Protein AF-0000000083225468 (afdb_homodimer)

Sequence (1028 aa):
MIIIRALSRFTATPTPTTTKNNYIPLHTTTTNNNNNHPEQQHQPNHLPVRCLTITLLALSLGTLLTLWAHTGGGRPADRIDLSELPAISTDPDSSSNHDPCDPFLSPGYLRFDPIDPLDNNWLPFDHSCPPVSLLKPLSNDLQQFVTRNASPARNHPSSFALPWLVNRTVVLIGDSIERFHARDFCDLLSSSTEPPFHGISENGFSPSPSNSTTPSRSFYVSTAETPELKRRPSYLFDPDRPDAVPPTWPVDQRQRYLDHHREWADRDNIRTSPWVCEVPSYGFTIVTLFTFGLEPYQAGSYYSDQDWFITPSSFEDKLDQTLVPLLKRLAEQRGAPRLLAPDLIEVSSGLWDLRQWSEEDSRELKLPLDDSTEEVYLPLSEARLDWWSERARKALRHVDRLFNTNATILWRSLHHTRRHSVAPYSRVQQLDQFAAYLVRSIIANPKEFPSLARRLKIDTWGQKMLGFENHFRDPVHPKAIPGSVLWSDMMLWELRKSVAKLTQRDGGSRNRRAMIIIRALSRFTATPTPTTTKNNYIPLHTTTTNNNNNHPEQQHQPNHLPVRCLTITLLALSLGTLLTLWAHTGGGRPADRIDLSELPAISTDPDSSSNHDPCDPFLSPGYLRFDPIDPLDNNWLPFDHSCPPVSLLKPLSNDLQQFVTRNASPARNHPSSFALPWLVNRTVVLIGDSIERFHARDFCDLLSSSTEPPFHGISENGFSPSPSNSTTPSRSFYVSTAETPELKRRPSYLFDPDRPDAVPPTWPVDQRQRYLDHHREWADRDNIRTSPWVCEVPSYGFTIVTLFTFGLEPYQAGSYYSDQDWFITPSSFEDKLDQTLVPLLKRLAEQRGAPRLLAPDLIEVSSGLWDLRQWSEEDSRELKLPLDDSTEEVYLPLSEARLDWWSERARKALRHVDRLFNTNATILWRSLHHTRRHSVAPYSRVQQLDQFAAYLVRSIIANPKEFPSLARRLKIDTWGQKMLGFENHFRDPVHPKAIPGSVLWSDMMLWELRKSVAKLTQRDGGSRNRRA

Radius of gyration: 34.85 Å; Cα contacts (8 Å, |Δi|>4): 1553; chains: 2; bounding box: 126×101×110 Å

Organism: NCBI:txid56615

Nearest PDB structures (foldseek):
  4rw0-assembly2_B  TM=6.185E-01  e=3.053E-01  Veillonella parvula DSM 2008
  6ur0-assembly2_B  TM=5.413E-01  e=2.591E-01  Pseudomonas aeruginosa PAO1
  6uqy-assembly1_A  TM=4.536E-01  e=1.419E-01  Pseudomonas aeruginosa PAO1
  6ur1-assembly2_B  TM=4.867E-01  e=2.322E-01  Pseudomonas aeruginosa PAO1
  3tw9-assembly2_B  TM=2.631E-01  e=8.181E-01  Salmonella enterica subsp. enterica serovar Enteritidis str. P125109

pLDDT: mean 73.55, std 27.71, range [16.09, 98.75]

Structure (mmCIF, N/CA/C/O backbone):
data_AF-0000000083225468-model_v1
#
loop_
_entity.id
_entity.type
_entity.pdbx_description
1 polymer 'Uncharacterized protein'
#
loop_
_atom_site.group_PDB
_atom_site.id
_atom_site.type_symbol
_atom_site.label_atom_id
_atom_site.label_alt_id
_atom_site.label_comp_id
_atom_site.label_asym_id
_atom_site.label_entity_id
_atom_site.label_seq_id
_atom_site.pdbx_PDB_ins_code
_atom_site.Cartn_x
_atom_site.Cartn_y
_atom_site.Cartn_z
_atom_site.occupancy
_atom_site.B_iso_or_equiv
_atom_site.auth_seq_id
_atom_site.auth_comp_id
_atom_site.auth_asym_id
_atom_site.auth_atom_id
_atom_site.pdbx_PDB_model_num
ATOM 1 N N . MET A 1 1 ? 60.25 -5.234 -30.406 1 19.47 1 MET A N 1
ATOM 2 C CA . MET A 1 1 ? 59.469 -5.059 -31.641 1 19.47 1 MET A CA 1
ATOM 3 C C . MET A 1 1 ? 58 -4.988 -31.344 1 19.47 1 MET A C 1
ATOM 5 O O . MET A 1 1 ? 57.344 -6.016 -31.109 1 19.47 1 MET A O 1
ATOM 9 N N . ILE A 1 2 ? 57.5 -4.188 -30.531 1 23.02 2 ILE A N 1
ATOM 10 C CA . ILE A 1 2 ? 56.406 -3.928 -29.578 1 23.02 2 ILE A CA 1
ATOM 11 C C . ILE A 1 2 ? 55.156 -3.48 -30.344 1 23.02 2 ILE A C 1
ATOM 13 O O . ILE A 1 2 ? 55.188 -2.453 -31.016 1 23.02 2 ILE A O 1
ATOM 17 N N . ILE A 1 3 ? 54.344 -4.43 -30.719 1 20.56 3 ILE A N 1
ATOM 18 C CA . ILE A 1 3 ? 53.344 -4.516 -31.797 1 20.56 3 ILE A CA 1
ATOM 19 C C . ILE A 1 3 ? 52.188 -3.564 -31.516 1 20.56 3 ILE A C 1
ATOM 21 O O . ILE A 1 3 ? 51.594 -3.621 -30.453 1 20.56 3 ILE A O 1
ATOM 25 N N . ILE A 1 4 ? 52.156 -2.398 -32.094 1 20.45 4 ILE A N 1
ATOM 26 C CA . ILE A 1 4 ? 51.312 -1.233 -32.344 1 20.45 4 ILE A CA 1
ATOM 27 C C . ILE A 1 4 ? 49.906 -1.686 -32.75 1 20.45 4 ILE A C 1
ATOM 29 O O . ILE A 1 4 ? 49.688 -2.127 -33.875 1 20.45 4 ILE A O 1
ATOM 33 N N . ARG A 1 5 ? 49.406 -2.631 -31.922 1 20.16 5 ARG A N 1
ATOM 34 C CA . ARG A 1 5 ? 48.25 -3.398 -32.344 1 20.16 5 ARG A CA 1
ATOM 35 C C . ARG A 1 5 ? 47.125 -2.475 -32.781 1 20.16 5 ARG A C 1
ATOM 37 O O . ARG A 1 5 ? 46.844 -1.479 -32.094 1 20.16 5 ARG A O 1
ATOM 44 N N . ALA A 1 6 ? 46.781 -2.572 -33.906 1 18.91 6 ALA A N 1
ATOM 45 C CA . ALA A 1 6 ? 45.969 -1.874 -34.938 1 18.91 6 ALA A CA 1
ATOM 46 C C . ALA A 1 6 ? 44.531 -1.683 -34.469 1 18.91 6 ALA A C 1
ATOM 48 O O . ALA A 1 6 ? 43.906 -2.637 -34.031 1 18.91 6 ALA A O 1
ATOM 49 N N . LEU A 1 7 ? 44.156 -0.568 -33.938 1 20.22 7 LEU A N 1
ATOM 50 C CA . LEU A 1 7 ? 42.969 0.127 -33.438 1 20.22 7 LEU A CA 1
ATOM 51 C C . LEU A 1 7 ? 41.844 0.1 -34.469 1 20.22 7 LEU A C 1
ATOM 53 O O . LEU A 1 7 ? 41.344 1.151 -34.875 1 20.22 7 LEU A O 1
ATOM 57 N N . SER A 1 8 ? 41.875 -0.898 -35.281 1 17.12 8 SER A N 1
ATOM 58 C CA . SER A 1 8 ? 41.188 -0.512 -36.531 1 17.12 8 SER A CA 1
ATOM 59 C C . SER A 1 8 ? 39.781 0.026 -36.219 1 17.12 8 SER A C 1
ATOM 61 O O . SER A 1 8 ? 39.25 -0.174 -35.125 1 17.12 8 SER A O 1
ATOM 63 N N . ARG A 1 9 ? 38.75 0.056 -37.312 1 17.67 9 ARG A N 1
ATOM 64 C CA . ARG A 1 9 ? 37.938 0.866 -38.219 1 17.67 9 ARG A CA 1
ATOM 65 C C . ARG A 1 9 ? 36.469 0.736 -37.875 1 17.67 9 ARG A C 1
ATOM 67 O O . ARG A 1 9 ? 35.625 0.604 -38.781 1 17.67 9 ARG A O 1
ATOM 74 N N . PHE A 1 10 ? 36 0.461 -36.75 1 19.5 10 PHE A N 1
ATOM 75 C CA . PHE A 1 10 ? 34.656 -0.114 -36.906 1 19.5 10 PHE A CA 1
ATOM 76 C C . PHE A 1 10 ? 33.688 0.938 -37.406 1 19.5 10 PHE A C 1
ATOM 78 O O . PHE A 1 10 ? 33.469 1.966 -36.75 1 19.5 10 PHE A O 1
ATOM 85 N N . THR A 1 11 ? 33.438 1.134 -38.625 1 18.88 11 THR A N 1
ATOM 86 C CA . THR A 1 11 ? 32.719 2.221 -39.25 1 18.88 11 THR A CA 1
ATOM 87 C C . THR A 1 11 ? 31.219 2.125 -38.906 1 18.88 11 THR A C 1
ATOM 89 O O . THR A 1 11 ? 30.406 2.865 -39.469 1 18.88 11 THR A O 1
ATOM 92 N N . ALA A 1 12 ? 30.844 1.688 -37.906 1 20.38 12 ALA A N 1
ATOM 93 C CA . ALA A 1 12 ? 29.422 1.318 -38 1 20.38 12 ALA A CA 1
ATOM 94 C C . ALA A 1 12 ? 28.562 2.543 -38.281 1 20.38 12 ALA A C 1
ATOM 96 O O . ALA A 1 12 ? 28.75 3.596 -37.688 1 20.38 12 ALA A O 1
ATOM 97 N N . THR A 1 13 ? 28.094 2.559 -39.531 1 19.52 13 THR A N 1
ATOM 98 C CA . THR A 1 13 ? 27.266 3.568 -40.188 1 19.52 13 THR A CA 1
ATOM 99 C C . THR A 1 13 ? 26.078 3.939 -39.312 1 19.52 13 THR A C 1
ATOM 101 O O . THR A 1 13 ? 25.469 3.074 -38.688 1 19.52 13 THR A O 1
ATOM 104 N N . PRO A 1 14 ? 25.781 5.246 -39.406 1 21.16 14 PRO A N 1
ATOM 105 C CA . PRO A 1 14 ? 24.969 6.121 -38.562 1 21.16 14 PRO A CA 1
ATOM 106 C C . PRO A 1 14 ? 23.5 5.711 -38.5 1 21.16 14 PRO A C 1
ATOM 108 O O . PRO A 1 14 ? 22.844 5.879 -37.469 1 21.16 14 PRO A O 1
ATOM 111 N N . THR A 1 15 ? 22.906 5.055 -39.625 1 19.58 15 THR A N 1
ATOM 112 C CA . THR A 1 15 ? 21.844 5.934 -40.094 1 19.58 15 THR A CA 1
ATOM 113 C C . THR A 1 15 ? 20.672 5.938 -39.125 1 19.58 15 THR A C 1
ATOM 115 O O . THR A 1 15 ? 20.438 4.953 -38.438 1 19.58 15 THR A O 1
ATOM 118 N N . PRO A 1 16 ? 19.812 6.973 -39.375 1 21.25 16 PRO A N 1
ATOM 119 C CA . PRO A 1 16 ? 18.828 7.762 -38.656 1 21.25 16 PRO A CA 1
ATOM 120 C C . PRO A 1 16 ? 17.609 6.945 -38.25 1 21.25 16 PRO A C 1
ATOM 122 O O . PRO A 1 16 ? 17.062 7.145 -37.156 1 21.25 16 PRO A O 1
ATOM 125 N N . THR A 1 17 ? 17.109 6.07 -39.219 1 20.62 17 THR A N 1
ATOM 126 C CA . THR A 1 17 ? 15.781 6.332 -39.75 1 20.62 17 THR A CA 1
ATOM 127 C C . THR A 1 17 ? 14.703 5.816 -38.812 1 20.62 17 THR A C 1
ATOM 129 O O . THR A 1 17 ? 14.953 4.918 -38 1 20.62 17 THR A O 1
ATOM 132 N N . THR A 1 18 ? 13.523 6.121 -39.25 1 20.03 18 THR A N 1
ATOM 133 C CA . THR A 1 18 ? 12.117 6.402 -39 1 20.03 18 THR A CA 1
ATOM 134 C C . THR A 1 18 ? 11.359 5.117 -38.688 1 20.03 18 THR A C 1
ATOM 136 O O . THR A 1 18 ? 11.039 4.352 -39.594 1 20.03 18 THR A O 1
ATOM 139 N N . THR A 1 19 ? 11.867 4.402 -37.906 1 19.05 19 THR A N 1
ATOM 140 C CA . THR A 1 19 ? 11.227 3.096 -37.969 1 19.05 19 THR A CA 1
ATOM 141 C C . THR A 1 19 ? 9.711 3.236 -37.906 1 19.05 19 THR A C 1
ATOM 143 O O . THR A 1 19 ? 9.148 3.557 -36.844 1 19.05 19 THR A O 1
ATOM 146 N N . LYS A 1 20 ? 9.109 3.658 -38.875 1 19.77 20 LYS A N 1
ATOM 147 C CA . LYS A 1 20 ? 7.668 3.67 -39.125 1 19.77 20 LYS A CA 1
ATOM 148 C C . LYS A 1 20 ? 7.02 2.369 -38.656 1 19.77 20 LYS A C 1
ATOM 150 O O . LYS A 1 20 ? 7.688 1.337 -38.562 1 19.77 20 LYS A O 1
ATOM 155 N N . ASN A 1 21 ? 5.73 2.414 -38.781 1 19.33 21 ASN A N 1
ATOM 156 C CA . ASN A 1 21 ? 4.586 1.849 -38.062 1 19.33 21 ASN A CA 1
ATOM 157 C C . ASN A 1 21 ? 4.301 0.418 -38.531 1 19.33 21 ASN A C 1
ATOM 159 O O . ASN A 1 21 ? 3.365 -0.218 -38.031 1 19.33 21 ASN A O 1
ATOM 163 N N . ASN A 1 22 ? 4.988 -0.434 -39.062 1 17.5 22 ASN A N 1
ATOM 164 C CA . ASN A 1 22 ? 4.477 -1.202 -40.188 1 17.5 22 ASN A CA 1
ATOM 165 C C . ASN A 1 22 ? 3.289 -2.07 -39.781 1 17.5 22 ASN A C 1
ATOM 167 O O . ASN A 1 22 ? 3.188 -3.227 -40.219 1 17.5 22 ASN A O 1
ATOM 171 N N . TYR A 1 23 ? 2.555 -2.025 -38.875 1 16.09 23 TYR A N 1
ATOM 172 C CA . TYR A 1 23 ? 2.01 -3.375 -38.969 1 16.09 23 TYR A CA 1
ATOM 173 C C . TYR A 1 23 ? 1.281 -3.574 -40.281 1 16.09 23 TYR A C 1
ATOM 175 O O . TYR A 1 23 ? 0.285 -2.902 -40.562 1 16.09 23 TYR A O 1
ATOM 183 N N . ILE A 1 24 ? 1.634 -3.971 -41.531 1 17.53 24 ILE A N 1
ATOM 184 C CA . ILE A 1 24 ? 1.1 -3.961 -42.906 1 17.53 24 ILE A CA 1
ATOM 185 C C . ILE A 1 24 ? -0.043 -4.969 -43 1 17.53 24 ILE A C 1
ATOM 187 O O . ILE A 1 24 ? -0.94 -4.805 -43.844 1 17.53 24 ILE A O 1
ATOM 191 N N . PRO A 1 25 ? -0.448 -6.008 -42.562 1 17.59 25 PRO A N 1
ATOM 192 C CA . PRO A 1 25 ? -0.679 -6.93 -43.656 1 17.59 25 PRO A CA 1
ATOM 193 C C . PRO A 1 25 ? -1.731 -6.414 -44.656 1 17.59 25 PRO A C 1
ATOM 195 O O . PRO A 1 25 ? -2.557 -5.57 -44.281 1 17.59 25 PRO A O 1
ATOM 198 N N . LEU A 1 26 ? -2.08 -7.164 -45.875 1 17.42 26 LEU A N 1
ATOM 199 C CA . LEU A 1 26 ? -2.24 -7.152 -47.344 1 17.42 26 LEU A CA 1
ATOM 200 C C . LEU A 1 26 ? -3.707 -6.996 -47.719 1 17.42 26 LEU A C 1
ATOM 202 O O . LEU A 1 26 ? -4.176 -5.879 -47.938 1 17.42 26 LEU A O 1
ATOM 206 N N . HIS A 1 27 ? -4.344 -8.016 -48.562 1 16.56 27 HIS A N 1
ATOM 207 C CA . HIS A 1 27 ? -4.793 -7.98 -49.938 1 16.56 27 HIS A CA 1
ATOM 208 C C . HIS A 1 27 ? -6.27 -7.621 -50.031 1 16.56 27 HIS A C 1
ATOM 210 O O . HIS A 1 27 ? -6.645 -6.695 -50.75 1 16.56 27 HIS A O 1
ATOM 21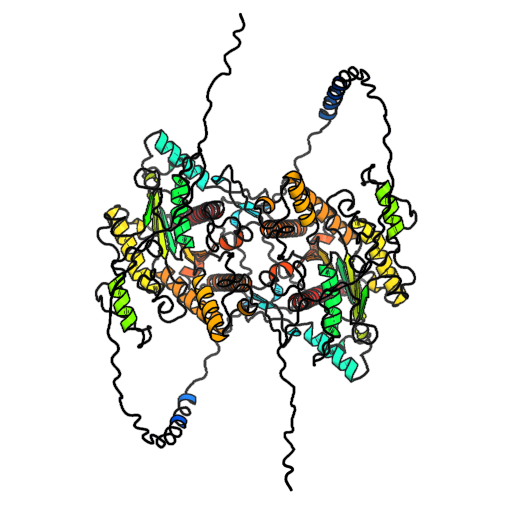6 N N . THR A 1 28 ? -7.406 -8.781 -50.188 1 17.03 28 THR A N 1
ATOM 217 C CA . THR A 1 28 ? -8.141 -9.102 -51.406 1 17.03 28 THR A CA 1
ATOM 218 C C . THR A 1 28 ? -9.391 -8.234 -51.531 1 17.03 28 THR A C 1
ATOM 220 O O . THR A 1 28 ? -10.195 -8.156 -50.594 1 17.03 28 THR A O 1
ATOM 223 N N . THR A 1 29 ? -9.648 -7.426 -52.594 1 17.78 29 THR A N 1
ATOM 224 C CA . THR A 1 29 ? -10.555 -6.406 -53.094 1 17.78 29 THR A CA 1
ATOM 225 C C . THR A 1 29 ? -11.828 -7.047 -53.656 1 17.78 29 THR A C 1
ATOM 227 O O . THR A 1 29 ? -12.664 -6.367 -54.25 1 17.78 29 THR A O 1
ATOM 230 N N . THR A 1 30 ? -12.461 -8.102 -53.125 1 17.48 30 THR A N 1
ATOM 231 C CA . THR A 1 30 ? -13.359 -8.633 -54.156 1 17.48 30 THR A CA 1
ATOM 232 C C . THR A 1 30 ? -14.422 -7.602 -54.531 1 17.48 30 THR A C 1
ATOM 234 O O . THR A 1 30 ? -15.117 -7.074 -53.656 1 17.48 30 THR A O 1
ATOM 237 N N . THR A 1 31 ? -14.586 -7.148 -55.875 1 16.91 31 THR A N 1
ATOM 238 C CA . THR A 1 31 ? -15.227 -6.109 -56.656 1 16.91 31 THR A CA 1
ATOM 239 C C . THR A 1 31 ? -16.719 -6.406 -56.844 1 16.91 31 THR A C 1
ATOM 241 O O . THR A 1 31 ? -17.516 -5.492 -57.062 1 16.91 31 THR A O 1
ATOM 244 N N . ASN A 1 32 ? -17.25 -7.613 -56.781 1 16.77 32 ASN A N 1
ATOM 245 C CA . ASN A 1 32 ? -18.141 -7.77 -57.938 1 16.77 32 ASN A CA 1
ATOM 246 C C . ASN A 1 32 ? -19.359 -6.859 -57.812 1 16.77 32 ASN A C 1
ATOM 248 O O . ASN A 1 32 ? -19.891 -6.652 -56.719 1 16.77 32 ASN A O 1
ATOM 252 N N . ASN A 1 33 ? -19.891 -6.242 -58.969 1 16.7 33 ASN A N 1
ATOM 253 C CA . ASN A 1 33 ? -20.75 -5.191 -59.531 1 16.7 33 ASN A CA 1
ATOM 254 C C . ASN A 1 33 ? -22.219 -5.582 -59.469 1 16.7 33 ASN A C 1
ATOM 256 O O . ASN A 1 33 ? -23.094 -4.773 -59.812 1 16.7 33 ASN A O 1
ATOM 260 N N . ASN A 1 34 ? -22.609 -6.859 -59.281 1 16.56 34 ASN A N 1
ATOM 261 C CA . ASN A 1 34 ? -23.641 -7.098 -60.281 1 16.56 34 ASN A CA 1
ATOM 262 C C . ASN A 1 34 ? -24.859 -6.203 -60.062 1 16.56 34 ASN A C 1
ATOM 264 O O . ASN A 1 34 ? -25.062 -5.684 -58.969 1 16.56 34 ASN A O 1
ATOM 268 N N . ASN A 1 35 ? -25.922 -6.512 -61 1 16.5 35 ASN A N 1
ATOM 269 C CA . ASN A 1 35 ? -26.938 -5.875 -61.844 1 16.5 35 ASN A CA 1
ATOM 270 C C . ASN A 1 35 ? -28.188 -5.555 -61.031 1 16.5 35 ASN A C 1
ATOM 272 O O . ASN A 1 35 ? -28.672 -4.418 -61.062 1 16.5 35 ASN A O 1
ATOM 276 N N . ASN A 1 36 ? -29.219 -6.582 -60.875 1 17.12 36 ASN A N 1
ATOM 277 C CA . ASN A 1 36 ? -30.5 -6.496 -61.562 1 17.12 36 ASN A CA 1
ATOM 278 C C . ASN A 1 36 ? -31.562 -5.816 -60.688 1 17.12 36 ASN A C 1
ATOM 280 O O . ASN A 1 36 ? -31.422 -5.766 -59.469 1 17.12 36 ASN A O 1
ATOM 284 N N . HIS A 1 37 ? -32.812 -5.707 -61.281 1 16.72 37 HIS A N 1
ATOM 285 C CA . HIS A 1 37 ? -33.906 -4.742 -61.438 1 16.72 37 HIS A CA 1
ATOM 286 C C . HIS A 1 37 ? -34.875 -4.789 -60.281 1 16.72 37 HIS A C 1
ATOM 288 O O . HIS A 1 37 ? -35.188 -3.756 -59.688 1 16.72 37 HIS A O 1
ATOM 294 N N . PRO A 1 38 ? -35.875 -5.895 -60.125 1 18.34 38 PRO A N 1
ATOM 295 C CA . PRO A 1 38 ? -37.219 -5.457 -60.438 1 18.34 38 PRO A CA 1
ATOM 296 C C . PRO A 1 38 ? -37.969 -4.934 -59.219 1 18.34 38 PRO A C 1
ATOM 298 O O . PRO A 1 38 ? -37.562 -5.176 -58.094 1 18.34 38 PRO A O 1
ATOM 301 N N . GLU A 1 39 ? -39.281 -4.602 -59.406 1 17.61 39 GLU A N 1
ATOM 302 C CA . GLU A 1 39 ? -40.375 -3.688 -59.125 1 17.61 39 GLU A CA 1
ATOM 303 C C . GLU A 1 39 ? -41.156 -4.129 -57.875 1 17.61 39 GLU A C 1
ATOM 305 O O . GLU A 1 39 ? -41.688 -3.297 -57.156 1 17.61 39 GLU A O 1
ATOM 310 N N . GLN A 1 40 ? -41.281 -5.562 -57.531 1 17.58 40 GLN A N 1
ATOM 311 C CA . GLN A 1 40 ? -42.719 -5.828 -57.469 1 17.58 40 GLN A CA 1
ATOM 312 C C . GLN A 1 40 ? -43.312 -5.25 -56.188 1 17.58 40 GLN A C 1
ATOM 314 O O . GLN A 1 40 ? -42.594 -5.035 -55.188 1 17.58 40 GLN A O 1
ATOM 319 N N . GLN A 1 41 ? -44.656 -5.453 -55.969 1 18.31 41 GLN A N 1
ATOM 320 C CA . GLN A 1 41 ? -45.938 -4.859 -55.688 1 18.31 41 GLN A CA 1
ATOM 321 C C . GLN A 1 41 ? -46.375 -5.09 -54.25 1 18.31 41 GLN A C 1
ATOM 323 O O . GLN A 1 41 ? -47.281 -4.426 -53.75 1 18.31 41 GLN A O 1
ATOM 328 N N . HIS A 1 42 ? -45.625 -6.09 -53.5 1 18.45 42 HIS A N 1
ATOM 329 C CA . HIS A 1 42 ? -46.719 -6.766 -52.781 1 18.45 42 HIS A CA 1
ATOM 330 C C . HIS A 1 42 ? -47.312 -5.863 -51.688 1 18.45 42 HIS A C 1
ATOM 332 O O . HIS A 1 42 ? -46.625 -5.051 -51.094 1 18.45 42 HIS A O 1
ATOM 338 N N . GLN A 1 43 ? -48.656 -6.117 -51.5 1 19.22 43 GLN A N 1
ATOM 339 C CA . GLN A 1 43 ? -49.906 -5.531 -50.969 1 19.22 43 GLN A CA 1
ATOM 340 C C . GLN A 1 43 ? -49.906 -5.488 -49.438 1 19.22 43 GLN A C 1
ATOM 342 O O . GLN A 1 43 ? -49.312 -6.363 -48.812 1 19.22 43 GLN A O 1
ATOM 347 N N . PRO A 1 44 ? -50.438 -4.414 -48.875 1 18.88 44 PRO A N 1
ATOM 348 C CA . PRO A 1 44 ? -50.5 -3.66 -47.625 1 18.88 44 PRO A CA 1
ATOM 349 C C . PRO A 1 44 ? -51.25 -4.414 -46.531 1 18.88 44 PRO A C 1
ATOM 351 O O . PRO A 1 44 ? -51.531 -3.848 -45.469 1 18.88 44 PRO A O 1
ATOM 354 N N . ASN A 1 45 ? -51.375 -5.914 -46.562 1 19.08 45 ASN A N 1
ATOM 355 C CA . ASN A 1 45 ? -52.594 -6.25 -45.812 1 19.08 45 ASN A CA 1
ATOM 356 C C . ASN A 1 45 ? -52.469 -5.934 -44.344 1 19.08 45 ASN A C 1
ATOM 358 O O . ASN A 1 45 ? -51.5 -6.363 -43.688 1 19.08 45 ASN A O 1
ATOM 362 N N . HIS A 1 46 ? -53.094 -4.887 -43.812 1 18.44 46 HIS A N 1
ATOM 363 C CA . HIS A 1 46 ? -53.188 -4.102 -42.594 1 18.44 46 HIS A CA 1
ATOM 364 C C . HIS A 1 46 ? -53.75 -4.93 -41.438 1 18.44 46 HIS A C 1
ATOM 366 O O . HIS A 1 46 ? -54.125 -4.387 -40.406 1 18.44 46 HIS A O 1
ATOM 372 N N . LEU A 1 47 ? -53.688 -6.375 -41.438 1 18.83 47 LEU A N 1
ATOM 373 C CA . LEU A 1 47 ? -54.75 -6.934 -40.625 1 18.83 47 LEU A CA 1
ATOM 374 C C . LEU A 1 47 ? -54.562 -6.523 -39.156 1 18.83 47 LEU A C 1
ATOM 376 O O . LEU A 1 47 ? -53.469 -6.246 -38.719 1 18.83 47 LEU A O 1
ATOM 380 N N . PRO A 1 48 ? -55.656 -6.805 -38.156 1 19.92 48 PRO A N 1
ATOM 381 C CA . PRO A 1 48 ? -56.375 -6.246 -37.031 1 19.92 48 PRO A CA 1
ATOM 382 C C . PRO A 1 48 ? -55.781 -6.695 -35.688 1 19.92 48 PRO A C 1
ATOM 384 O O . PRO A 1 48 ? -56.375 -6.422 -34.625 1 19.92 48 PRO A O 1
ATOM 387 N N . VAL A 1 49 ? -54.469 -7.164 -35.5 1 18.88 49 VAL A N 1
ATOM 388 C CA . VAL A 1 49 ? -54.125 -8.117 -34.469 1 18.88 49 VAL A CA 1
ATOM 389 C C . VAL A 1 49 ? -54.219 -7.441 -33.094 1 18.88 49 VAL A C 1
ATOM 391 O O . VAL A 1 49 ? -53.312 -6.738 -32.688 1 18.88 49 VAL A O 1
ATOM 394 N N . ARG A 1 50 ? -55.25 -6.703 -32.688 1 19.84 50 ARG A N 1
ATOM 395 C CA . ARG A 1 50 ? -55.375 -5.84 -31.516 1 19.84 50 ARG A CA 1
ATOM 396 C C . ARG A 1 50 ? -55.25 -6.645 -30.234 1 19.84 50 ARG A C 1
ATOM 398 O O . ARG A 1 50 ? -54.844 -6.113 -29.203 1 19.84 50 ARG A O 1
ATOM 405 N N . CYS A 1 51 ? -55.906 -7.836 -30.016 1 19.16 51 CYS A N 1
ATOM 406 C CA . CYS A 1 51 ? -56.688 -8.18 -28.812 1 19.16 51 CYS A CA 1
ATOM 407 C C . CYS A 1 51 ? -55.75 -8.633 -27.688 1 19.16 51 CYS A C 1
ATOM 409 O O . CYS A 1 51 ? -56.156 -8.641 -26.531 1 19.16 51 CYS A O 1
ATOM 411 N N . LEU A 1 52 ? -54.75 -9.523 -27.875 1 18.94 52 LEU A N 1
ATOM 412 C CA . LEU A 1 52 ? -54.438 -10.57 -26.906 1 18.94 52 LEU A CA 1
ATOM 413 C C . LEU A 1 52 ? -53.688 -10.008 -25.719 1 18.94 52 LEU A C 1
ATOM 415 O O . LEU A 1 52 ? -52.469 -10.289 -25.562 1 18.94 52 LEU A O 1
ATOM 419 N N . THR A 1 53 ? -53.625 -8.727 -25.391 1 20.64 53 THR A N 1
ATOM 420 C CA . THR A 1 53 ? -52.688 -8.07 -24.516 1 20.64 53 THR A CA 1
ATOM 421 C C . THR A 1 53 ? -52.938 -8.438 -23.062 1 20.64 53 THR A C 1
ATOM 423 O O . THR A 1 53 ? -52.094 -8.25 -22.188 1 20.64 53 THR A O 1
ATOM 426 N N . ILE A 1 54 ? -54.25 -8.703 -22.656 1 21.84 54 ILE A N 1
ATOM 427 C CA . ILE A 1 54 ? -54.719 -8.32 -21.344 1 21.84 54 ILE A CA 1
ATOM 428 C C . ILE A 1 54 ? -54.25 -9.328 -20.297 1 21.84 54 ILE A C 1
ATOM 430 O O . ILE A 1 54 ? -53.875 -8.953 -19.172 1 21.84 54 ILE A O 1
ATOM 434 N N . THR A 1 55 ? -54.438 -10.656 -20.547 1 20.58 55 THR A N 1
ATOM 435 C CA . THR A 1 55 ? -54.688 -11.625 -19.484 1 20.58 55 THR A CA 1
ATOM 436 C C . THR A 1 55 ? -53.438 -11.844 -18.641 1 20.58 55 THR A C 1
ATOM 438 O O . THR A 1 55 ? -53.5 -12.281 -17.5 1 20.58 55 THR A O 1
ATOM 441 N N . LEU A 1 56 ? -52.25 -11.797 -19.188 1 20.56 56 LEU A N 1
ATOM 442 C CA . LEU A 1 56 ? -51.125 -12.492 -18.562 1 20.56 56 LEU A CA 1
ATOM 443 C C . LEU A 1 56 ? -50.688 -11.781 -17.281 1 20.56 56 LEU A C 1
ATOM 445 O O . LEU A 1 56 ? -49.688 -12.133 -16.688 1 20.56 56 LEU A O 1
ATOM 449 N N . LEU A 1 57 ? -51.375 -10.734 -16.891 1 23.59 57 LEU A N 1
ATOM 450 C CA . LEU A 1 57 ? -50.969 -9.898 -15.773 1 23.59 57 LEU A CA 1
ATOM 451 C C . LEU A 1 57 ? -51.156 -10.625 -14.445 1 23.59 57 LEU A C 1
ATOM 453 O O . LEU A 1 57 ? -50.469 -10.344 -13.469 1 23.59 57 LEU A O 1
ATOM 457 N N . ALA A 1 58 ? -52.219 -11.453 -14.328 1 21.94 58 ALA A N 1
ATOM 458 C CA . ALA A 1 58 ? -52.781 -11.789 -13.031 1 21.94 58 ALA A CA 1
ATOM 459 C C . ALA A 1 58 ? -51.844 -12.688 -12.227 1 21.94 58 ALA A C 1
ATOM 461 O O . ALA A 1 58 ? -51.719 -12.539 -11.016 1 21.94 58 ALA A O 1
ATOM 462 N N . LEU A 1 59 ? -51.469 -13.836 -12.797 1 22.88 59 LEU A N 1
ATOM 463 C CA . LEU A 1 59 ? -51.156 -14.984 -11.953 1 22.88 59 LEU A CA 1
ATOM 464 C C . LEU A 1 59 ? -49.844 -14.75 -11.195 1 22.88 59 LEU A C 1
ATOM 466 O O . LEU A 1 59 ? -49.375 -15.648 -10.5 1 22.88 59 LEU A O 1
ATOM 470 N N . SER A 1 60 ? -49.062 -13.797 -11.508 1 20.64 60 SER A N 1
ATOM 471 C CA . SER A 1 60 ? -47.719 -13.75 -10.977 1 20.64 60 SER A CA 1
ATOM 472 C C . SER A 1 60 ? -47.719 -13.391 -9.492 1 20.64 60 SER A C 1
ATOM 474 O O . SER A 1 60 ? -46.656 -13.219 -8.891 1 20.64 60 SER A O 1
ATOM 476 N N . LEU A 1 61 ? -48.875 -13.062 -8.93 1 25.12 61 LEU A N 1
ATOM 477 C CA . LEU A 1 61 ? -48.906 -12.469 -7.602 1 25.12 61 LEU A CA 1
ATOM 478 C C . LEU A 1 61 ? -48.656 -13.516 -6.523 1 25.12 61 LEU A C 1
ATOM 480 O O . LEU A 1 61 ? -48.312 -13.18 -5.391 1 25.12 61 LEU A O 1
ATOM 484 N N . GLY A 1 62 ? -49.219 -14.703 -6.707 1 21.94 62 GLY A N 1
ATOM 485 C CA . GLY A 1 62 ? -49.469 -15.562 -5.566 1 21.94 62 GLY A CA 1
ATOM 486 C C . GLY A 1 62 ? -48.188 -16.078 -4.91 1 21.94 62 GLY A C 1
ATOM 487 O O . GLY A 1 62 ? -48.125 -16.25 -3.691 1 21.94 62 GLY A O 1
ATOM 488 N N . THR A 1 63 ? -47.438 -16.719 -5.715 1 22.61 63 THR A N 1
ATOM 489 C CA . THR A 1 63 ? -46.5 -17.641 -5.105 1 22.61 63 THR A CA 1
ATOM 490 C C . THR A 1 63 ? -45.438 -16.891 -4.285 1 22.61 63 THR A C 1
ATOM 492 O O . THR A 1 63 ? -44.5 -17.5 -3.781 1 22.61 63 THR A O 1
ATOM 495 N N . LEU A 1 64 ? -45.5 -15.609 -4.23 1 23.91 64 LEU A N 1
ATOM 496 C CA . LEU A 1 64 ? -44.5 -14.875 -3.467 1 23.91 64 LEU A CA 1
ATOM 497 C C . LEU A 1 64 ? -44.656 -15.125 -1.972 1 23.91 64 LEU A C 1
ATOM 499 O O . LEU A 1 64 ? -43.781 -14.805 -1.183 1 23.91 64 LEU A O 1
ATOM 503 N N . LEU A 1 65 ? -45.875 -15.469 -1.597 1 24.12 65 LEU A N 1
ATOM 504 C CA . LEU A 1 65 ? -46.219 -15.43 -0.174 1 24.12 65 LEU A CA 1
ATOM 505 C C . LEU A 1 65 ? -45.531 -16.578 0.566 1 24.12 65 LEU A C 1
ATOM 507 O O . LEU A 1 65 ? -45.156 -16.438 1.729 1 24.12 65 LEU A O 1
ATOM 511 N N . THR A 1 66 ? -45.688 -17.766 0.006 1 24.59 66 THR A N 1
ATOM 512 C CA . THR A 1 66 ? -45.438 -18.891 0.901 1 24.59 66 THR A CA 1
ATOM 513 C C . THR A 1 66 ? -43.969 -18.938 1.329 1 24.59 66 THR A C 1
ATOM 515 O O . THR A 1 66 ? -43.656 -19.516 2.367 1 24.59 66 THR A O 1
ATOM 518 N N . LEU A 1 67 ? -43.125 -18.641 0.377 1 22.78 67 LEU A N 1
ATOM 519 C CA . LEU A 1 67 ? -41.75 -19 0.784 1 22.78 67 LEU A CA 1
ATOM 520 C C . LEU A 1 67 ? -41.312 -18.141 1.969 1 22.78 67 LEU A C 1
ATOM 522 O O . LEU A 1 67 ? -40.156 -18.219 2.383 1 22.78 67 LEU A O 1
ATOM 526 N N . TRP A 1 68 ? -42.219 -17.266 2.441 1 24.64 68 TRP A N 1
ATOM 527 C CA . TRP A 1 68 ? -41.875 -16.406 3.58 1 24.64 68 TRP A CA 1
ATOM 528 C C . TRP A 1 68 ? -41.656 -17.25 4.832 1 24.64 68 TRP A C 1
ATOM 530 O O . TRP A 1 68 ? -40.938 -16.828 5.746 1 24.64 68 TRP A O 1
ATOM 540 N N . ALA A 1 69 ? -42.5 -18.219 4.984 1 24.81 69 ALA A N 1
ATOM 541 C CA . ALA A 1 69 ? -42.656 -18.734 6.344 1 24.81 69 ALA A CA 1
ATOM 542 C C . ALA A 1 69 ? -41.344 -19.359 6.84 1 24.81 69 ALA A C 1
ATOM 544 O O . ALA A 1 69 ? -41 -19.25 8.023 1 24.81 69 ALA A O 1
ATOM 545 N N . HIS A 1 70 ? -40.938 -20.391 6.137 1 24.98 70 HIS A N 1
ATOM 546 C CA . HIS A 1 70 ? -40.031 -21.281 6.867 1 24.98 70 HIS A CA 1
ATOM 547 C C . HIS A 1 70 ? -38.688 -20.625 7.09 1 24.98 70 HIS A C 1
ATOM 549 O O . HIS A 1 70 ? -37.719 -21.312 7.41 1 24.98 70 HIS A O 1
ATOM 555 N N . THR A 1 71 ? -38.562 -19.375 6.691 1 24.59 71 THR A N 1
ATOM 556 C CA . THR A 1 71 ? -37.219 -18.828 6.793 1 24.59 71 THR A CA 1
ATOM 557 C C . THR A 1 71 ? -36.781 -18.781 8.25 1 24.59 71 THR A C 1
ATOM 559 O O . THR A 1 71 ? -37.25 -17.953 9.023 1 24.59 71 THR A O 1
ATOM 562 N N . GLY A 1 72 ? -36.625 -19.969 8.797 1 23.34 72 GLY A N 1
ATOM 563 C CA . GLY A 1 72 ? -36.25 -20.172 10.188 1 23.34 72 GLY A CA 1
ATOM 564 C C . GLY A 1 72 ? -35.125 -19.25 10.633 1 23.34 72 GLY A C 1
ATOM 565 O O . GLY A 1 72 ? -34.438 -18.656 9.805 1 23.34 72 GLY A O 1
ATOM 566 N N . GLY A 1 73 ? -35.125 -19 11.992 1 23.69 73 GLY A N 1
ATOM 567 C CA . GLY A 1 73 ? -34.344 -18.109 12.844 1 23.69 73 GLY A CA 1
ATOM 568 C C . GLY A 1 73 ? -32.844 -18.312 12.688 1 23.69 73 GLY A C 1
ATOM 569 O O . GLY A 1 73 ? -32.312 -19.391 12.961 1 23.69 73 GLY A O 1
ATOM 570 N N . GLY A 1 74 ? -32.344 -17.938 11.586 1 21.95 74 GLY A N 1
ATOM 571 C CA . GLY A 1 74 ? -30.891 -18.094 11.406 1 21.95 74 GLY A CA 1
ATOM 572 C C . GLY A 1 74 ? -30.094 -17.688 12.633 1 21.95 74 GLY A C 1
ATOM 573 O O . GLY A 1 74 ? -30.297 -16.609 13.188 1 21.95 74 GLY A O 1
ATOM 574 N N . ARG A 1 75 ? -29.75 -18.656 13.438 1 26.59 75 ARG A N 1
ATOM 575 C CA . ARG A 1 75 ? -28.922 -18.516 14.625 1 26.59 75 ARG A CA 1
ATOM 576 C C . ARG A 1 75 ? -27.734 -17.609 14.352 1 26.59 75 ARG A C 1
ATOM 578 O O . ARG A 1 75 ? -27.062 -17.734 13.312 1 26.59 75 ARG A O 1
ATOM 585 N N . PRO A 1 76 ? -27.781 -16.453 14.977 1 24.11 76 PRO A N 1
ATOM 586 C CA . PRO A 1 76 ? -26.719 -15.445 14.867 1 24.11 76 PRO A CA 1
ATOM 587 C C . PRO A 1 76 ? -25.312 -16.062 14.922 1 24.11 76 PRO A C 1
ATOM 589 O O . PRO A 1 76 ? -25.094 -17.031 15.648 1 24.11 76 PRO A O 1
ATOM 592 N N . ALA A 1 77 ? -24.672 -16.094 13.812 1 26.2 77 ALA A N 1
ATOM 593 C CA . ALA A 1 77 ? -23.281 -16.562 13.805 1 26.2 77 ALA A CA 1
ATOM 594 C C . ALA A 1 77 ? -22.562 -16.172 15.094 1 26.2 77 ALA A C 1
ATOM 596 O O . ALA A 1 77 ? -22.766 -15.07 15.609 1 26.2 77 ALA A O 1
ATOM 597 N N . ASP A 1 78 ? -22.266 -17.141 15.852 1 24.73 78 ASP A N 1
ATOM 598 C CA . ASP A 1 78 ? -21.547 -17.078 17.125 1 24.73 78 ASP A CA 1
ATOM 599 C C . ASP A 1 78 ? -20.453 -16.016 17.078 1 24.73 78 ASP A C 1
ATOM 601 O O . ASP A 1 78 ? -19.656 -15.984 16.141 1 24.73 78 ASP A O 1
ATOM 605 N N . ARG A 1 79 ? -20.75 -14.898 17.703 1 28.48 79 ARG A N 1
ATOM 606 C CA . ARG A 1 79 ? -19.875 -13.773 18 1 28.48 79 ARG A CA 1
ATOM 607 C C . ARG A 1 79 ? -18.516 -14.242 18.484 1 28.48 79 ARG A C 1
ATOM 609 O O . ARG A 1 79 ? -18.391 -14.734 19.609 1 28.48 79 ARG A O 1
ATOM 616 N N . ILE A 1 80 ? -17.812 -14.812 17.547 1 25.27 80 ILE A N 1
ATOM 617 C CA . ILE A 1 80 ? -16.484 -15.141 18.047 1 25.27 80 ILE A CA 1
ATOM 618 C C . ILE A 1 80 ? -15.812 -13.883 18.609 1 25.27 80 ILE A C 1
ATOM 620 O O . ILE A 1 80 ? -15.789 -12.844 17.953 1 25.27 80 ILE A O 1
ATOM 624 N N . ASP A 1 81 ? -15.883 -13.758 19.891 1 25.8 81 ASP A N 1
ATOM 625 C CA . ASP A 1 81 ? -15.164 -12.758 20.672 1 25.8 81 ASP A CA 1
ATOM 626 C C . ASP A 1 81 ? -13.727 -12.609 20.172 1 25.8 81 ASP A C 1
ATOM 628 O O . ASP A 1 81 ? -12.906 -13.508 20.375 1 25.8 81 ASP A O 1
ATOM 632 N N . LEU A 1 82 ? -13.672 -12.062 19.125 1 28.03 82 LEU A N 1
ATOM 633 C CA . LEU A 1 82 ? -12.383 -11.836 18.484 1 28.03 82 LEU A CA 1
ATOM 634 C C . LEU A 1 82 ? -11.477 -10.984 19.375 1 28.03 82 LEU A C 1
ATOM 636 O O . LEU A 1 82 ? -10.414 -10.539 18.938 1 28.03 82 LEU A O 1
ATOM 640 N N . SER A 1 83 ? -11.984 -10.508 20.562 1 29.22 83 SER A N 1
ATOM 641 C CA . SER A 1 83 ? -11.133 -9.727 21.453 1 29.22 83 SER A CA 1
ATOM 642 C C . SER A 1 83 ? -9.773 -10.391 21.641 1 29.22 83 SER A C 1
ATOM 644 O O . S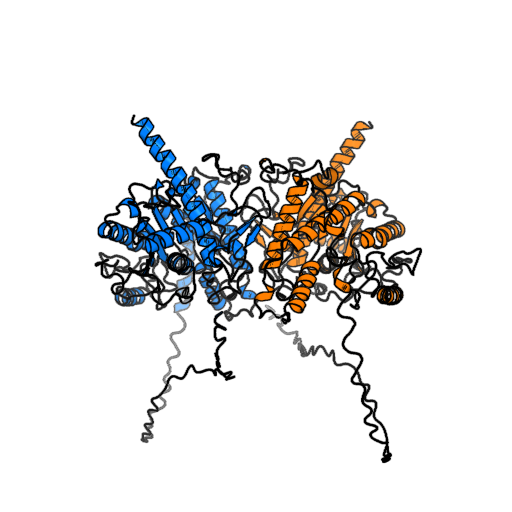ER A 1 83 ? -8.836 -9.758 22.141 1 29.22 83 SER A O 1
ATOM 646 N N . GLU A 1 84 ? -9.797 -11.758 21.641 1 26.08 84 GLU A N 1
ATOM 647 C CA . GLU A 1 84 ? -8.57 -12.492 21.938 1 26.08 84 GLU A CA 1
ATOM 648 C C . GLU A 1 84 ? -7.719 -12.672 20.688 1 26.08 84 GLU A C 1
ATOM 650 O O . GLU A 1 84 ? -6.836 -13.531 20.656 1 26.08 84 GLU A O 1
ATOM 655 N N . LEU A 1 85 ? -8.211 -12.102 19.734 1 27.27 85 LEU A N 1
ATOM 656 C CA . LEU A 1 85 ? -7.32 -12.508 18.656 1 27.27 85 LEU A CA 1
ATOM 657 C C . LEU A 1 85 ? -5.93 -11.914 18.844 1 27.27 85 LEU A C 1
ATOM 659 O O . LEU A 1 85 ? -5.789 -10.695 18.984 1 27.27 85 LEU A O 1
ATOM 663 N N . PRO A 1 86 ? -5.02 -12.586 19.203 1 26.3 86 PRO A N 1
ATOM 664 C CA . PRO A 1 86 ? -3.66 -12.07 19.391 1 26.3 86 PRO A CA 1
ATOM 665 C C . PRO A 1 86 ? -3.162 -11.281 18.172 1 26.3 86 PRO A C 1
ATOM 667 O O . PRO A 1 86 ? -3.594 -11.531 17.047 1 26.3 86 PRO A O 1
ATOM 670 N N . ALA A 1 87 ? -2.871 -9.977 18.281 1 30.08 87 ALA A N 1
ATOM 671 C CA . ALA A 1 87 ? -2.01 -9.359 17.266 1 30.08 87 ALA A CA 1
ATOM 672 C C . ALA A 1 87 ? -1.127 -10.398 16.594 1 30.08 87 ALA A C 1
ATOM 674 O O . ALA A 1 87 ? -0.546 -11.258 17.25 1 30.08 87 ALA A O 1
ATOM 675 N N . ILE A 1 88 ? -1.524 -10.766 15.422 1 28.53 88 ILE A N 1
ATOM 676 C CA . ILE A 1 88 ? -0.634 -11.672 14.711 1 28.53 88 ILE A CA 1
ATOM 677 C C . ILE A 1 88 ? 0.818 -11.352 15.055 1 28.53 88 ILE A C 1
ATOM 679 O O . ILE A 1 88 ? 1.342 -10.312 14.648 1 28.53 88 ILE A O 1
ATOM 683 N N . SER A 1 89 ? 1.072 -11.453 16.266 1 26.7 89 SER A N 1
ATOM 684 C CA . SER A 1 89 ? 2.502 -11.656 16.484 1 26.7 89 SER A CA 1
ATOM 685 C C . SER A 1 89 ? 3.076 -12.633 15.461 1 26.7 89 SER A C 1
ATOM 687 O O . SER A 1 89 ? 2.617 -13.773 15.359 1 26.7 89 SER A O 1
ATOM 689 N N . THR A 1 90 ? 3.297 -12.102 14.18 1 30.7 90 THR A N 1
ATOM 690 C CA . THR A 1 90 ? 4.207 -13.078 13.594 1 30.7 90 THR A CA 1
ATOM 691 C C . THR A 1 90 ? 5.062 -13.742 14.664 1 30.7 90 THR A C 1
ATOM 693 O O . THR A 1 90 ? 5.934 -13.094 15.258 1 30.7 90 THR A O 1
ATOM 696 N N . ASP A 1 91 ? 4.398 -14.375 15.43 1 28.45 91 ASP A N 1
ATOM 697 C CA . ASP A 1 91 ? 5.25 -15.273 16.203 1 28.45 91 ASP A CA 1
ATOM 698 C C . ASP A 1 91 ? 6.477 -15.695 15.398 1 28.45 91 ASP A C 1
ATOM 700 O O . ASP A 1 91 ? 6.352 -16.203 14.281 1 28.45 91 ASP A O 1
ATOM 704 N N . PRO A 1 92 ? 7.559 -14.992 15.578 1 33.19 92 PRO A N 1
ATOM 705 C CA . PRO A 1 92 ? 8.648 -15.789 15.016 1 33.19 92 PRO A CA 1
ATOM 706 C C . PRO A 1 92 ? 8.438 -17.281 15.195 1 33.19 92 PRO A C 1
ATOM 708 O O . PRO A 1 92 ? 8.18 -17.75 16.312 1 33.19 92 PRO A O 1
ATOM 711 N N . ASP A 1 93 ? 7.57 -17.891 14.445 1 32.31 93 ASP A N 1
ATOM 712 C CA . ASP A 1 93 ? 7.777 -19.328 14.555 1 32.31 93 ASP A CA 1
ATOM 713 C C . ASP A 1 93 ? 9.141 -19.641 15.156 1 32.31 93 ASP A C 1
ATOM 715 O O . ASP A 1 93 ? 10.172 -19.25 14.602 1 32.31 93 ASP A O 1
ATOM 719 N N . SER A 1 94 ? 9.18 -19.766 16.391 1 33.88 94 SER A N 1
ATOM 720 C CA . SER A 1 94 ? 10.273 -20.281 17.203 1 33.88 94 SER A CA 1
ATOM 721 C C . SER A 1 94 ? 11 -21.422 16.5 1 33.88 94 SER A C 1
ATOM 723 O O . SER A 1 94 ? 11.852 -22.078 17.094 1 33.88 94 SER A O 1
ATOM 725 N N . SER A 1 95 ? 10.258 -22.078 15.594 1 33.78 95 SER A N 1
ATOM 726 C CA . SER A 1 95 ? 11.062 -23.266 15.336 1 33.78 95 SER A CA 1
ATOM 727 C C . SER A 1 95 ? 12.484 -22.875 14.938 1 33.78 95 SER A C 1
ATOM 729 O O . SER A 1 95 ? 13.453 -23.391 15.508 1 33.78 95 SER A O 1
ATOM 731 N N . SER A 1 96 ? 12.719 -23.109 13.477 1 36.84 96 SER A N 1
ATOM 732 C CA . SER A 1 96 ? 14.125 -23.234 13.117 1 36.84 96 SER A CA 1
ATOM 733 C C . SER A 1 96 ? 14.891 -21.953 13.453 1 36.84 96 SER A C 1
ATOM 735 O O . SER A 1 96 ? 14.414 -20.859 13.188 1 36.84 96 SER A O 1
ATOM 737 N N . ASN A 1 97 ? 15.898 -21.953 14.281 1 42.47 97 ASN A N 1
ATOM 738 C CA . ASN A 1 97 ? 16.938 -21.188 14.953 1 42.47 97 ASN A CA 1
ATOM 739 C C . ASN A 1 97 ? 17.312 -19.938 14.156 1 42.47 97 ASN A C 1
ATOM 741 O O . ASN A 1 97 ? 17.562 -18.875 14.727 1 42.47 97 ASN A O 1
ATOM 745 N N . HIS A 1 98 ? 17.922 -20.078 12.859 1 49.5 98 HIS A N 1
ATOM 746 C CA . HIS A 1 98 ? 19.094 -19.328 12.438 1 49.5 98 HIS A CA 1
ATOM 747 C C . HIS A 1 98 ? 18.688 -18 11.789 1 49.5 98 HIS A C 1
ATOM 749 O O . HIS A 1 98 ? 19.547 -17.188 11.438 1 49.5 98 HIS A O 1
ATOM 755 N N . ASP A 1 99 ? 17.344 -17.953 11.328 1 64.06 99 ASP A N 1
ATOM 756 C CA . ASP A 1 99 ? 17.344 -16.672 10.633 1 64.06 99 ASP A CA 1
ATOM 757 C C . ASP A 1 99 ? 16.906 -15.547 11.562 1 64.06 99 ASP A C 1
ATOM 759 O O . ASP A 1 99 ? 15.812 -15.578 12.125 1 64.06 99 ASP A O 1
ATOM 763 N N . PRO A 1 100 ? 17.75 -14.727 11.961 1 65.31 100 PRO A N 1
ATOM 764 C CA . PRO A 1 100 ? 17.484 -13.609 12.875 1 65.31 100 PRO A CA 1
ATOM 765 C C . PRO A 1 100 ? 16.312 -12.75 12.43 1 65.31 100 PRO A C 1
ATOM 767 O O . PRO A 1 100 ? 15.641 -12.133 13.266 1 65.31 100 PRO A O 1
ATOM 770 N N . CYS A 1 101 ? 15.984 -12.797 11.133 1 86.88 101 CYS A N 1
ATOM 771 C CA . CYS A 1 101 ? 14.906 -11.953 10.633 1 86.88 101 CYS A CA 1
ATOM 772 C C . CYS A 1 101 ? 14.398 -12.453 9.289 1 86.88 101 CYS A C 1
ATOM 774 O O . CYS A 1 101 ? 14.984 -13.359 8.695 1 86.88 101 CYS A O 1
ATOM 776 N N . ASP A 1 102 ? 13.234 -12.211 8.977 1 93.06 102 ASP A N 1
ATOM 777 C CA . ASP A 1 102 ? 12.727 -12.391 7.625 1 93.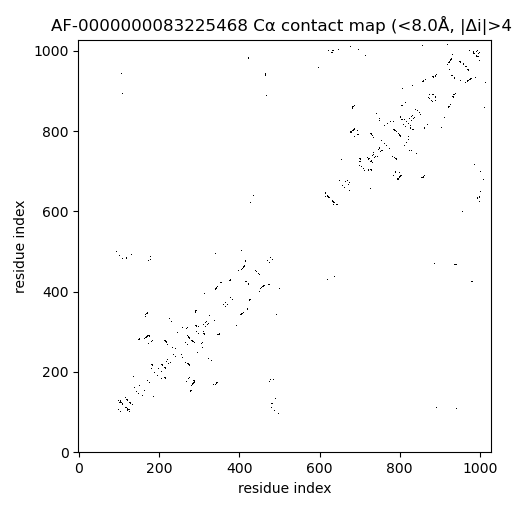06 102 ASP A CA 1
ATOM 778 C C . ASP A 1 102 ? 12.867 -11.109 6.809 1 93.06 102 ASP A C 1
ATOM 780 O O . ASP A 1 102 ? 12.117 -10.156 7.012 1 93.06 102 ASP A O 1
ATOM 784 N N . PRO A 1 103 ? 13.789 -11.125 5.934 1 94.94 103 PRO A N 1
ATOM 785 C CA . PRO A 1 103 ? 14.039 -9.883 5.195 1 94.94 103 PRO A CA 1
ATOM 786 C C . PRO A 1 103 ? 12.82 -9.43 4.387 1 94.94 103 PRO A C 1
ATOM 788 O O . PRO A 1 103 ? 12.617 -8.227 4.203 1 94.94 103 PRO A O 1
ATOM 791 N N . PHE A 1 104 ? 12.039 -10.336 3.965 1 96 104 PHE A N 1
ATOM 792 C CA . PHE A 1 104 ? 10.938 -10 3.08 1 96 104 PHE A CA 1
ATOM 793 C C . PHE A 1 104 ? 9.75 -9.469 3.875 1 96 104 PHE A C 1
ATOM 795 O O . PHE A 1 104 ? 8.805 -8.922 3.301 1 96 104 PHE A O 1
ATOM 802 N N . LEU A 1 105 ? 9.812 -9.594 5.16 1 91.81 105 LEU A N 1
ATOM 803 C CA . LEU A 1 105 ? 8.766 -9.039 6.012 1 91.81 105 LEU A CA 1
ATOM 804 C C . LEU A 1 105 ? 9.227 -7.746 6.676 1 91.81 105 LEU A C 1
ATOM 806 O O . LEU A 1 105 ? 8.43 -7.039 7.293 1 91.81 105 LEU A O 1
ATOM 810 N N . SER A 1 106 ? 10.477 -7.441 6.5 1 90.62 106 SER A N 1
ATOM 811 C CA . SER A 1 106 ? 11.039 -6.223 7.07 1 90.62 106 SER A CA 1
ATOM 812 C C . SER A 1 106 ? 10.75 -5.012 6.191 1 90.62 106 SER A C 1
ATOM 814 O O . SER A 1 106 ? 10.727 -5.117 4.965 1 90.62 106 SER A O 1
ATOM 816 N N . PRO A 1 107 ? 10.516 -3.814 6.863 1 91.88 107 PRO A N 1
ATOM 817 C CA . PRO A 1 107 ? 10.414 -2.615 6.031 1 91.88 107 PRO A CA 1
ATOM 818 C C . PRO A 1 107 ? 11.617 -2.436 5.102 1 91.88 107 PRO A C 1
ATOM 820 O O . PRO A 1 107 ? 12.75 -2.699 5.5 1 91.88 107 PRO A O 1
ATOM 823 N N . GLY A 1 108 ? 11.367 -2.141 3.959 1 94.94 108 GLY A N 1
ATOM 824 C CA . GLY A 1 108 ? 12.398 -2.006 2.947 1 94.94 108 GLY A CA 1
ATOM 825 C C . GLY A 1 108 ? 11.875 -1.517 1.612 1 94.94 108 GLY A C 1
ATOM 826 O O . GLY A 1 108 ? 10.852 -0.833 1.557 1 94.94 108 GLY A O 1
ATOM 827 N N . TYR A 1 109 ? 12.664 -1.715 0.591 1 93.75 109 TYR A N 1
ATOM 828 C CA . TYR A 1 109 ? 12.273 -1.318 -0.757 1 93.75 109 TYR A CA 1
ATOM 829 C C . TYR A 1 109 ? 12.797 -2.311 -1.79 1 93.75 109 TYR A C 1
ATOM 831 O O . TYR A 1 109 ? 13.703 -3.088 -1.505 1 93.75 109 TYR A O 1
ATOM 839 N N . LEU A 1 110 ? 12.109 -2.352 -2.908 1 94.25 110 LEU A N 1
ATOM 840 C CA . LEU A 1 110 ? 12.531 -3.18 -4.031 1 94.25 110 LEU A CA 1
ATOM 841 C C . LEU A 1 110 ? 13.602 -2.469 -4.859 1 94.25 110 LEU A C 1
ATOM 843 O O . LEU A 1 110 ? 13.359 -1.379 -5.383 1 94.25 110 LEU A O 1
ATOM 847 N N . ARG A 1 111 ? 14.734 -3.104 -4.934 1 92.12 111 ARG A N 1
ATOM 848 C CA . ARG A 1 111 ? 15.82 -2.596 -5.762 1 92.12 111 ARG A CA 1
ATOM 849 C C . ARG A 1 111 ? 15.547 -2.84 -7.242 1 92.12 111 ARG A C 1
ATOM 851 O O . ARG A 1 111 ? 15 -3.881 -7.613 1 92.12 111 ARG A O 1
ATOM 858 N N . PHE A 1 112 ? 15.977 -1.864 -8.031 1 89.25 112 PHE A N 1
ATOM 859 C CA . PHE A 1 112 ? 15.938 -2.062 -9.477 1 89.25 112 PHE A CA 1
ATOM 860 C C . PHE A 1 112 ? 17.312 -1.842 -10.094 1 89.25 112 PHE A C 1
ATOM 862 O O . PHE A 1 112 ? 17.875 -0.75 -9.992 1 89.25 112 PHE A O 1
ATOM 869 N N . ASP A 1 113 ? 17.797 -2.854 -10.602 1 84.81 113 ASP A N 1
ATOM 870 C CA . ASP A 1 113 ? 19.078 -2.836 -11.305 1 84.81 113 ASP A CA 1
ATOM 871 C C . ASP A 1 113 ? 18.969 -3.518 -12.672 1 84.81 113 ASP A C 1
ATOM 873 O O . ASP A 1 113 ? 18.938 -4.746 -12.75 1 84.81 113 ASP A O 1
ATOM 877 N N . PRO A 1 114 ? 18.984 -2.697 -13.711 1 78.19 114 PRO A N 1
ATOM 878 C CA . PRO A 1 114 ? 18.828 -3.295 -15.039 1 78.19 114 PRO A CA 1
ATOM 879 C C . PRO A 1 114 ? 20.109 -3.994 -15.508 1 78.19 114 PRO A C 1
ATOM 881 O O . PRO A 1 114 ? 20.062 -4.793 -16.453 1 78.19 114 PRO A O 1
ATOM 884 N N . ILE A 1 115 ? 21.234 -3.646 -14.914 1 82.62 115 ILE A N 1
ATOM 885 C CA . ILE A 1 115 ? 22.516 -4.18 -15.344 1 82.62 115 ILE A CA 1
ATOM 886 C C . ILE A 1 115 ? 22.719 -5.578 -14.766 1 82.62 115 ILE A C 1
ATOM 888 O O . ILE A 1 115 ? 23.125 -6.5 -15.477 1 82.62 115 ILE A O 1
ATOM 892 N N . ASP A 1 116 ? 22.375 -5.711 -13.523 1 86.38 116 ASP A N 1
ATOM 893 C CA . ASP A 1 116 ? 22.484 -7.004 -12.852 1 86.38 116 ASP A CA 1
ATOM 894 C C . ASP A 1 116 ? 21.109 -7.531 -12.453 1 86.38 116 ASP A C 1
ATOM 896 O O . ASP A 1 116 ? 20.688 -7.383 -11.305 1 86.38 116 ASP A O 1
ATOM 900 N N . PRO A 1 117 ? 20.469 -8.266 -13.312 1 85.94 117 PRO A N 1
ATOM 901 C CA . PRO A 1 117 ? 19.078 -8.672 -13.125 1 85.94 117 PRO A CA 1
ATOM 902 C C . PRO A 1 117 ? 18.859 -9.438 -11.828 1 85.94 117 PRO A C 1
ATOM 904 O O . PRO A 1 117 ? 17.812 -9.281 -11.188 1 85.94 117 PRO A O 1
ATOM 907 N N . LEU A 1 118 ? 19.766 -10.211 -11.398 1 90.56 118 LEU A N 1
ATOM 908 C CA . LEU A 1 118 ? 19.562 -11.086 -10.25 1 90.56 118 LEU A CA 1
ATOM 909 C C . LEU A 1 118 ? 19.75 -10.312 -8.945 1 90.56 118 LEU A C 1
ATOM 911 O O . LEU A 1 118 ? 19.484 -10.844 -7.867 1 90.56 118 LEU A O 1
ATOM 915 N N . ASP A 1 119 ? 20.094 -9.023 -9.055 1 90 119 ASP A N 1
ATOM 916 C CA . ASP A 1 119 ? 20.266 -8.188 -7.875 1 90 119 ASP A CA 1
ATOM 917 C C . ASP A 1 119 ? 19 -7.406 -7.562 1 90 119 ASP A C 1
ATOM 919 O O . ASP A 1 119 ? 18.938 -6.664 -6.578 1 90 119 ASP A O 1
ATOM 923 N N . ASN A 1 120 ? 18.016 -7.598 -8.406 1 92.25 120 ASN A N 1
ATOM 924 C CA . ASN A 1 120 ? 16.734 -6.938 -8.172 1 92.25 120 ASN A CA 1
ATOM 925 C C . ASN A 1 120 ? 15.938 -7.641 -7.078 1 92.25 120 ASN A C 1
ATOM 927 O O . ASN A 1 120 ? 15.102 -8.5 -7.367 1 92.25 120 ASN A O 1
ATOM 931 N N . ASN A 1 121 ? 16.172 -7.191 -5.852 1 94.88 121 ASN A N 1
ATOM 932 C CA . ASN A 1 121 ? 15.609 -7.855 -4.68 1 94.88 121 ASN A CA 1
ATOM 933 C C . ASN A 1 121 ? 15.148 -6.844 -3.633 1 94.88 121 ASN A C 1
ATOM 935 O O . ASN A 1 121 ? 15.32 -5.637 -3.812 1 94.88 121 ASN A O 1
ATOM 939 N N . TRP A 1 122 ? 14.398 -7.391 -2.643 1 96.44 122 TRP A N 1
ATOM 940 C CA . TRP A 1 122 ? 13.938 -6.566 -1.529 1 96.44 122 TRP A CA 1
ATOM 941 C C . TRP A 1 122 ? 15.094 -6.227 -0.593 1 96.44 122 TRP A C 1
ATOM 943 O O . TRP A 1 122 ? 15.805 -7.117 -0.122 1 96.44 122 TRP A O 1
ATOM 953 N N . LEU A 1 123 ? 15.289 -4.945 -0.33 1 95.44 123 LEU A N 1
ATOM 954 C CA . LEU A 1 123 ? 16.344 -4.477 0.555 1 95.44 123 LEU A CA 1
ATOM 955 C C . LEU A 1 123 ? 15.766 -3.9 1.843 1 95.44 123 LEU A C 1
ATOM 957 O O . LEU A 1 123 ? 15.219 -2.795 1.842 1 95.44 123 LEU A O 1
ATOM 961 N N . PRO A 1 124 ? 15.938 -4.633 2.961 1 94.75 124 PRO A N 1
ATOM 962 C CA . PRO A 1 124 ? 15.508 -4.07 4.242 1 94.75 124 PRO A CA 1
ATOM 963 C C . PRO A 1 124 ? 16.312 -2.834 4.645 1 94.75 124 PRO A C 1
ATOM 965 O O . PRO A 1 124 ? 17.5 -2.748 4.359 1 94.75 124 PRO A O 1
ATOM 968 N N . PHE A 1 125 ? 15.648 -1.903 5.359 1 94.94 125 PHE A N 1
ATOM 969 C CA . PHE A 1 125 ? 16.328 -0.718 5.859 1 94.94 125 PHE A CA 1
ATOM 970 C C . PHE A 1 125 ? 17.203 -1.064 7.062 1 94.94 125 PHE A C 1
ATOM 972 O O . PHE A 1 125 ? 18.234 -0.415 7.305 1 94.94 125 PHE A O 1
ATOM 979 N N . ASP A 1 126 ? 16.734 -2.074 7.797 1 90.75 126 ASP A N 1
ATOM 980 C CA . ASP A 1 126 ? 17.469 -2.535 8.969 1 90.75 126 ASP A CA 1
ATOM 981 C C . ASP A 1 126 ? 18.672 -3.367 8.57 1 90.75 126 ASP A C 1
ATOM 983 O O . ASP A 1 126 ? 18.531 -4.484 8.07 1 90.75 126 ASP A O 1
ATOM 987 N N . HIS A 1 127 ? 19.797 -2.943 8.906 1 89.06 127 HIS A N 1
ATOM 988 C CA . HIS A 1 127 ? 21.016 -3.609 8.492 1 89.06 127 HIS A CA 1
ATOM 989 C C . HIS A 1 127 ? 21.234 -4.902 9.273 1 89.06 127 HIS A C 1
ATOM 991 O O . HIS A 1 127 ? 22.016 -5.758 8.859 1 89.06 127 HIS A O 1
ATOM 997 N N . SER A 1 128 ? 20.547 -5.031 10.344 1 88.75 128 SER A N 1
ATOM 998 C CA . SER A 1 128 ? 20.641 -6.266 11.117 1 88.75 128 SER A CA 1
ATOM 999 C C . SER A 1 128 ? 19.875 -7.402 10.445 1 88.75 128 SER A C 1
ATOM 1001 O O . SER A 1 128 ? 20.062 -8.57 10.781 1 88.75 128 SER A O 1
ATOM 1003 N N . CYS A 1 129 ? 19.109 -7.082 9.492 1 92.12 129 CYS A N 1
ATOM 1004 C CA . CYS A 1 129 ? 18.391 -8.047 8.68 1 92.12 129 CYS A CA 1
ATOM 1005 C C . CYS A 1 129 ? 18.812 -7.957 7.219 1 92.12 129 CYS A C 1
ATOM 1007 O O . CYS A 1 129 ? 18.094 -7.395 6.391 1 92.12 129 CYS A O 1
ATOM 1009 N N . PRO A 1 130 ? 19.828 -8.531 6.898 1 91.88 130 PRO A N 1
ATOM 1010 C CA . PRO A 1 130 ? 20.375 -8.359 5.547 1 91.88 130 PRO A CA 1
ATOM 1011 C C . PRO A 1 130 ? 19.484 -8.977 4.469 1 91.88 130 PRO A C 1
ATOM 1013 O O . PRO A 1 130 ? 18.719 -9.898 4.75 1 91.88 130 PRO A O 1
ATOM 1016 N N . PRO A 1 131 ? 19.641 -8.391 3.234 1 93.81 131 PRO A N 1
ATOM 1017 C CA . PRO A 1 131 ? 18.906 -8.992 2.117 1 93.81 131 PRO A CA 1
ATOM 1018 C C . PRO A 1 131 ? 19.359 -10.414 1.812 1 93.81 131 PRO A C 1
ATOM 1020 O O . PRO A 1 131 ? 20.5 -10.781 2.129 1 93.81 131 PRO A O 1
ATOM 1023 N N . VAL A 1 132 ? 18.438 -11.172 1.228 1 93.19 132 VAL A N 1
ATOM 1024 C CA . VAL A 1 132 ? 18.75 -12.555 0.876 1 93.19 132 VAL A CA 1
ATOM 1025 C C . VAL A 1 132 ? 18.453 -12.781 -0.605 1 93.19 132 VAL A C 1
ATOM 1027 O O . VAL A 1 132 ? 17.391 -12.414 -1.103 1 93.19 132 VAL A O 1
ATOM 1030 N N . SER A 1 133 ? 19.484 -13.32 -1.296 1 94.69 133 SER A N 1
ATOM 1031 C CA . SER A 1 133 ? 19.328 -13.773 -2.672 1 94.69 133 SER A CA 1
ATOM 1032 C C . SER A 1 133 ? 19.594 -15.273 -2.789 1 94.69 133 SER A C 1
ATOM 1034 O O . SER A 1 133 ? 20.688 -15.742 -2.498 1 94.69 133 SER A O 1
ATOM 1036 N N . LEU A 1 134 ? 18.609 -15.977 -3.246 1 96.94 134 LEU A N 1
ATOM 1037 C CA . LEU A 1 134 ? 18.75 -17.422 -3.4 1 96.94 134 LEU A CA 1
ATOM 1038 C C . LEU A 1 134 ? 18.734 -17.812 -4.875 1 96.94 134 LEU A C 1
ATOM 1040 O O . LEU A 1 134 ? 19.266 -18.859 -5.246 1 96.94 134 LEU A O 1
ATOM 1044 N N . LEU A 1 135 ? 18.25 -16.953 -5.66 1 95.69 135 LEU A N 1
ATOM 1045 C CA . LEU A 1 135 ? 18.219 -17.188 -7.098 1 95.69 135 LEU A CA 1
ATOM 1046 C C . LEU A 1 135 ? 19.625 -17.109 -7.688 1 95.69 135 LEU A C 1
ATOM 1048 O O . LEU A 1 135 ? 19.969 -17.875 -8.578 1 95.69 135 LEU A O 1
ATOM 1052 N N . LYS A 1 136 ? 20.406 -16.203 -7.199 1 92.88 136 LYS A N 1
ATOM 1053 C CA . LYS A 1 136 ? 21.734 -15.961 -7.738 1 92.88 136 LYS A CA 1
ATOM 1054 C C . LYS A 1 136 ? 22.656 -17.156 -7.512 1 92.88 136 LYS A C 1
ATOM 1056 O O . LYS A 1 136 ? 23.281 -17.656 -8.445 1 92.88 136 LYS A O 1
ATOM 1061 N N . PRO A 1 137 ? 22.766 -17.656 -6.293 1 95.38 137 PRO A N 1
ATOM 1062 C CA . PRO A 1 137 ? 23.594 -18.859 -6.125 1 95.38 137 PRO A CA 1
ATOM 1063 C C . PRO A 1 137 ? 23.062 -20.047 -6.922 1 95.38 137 PRO A C 1
ATOM 1065 O O . PRO A 1 137 ? 23.844 -20.891 -7.379 1 95.38 137 PRO A O 1
ATOM 1068 N N . LEU A 1 138 ? 21.781 -20.156 -7.09 1 96.31 138 LEU A N 1
ATOM 1069 C CA . LEU A 1 138 ? 21.203 -21.234 -7.898 1 96.31 138 LEU A CA 1
ATOM 1070 C C . LEU A 1 138 ? 21.625 -21.109 -9.352 1 96.31 138 LEU A C 1
ATOM 1072 O O . LEU A 1 138 ? 22.062 -22.078 -9.969 1 96.31 138 LEU A O 1
ATOM 1076 N N . SER A 1 139 ? 21.453 -19.922 -9.859 1 92.81 139 SER A N 1
ATOM 1077 C CA . SER A 1 139 ? 21.844 -19.641 -11.242 1 92.81 139 SER A CA 1
ATOM 1078 C C . SER A 1 139 ? 23.328 -19.922 -11.453 1 92.81 139 SER A C 1
ATOM 1080 O O . SER A 1 139 ? 23.703 -20.562 -12.445 1 92.81 139 SER A O 1
ATOM 1082 N N . ASN A 1 140 ? 24.141 -19.484 -10.531 1 91.44 140 ASN A N 1
ATOM 1083 C CA . ASN A 1 140 ? 25.578 -19.703 -10.617 1 91.44 140 ASN A CA 1
ATOM 1084 C C . ASN A 1 140 ? 25.922 -21.188 -10.586 1 91.44 140 ASN A C 1
ATOM 1086 O O . ASN A 1 140 ? 26.812 -21.641 -11.305 1 91.44 140 ASN A O 1
ATOM 1090 N N . ASP A 1 141 ? 25.234 -21.859 -9.734 1 94.44 141 ASP A N 1
ATOM 1091 C CA . ASP A 1 141 ? 25.453 -23.297 -9.617 1 94.44 141 ASP A CA 1
ATOM 1092 C C . ASP A 1 141 ? 25.156 -24 -10.93 1 94.44 141 ASP A C 1
ATOM 1094 O O . ASP A 1 141 ? 25.938 -24.844 -11.375 1 94.44 141 ASP A O 1
ATOM 1098 N N . LEU A 1 142 ? 24.109 -23.672 -11.562 1 93.56 142 LEU A N 1
ATOM 1099 C CA . LEU A 1 142 ? 23.703 -24.281 -12.828 1 93.56 142 LEU A CA 1
ATOM 1100 C C . LEU A 1 142 ? 24.703 -23.953 -13.93 1 93.56 142 LEU A C 1
ATOM 1102 O O . LEU A 1 142 ? 25.016 -24.797 -14.773 1 93.56 142 LEU A O 1
ATOM 1106 N N . GLN A 1 143 ? 25.188 -22.781 -13.891 1 88.56 143 GLN A N 1
ATOM 1107 C CA . GLN A 1 143 ? 26.203 -22.391 -14.867 1 88.56 143 GLN A CA 1
ATOM 1108 C C . GLN A 1 143 ? 27.469 -23.219 -14.703 1 88.56 143 GLN A C 1
ATOM 1110 O O . GLN A 1 143 ? 28.109 -23.578 -15.695 1 88.56 143 GLN A O 1
ATOM 1115 N N . GLN A 1 144 ? 27.766 -23.5 -13.492 1 91.38 144 GLN A N 1
ATOM 1116 C CA . GLN A 1 144 ? 28.938 -24.344 -13.234 1 91.38 144 GLN A CA 1
ATOM 1117 C C . GLN A 1 144 ? 28.719 -25.766 -13.75 1 91.38 144 GLN A C 1
ATOM 1119 O O . GLN A 1 144 ? 29.641 -26.391 -14.273 1 91.38 144 GLN A O 1
ATOM 1124 N N . PHE A 1 145 ? 27.5 -26.266 -13.562 1 92.12 145 PHE A N 1
ATOM 1125 C CA . PHE A 1 145 ? 27.188 -27.594 -14.062 1 92.12 145 PHE A CA 1
ATOM 1126 C C . PHE A 1 145 ? 27.359 -27.656 -15.578 1 92.12 145 PHE A C 1
ATOM 1128 O O . PHE A 1 145 ? 27.844 -28.656 -16.109 1 92.12 145 PHE A O 1
ATOM 1135 N N . VAL A 1 146 ? 26.922 -26.594 -16.219 1 87.75 146 VAL A N 1
ATOM 1136 C CA . VAL A 1 146 ? 27.031 -26.516 -17.672 1 87.75 146 VAL A CA 1
ATOM 1137 C C . VAL A 1 146 ? 28.5 -26.469 -18.078 1 87.75 146 VAL A C 1
ATOM 1139 O O . VAL A 1 146 ? 28.922 -27.188 -19 1 87.75 146 VAL A O 1
ATOM 1142 N N . THR A 1 147 ? 29.266 -25.656 -17.422 1 87.25 147 THR A N 1
ATOM 1143 C CA . THR A 1 147 ? 30.672 -25.484 -17.734 1 87.25 147 THR A CA 1
ATOM 1144 C C . THR A 1 147 ? 31.438 -26.781 -17.547 1 87.25 147 THR A C 1
ATOM 1146 O O . THR A 1 147 ? 32.312 -27.125 -18.344 1 87.25 147 THR A O 1
ATOM 1149 N N . ARG A 1 148 ? 31.016 -27.5 -16.578 1 91.19 148 ARG A N 1
ATOM 1150 C CA . ARG A 1 148 ? 31.688 -28.75 -16.266 1 91.19 148 ARG A CA 1
ATOM 1151 C C . ARG A 1 148 ? 31.062 -29.922 -17.016 1 91.19 148 ARG A C 1
ATOM 1153 O O . ARG A 1 148 ? 31.609 -31.031 -16.984 1 91.19 148 ARG A O 1
ATOM 1160 N N . ASN A 1 149 ? 29.984 -29.656 -17.656 1 89.38 149 ASN A N 1
ATOM 1161 C CA . ASN A 1 149 ? 29.219 -30.688 -18.359 1 89.38 149 ASN A CA 1
ATOM 1162 C C . ASN A 1 149 ? 28.891 -31.859 -17.422 1 89.38 149 ASN A C 1
ATOM 1164 O O . ASN A 1 149 ? 28.984 -33.031 -17.828 1 89.38 149 ASN A O 1
ATOM 1168 N N . ALA A 1 150 ? 28.688 -31.484 -16.172 1 90.69 150 ALA A N 1
ATOM 1169 C CA . ALA A 1 150 ? 28.344 -32.5 -15.156 1 90.69 150 ALA A CA 1
ATOM 1170 C C . ALA A 1 150 ? 27.625 -31.859 -13.977 1 90.69 150 ALA A C 1
ATOM 1172 O O . ALA A 1 150 ? 27.953 -30.75 -13.562 1 90.69 150 ALA A O 1
ATOM 1173 N N . SER A 1 151 ? 26.609 -32.531 -13.523 1 91.38 151 SER A N 1
ATOM 1174 C CA . SER A 1 151 ? 25.922 -32.156 -12.297 1 91.38 151 SER A CA 1
ATOM 1175 C C . SER A 1 151 ? 26.125 -33.188 -11.211 1 91.38 151 SER A C 1
ATOM 1177 O O . SER A 1 151 ? 26.328 -34.375 -11.508 1 91.38 151 SER A O 1
ATOM 1179 N N . PRO A 1 152 ? 26.109 -32.812 -9.984 1 92.44 152 PRO A N 1
ATOM 1180 C CA . PRO A 1 152 ? 26.141 -33.781 -8.906 1 92.44 152 PRO A CA 1
ATOM 1181 C C . PRO A 1 152 ? 24.953 -34.75 -8.93 1 92.44 152 PRO A C 1
ATOM 1183 O O . PRO A 1 152 ? 23.922 -34.438 -9.539 1 92.44 152 PRO A O 1
ATOM 1186 N N . ALA A 1 153 ? 25.25 -35.875 -8.242 1 94.19 153 ALA A N 1
ATOM 1187 C CA . ALA A 1 153 ? 24.141 -36.781 -8.055 1 94.19 153 ALA A CA 1
ATOM 1188 C C . ALA A 1 153 ? 23.156 -36.25 -7.008 1 94.19 153 ALA A C 1
ATOM 1190 O O . ALA A 1 153 ? 23.578 -35.719 -5.977 1 94.19 153 ALA A O 1
ATOM 1191 N N . ARG A 1 154 ? 21.938 -36.406 -7.23 1 93.44 154 ARG A N 1
ATOM 1192 C CA . ARG A 1 154 ? 20.906 -35.875 -6.363 1 93.44 154 ARG A CA 1
ATOM 1193 C C . ARG A 1 154 ? 20.891 -36.562 -5.008 1 93.44 154 ARG A C 1
ATOM 1195 O O . ARG A 1 154 ? 20.344 -36.062 -4.039 1 93.44 154 ARG A O 1
ATOM 1202 N N . ASN A 1 155 ? 21.438 -37.719 -4.957 1 92.62 155 ASN A N 1
ATOM 1203 C CA . ASN A 1 155 ? 21.531 -38.438 -3.686 1 92.62 155 ASN A CA 1
ATOM 1204 C C . ASN A 1 155 ? 22.594 -37.812 -2.773 1 92.62 155 ASN A C 1
ATOM 1206 O O . ASN A 1 155 ? 22.703 -38.188 -1.604 1 92.62 155 ASN A O 1
ATOM 1210 N N . HIS A 1 156 ? 23.328 -36.844 -3.236 1 94.12 156 HIS A N 1
ATOM 1211 C CA . HIS A 1 156 ? 24.281 -36.094 -2.443 1 94.12 156 HIS A CA 1
ATOM 1212 C C . HIS A 1 156 ? 23.906 -34.594 -2.434 1 94.12 156 HIS A C 1
ATOM 1214 O O . HIS A 1 156 ? 24.656 -33.781 -2.955 1 94.12 156 HIS A O 1
ATOM 1220 N N . PRO A 1 157 ? 22.938 -34.312 -1.724 1 94.62 157 PRO A N 1
ATOM 1221 C CA . PRO A 1 157 ? 22.406 -32.938 -1.77 1 94.62 157 PRO A CA 1
ATOM 1222 C C . PRO A 1 157 ? 23.422 -31.891 -1.295 1 94.62 157 PRO A C 1
ATOM 1224 O O . PRO A 1 157 ? 23.391 -30.734 -1.732 1 94.62 157 PRO A O 1
ATOM 1227 N N . SER A 1 158 ? 24.328 -32.281 -0.509 1 95.06 158 SER A N 1
ATOM 1228 C CA . SER A 1 158 ? 25.312 -31.359 0.035 1 95.06 158 SER A CA 1
ATOM 1229 C C . SER A 1 158 ? 26.234 -30.812 -1.062 1 95.06 158 SER A C 1
ATOM 1231 O O . SER A 1 158 ? 26.922 -29.812 -0.86 1 95.06 158 SER A O 1
ATOM 1233 N N . SER A 1 159 ? 26.219 -31.438 -2.184 1 95.31 159 SER A N 1
ATOM 1234 C CA . SER A 1 159 ? 27.062 -31.031 -3.293 1 95.31 159 SER A CA 1
ATOM 1235 C C . SER A 1 159 ? 26.453 -29.875 -4.082 1 95.31 159 SER A C 1
ATOM 1237 O O . SER A 1 159 ? 27.094 -29.312 -4.973 1 95.31 159 SER A O 1
ATOM 1239 N N . PHE A 1 160 ? 25.266 -29.531 -3.785 1 97.44 160 PHE A N 1
ATOM 1240 C CA . PHE A 1 160 ? 24.578 -28.453 -4.465 1 97.44 160 PHE A CA 1
ATOM 1241 C C . PHE A 1 160 ? 24.703 -27.141 -3.68 1 97.44 160 PHE A C 1
ATOM 1243 O O . PHE A 1 160 ? 24.906 -27.172 -2.465 1 97.44 160 PHE A O 1
ATOM 1250 N N . ALA A 1 161 ? 24.578 -25.969 -4.359 1 96.69 161 ALA A N 1
ATOM 1251 C CA . ALA A 1 161 ? 24.625 -24.672 -3.688 1 96.69 161 ALA A CA 1
ATOM 1252 C C . ALA A 1 161 ? 23.453 -24.5 -2.734 1 96.69 161 ALA A C 1
ATOM 1254 O O . ALA A 1 161 ? 23.562 -23.859 -1.691 1 96.69 161 ALA A O 1
ATOM 1255 N N . LEU A 1 162 ? 22.297 -25.047 -3.172 1 98 162 LEU A N 1
ATOM 1256 C CA . LEU A 1 162 ? 21.094 -25.062 -2.35 1 98 162 LEU A CA 1
ATOM 1257 C C . LEU A 1 162 ? 20.641 -26.484 -2.062 1 98 162 LEU A C 1
ATOM 1259 O O . LEU A 1 162 ? 19.688 -26.969 -2.674 1 98 162 LEU A O 1
ATOM 1263 N N . PRO A 1 163 ? 21.219 -27.125 -1.025 1 97.69 163 PRO A N 1
ATOM 1264 C CA . PRO A 1 163 ? 20.938 -28.531 -0.78 1 97.69 163 PRO A CA 1
ATOM 1265 C C . PRO A 1 163 ? 19.469 -28.812 -0.47 1 97.69 163 PRO A C 1
ATOM 1267 O O . PRO A 1 163 ? 18.938 -29.844 -0.862 1 97.69 163 PRO A O 1
ATOM 1270 N N . TRP A 1 164 ? 18.844 -27.922 0.171 1 96.94 164 TRP 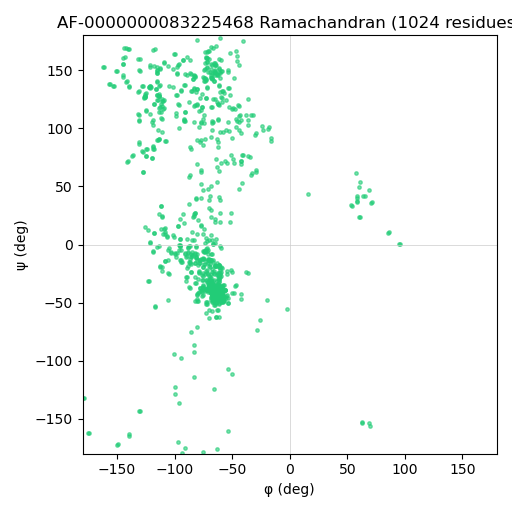A N 1
ATOM 1271 C CA . TRP A 1 164 ? 17.453 -28.109 0.583 1 96.94 164 TRP A CA 1
ATOM 1272 C C . TRP A 1 164 ? 16.516 -28.062 -0.62 1 96.94 164 TRP A C 1
ATOM 1274 O O . TRP A 1 164 ? 15.352 -28.453 -0.521 1 96.94 164 TRP A O 1
ATOM 1284 N N . LEU A 1 165 ? 16.969 -27.625 -1.781 1 98.19 165 LEU A N 1
ATOM 1285 C CA . LEU A 1 165 ? 16.156 -27.453 -2.973 1 98.19 165 LEU A CA 1
ATOM 1286 C C . LEU A 1 165 ? 16.062 -28.734 -3.775 1 98.19 165 LEU A C 1
ATOM 1288 O O . LEU A 1 165 ? 15.203 -28.891 -4.645 1 98.19 165 LEU A O 1
ATOM 1292 N N . VAL A 1 166 ? 16.922 -29.719 -3.533 1 97.94 166 VAL A N 1
ATOM 1293 C CA . VAL A 1 166 ? 17.031 -30.953 -4.309 1 97.94 166 VAL A CA 1
ATOM 1294 C C . VAL A 1 166 ? 15.75 -31.766 -4.164 1 97.94 166 VAL A C 1
ATOM 1296 O O . VAL A 1 166 ? 15.305 -32.031 -3.047 1 97.94 166 VAL A O 1
ATOM 1299 N N . ASN A 1 167 ? 15.125 -32.125 -5.281 1 97.31 167 ASN A N 1
ATOM 1300 C CA . ASN A 1 167 ? 13.945 -32.969 -5.379 1 97.31 167 ASN A CA 1
ATOM 1301 C C . ASN A 1 167 ? 12.734 -32.344 -4.707 1 97.31 167 ASN A C 1
ATOM 1303 O O . ASN A 1 167 ? 12.016 -33 -3.959 1 97.31 167 ASN A O 1
ATOM 1307 N N . ARG A 1 168 ? 12.594 -31.047 -4.926 1 97.62 168 ARG A N 1
ATOM 1308 C CA . ARG A 1 168 ? 11.453 -30.344 -4.352 1 97.62 168 ARG A CA 1
ATOM 1309 C C . ARG A 1 168 ? 10.453 -29.953 -5.438 1 97.62 168 ARG A C 1
ATOM 1311 O O . ARG A 1 168 ? 10.805 -29.859 -6.613 1 97.62 168 ARG A O 1
ATOM 1318 N N . THR A 1 169 ? 9.203 -29.766 -4.988 1 98.25 169 THR A N 1
ATOM 1319 C CA . THR A 1 169 ? 8.117 -29.422 -5.891 1 98.25 169 THR A CA 1
ATOM 1320 C C . THR A 1 169 ? 7.312 -28.25 -5.348 1 98.25 169 THR A C 1
ATOM 1322 O O . THR A 1 169 ? 6.969 -28.219 -4.164 1 98.25 169 THR A O 1
ATOM 1325 N N . VAL A 1 170 ? 7.062 -27.266 -6.176 1 98.69 170 VAL A N 1
ATOM 1326 C CA . VAL A 1 170 ? 6.203 -26.125 -5.859 1 98.69 170 VAL A CA 1
ATOM 1327 C C . VAL A 1 170 ? 4.98 -26.125 -6.773 1 98.69 170 VAL A C 1
ATOM 1329 O O . VAL A 1 170 ? 5.102 -26.359 -7.977 1 98.69 170 VAL A O 1
ATOM 1332 N N . VAL A 1 171 ? 3.809 -25.922 -6.203 1 98.62 171 VAL A N 1
ATOM 1333 C CA . VAL A 1 171 ? 2.578 -25.797 -6.977 1 98.62 171 VAL A CA 1
ATOM 1334 C C . VAL A 1 171 ? 2.027 -24.375 -6.848 1 98.62 171 VAL A C 1
ATOM 1336 O O . VAL A 1 171 ? 1.893 -23.859 -5.738 1 98.62 171 VAL A O 1
ATOM 1339 N N . LEU A 1 172 ? 1.771 -23.797 -7.984 1 98.69 172 LEU A N 1
ATOM 1340 C CA . LEU A 1 172 ? 1.183 -22.469 -8.047 1 98.69 172 LEU A CA 1
ATOM 1341 C C . LEU A 1 172 ? -0.236 -22.531 -8.609 1 98.69 172 LEU A C 1
ATOM 1343 O O . LEU A 1 172 ? -0.442 -22.953 -9.75 1 98.69 172 LEU A O 1
ATOM 1347 N N . ILE A 1 173 ? -1.168 -22.078 -7.84 1 97.75 173 ILE A N 1
ATOM 1348 C CA . ILE A 1 173 ? -2.561 -22.016 -8.266 1 97.75 173 ILE A CA 1
ATOM 1349 C C . ILE A 1 173 ? -2.998 -20.562 -8.391 1 97.75 173 ILE A C 1
ATOM 1351 O O . ILE A 1 173 ? -3.027 -19.828 -7.398 1 97.75 173 ILE A O 1
ATOM 1355 N N . GLY A 1 174 ? -3.279 -20.156 -9.539 1 95.88 174 GLY A N 1
ATOM 1356 C CA . GLY A 1 174 ? -3.654 -18.781 -9.781 1 95.88 174 GLY A CA 1
ATOM 1357 C C . GLY A 1 174 ? -3.967 -18.5 -11.242 1 95.88 174 GLY A C 1
ATOM 1358 O O . GLY A 1 174 ? -4.742 -19.219 -11.867 1 95.88 174 GLY A O 1
ATOM 1359 N N . ASP A 1 175 ? -3.393 -17.438 -11.75 1 93.19 175 ASP A N 1
ATOM 1360 C CA . ASP A 1 175 ? -3.723 -17.062 -13.117 1 93.19 175 ASP A CA 1
ATOM 1361 C C . ASP A 1 175 ? -2.459 -16.812 -13.938 1 93.19 175 ASP A C 1
ATOM 1363 O O . ASP A 1 175 ? -1.481 -17.547 -13.82 1 93.19 175 ASP A O 1
ATOM 1367 N N . SER A 1 176 ? -2.502 -15.836 -14.812 1 93.31 176 SER A N 1
ATOM 1368 C CA . SER A 1 176 ? -1.382 -15.578 -15.711 1 93.31 176 SER A CA 1
ATOM 1369 C C . SER A 1 176 ? -0.149 -15.125 -14.945 1 93.31 176 SER A C 1
ATOM 1371 O O . SER A 1 176 ? 0.981 -15.305 -15.398 1 93.31 176 SER A O 1
ATOM 1373 N N . ILE A 1 177 ? -0.334 -14.562 -13.789 1 95.75 177 ILE A N 1
ATOM 1374 C CA . ILE A 1 177 ? 0.804 -14.117 -12.992 1 95.75 177 ILE A CA 1
ATOM 1375 C C . ILE A 1 177 ? 1.636 -15.32 -12.562 1 95.75 177 ILE A C 1
ATOM 1377 O O . ILE A 1 177 ? 2.863 -15.305 -12.68 1 95.75 177 ILE A O 1
ATOM 1381 N N . GLU A 1 178 ? 1.007 -16.391 -12.117 1 96.31 178 GLU A N 1
ATOM 1382 C CA . GLU A 1 178 ? 1.7 -17.609 -11.719 1 96.31 178 GLU A CA 1
ATOM 1383 C C . GLU A 1 178 ? 2.385 -18.266 -12.914 1 96.31 178 GLU A C 1
ATOM 1385 O O . GLU A 1 178 ? 3.496 -18.797 -12.797 1 96.31 178 GLU A O 1
ATOM 1390 N N . ARG A 1 179 ? 1.73 -18.234 -14.008 1 93.88 179 ARG A N 1
ATOM 1391 C CA . ARG A 1 179 ? 2.346 -18.75 -15.227 1 93.88 179 ARG A CA 1
ATOM 1392 C C . ARG A 1 179 ? 3.643 -18.016 -15.539 1 93.88 179 ARG A C 1
ATOM 1394 O O . ARG A 1 179 ? 4.668 -18.641 -15.82 1 93.88 179 ARG A O 1
ATOM 1401 N N . PHE A 1 180 ? 3.586 -16.703 -15.492 1 94.12 180 PHE A N 1
ATOM 1402 C CA . PHE A 1 180 ? 4.762 -15.906 -15.812 1 94.12 180 PHE A CA 1
ATOM 1403 C C . PHE A 1 180 ? 5.855 -16.109 -14.766 1 94.12 180 PHE A C 1
ATOM 1405 O O . PHE A 1 180 ? 7.043 -16.125 -15.094 1 94.12 180 PHE A O 1
ATOM 1412 N N . HIS A 1 181 ? 5.457 -16.25 -13.539 1 95.5 181 HIS A N 1
ATOM 1413 C CA . HIS A 1 181 ? 6.445 -16.531 -12.5 1 95.5 181 HIS A CA 1
ATOM 1414 C C . HIS A 1 181 ? 7.195 -17.828 -12.789 1 95.5 181 HIS A C 1
ATOM 1416 O O . HIS A 1 181 ? 8.43 -17.859 -12.742 1 95.5 181 HIS A O 1
ATOM 1422 N N . ALA A 1 182 ? 6.473 -18.844 -13.133 1 95.25 182 ALA A N 1
ATOM 1423 C CA . ALA A 1 182 ? 7.094 -20.141 -13.406 1 95.25 182 ALA A CA 1
ATOM 1424 C C . ALA A 1 182 ? 7.973 -20.078 -14.656 1 95.25 182 ALA A C 1
ATOM 1426 O O . ALA A 1 182 ? 9.109 -20.547 -14.648 1 95.25 182 ALA A O 1
ATOM 1427 N N . ARG A 1 183 ? 7.414 -19.516 -15.648 1 92.62 183 ARG A N 1
ATOM 1428 C CA . ARG A 1 183 ? 8.141 -19.391 -16.906 1 92.62 183 ARG A CA 1
ATOM 1429 C C . ARG A 1 183 ? 9.406 -18.547 -16.734 1 92.62 183 ARG A C 1
ATOM 1431 O O . ARG A 1 183 ? 10.484 -18.953 -17.156 1 92.62 183 ARG A O 1
ATOM 1438 N N . ASP A 1 184 ? 9.25 -17.391 -16.156 1 92.38 184 ASP A N 1
ATOM 1439 C CA . ASP A 1 184 ? 10.367 -16.469 -15.961 1 92.38 184 ASP A CA 1
ATOM 1440 C C . ASP A 1 184 ? 11.438 -17.094 -15.07 1 92.38 184 ASP A C 1
ATOM 1442 O O . ASP A 1 184 ? 12.633 -16.844 -15.266 1 92.38 184 ASP A O 1
ATOM 1446 N N . PHE A 1 185 ? 11.016 -17.859 -14.086 1 94.06 185 PHE A N 1
ATOM 1447 C CA . PHE A 1 185 ? 11.969 -18.531 -13.211 1 94.06 185 PHE A CA 1
ATOM 1448 C C . PHE A 1 185 ? 12.922 -19.406 -14.008 1 94.06 185 PHE A C 1
ATOM 1450 O O . PHE A 1 185 ? 14.141 -19.312 -13.852 1 94.06 185 PHE A O 1
ATOM 1457 N N . CYS A 1 186 ? 12.406 -20.203 -14.891 1 93.19 186 CYS A N 1
ATOM 1458 C CA . CYS A 1 186 ? 13.211 -21.094 -15.703 1 93.19 186 CYS A CA 1
ATOM 1459 C C . CYS A 1 186 ? 14.039 -20.312 -16.719 1 93.19 186 CYS A C 1
ATOM 1461 O O . CYS A 1 186 ? 15.188 -20.672 -17 1 93.19 186 CYS A O 1
ATOM 1463 N N . ASP A 1 187 ? 13.406 -19.25 -17.219 1 90.19 187 ASP A N 1
ATOM 1464 C CA . ASP A 1 187 ? 14.141 -18.438 -18.188 1 90.19 187 ASP A CA 1
ATOM 1465 C C . ASP A 1 187 ? 15.328 -17.75 -17.531 1 90.19 187 ASP A C 1
ATOM 1467 O O . ASP A 1 187 ? 16.406 -17.641 -18.141 1 90.19 187 ASP A O 1
ATOM 1471 N N . LEU A 1 188 ? 15.102 -17.281 -16.344 1 89.69 188 LEU A N 1
ATOM 1472 C CA . LEU A 1 188 ? 16.172 -16.609 -15.594 1 89.69 188 LEU A CA 1
ATOM 1473 C C . LEU A 1 188 ? 17.312 -17.562 -15.305 1 89.69 188 LEU A C 1
ATOM 1475 O O . LEU A 1 188 ? 18.484 -17.188 -15.375 1 89.69 188 LEU A O 1
ATOM 1479 N N . LEU A 1 189 ? 17.016 -18.797 -15.016 1 91.44 189 LEU A N 1
ATOM 1480 C CA . LEU A 1 189 ? 18.031 -19.797 -14.664 1 91.44 189 LEU A CA 1
ATOM 1481 C C . LEU A 1 189 ? 18.781 -20.266 -15.898 1 91.44 189 LEU A C 1
ATOM 1483 O O . LEU A 1 189 ? 19.891 -20.797 -15.789 1 91.44 189 LEU A O 1
ATOM 1487 N N . SER A 1 190 ? 18.156 -20.141 -16.984 1 85.5 190 SER A N 1
ATOM 1488 C CA . SER A 1 190 ? 18.781 -20.594 -18.219 1 85.5 190 SER A CA 1
ATOM 1489 C C . SER A 1 190 ? 19.422 -19.422 -18.984 1 85.5 190 SER A C 1
ATOM 1491 O O . SER A 1 190 ? 20.062 -19.625 -20.016 1 85.5 190 SER A O 1
ATOM 1493 N N . SER A 1 191 ? 19.047 -18.266 -18.438 1 71.19 191 SER A N 1
ATOM 1494 C CA . SER A 1 191 ? 19.562 -17.094 -19.141 1 71.19 191 SER A CA 1
ATOM 1495 C C . SER A 1 191 ? 21.047 -16.906 -18.844 1 71.19 191 SER A C 1
ATOM 1497 O O . SER A 1 191 ? 21.531 -17.234 -17.766 1 71.19 191 SER A O 1
ATOM 1499 N N . SER A 1 192 ? 22.047 -17.234 -19.766 1 52.34 192 SER A N 1
ATOM 1500 C CA . SER A 1 192 ? 23.469 -16.969 -19.562 1 52.34 192 SER A CA 1
ATOM 1501 C C . SER A 1 192 ? 23.703 -15.578 -19 1 52.34 192 SER A C 1
ATOM 1503 O O . SER A 1 192 ? 22.906 -14.664 -19.234 1 52.34 192 SER A O 1
ATOM 1505 N N . THR A 1 193 ? 24.359 -15.594 -17.719 1 41.31 193 THR A N 1
ATOM 1506 C CA . THR A 1 193 ? 24.781 -14.359 -17.094 1 41.31 193 THR A CA 1
ATOM 1507 C C . THR A 1 193 ? 25.406 -13.414 -18.109 1 41.31 193 THR A C 1
ATOM 1509 O O . THR A 1 193 ? 25.641 -12.242 -17.828 1 41.31 193 THR A O 1
ATOM 1512 N N . GLU A 1 194 ? 26.438 -13.867 -19.109 1 36.16 194 GLU A N 1
ATOM 1513 C CA . GLU A 1 194 ? 26.844 -12.938 -20.156 1 36.16 194 GLU A CA 1
ATOM 1514 C C . GLU A 1 194 ? 25.688 -12.609 -21.094 1 36.16 194 GLU A C 1
ATOM 1516 O O . GLU A 1 194 ? 24.859 -13.461 -21.375 1 36.16 194 GLU A O 1
ATOM 1521 N N . PRO A 1 195 ? 25.766 -11.523 -21.672 1 37.03 195 PRO A N 1
ATOM 1522 C CA . PRO A 1 195 ? 24.984 -11.352 -22.906 1 37.03 195 PRO A CA 1
ATOM 1523 C C . PRO A 1 195 ? 25.125 -12.531 -23.859 1 37.03 195 PRO A C 1
ATOM 1525 O O . PRO A 1 195 ? 26.125 -13.242 -23.828 1 37.03 195 PRO A O 1
ATOM 1528 N N . PRO A 1 196 ? 24.531 -13.039 -24.984 1 36.72 196 PRO A N 1
ATOM 1529 C CA . PRO A 1 196 ? 23.125 -12.766 -25.266 1 36.72 196 PRO A CA 1
ATOM 1530 C C . PRO A 1 196 ? 22.188 -13.586 -24.375 1 36.72 196 PRO A C 1
ATOM 1532 O O . PRO A 1 196 ? 22.25 -14.82 -24.391 1 36.72 196 PRO A O 1
ATOM 1535 N N . PHE A 1 197 ? 21.719 -13.297 -23.094 1 41.97 197 PHE A N 1
ATOM 1536 C CA . PHE A 1 197 ? 20.531 -13.758 -22.375 1 41.97 197 PHE A CA 1
ATOM 1537 C C . PHE A 1 197 ? 19.5 -14.328 -23.359 1 41.97 197 PHE A C 1
ATOM 1539 O O . PHE A 1 197 ? 19.328 -13.805 -24.453 1 41.97 197 PHE A O 1
ATOM 1546 N N . HIS A 1 198 ? 19.438 -15.586 -23.453 1 48.53 198 HIS A N 1
ATOM 1547 C CA . HIS A 1 198 ? 18.188 -15.523 -24.203 1 48.53 198 HIS A CA 1
ATOM 1548 C C . HIS A 1 198 ? 17.203 -14.539 -23.578 1 48.53 198 HIS A C 1
ATOM 1550 O O . HIS A 1 198 ? 17.234 -14.32 -22.359 1 48.53 198 HIS A O 1
ATOM 1556 N N . GLY A 1 199 ? 16.938 -13.75 -24.25 1 59.78 199 GLY A N 1
ATOM 1557 C CA . GLY A 1 199 ? 16 -12.727 -23.828 1 59.78 199 GLY A CA 1
ATOM 1558 C C . GLY A 1 199 ? 14.867 -13.266 -22.969 1 59.78 199 GLY A C 1
ATOM 1559 O O . GLY A 1 199 ? 14.492 -14.43 -23.094 1 59.78 199 GLY A O 1
ATOM 1560 N N . ILE A 1 200 ? 14.836 -12.922 -21.719 1 64.44 200 ILE A N 1
ATOM 1561 C CA . ILE A 1 200 ? 13.617 -13.172 -20.969 1 64.44 200 ILE A CA 1
ATOM 1562 C C . ILE A 1 200 ? 12.406 -12.734 -21.781 1 64.44 200 ILE A C 1
ATOM 1564 O O . ILE A 1 200 ? 12.312 -11.578 -22.203 1 64.44 200 ILE A O 1
ATOM 1568 N N . SER A 1 201 ? 11.727 -13.836 -22.266 1 65 201 SER A N 1
ATOM 1569 C CA . SER A 1 201 ? 10.594 -13.484 -23.109 1 65 201 SER A CA 1
ATOM 1570 C C . SER A 1 201 ? 9.547 -12.688 -22.344 1 65 201 SER A C 1
ATOM 1572 O O . SER A 1 201 ? 9.094 -13.109 -21.281 1 65 201 SER A O 1
ATOM 1574 N N . GLU A 1 202 ? 9.352 -11.594 -22.859 1 68.31 202 GLU A N 1
ATOM 1575 C CA . GLU A 1 202 ? 8.305 -10.781 -22.25 1 68.31 202 GLU A CA 1
ATOM 1576 C C . GLU A 1 202 ? 6.934 -11.117 -22.828 1 68.31 202 GLU A C 1
ATOM 1578 O O . GLU A 1 202 ? 5.906 -10.672 -22.328 1 68.31 202 GLU A O 1
ATOM 1583 N N . ASN A 1 203 ? 7.066 -12.047 -23.766 1 67.31 203 ASN A N 1
ATOM 1584 C CA . ASN A 1 203 ? 5.816 -12.531 -24.344 1 67.31 203 ASN A CA 1
ATOM 1585 C C . ASN A 1 203 ? 5.387 -13.852 -23.719 1 67.31 203 ASN A C 1
ATOM 1587 O O . ASN A 1 203 ? 6.066 -14.867 -23.859 1 67.31 203 ASN A O 1
ATOM 1591 N N . GLY A 1 204 ? 4.34 -13.844 -23.031 1 64.81 204 GLY A N 1
ATOM 1592 C CA . GLY A 1 204 ? 3.871 -15.023 -22.328 1 64.81 204 GLY A CA 1
ATOM 1593 C C . GLY A 1 204 ? 3.035 -15.945 -23.188 1 64.81 204 GLY A C 1
ATOM 1594 O O . GLY A 1 204 ? 2.488 -16.938 -22.703 1 64.81 204 GLY A O 1
ATOM 1595 N N . PHE A 1 205 ? 3.072 -15.633 -24.5 1 73.38 205 PHE A N 1
ATOM 1596 C CA . PHE A 1 205 ? 2.188 -16.406 -25.359 1 73.38 205 PHE A CA 1
ATOM 1597 C C . PHE A 1 205 ? 2.986 -17.203 -26.375 1 73.38 205 PHE A C 1
ATOM 1599 O O . PHE A 1 205 ? 2.432 -17.703 -27.359 1 73.38 205 PHE A O 1
ATOM 1606 N N . SER A 1 206 ? 4.27 -17.219 -26.172 1 75.38 206 SER A N 1
ATOM 1607 C CA . SER A 1 206 ? 5.156 -18.062 -26.969 1 75.38 206 SER A CA 1
ATOM 1608 C C . SER A 1 206 ? 5.867 -19.094 -26.109 1 75.38 206 SER A C 1
ATOM 1610 O O . SER A 1 206 ? 5.957 -18.922 -24.891 1 75.38 206 SER A O 1
ATOM 1612 N N . PRO A 1 207 ? 6.188 -20.125 -26.766 1 77.69 207 PRO A N 1
ATOM 1613 C CA . PRO A 1 207 ? 6.973 -21.094 -25.984 1 77.69 207 PRO A CA 1
ATOM 1614 C C . PRO A 1 207 ? 8.203 -20.469 -25.344 1 77.69 207 PRO A C 1
ATOM 1616 O O . PRO A 1 207 ? 8.758 -19.5 -25.859 1 77.69 207 PRO A O 1
ATOM 1619 N N . SER A 1 208 ? 8.539 -20.984 -24.25 1 82.19 208 SER A N 1
ATOM 1620 C CA . SER A 1 208 ? 9.688 -20.5 -23.5 1 82.19 208 SER A CA 1
ATOM 1621 C C . SER A 1 208 ? 10.992 -20.797 -24.234 1 82.19 208 SER A C 1
ATOM 1623 O O . SER A 1 208 ? 11.133 -21.859 -24.844 1 82.19 208 SER A O 1
ATOM 1625 N N . PRO A 1 209 ? 11.914 -19.859 -24.125 1 81.06 209 PRO A N 1
ATOM 1626 C CA . PRO A 1 209 ? 13.242 -20.172 -24.672 1 81.06 209 PRO A CA 1
ATOM 1627 C C . PRO A 1 209 ? 13.992 -21.234 -23.875 1 81.06 209 PRO A C 1
ATOM 1629 O O . PRO A 1 209 ? 14.961 -21.812 -24.359 1 81.06 209 PRO A O 1
ATOM 1632 N N . SER A 1 210 ? 13.5 -21.422 -22.688 1 84.44 210 SER A N 1
ATOM 1633 C CA . SER A 1 210 ? 14.078 -22.484 -21.875 1 84.44 210 SER A CA 1
ATOM 1634 C C . SER A 1 210 ? 13.523 -23.859 -22.266 1 84.44 210 SER A C 1
ATOM 1636 O O . SER A 1 210 ? 12.328 -24.109 -22.125 1 84.44 210 SER A O 1
ATOM 1638 N N . ASN A 1 211 ? 14.516 -24.703 -22.672 1 83.69 211 ASN A N 1
ATOM 1639 C CA . ASN A 1 211 ? 14.102 -26 -23.188 1 83.69 211 ASN A CA 1
ATOM 1640 C C . ASN A 1 211 ? 15.016 -27.109 -22.703 1 83.69 211 ASN A C 1
ATOM 1642 O O . ASN A 1 211 ? 15.727 -26.953 -21.703 1 83.69 211 ASN A O 1
ATOM 1646 N N . SER A 1 212 ? 14.93 -28.266 -23.359 1 81.5 212 SER A N 1
ATOM 1647 C CA . SER A 1 212 ? 15.602 -29.469 -22.875 1 81.5 212 SER A CA 1
ATOM 1648 C C . SER A 1 212 ? 17.109 -29.328 -22.984 1 81.5 212 SER A C 1
ATOM 1650 O O . SER A 1 212 ? 17.859 -30.078 -22.359 1 81.5 212 SER A O 1
ATOM 1652 N N . THR A 1 213 ? 17.578 -28.328 -23.703 1 83.69 213 THR A N 1
ATOM 1653 C CA . THR A 1 213 ? 19.016 -28.172 -23.906 1 83.69 213 THR A CA 1
ATOM 1654 C C . THR A 1 213 ? 19.578 -27.125 -22.953 1 83.69 213 THR A C 1
ATOM 1656 O O . THR A 1 213 ? 20.781 -26.875 -22.938 1 83.69 213 THR A O 1
ATOM 1659 N N . THR A 1 214 ? 18.672 -26.5 -22.281 1 87.5 214 THR A N 1
ATOM 1660 C CA . THR A 1 214 ? 19.078 -25.484 -21.312 1 87.5 214 THR A CA 1
ATOM 1661 C C . THR A 1 214 ? 19.062 -26.031 -19.891 1 87.5 214 THR A C 1
ATOM 1663 O O . THR A 1 214 ? 18.516 -27.109 -19.656 1 87.5 214 THR A O 1
ATOM 1666 N N . PRO A 1 215 ? 19.703 -25.344 -18.953 1 90.06 215 PRO A N 1
ATOM 1667 C CA . PRO A 1 215 ? 19.797 -25.859 -17.578 1 90.06 215 PRO A CA 1
ATOM 1668 C C . PRO A 1 215 ? 18.422 -26.031 -16.938 1 90.06 215 PRO A C 1
ATOM 1670 O O . PRO A 1 215 ? 18.281 -26.828 -16 1 90.06 215 PRO A O 1
ATOM 1673 N N . SER A 1 216 ? 17.531 -25.234 -17.391 1 92.81 216 SER A N 1
ATOM 1674 C CA . SER A 1 216 ? 16.125 -25.344 -17 1 92.81 216 SER A CA 1
ATOM 1675 C C . SER A 1 216 ? 15.211 -25.344 -18.203 1 92.81 216 SER A C 1
ATOM 1677 O O . SER A 1 216 ? 15.609 -24.953 -19.297 1 92.81 216 SER A O 1
ATOM 1679 N N . ARG A 1 217 ? 14.023 -25.859 -17.969 1 91.38 217 ARG A N 1
ATOM 1680 C CA . ARG A 1 217 ? 13.07 -25.859 -19.078 1 91.38 217 ARG A CA 1
ATOM 1681 C C . ARG A 1 217 ? 11.656 -25.547 -18.594 1 91.38 217 ARG A C 1
ATOM 1683 O O . ARG A 1 217 ? 11.266 -25.969 -17.5 1 91.38 217 ARG A O 1
ATOM 1690 N N . SER A 1 218 ? 10.938 -24.766 -19.391 1 91.38 218 SER A N 1
ATOM 1691 C CA . SER A 1 218 ? 9.547 -24.438 -19.125 1 91.38 218 SER A CA 1
ATOM 1692 C C . SER A 1 218 ? 8.672 -24.719 -20.344 1 91.38 218 SER A C 1
ATOM 1694 O O . SER A 1 218 ? 9.078 -24.453 -21.469 1 91.38 218 SER A O 1
ATOM 1696 N N . PHE A 1 219 ? 7.508 -25.328 -20.047 1 89.5 219 PHE A N 1
ATOM 1697 C CA . PHE A 1 219 ? 6.59 -25.656 -21.141 1 89.5 219 PHE A CA 1
ATOM 1698 C C . PHE A 1 219 ? 5.148 -25.641 -20.656 1 89.5 219 PHE A C 1
ATOM 1700 O O . PHE A 1 219 ? 4.883 -25.859 -19.469 1 89.5 219 PHE A O 1
ATOM 1707 N N . TYR A 1 220 ? 4.223 -25.297 -21.547 1 88.88 220 TYR A N 1
ATOM 1708 C CA . TYR A 1 220 ? 2.809 -25.5 -21.266 1 88.88 220 TYR A CA 1
ATOM 1709 C C . TYR A 1 220 ? 2.355 -26.906 -21.641 1 88.88 220 TYR A C 1
ATOM 1711 O O . TYR A 1 220 ? 2.883 -27.5 -22.578 1 88.88 220 TYR A O 1
ATOM 1719 N N . VAL A 1 221 ? 1.431 -27.375 -20.875 1 86.06 221 VAL A N 1
ATOM 1720 C CA . VAL A 1 221 ? 0.96 -28.734 -21.078 1 86.06 221 VAL A CA 1
ATOM 1721 C C . VAL A 1 221 ? 0.027 -28.797 -22.281 1 86.06 221 VAL A C 1
ATOM 1723 O O . VAL A 1 221 ? -1.029 -28.156 -22.297 1 86.06 221 VAL A O 1
ATOM 1726 N N . SER A 1 222 ? 0.555 -29.312 -23.281 1 78.25 222 SER A N 1
ATOM 1727 C CA . SER A 1 222 ? -0.188 -29.484 -24.531 1 78.25 222 SER A CA 1
ATOM 1728 C C . SER A 1 222 ? 0.187 -30.797 -25.203 1 78.25 222 SER A C 1
ATOM 1730 O O . SER A 1 222 ? 1.177 -31.438 -24.844 1 78.25 222 SER A O 1
ATOM 1732 N N . THR A 1 223 ? -0.625 -31.062 -26.188 1 67.31 223 THR A N 1
ATOM 1733 C CA . THR A 1 223 ? -0.3 -32.25 -26.984 1 67.31 223 THR A CA 1
ATOM 1734 C C . THR A 1 223 ? 0.974 -32 -27.797 1 67.31 223 THR A C 1
ATOM 1736 O O . THR A 1 223 ? 1.764 -32.938 -27.984 1 67.31 223 THR A O 1
ATOM 1739 N N . ALA A 1 224 ? 1.145 -30.859 -28.188 1 65.25 224 ALA A N 1
ATOM 1740 C CA . ALA A 1 224 ? 2.27 -30.531 -29.047 1 65.25 224 ALA A CA 1
ATOM 1741 C C . ALA A 1 224 ? 3.564 -30.406 -28.25 1 65.25 224 ALA A C 1
ATOM 1743 O O . ALA A 1 224 ? 4.605 -30.938 -28.656 1 65.25 224 ALA A O 1
ATOM 1744 N N . GLU A 1 225 ? 3.471 -29.844 -27.188 1 62.22 225 GLU A N 1
ATOM 1745 C CA . GLU A 1 225 ? 4.68 -29.5 -26.453 1 62.22 225 GLU A CA 1
ATOM 1746 C C . GLU A 1 225 ? 5.105 -30.625 -25.516 1 62.22 225 GLU A C 1
ATOM 1748 O O . GLU A 1 225 ? 6.289 -30.75 -25.188 1 62.22 225 GLU A O 1
ATOM 1753 N N . THR A 1 226 ? 4.148 -31.297 -25.141 1 65.81 226 THR A N 1
ATOM 1754 C CA . THR A 1 226 ? 4.5 -32.312 -24.156 1 65.81 226 THR A CA 1
ATOM 1755 C C . THR A 1 226 ? 3.986 -33.688 -24.594 1 65.81 226 THR A C 1
ATOM 1757 O O . THR A 1 226 ? 3.221 -34.312 -23.875 1 65.81 226 THR A O 1
ATOM 1760 N N . PRO A 1 227 ? 4.543 -34.031 -25.703 1 60.03 227 PRO A N 1
ATOM 1761 C CA . PRO A 1 227 ? 4.066 -35.312 -26.203 1 60.03 227 PRO A CA 1
ATOM 1762 C C . PRO A 1 227 ? 4.348 -36.469 -25.234 1 60.03 227 PRO A C 1
ATOM 1764 O O . PRO A 1 227 ? 3.611 -37.469 -25.203 1 60.03 227 PRO A O 1
ATOM 1767 N N . GLU A 1 228 ? 5.355 -36.125 -24.531 1 62.69 228 GLU A N 1
ATOM 1768 C CA . GLU A 1 228 ? 5.75 -37.156 -23.578 1 62.69 228 GLU A CA 1
ATOM 1769 C C . GLU A 1 228 ? 4.688 -37.344 -22.516 1 62.69 228 GLU A C 1
ATOM 1771 O O . GLU A 1 228 ? 4.609 -38.438 -21.891 1 62.69 228 GLU A O 1
ATOM 1776 N N . LEU A 1 229 ? 4.086 -36.219 -22.297 1 63.06 229 LEU A N 1
ATOM 1777 C CA . LEU A 1 229 ? 2.969 -36.375 -21.375 1 63.06 229 LEU A CA 1
ATOM 1778 C C . LEU A 1 229 ? 1.768 -37 -22.078 1 63.06 229 LEU A C 1
ATOM 1780 O O . LEU A 1 229 ? 0.654 -36.969 -21.547 1 63.06 229 LEU A O 1
ATOM 1784 N N . LYS A 1 230 ? 2 -38.031 -22.984 1 53.62 230 LYS A N 1
ATOM 1785 C CA . LYS A 1 230 ? 1.1 -38.75 -23.859 1 53.62 230 LYS A CA 1
ATOM 1786 C C . LYS A 1 230 ? -0.344 -38.312 -23.688 1 53.62 230 LYS A C 1
ATOM 1788 O O . LYS A 1 230 ? -1.091 -38.188 -24.656 1 53.62 230 LYS A O 1
ATOM 1793 N N . ARG A 1 231 ? -0.772 -38.406 -22.438 1 58.25 231 ARG A N 1
ATOM 1794 C CA . ARG A 1 231 ? -2.174 -38.094 -22.156 1 58.25 231 ARG A CA 1
ATOM 1795 C C . ARG A 1 231 ? -2.316 -36.812 -21.359 1 58.25 231 ARG A C 1
ATOM 1797 O O . ARG A 1 231 ? -1.794 -36.688 -20.25 1 58.25 231 ARG A O 1
ATOM 1804 N N . ARG A 1 232 ? -2.588 -35.75 -22.172 1 61.72 232 ARG A N 1
ATOM 1805 C CA . ARG A 1 232 ? -2.975 -34.5 -21.484 1 61.72 232 ARG A CA 1
ATOM 1806 C C . ARG A 1 232 ? -4.309 -34.688 -20.766 1 61.72 232 ARG A C 1
ATOM 1808 O O . ARG A 1 232 ? -5.117 -35.531 -21.141 1 61.72 232 ARG A O 1
ATOM 1815 N N . PRO A 1 233 ? -4.375 -34 -19.703 1 62.97 233 PRO A N 1
ATOM 1816 C CA . PRO A 1 233 ? -5.723 -34.031 -19.125 1 62.97 233 PRO A CA 1
ATOM 1817 C C . PRO A 1 233 ? -6.793 -33.594 -20.109 1 62.97 233 PRO A C 1
ATOM 1819 O O . PRO A 1 233 ? -6.555 -32.688 -20.938 1 62.97 233 PRO A O 1
ATOM 1822 N N . SER A 1 234 ? -7.711 -34.469 -20.266 1 64.81 234 SER A N 1
ATOM 1823 C CA . SER A 1 234 ? -8.836 -33.969 -21.047 1 64.81 234 SER A CA 1
ATOM 1824 C C . SER A 1 234 ? -9.508 -32.812 -20.359 1 64.81 234 SER A C 1
ATOM 1826 O O . SER A 1 234 ? -9.852 -32.875 -19.188 1 64.81 234 SER A O 1
ATOM 1828 N N . TYR A 1 235 ? -9.32 -31.578 -20.922 1 71.56 235 TYR A N 1
ATOM 1829 C CA . TYR A 1 235 ? -9.914 -30.359 -20.359 1 71.56 235 TYR A CA 1
ATOM 1830 C C . TYR A 1 235 ? -11.438 -30.422 -20.406 1 71.56 235 TYR A C 1
ATOM 1832 O O . TYR A 1 235 ? -12.078 -29.578 -21.031 1 71.56 235 TYR A O 1
ATOM 1840 N N . LEU A 1 236 ? -11.922 -31.641 -19.766 1 70.56 236 LEU A N 1
ATOM 1841 C CA . LEU A 1 236 ? -13.359 -31.859 -19.656 1 70.56 236 LEU A CA 1
ATOM 1842 C C . LEU A 1 236 ? -13.836 -31.641 -18.219 1 70.56 236 LEU A C 1
ATOM 1844 O O . LEU A 1 236 ? -13.039 -31.734 -17.281 1 70.56 236 LEU A O 1
ATOM 1848 N N . PHE A 1 237 ? -15.102 -31.281 -18.219 1 71.56 237 PHE A N 1
ATOM 1849 C CA . PHE A 1 237 ? -15.695 -31.172 -16.891 1 71.56 237 PHE A CA 1
ATOM 1850 C C . PHE A 1 237 ? -15.609 -32.5 -16.156 1 71.56 237 PHE A C 1
ATOM 1852 O O . PHE A 1 237 ? -15.289 -32.562 -14.961 1 71.56 237 PHE A O 1
ATOM 1859 N N . ASP A 1 238 ? -15.961 -33.562 -16.859 1 72.44 238 ASP A N 1
ATOM 1860 C CA . ASP A 1 238 ? -15.844 -34.938 -16.406 1 72.44 238 ASP A CA 1
ATOM 1861 C C . ASP A 1 238 ? -15.18 -35.812 -17.484 1 72.44 238 ASP A C 1
ATOM 1863 O O . ASP A 1 238 ? -15.766 -36.062 -18.531 1 72.44 238 ASP A O 1
ATOM 1867 N N . PRO A 1 239 ? -13.977 -36.25 -17.156 1 71.81 239 PRO A N 1
ATOM 1868 C CA . PRO A 1 239 ? -13.258 -37 -18.188 1 71.81 239 PRO A CA 1
ATOM 1869 C C . PRO A 1 239 ? -13.984 -38.281 -18.578 1 71.81 239 PRO A C 1
ATOM 1871 O O . PRO A 1 239 ? -13.82 -38.781 -19.703 1 71.81 239 PRO A O 1
ATOM 1874 N N . ASP A 1 240 ? -14.758 -38.812 -17.688 1 75.81 240 ASP A N 1
ATOM 1875 C CA . ASP A 1 240 ? -15.453 -40.062 -17.969 1 75.81 240 ASP A CA 1
ATOM 1876 C C . ASP A 1 240 ? -16.797 -39.812 -18.656 1 75.81 240 ASP A C 1
ATOM 1878 O O . ASP A 1 240 ? -17.391 -40.719 -19.234 1 75.81 240 ASP A O 1
ATOM 1882 N N . ARG A 1 241 ? -17.266 -38.594 -18.609 1 82.94 241 ARG A N 1
ATOM 1883 C CA . ARG A 1 241 ? -18.5 -38.156 -19.25 1 82.94 241 ARG A CA 1
ATOM 1884 C C . ARG A 1 241 ? -18.281 -36.875 -20.062 1 82.94 241 ARG A C 1
ATOM 1886 O O . ARG A 1 241 ? -18.609 -35.781 -19.594 1 82.94 241 ARG A O 1
ATOM 1893 N N . PRO A 1 242 ? -17.875 -37 -21.266 1 77.12 242 PRO A N 1
ATOM 1894 C CA . PRO A 1 242 ? -17.5 -35.812 -22.062 1 77.12 242 PRO A CA 1
ATOM 1895 C C . PRO A 1 242 ? -18.656 -34.844 -22.25 1 77.12 242 PRO A C 1
ATOM 1897 O O . PRO A 1 242 ? -18.438 -33.656 -22.531 1 77.12 242 PRO A O 1
ATOM 1900 N N . ASP A 1 243 ? -19.812 -35.375 -22.016 1 78.69 243 ASP A N 1
ATOM 1901 C CA . ASP A 1 243 ? -20.969 -34.531 -22.266 1 78.69 243 ASP A CA 1
ATOM 1902 C C . ASP A 1 243 ? -21.516 -33.938 -20.953 1 78.69 243 ASP A C 1
ATOM 1904 O O . ASP A 1 243 ? -22.531 -33.281 -20.953 1 78.69 243 ASP A O 1
ATOM 1908 N N . ALA A 1 244 ? -20.781 -34.188 -19.969 1 80.25 244 ALA A N 1
ATOM 1909 C CA . ALA A 1 244 ? -21.266 -33.719 -18.672 1 80.25 244 ALA A CA 1
ATOM 1910 C C . ALA A 1 244 ? -21.156 -32.188 -18.578 1 80.25 244 ALA A C 1
ATOM 1912 O O . ALA A 1 244 ? -20.172 -31.594 -19.031 1 80.25 244 ALA A O 1
ATOM 1913 N N . VAL A 1 245 ? -22.266 -31.594 -18.078 1 76.81 245 VAL A N 1
ATOM 1914 C CA . VAL A 1 245 ? -22.328 -30.156 -17.828 1 76.81 245 VAL A CA 1
ATOM 1915 C C . VAL A 1 245 ? -22.438 -29.906 -16.328 1 76.81 245 VAL A C 1
ATOM 1917 O O . VAL A 1 245 ? -23.125 -30.625 -15.609 1 76.81 245 VAL A O 1
ATOM 1920 N N . PRO A 1 246 ? -21.656 -28.906 -15.859 1 75.56 246 PRO A N 1
ATOM 1921 C CA . PRO A 1 246 ? -21.828 -28.594 -14.438 1 75.56 246 PRO A CA 1
ATOM 1922 C C . PRO A 1 246 ? -23.266 -28.234 -14.07 1 75.56 246 PRO A C 1
ATOM 1924 O O . PRO A 1 246 ? -23.906 -27.453 -14.766 1 75.56 246 PRO A O 1
ATOM 1927 N N . PRO A 1 247 ? -23.719 -28.906 -13.008 1 74.5 247 PRO A N 1
ATOM 1928 C CA . PRO A 1 247 ? -25.109 -28.688 -12.633 1 74.5 247 PRO A CA 1
ATOM 1929 C C . PRO A 1 247 ? -25.391 -27.234 -12.266 1 74.5 247 PRO A C 1
ATOM 1931 O O . PRO A 1 247 ? -26.547 -26.797 -12.297 1 74.5 247 PRO A O 1
ATOM 1934 N N . THR A 1 248 ? -24.359 -26.422 -11.969 1 72.62 248 THR A N 1
ATOM 1935 C CA . THR A 1 248 ? -24.531 -25.047 -11.523 1 72.62 248 THR A CA 1
ATOM 1936 C C . THR A 1 248 ? -24.672 -24.109 -12.719 1 72.62 248 THR A C 1
ATOM 1938 O O . THR A 1 248 ? -25.016 -22.938 -12.562 1 72.62 248 THR A O 1
ATOM 1941 N N . TRP A 1 249 ? -24.453 -24.609 -13.852 1 77.19 249 TRP A N 1
ATOM 1942 C CA . TRP A 1 249 ? -24.562 -23.766 -15.039 1 77.19 249 TRP A CA 1
ATOM 1943 C C . TRP A 1 249 ? -26.016 -23.438 -15.352 1 77.19 249 TRP A C 1
ATOM 1945 O O . TRP A 1 249 ? -26.891 -24.312 -15.234 1 77.19 249 TRP A O 1
ATOM 1955 N N . PRO A 1 250 ? -26.234 -22.219 -15.797 1 73.06 250 PRO A N 1
ATOM 1956 C CA . PRO A 1 250 ? -27.594 -21.906 -16.219 1 73.06 250 PRO A CA 1
ATOM 1957 C C . PRO A 1 250 ? -28.078 -22.781 -17.375 1 73.06 250 PRO A C 1
ATOM 1959 O O . PRO A 1 250 ? -27.297 -23.094 -18.281 1 73.06 250 PRO A O 1
ATOM 1962 N N . VAL A 1 251 ? -29.375 -23.109 -17.297 1 78.06 251 VAL A N 1
ATOM 1963 C CA . VAL A 1 251 ? -29.969 -24.047 -18.234 1 78.06 251 VAL A CA 1
ATOM 1964 C C . VAL A 1 251 ? -29.828 -23.531 -19.656 1 78.06 251 VAL A C 1
ATOM 1966 O O . VAL A 1 251 ? -29.531 -24.297 -20.578 1 78.06 251 VAL A O 1
ATOM 1969 N N . ASP A 1 252 ? -29.969 -22.25 -19.75 1 79.25 252 ASP A N 1
ATOM 1970 C CA . ASP A 1 252 ? -29.953 -21.656 -21.078 1 79.25 252 ASP A CA 1
ATOM 1971 C C . ASP A 1 252 ? -28.531 -21.594 -21.641 1 79.25 252 ASP A C 1
ATOM 1973 O O . ASP A 1 252 ? -28.344 -21.344 -22.828 1 79.25 252 ASP A O 1
ATOM 1977 N N . GLN A 1 253 ? -27.594 -21.953 -20.844 1 78.38 253 GLN A N 1
ATOM 1978 C CA . GLN A 1 253 ? -26.203 -21.859 -21.281 1 78.38 253 GLN A CA 1
ATOM 1979 C C . GLN A 1 253 ? -25.578 -23.25 -21.422 1 78.38 253 GLN A C 1
ATOM 1981 O O . GLN A 1 253 ? -24.438 -23.375 -21.891 1 78.38 253 GLN A O 1
ATOM 1986 N N . ARG A 1 254 ? -26.297 -24.219 -21.141 1 79.94 254 ARG A N 1
ATOM 1987 C CA . ARG A 1 254 ? -25.734 -25.562 -21.062 1 79.94 254 ARG A CA 1
ATOM 1988 C C . ARG A 1 254 ? -25.344 -26.062 -22.438 1 79.94 254 ARG A C 1
ATOM 1990 O O . ARG A 1 254 ? -24.328 -26.75 -22.578 1 79.94 254 ARG A O 1
ATOM 1997 N N . GLN A 1 255 ? -26.203 -25.703 -23.344 1 80.56 255 GLN A N 1
ATOM 1998 C CA . GLN A 1 255 ? -25.828 -26.125 -24.688 1 80.56 255 GLN A CA 1
ATOM 1999 C C . GLN A 1 255 ? -24.547 -25.453 -25.156 1 80.56 255 GLN A C 1
ATOM 2001 O O . GLN A 1 255 ? -23.703 -26.078 -25.781 1 80.56 255 GLN A O 1
ATOM 2006 N N . ARG A 1 256 ? -24.484 -24.266 -24.891 1 76.62 256 ARG A N 1
ATOM 2007 C CA . ARG A 1 256 ? -23.281 -23.516 -25.234 1 76.62 256 ARG A CA 1
ATOM 2008 C C . ARG A 1 256 ? -22.047 -24.125 -24.578 1 76.62 256 ARG A C 1
ATOM 2010 O O . ARG A 1 256 ? -20.984 -24.234 -25.203 1 76.62 256 ARG A O 1
ATOM 2017 N N . TYR A 1 257 ? -22.203 -24.5 -23.359 1 76.94 257 TYR A N 1
ATOM 2018 C CA . TYR A 1 257 ? -21.125 -25.156 -22.641 1 76.94 257 TYR A CA 1
ATOM 2019 C C . TYR A 1 257 ? -20.719 -26.453 -23.328 1 76.94 257 TYR A C 1
ATOM 2021 O O . TYR A 1 257 ? -19.516 -26.719 -23.5 1 76.94 257 TYR A O 1
ATOM 2029 N N . LEU A 1 258 ? -21.672 -27.156 -23.672 1 78.19 258 LEU A N 1
ATOM 2030 C CA . LEU A 1 258 ? -21.422 -28.438 -24.312 1 78.19 258 LEU A CA 1
ATOM 2031 C C . LEU A 1 258 ? -20.656 -28.266 -25.625 1 78.19 258 LEU A C 1
ATOM 2033 O O . LEU A 1 258 ? -19.719 -29 -25.906 1 78.19 258 LEU A O 1
ATOM 2037 N N . ASP A 1 259 ? -21.078 -27.297 -26.328 1 75.94 259 ASP A N 1
ATOM 2038 C CA . ASP A 1 259 ? -20.438 -27.031 -27.609 1 75.94 259 ASP A CA 1
ATOM 2039 C C . ASP A 1 259 ? -18.984 -26.594 -27.422 1 75.94 259 ASP A C 1
ATOM 2041 O O . ASP A 1 259 ? -18.078 -27.109 -28.062 1 75.94 259 ASP A O 1
ATOM 2045 N N . HIS A 1 260 ? -18.812 -25.75 -26.516 1 73.44 260 HIS A N 1
ATOM 2046 C CA . HIS A 1 260 ? -17.484 -25.188 -26.281 1 73.44 260 HIS A CA 1
ATOM 2047 C C . HIS A 1 260 ? -16.547 -26.234 -25.672 1 73.44 260 HIS A C 1
ATOM 2049 O O . HIS A 1 260 ? -15.383 -26.297 -26.047 1 73.44 260 HIS A O 1
ATOM 2055 N N . HIS A 1 261 ? -17.172 -26.953 -24.781 1 74.75 261 HIS A N 1
ATOM 2056 C CA . HIS A 1 261 ? -16.359 -27.922 -24.062 1 74.75 261 HIS A CA 1
ATOM 2057 C C . HIS A 1 261 ? -15.844 -29.016 -24.984 1 74.75 261 HIS A C 1
ATOM 2059 O O . HIS A 1 261 ? -14.703 -29.469 -24.844 1 74.75 261 HIS A O 1
ATOM 2065 N N . ARG A 1 262 ? -16.594 -29.375 -25.891 1 72.94 262 ARG A N 1
ATOM 2066 C CA . ARG A 1 262 ? -16.172 -30.375 -26.859 1 72.94 262 ARG A CA 1
ATOM 2067 C C . ARG A 1 262 ? -15.141 -29.812 -27.828 1 72.94 262 ARG A C 1
ATOM 2069 O O . ARG A 1 262 ? -14.164 -30.469 -28.172 1 72.94 262 ARG A O 1
ATOM 2076 N N . GLU A 1 263 ? -15.414 -28.594 -28.141 1 72.69 263 GLU A N 1
ATOM 2077 C CA . GLU A 1 263 ? -14.531 -27.922 -29.094 1 72.69 263 GLU A CA 1
ATOM 2078 C C . GLU A 1 263 ? -13.156 -27.672 -28.469 1 72.69 263 GLU A C 1
ATOM 2080 O O . GLU A 1 263 ? -12.133 -27.781 -29.156 1 72.69 263 GLU A O 1
ATOM 2085 N N . TRP A 1 264 ? -13.18 -27.5 -27.188 1 71.62 264 TRP A N 1
ATOM 2086 C CA . TRP A 1 264 ? -11.953 -27.016 -26.578 1 71.62 264 TRP A CA 1
ATOM 2087 C C . TRP A 1 264 ? -11.234 -28.125 -25.828 1 71.62 264 TRP A C 1
ATOM 2089 O O . TRP A 1 264 ? -10.141 -27.922 -25.297 1 71.62 264 TRP A O 1
ATOM 2099 N N . ALA A 1 265 ? -11.828 -29.25 -25.766 1 70.56 265 ALA A N 1
ATOM 2100 C CA . ALA A 1 265 ? -11.297 -30.375 -25 1 70.56 265 ALA A CA 1
ATOM 2101 C C . ALA A 1 265 ? -9.867 -30.688 -25.438 1 70.56 265 ALA A C 1
ATOM 2103 O O . ALA A 1 265 ? -9.055 -31.156 -24.625 1 70.56 265 ALA A O 1
ATOM 2104 N N . ASP A 1 266 ? -9.516 -30.359 -26.641 1 67.56 266 ASP A N 1
ATOM 2105 C CA . ASP A 1 266 ? -8.188 -30.719 -27.125 1 67.56 266 ASP A CA 1
ATOM 2106 C C . ASP A 1 266 ? -7.41 -29.5 -27.578 1 67.56 266 ASP A C 1
ATOM 2108 O O . ASP A 1 266 ? -6.391 -29.625 -28.266 1 67.56 266 ASP A O 1
ATOM 2112 N N . ARG A 1 267 ? -7.938 -28.359 -27.234 1 67.25 267 ARG A N 1
ATOM 2113 C CA . ARG A 1 267 ? -7.289 -27.141 -27.688 1 67.25 267 ARG A CA 1
ATOM 2114 C C . ARG A 1 267 ? -6.055 -26.828 -26.844 1 67.25 267 ARG A C 1
ATOM 2116 O O . ARG A 1 267 ? -6.066 -27 -25.625 1 67.25 267 ARG A O 1
ATOM 2123 N N . ASP A 1 268 ? -5.012 -26.672 -27.609 1 66.94 268 ASP A N 1
ATOM 2124 C CA . ASP A 1 268 ? -3.814 -26.125 -26.984 1 66.94 268 ASP A CA 1
ATOM 2125 C C . ASP A 1 268 ? -3.947 -24.625 -26.75 1 66.94 268 ASP A C 1
ATOM 2127 O O . ASP A 1 268 ? -4.16 -23.859 -27.688 1 66.94 268 ASP A O 1
ATOM 2131 N N . ASN A 1 269 ? -4.105 -24.375 -25.453 1 79.25 269 ASN A N 1
ATOM 2132 C CA . ASN A 1 269 ? -4.18 -22.953 -25.125 1 79.25 269 ASN A CA 1
ATOM 2133 C C . ASN A 1 269 ? -3.045 -22.531 -24.188 1 79.25 269 ASN A C 1
ATOM 2135 O O . ASN A 1 269 ? -3.111 -22.766 -22.984 1 79.25 269 ASN A O 1
ATOM 2139 N N . ILE A 1 270 ? -2.123 -21.922 -24.766 1 82.94 270 ILE A N 1
ATOM 2140 C CA . ILE A 1 270 ? -0.894 -21.562 -24.062 1 82.94 270 ILE A CA 1
ATOM 2141 C C . ILE A 1 270 ? -1.214 -20.625 -22.906 1 82.94 270 ILE A C 1
ATOM 2143 O O . ILE A 1 270 ? -0.491 -20.594 -21.906 1 82.94 270 ILE A O 1
ATOM 2147 N N . ARG A 1 271 ? -2.357 -20.031 -22.922 1 85.81 271 ARG A N 1
ATOM 2148 C CA . ARG A 1 271 ? -2.662 -18.969 -21.953 1 85.81 271 ARG A CA 1
ATOM 2149 C C . ARG A 1 271 ? -3.229 -19.562 -20.672 1 85.81 271 ARG A C 1
ATOM 2151 O O . ARG A 1 271 ? -2.949 -19.062 -19.578 1 85.81 271 ARG A O 1
ATOM 2158 N N . THR A 1 272 ? -4.016 -20.594 -20.812 1 87.62 272 THR A N 1
ATOM 2159 C CA . THR A 1 272 ? -4.715 -21.047 -19.625 1 87.62 272 THR A CA 1
ATOM 2160 C C . THR A 1 272 ? -4.363 -22.5 -19.312 1 87.62 272 THR A C 1
ATOM 2162 O O . THR A 1 272 ? -4.816 -23.062 -18.312 1 87.62 272 THR A O 1
ATOM 2165 N N . SER A 1 273 ? -3.471 -23.094 -20.141 1 87.19 273 SER A N 1
ATOM 2166 C CA . SER A 1 273 ? -2.955 -24.422 -19.828 1 87.19 273 SER A CA 1
ATOM 2167 C C . SER A 1 273 ? -1.987 -24.375 -18.656 1 87.19 273 SER A C 1
ATOM 2169 O O . SER A 1 273 ? -1.339 -23.359 -18.406 1 87.19 273 SER A O 1
ATOM 2171 N N . PRO A 1 274 ? -1.931 -25.469 -17.969 1 91.38 274 PRO A N 1
ATOM 2172 C CA . PRO A 1 274 ? -0.888 -25.516 -16.953 1 91.38 274 PRO A CA 1
ATOM 2173 C C . PRO A 1 274 ? 0.518 -25.375 -17.531 1 91.38 274 PRO A C 1
ATOM 2175 O O . PRO A 1 274 ? 0.767 -25.781 -18.656 1 91.38 274 PRO A O 1
ATOM 2178 N N . TRP A 1 275 ? 1.344 -24.781 -16.766 1 92.62 275 TRP A N 1
ATOM 2179 C CA . TRP A 1 275 ? 2.756 -24.672 -17.109 1 92.62 275 TRP A CA 1
ATOM 2180 C C . TRP A 1 275 ? 3.629 -25.422 -16.125 1 92.62 275 TRP A C 1
ATOM 2182 O O . TRP A 1 275 ? 3.279 -25.547 -14.945 1 92.62 275 TRP A O 1
ATOM 2192 N N . VAL A 1 276 ? 4.738 -25.953 -16.641 1 94.94 276 VAL A N 1
ATOM 2193 C CA . VAL A 1 276 ? 5.715 -26.672 -15.82 1 94.94 276 VAL A CA 1
ATOM 2194 C C . VAL A 1 276 ? 7.102 -26.062 -16.016 1 94.94 276 VAL A C 1
ATOM 2196 O O . VAL A 1 276 ? 7.5 -25.781 -17.156 1 94.94 276 VAL A O 1
ATOM 2199 N N . CYS A 1 277 ? 7.758 -25.719 -14.984 1 96.31 277 CYS A N 1
ATOM 2200 C CA . CYS A 1 277 ? 9.172 -25.344 -14.969 1 96.31 277 CYS A CA 1
ATOM 2201 C C . CYS A 1 277 ? 10 -26.406 -14.25 1 96.31 277 CYS A C 1
ATOM 2203 O O . CYS A 1 277 ? 9.719 -26.75 -13.102 1 96.31 277 CYS A O 1
ATOM 2205 N N . GLU A 1 278 ? 11.023 -26.953 -14.961 1 96.25 278 GLU A N 1
ATOM 2206 C CA . GLU A 1 278 ? 11.867 -28 -14.398 1 96.25 278 GLU A CA 1
ATOM 2207 C C . GLU A 1 278 ? 13.336 -27.578 -14.391 1 96.25 278 GLU A C 1
ATOM 2209 O O . GLU A 1 278 ? 13.812 -26.953 -15.344 1 96.25 278 GLU A O 1
ATOM 2214 N N . VAL A 1 279 ? 13.898 -27.844 -13.336 1 96.19 279 VAL A N 1
ATOM 2215 C CA . VAL A 1 279 ? 15.352 -27.797 -13.203 1 96.19 279 VAL A CA 1
ATOM 2216 C C . VAL A 1 279 ? 15.906 -29.203 -12.969 1 96.19 279 VAL A C 1
ATOM 2218 O O . VAL A 1 279 ? 16.172 -29.578 -11.828 1 96.19 279 VAL A O 1
ATOM 2221 N N . PRO A 1 280 ? 16.25 -29.891 -14.016 1 94.75 280 PRO A N 1
ATOM 2222 C CA . PRO A 1 280 ? 16.5 -31.328 -13.938 1 94.75 280 PRO A CA 1
ATOM 2223 C C . PRO A 1 280 ? 17.656 -31.672 -13 1 94.75 280 PRO A C 1
ATOM 2225 O O . PRO A 1 280 ? 17.578 -32.625 -12.234 1 94.75 280 PRO A O 1
ATOM 2228 N N . SER A 1 281 ? 18.734 -30.953 -13 1 95.12 281 SER A N 1
ATOM 2229 C CA . SER A 1 281 ? 19.891 -31.266 -12.156 1 95.12 281 SER A CA 1
ATOM 2230 C C . SER A 1 281 ? 19.5 -31.281 -10.68 1 95.12 281 SER A C 1
ATOM 2232 O O . SER A 1 281 ? 20.031 -32.094 -9.914 1 95.12 281 SER A O 1
ATOM 2234 N N . TYR A 1 282 ? 18.594 -30.406 -10.266 1 97.31 282 TYR A N 1
ATOM 2235 C CA . TYR A 1 282 ? 18.141 -30.312 -8.875 1 97.31 282 TYR A CA 1
ATOM 2236 C C . TYR A 1 282 ? 16.953 -31.219 -8.633 1 97.31 282 TYR A C 1
ATOM 2238 O O . TYR A 1 282 ? 16.562 -31.453 -7.484 1 97.31 282 TYR A O 1
ATOM 2246 N N . GLY A 1 283 ? 16.391 -31.781 -9.695 1 97.19 283 GLY A N 1
ATOM 2247 C CA . GLY A 1 283 ? 15.117 -32.469 -9.539 1 97.19 283 GLY A CA 1
ATOM 2248 C C . GLY A 1 283 ? 14.008 -31.547 -9.039 1 97.19 283 GLY A C 1
ATOM 2249 O O . GLY A 1 283 ? 13.094 -32 -8.344 1 97.19 283 GLY A O 1
ATOM 2250 N N . PHE A 1 284 ? 14.188 -30.234 -9.289 1 98 284 PHE A N 1
ATOM 2251 C CA . PHE A 1 284 ? 13.242 -29.219 -8.828 1 98 284 PHE A CA 1
ATOM 2252 C C . PHE A 1 284 ? 12.18 -28.953 -9.891 1 98 284 PHE A C 1
ATOM 2254 O O . PHE A 1 284 ? 12.484 -28.875 -11.078 1 98 284 PHE A O 1
ATOM 2261 N N . THR A 1 285 ? 10.906 -28.844 -9.445 1 98.44 285 THR A N 1
ATOM 2262 C CA . THR A 1 285 ? 9.812 -28.656 -10.391 1 98.44 285 THR A CA 1
ATOM 2263 C C . THR A 1 285 ? 8.797 -27.656 -9.852 1 98.44 285 THR A C 1
ATOM 2265 O O . THR A 1 285 ? 8.453 -27.688 -8.672 1 98.44 285 THR A O 1
ATOM 2268 N N . ILE A 1 286 ? 8.344 -26.75 -10.711 1 98.56 286 ILE A N 1
ATOM 2269 C CA . ILE A 1 286 ? 7.211 -25.859 -10.461 1 98.56 286 ILE A CA 1
ATOM 2270 C C . ILE A 1 286 ? 6.066 -26.203 -11.414 1 98.56 286 ILE A C 1
ATOM 2272 O O . ILE A 1 286 ? 6.277 -26.328 -12.625 1 98.56 286 ILE A O 1
ATOM 2276 N N . VAL A 1 287 ? 4.895 -26.406 -10.875 1 97.81 287 VAL A N 1
ATOM 2277 C CA . VAL A 1 287 ? 3.707 -26.656 -11.688 1 97.81 287 VAL A CA 1
ATOM 2278 C C . VAL A 1 287 ? 2.654 -25.594 -11.414 1 97.81 287 VAL A C 1
ATOM 2280 O O . VAL A 1 287 ? 2.424 -25.219 -10.266 1 97.81 287 VAL A O 1
ATOM 2283 N N . THR A 1 288 ? 2.033 -25.062 -12.461 1 96.88 288 THR A N 1
ATOM 2284 C CA . THR A 1 288 ? 1.032 -24.016 -12.289 1 96.88 288 THR A CA 1
ATOM 2285 C C . THR A 1 288 ? -0.344 -24.5 -12.727 1 96.88 288 THR A C 1
ATOM 2287 O O . THR A 1 288 ? -0.449 -25.391 -13.578 1 96.88 288 THR A O 1
ATOM 2290 N N . LEU A 1 289 ? -1.366 -24.016 -12.156 1 95.19 289 LEU A N 1
ATOM 2291 C CA . LEU A 1 289 ? -2.756 -24.203 -12.555 1 95.19 289 LEU A CA 1
ATOM 2292 C C . LEU A 1 289 ? -3.463 -22.859 -12.711 1 95.19 289 LEU A C 1
ATOM 2294 O O . LEU A 1 289 ? -3.457 -22.047 -11.789 1 95.19 289 LEU A O 1
ATOM 2298 N N . PHE A 1 290 ? -4.055 -22.656 -13.828 1 92.19 290 PHE A N 1
ATOM 2299 C CA . PHE A 1 290 ? -4.793 -21.438 -14.102 1 92.19 290 PHE A CA 1
ATOM 2300 C C . PHE A 1 290 ? -6.223 -21.547 -13.594 1 92.19 290 PHE A C 1
ATOM 2302 O O . PHE A 1 290 ? -6.91 -22.531 -13.844 1 92.19 290 PHE A O 1
ATOM 2309 N N . THR A 1 291 ? -6.664 -20.516 -12.875 1 90.69 291 THR A N 1
ATOM 2310 C CA . THR A 1 291 ? -8.055 -20.422 -12.445 1 90.69 291 THR A CA 1
ATOM 2311 C C . THR A 1 291 ? -8.625 -19.047 -12.797 1 90.69 291 THR A C 1
ATOM 2313 O O . THR A 1 291 ? -7.895 -18.062 -12.883 1 90.69 291 THR A O 1
ATOM 2316 N N . PHE A 1 292 ? -9.93 -18.984 -13.062 1 88.19 292 PHE A N 1
ATOM 2317 C CA . PHE A 1 292 ? -10.625 -17.734 -13.289 1 88.19 292 PHE A CA 1
ATOM 2318 C C . PHE A 1 292 ? -11.102 -17.125 -11.969 1 88.19 292 PHE A C 1
ATOM 2320 O O . PHE A 1 292 ? -12.297 -16.953 -11.758 1 88.19 292 PHE A O 1
ATOM 2327 N N . GLY A 1 293 ? -10.102 -16.844 -11.078 1 91.06 293 GLY A N 1
ATOM 2328 C CA . GLY A 1 293 ? -10.461 -16.359 -9.75 1 91.06 293 GLY A CA 1
ATOM 2329 C C . GLY A 1 293 ? -11.148 -17.406 -8.898 1 91.06 293 GLY A C 1
ATOM 2330 O O . GLY A 1 293 ? -10.82 -18.594 -8.977 1 91.06 293 GLY A O 1
ATOM 2331 N N . LEU A 1 294 ? -11.953 -16.938 -7.965 1 89.31 294 LEU A N 1
ATOM 2332 C CA . LEU A 1 294 ? -12.688 -17.859 -7.102 1 89.31 294 LEU A CA 1
ATOM 2333 C C . LEU A 1 294 ? -14.062 -18.156 -7.672 1 89.31 294 LEU A C 1
ATOM 2335 O O . LEU A 1 294 ? -14.914 -18.734 -6.992 1 89.31 294 LEU A O 1
ATOM 2339 N N . GLU A 1 295 ? -14.172 -18.047 -8.953 1 69.75 295 GLU A N 1
ATOM 2340 C CA . GLU A 1 295 ? -15.234 -18.516 -9.844 1 69.75 295 GLU A CA 1
ATOM 2341 C C . GLU A 1 295 ? -16.578 -17.859 -9.484 1 69.75 295 GLU A C 1
ATOM 2343 O O . GLU A 1 295 ? -17.516 -18.547 -9.086 1 69.75 295 GLU A O 1
ATOM 2348 N N . PRO A 1 296 ? -16.547 -16.438 -9.438 1 53.25 296 PRO A N 1
ATOM 2349 C CA . PRO A 1 296 ? -17.75 -15.867 -8.82 1 53.25 296 PRO A CA 1
ATOM 2350 C C . PRO A 1 296 ? -19.047 -16.453 -9.383 1 53.25 296 PRO A C 1
ATOM 2352 O O . PRO A 1 296 ? -20.047 -16.562 -8.664 1 53.25 296 PRO A O 1
ATOM 2355 N N . TYR A 1 297 ? -19.047 -16.625 -10.727 1 59.69 297 TYR A N 1
ATOM 2356 C CA . TYR A 1 297 ? -20.422 -16.875 -11.18 1 59.69 297 TYR A CA 1
ATOM 2357 C C . TYR A 1 297 ? -20.516 -18.219 -11.898 1 59.69 297 TYR A C 1
ATOM 2359 O O . TYR A 1 297 ? -19.969 -18.375 -12.992 1 59.69 297 TYR A O 1
ATOM 2367 N N . GLN A 1 298 ? -21.219 -19.203 -11.297 1 60.97 298 GLN A N 1
ATOM 2368 C CA . GLN A 1 298 ? -21.844 -20.406 -11.867 1 60.97 298 GLN A CA 1
ATOM 2369 C C . GLN A 1 298 ? -20.797 -21.281 -12.539 1 60.97 298 GLN A C 1
ATOM 2371 O O . GLN A 1 298 ? -20.938 -21.656 -13.711 1 60.97 298 GLN A O 1
ATOM 2376 N N . ALA A 1 299 ? -19.75 -21.547 -11.891 1 60.03 299 ALA A N 1
ATOM 2377 C CA . ALA A 1 299 ? -18.703 -22.484 -12.297 1 60.03 299 ALA A CA 1
ATOM 2378 C C . ALA A 1 299 ? -17.906 -21.938 -13.469 1 60.03 299 ALA A C 1
ATOM 2380 O O . ALA A 1 299 ? -17.609 -22.656 -14.422 1 60.03 299 ALA A O 1
ATOM 2381 N N . GLY A 1 300 ? -17.703 -20.531 -13.438 1 63.81 300 GLY A N 1
ATOM 2382 C CA . GLY A 1 300 ? -16.844 -19.922 -14.43 1 63.81 300 GLY A CA 1
ATOM 2383 C C . GLY A 1 300 ? -17.562 -19.578 -15.719 1 63.81 300 GLY A C 1
ATOM 2384 O O . GLY A 1 300 ? -16.922 -19.203 -16.703 1 63.81 300 GLY A O 1
ATOM 2385 N N . SER A 1 301 ? -18.844 -19.656 -15.719 1 70.25 301 SER A N 1
ATOM 2386 C CA . SER A 1 301 ? -19.625 -19.438 -16.938 1 70.25 301 SER A CA 1
ATOM 2387 C C . SER A 1 301 ? -19.422 -18.031 -17.469 1 70.25 301 SER A C 1
ATOM 2389 O O . SER A 1 301 ? -19.562 -17.781 -18.672 1 70.25 301 SER A O 1
ATOM 2391 N N . TYR A 1 302 ? -18.984 -17.219 -16.672 1 76.75 302 TYR A N 1
ATOM 2392 C CA . TYR A 1 302 ? -18.828 -15.828 -17.062 1 76.75 302 TYR A CA 1
ATOM 2393 C C . TYR A 1 302 ? -17.812 -15.688 -18.188 1 76.75 302 TYR A C 1
ATOM 2395 O O . TYR A 1 302 ? -17.984 -14.859 -19.094 1 76.75 302 TYR A O 1
ATOM 2403 N N . TYR A 1 303 ? -16.875 -16.531 -18.188 1 80.38 303 TYR A N 1
ATOM 2404 C CA . TYR A 1 303 ? -15.781 -16.406 -19.156 1 80.38 303 TYR A CA 1
ATOM 2405 C C . TYR A 1 303 ? -15.867 -17.5 -20.219 1 80.38 303 TYR A C 1
ATOM 2407 O O . TYR A 1 303 ? -14.914 -17.703 -20.969 1 80.38 303 TYR A O 1
ATOM 2415 N N . SER A 1 304 ? -16.953 -18.156 -20.312 1 76.56 304 SER A N 1
ATOM 2416 C CA . SER A 1 304 ? -17.078 -19.328 -21.172 1 76.56 304 SER A CA 1
ATOM 2417 C C . SER A 1 304 ? -17.031 -18.938 -22.641 1 76.56 304 SER A C 1
ATOM 2419 O O . SER A 1 304 ? -16.781 -19.781 -23.516 1 76.56 304 SER A O 1
ATOM 2421 N N . ASP A 1 305 ? -17.172 -17.656 -22.891 1 73.81 305 ASP A N 1
ATOM 2422 C CA . ASP A 1 305 ? -17.172 -17.219 -24.281 1 73.81 305 ASP A CA 1
ATOM 2423 C C . ASP A 1 305 ? -15.781 -16.766 -24.719 1 73.81 305 ASP A C 1
ATOM 2425 O O . ASP A 1 305 ? -15.578 -16.391 -25.875 1 73.81 305 ASP A O 1
ATOM 2429 N N . GLN A 1 306 ? -14.859 -16.938 -23.844 1 76.31 306 GLN A N 1
ATOM 2430 C CA . GLN A 1 306 ? -13.5 -16.516 -24.172 1 76.31 306 GLN A CA 1
ATOM 2431 C C . GLN A 1 306 ? -12.719 -17.656 -24.812 1 76.31 306 GLN A C 1
ATOM 2433 O O . GLN A 1 306 ? -12.891 -18.828 -24.453 1 76.31 306 GLN A O 1
ATOM 2438 N N . ASP A 1 307 ? -11.805 -17.312 -25.75 1 71.25 307 ASP A N 1
ATOM 2439 C CA . ASP A 1 307 ? -11.047 -18.297 -26.5 1 71.25 307 ASP A CA 1
ATOM 2440 C C . ASP A 1 307 ? -9.992 -18.969 -25.625 1 71.25 307 ASP A C 1
ATOM 2442 O O . ASP A 1 307 ? -9.391 -19.969 -26.016 1 71.25 307 ASP A O 1
ATOM 2446 N N . TRP A 1 308 ? -9.953 -18.484 -24.5 1 76.44 308 TRP A N 1
ATOM 2447 C CA . TRP A 1 308 ? -8.938 -19.062 -23.625 1 76.44 308 TRP A CA 1
ATOM 2448 C C . TRP A 1 308 ? -9.586 -19.844 -22.484 1 76.44 308 TRP A C 1
ATOM 2450 O O . TRP A 1 308 ? -8.898 -20.281 -21.562 1 76.44 308 TRP A O 1
ATOM 2460 N N . PHE A 1 309 ? -10.82 -20.062 -22.672 1 78.81 309 PHE A N 1
ATOM 2461 C CA . PHE A 1 309 ? -11.562 -20.812 -21.656 1 78.81 309 PHE A CA 1
ATOM 2462 C C . PHE A 1 309 ? -11.305 -22.312 -21.781 1 78.81 309 PHE A C 1
ATOM 2464 O O . PHE A 1 309 ? -11.609 -22.906 -22.812 1 78.81 309 PHE A O 1
ATOM 2471 N N . ILE A 1 310 ? -10.648 -22.906 -20.719 1 76.06 310 ILE A N 1
ATOM 2472 C CA . ILE A 1 310 ? -10.438 -24.344 -20.672 1 76.06 310 ILE A CA 1
ATOM 2473 C C . ILE A 1 310 ? -11.219 -24.922 -19.5 1 76.06 310 ILE A C 1
ATOM 2475 O O . ILE A 1 310 ? -11.109 -24.453 -18.359 1 76.06 310 ILE A O 1
ATOM 2479 N N . THR A 1 311 ? -12.023 -25.844 -19.844 1 77.12 311 THR A N 1
ATOM 2480 C CA . THR A 1 311 ? -12.797 -26.547 -18.812 1 77.12 311 THR A CA 1
ATOM 2481 C C . THR A 1 311 ? -11.906 -27.469 -18 1 77.12 311 THR A C 1
ATOM 2483 O O . THR A 1 311 ? -10.844 -27.875 -18.453 1 77.12 311 THR A O 1
ATOM 2486 N N . PRO A 1 312 ? -12.328 -27.938 -16.703 1 78.62 312 PRO A N 1
ATOM 2487 C CA . PRO A 1 312 ? -13.445 -27.344 -15.961 1 78.62 312 PRO A CA 1
ATOM 2488 C C . PRO A 1 312 ? -13.164 -25.922 -15.508 1 78.62 312 PRO A C 1
ATOM 2490 O O . PRO A 1 312 ? -12.039 -25.438 -15.641 1 78.62 312 PRO A O 1
ATOM 2493 N N . SER A 1 313 ? -14.258 -25.281 -15.031 1 73.69 313 SER A N 1
ATOM 2494 C CA . SER A 1 313 ? -14.055 -23.859 -14.742 1 73.69 313 SER A CA 1
ATOM 2495 C C . SER A 1 313 ? -13.969 -23.609 -13.234 1 73.69 313 SER A C 1
ATOM 2497 O O . SER A 1 313 ? -13.359 -22.625 -12.805 1 73.69 313 SER A O 1
ATOM 2499 N N . SER A 1 314 ? -14.586 -24.547 -12.469 1 80.38 314 SER A N 1
ATOM 2500 C CA . SER A 1 314 ? -14.57 -24.25 -11.039 1 80.38 314 SER A CA 1
ATOM 2501 C C . SER A 1 314 ? -13.18 -24.484 -10.445 1 80.38 314 SER A C 1
ATOM 2503 O O . SER A 1 314 ? -12.445 -25.359 -10.891 1 80.38 314 SER A O 1
ATOM 2505 N N . PHE A 1 315 ? -12.891 -23.734 -9.445 1 89 315 PHE A N 1
ATOM 2506 C CA . PHE A 1 315 ? -11.609 -23.812 -8.75 1 89 315 PHE A CA 1
ATOM 2507 C C . PHE A 1 315 ? -11.32 -25.25 -8.305 1 89 315 PHE A C 1
ATOM 2509 O O . PHE A 1 315 ? -10.25 -25.781 -8.578 1 89 315 PHE A O 1
ATOM 2516 N N . GLU A 1 316 ? -12.297 -25.984 -7.691 1 88.31 316 GLU A N 1
ATOM 2517 C CA . GLU A 1 316 ? -12.133 -27.328 -7.145 1 88.31 316 GLU A CA 1
ATOM 2518 C C . GLU A 1 316 ? -11.992 -28.359 -8.258 1 88.31 316 GLU A C 1
ATOM 2520 O O . GLU A 1 316 ? -11.156 -29.25 -8.172 1 88.31 316 GLU A O 1
ATOM 2525 N N . ASP A 1 317 ? -12.773 -28.125 -9.289 1 85 317 ASP A N 1
ATOM 2526 C CA . ASP A 1 317 ? -12.727 -29.094 -10.383 1 85 317 ASP A CA 1
ATOM 2527 C C . ASP A 1 317 ? -11.391 -29 -11.125 1 85 317 ASP A C 1
ATOM 2529 O O . ASP A 1 317 ? -10.883 -30.016 -11.617 1 85 317 ASP A O 1
ATOM 2533 N N . LYS A 1 318 ? -10.867 -27.844 -11.219 1 88.44 318 LYS A N 1
ATOM 2534 C CA . LYS A 1 318 ? -9.57 -27.703 -11.875 1 88.44 318 LYS A CA 1
ATOM 2535 C C . LYS A 1 318 ? -8.469 -28.375 -11.062 1 88.44 318 LYS A C 1
ATOM 2537 O O . LYS A 1 318 ? -7.496 -28.875 -11.633 1 88.44 318 LYS A O 1
ATOM 2542 N N . LEU A 1 319 ? -8.617 -28.312 -9.805 1 92.31 319 LEU A N 1
ATOM 2543 C CA . LEU A 1 319 ? -7.656 -29.016 -8.945 1 92.31 319 LEU A CA 1
ATOM 2544 C C . LEU A 1 319 ? -7.762 -30.516 -9.125 1 92.31 319 LEU A C 1
ATOM 2546 O O . LEU A 1 319 ? -6.754 -31.188 -9.359 1 92.31 319 LEU A O 1
ATOM 2550 N N . ASP A 1 320 ? -8.945 -31.031 -9.164 1 88.44 320 ASP A N 1
ATOM 2551 C CA . ASP A 1 320 ? -9.18 -32.469 -9.125 1 88.44 320 ASP A CA 1
ATOM 2552 C C . ASP A 1 320 ? -9 -33.094 -10.5 1 88.44 320 ASP A C 1
ATOM 2554 O O . ASP A 1 320 ? -8.523 -34.219 -10.617 1 88.44 320 ASP A O 1
ATOM 2558 N N . GLN A 1 321 ? -9.359 -32.281 -11.531 1 84.19 321 GLN A N 1
ATOM 2559 C CA . GLN A 1 321 ? -9.469 -32.906 -12.844 1 84.19 321 GLN A CA 1
ATOM 2560 C C . GLN A 1 321 ? -8.32 -32.469 -13.75 1 84.19 321 GLN A C 1
ATOM 2562 O O . GLN A 1 321 ? -8.078 -33.094 -14.789 1 84.19 321 GLN A O 1
ATOM 2567 N N . THR A 1 322 ? -7.66 -31.453 -13.328 1 87.06 322 THR A N 1
ATOM 2568 C CA . THR A 1 322 ? -6.555 -31 -14.156 1 87.06 322 THR A CA 1
ATOM 2569 C C . THR A 1 322 ? -5.23 -31.125 -13.406 1 87.06 322 THR A C 1
ATOM 2571 O O . THR A 1 322 ? -4.32 -31.812 -13.859 1 87.06 322 THR A O 1
ATOM 2574 N N . LEU A 1 323 ? -5.145 -30.578 -12.266 1 92.81 323 LEU A N 1
ATOM 2575 C CA . LEU A 1 323 ? -3.865 -30.484 -11.57 1 92.81 323 LEU A CA 1
ATOM 2576 C C . LEU A 1 323 ? -3.424 -31.859 -11.062 1 92.81 323 LEU A C 1
ATOM 2578 O O . LEU A 1 323 ? -2.287 -32.281 -11.297 1 92.81 323 LEU A O 1
ATOM 2582 N N . VAL A 1 324 ? -4.305 -32.562 -10.344 1 91.94 324 VAL A N 1
ATOM 2583 C CA . VAL A 1 324 ? -3.941 -33.844 -9.719 1 91.94 324 VAL A CA 1
ATOM 2584 C C . VAL A 1 324 ? -3.555 -34.844 -10.797 1 91.94 324 VAL A C 1
ATOM 2586 O O . VAL A 1 324 ? -2.496 -35.469 -10.711 1 91.94 324 VAL A O 1
ATOM 2589 N N . PRO A 1 325 ? -4.359 -34.969 -11.867 1 88.69 325 PRO A N 1
ATOM 2590 C CA . PRO A 1 325 ? -3.939 -35.906 -12.93 1 88.69 325 PRO A CA 1
ATOM 2591 C C . PRO A 1 325 ? -2.615 -35.469 -13.57 1 88.69 325 PRO A C 1
ATOM 2593 O O . PRO A 1 325 ? -1.811 -36.344 -13.938 1 88.69 325 PRO A O 1
ATOM 2596 N N . LEU A 1 326 ? -2.391 -34.25 -13.727 1 91.12 326 LEU A N 1
ATOM 2597 C CA . LEU A 1 326 ? -1.136 -33.781 -14.305 1 91.12 326 LEU A CA 1
ATOM 2598 C C . LEU A 1 326 ? 0.045 -34.156 -13.414 1 91.12 326 LEU A C 1
ATOM 2600 O O . LEU A 1 326 ? 1.073 -34.625 -13.906 1 91.12 326 LEU A O 1
ATOM 2604 N N . LEU A 1 327 ? -0.099 -33.938 -12.141 1 94.06 327 LEU A N 1
ATOM 2605 C CA . LEU A 1 327 ? 0.962 -34.281 -11.203 1 94.06 327 LEU A CA 1
ATOM 2606 C C . LEU A 1 327 ? 1.247 -35.781 -11.234 1 94.06 327 LEU A C 1
ATOM 2608 O O . LEU A 1 327 ? 2.406 -36.188 -11.195 1 94.06 327 LEU A O 1
ATOM 2612 N N . LYS A 1 328 ? 0.218 -36.594 -11.32 1 91.44 328 LYS A N 1
ATOM 2613 C CA . LYS A 1 328 ? 0.375 -38.031 -11.414 1 91.44 328 LYS A CA 1
ATOM 2614 C C . LYS A 1 328 ? 1.145 -38.438 -12.672 1 91.44 328 LYS A C 1
ATOM 2616 O O . LYS A 1 328 ? 2.045 -39.25 -12.617 1 91.44 328 LYS A O 1
ATOM 2621 N N . ARG A 1 329 ? 0.817 -37.812 -13.734 1 90.25 329 ARG A N 1
ATOM 2622 C CA . ARG A 1 329 ? 1.471 -38.125 -15.008 1 90.25 329 ARG A CA 1
ATOM 2623 C C . ARG A 1 329 ? 2.934 -37.688 -14.984 1 90.25 329 ARG A C 1
ATOM 2625 O O . ARG A 1 329 ? 3.805 -38.438 -15.469 1 90.25 329 ARG A O 1
ATOM 2632 N N . LEU A 1 330 ? 3.139 -36.531 -14.508 1 92.88 330 LEU A N 1
ATOM 2633 C CA . LEU A 1 330 ? 4.512 -36.031 -14.383 1 92.88 330 LEU A CA 1
ATOM 2634 C C . LEU A 1 330 ? 5.328 -36.969 -13.492 1 92.88 330 LEU A C 1
ATOM 2636 O O . LEU A 1 330 ? 6.48 -37.281 -13.797 1 92.88 330 LEU A O 1
ATOM 2640 N N . ALA A 1 331 ? 4.73 -37.406 -12.391 1 94.19 331 ALA A N 1
ATOM 2641 C CA . ALA A 1 331 ? 5.398 -38.312 -11.453 1 94.19 331 ALA A CA 1
ATOM 2642 C C . ALA A 1 331 ? 5.773 -39.625 -12.133 1 94.19 331 ALA A C 1
ATOM 2644 O O . ALA A 1 331 ? 6.883 -40.125 -11.945 1 94.19 331 ALA A O 1
ATOM 2645 N N . GLU A 1 332 ? 4.898 -40.125 -12.875 1 91.25 332 GLU A N 1
ATOM 2646 C CA . GLU A 1 332 ? 5.125 -41.375 -13.586 1 91.25 332 GLU A CA 1
ATOM 2647 C C . GLU A 1 332 ? 6.211 -41.219 -14.648 1 91.25 332 GLU A C 1
ATOM 2649 O O . GLU A 1 332 ? 7.137 -42.031 -14.727 1 91.25 332 GLU A O 1
ATOM 2654 N N . GLN A 1 333 ? 6.09 -40.188 -15.422 1 89.25 333 GLN A N 1
ATOM 2655 C CA . GLN A 1 333 ? 6.996 -40 -16.547 1 89.25 333 GLN A CA 1
ATOM 2656 C C . GLN A 1 333 ? 8.406 -39.688 -16.062 1 89.25 333 GLN A C 1
ATOM 2658 O O . GLN A 1 333 ? 9.391 -40.062 -16.703 1 89.25 333 GLN A O 1
ATOM 2663 N N . ARG A 1 334 ? 8.523 -39 -14.938 1 91.88 334 ARG A N 1
ATOM 2664 C CA . ARG A 1 334 ? 9.828 -38.594 -14.422 1 91.88 334 ARG A CA 1
ATOM 2665 C C . ARG A 1 334 ? 10.352 -39.625 -13.406 1 91.88 334 ARG A C 1
ATOM 2667 O O . ARG A 1 334 ? 11.477 -39.469 -12.922 1 91.88 334 ARG A O 1
ATOM 2674 N N . GLY A 1 335 ? 9.516 -40.625 -13.094 1 92.62 335 GLY A N 1
ATOM 2675 C CA . GLY A 1 335 ? 9.891 -41.5 -12 1 92.62 335 GLY A CA 1
ATOM 2676 C C . GLY A 1 335 ? 10.086 -40.781 -10.688 1 92.62 335 GLY A C 1
ATOM 2677 O O . GLY A 1 335 ? 11.055 -41.031 -9.969 1 92.62 335 GLY A O 1
ATOM 2678 N N . ALA A 1 336 ? 9.273 -39.812 -10.461 1 94.81 336 ALA A N 1
ATOM 2679 C CA . ALA A 1 336 ? 9.414 -38.938 -9.297 1 94.81 336 ALA A CA 1
ATOM 2680 C C . ALA A 1 336 ? 8.102 -38.844 -8.523 1 94.81 336 ALA A C 1
ATOM 2682 O O . ALA A 1 336 ? 7.414 -37.844 -8.578 1 94.81 336 ALA A O 1
ATOM 2683 N N . PRO A 1 337 ? 7.766 -39.844 -7.676 1 94.25 337 PRO A N 1
ATOM 2684 C CA . PRO A 1 337 ? 6.508 -39.844 -6.926 1 94.25 337 PRO A CA 1
ATOM 2685 C C . PRO A 1 337 ? 6.371 -38.625 -6 1 94.25 337 PRO A C 1
ATOM 2687 O O . PRO A 1 337 ? 5.25 -38.25 -5.656 1 94.25 337 PRO A O 1
ATOM 2690 N N . ARG A 1 338 ? 7.488 -38.062 -5.641 1 91.81 338 ARG A N 1
ATOM 2691 C CA . ARG A 1 338 ? 7.496 -36.906 -4.75 1 91.81 338 ARG A CA 1
ATOM 2692 C C . ARG A 1 338 ? 6.707 -35.75 -5.352 1 91.81 338 ARG A C 1
ATOM 2694 O O . ARG A 1 338 ? 6.246 -34.844 -4.629 1 91.81 338 ARG A O 1
ATOM 2701 N N . LEU A 1 339 ? 6.477 -35.719 -6.641 1 95.56 339 LEU A N 1
ATOM 2702 C CA . LEU A 1 339 ? 5.75 -34.656 -7.324 1 95.56 339 LEU A CA 1
ATOM 2703 C C . LEU A 1 339 ? 4.297 -34.594 -6.863 1 95.56 339 LEU A C 1
ATOM 2705 O O . LEU A 1 339 ? 3.619 -33.594 -7.035 1 95.56 339 LEU A O 1
ATOM 2709 N N . LEU A 1 340 ? 3.83 -35.688 -6.25 1 94.81 340 LEU A N 1
ATOM 2710 C CA . LEU A 1 340 ? 2.455 -35.75 -5.773 1 94.81 340 LEU A CA 1
ATOM 2711 C C . LEU A 1 340 ? 2.305 -35.062 -4.426 1 94.81 340 LEU A C 1
ATOM 2713 O O . LEU A 1 340 ? 1.187 -34.781 -3.984 1 94.81 340 LEU A O 1
ATOM 2717 N N . ALA A 1 341 ? 3.449 -34.75 -3.82 1 95.44 341 ALA A N 1
ATOM 2718 C CA . ALA A 1 341 ? 3.471 -34.094 -2.514 1 95.44 341 ALA A CA 1
ATOM 2719 C C . ALA A 1 341 ? 4.281 -32.812 -2.559 1 95.44 341 ALA A C 1
ATOM 2721 O O . ALA A 1 341 ? 5.406 -32.75 -2.057 1 95.44 341 ALA A O 1
ATOM 2722 N N . PRO A 1 342 ? 3.605 -31.781 -3.021 1 97.38 342 PRO A N 1
ATOM 2723 C CA . PRO A 1 342 ? 4.348 -30.531 -3.123 1 97.38 342 PRO A CA 1
ATOM 2724 C C . PRO A 1 342 ? 4.891 -30.047 -1.778 1 97.38 342 PRO A C 1
ATOM 2726 O O . PRO A 1 342 ? 4.281 -30.312 -0.736 1 97.38 342 PRO A O 1
ATOM 2729 N N . ASP A 1 343 ? 6.031 -29.359 -1.851 1 97.88 343 ASP A N 1
ATOM 2730 C CA . ASP A 1 343 ? 6.715 -28.859 -0.657 1 97.88 343 ASP A CA 1
ATOM 2731 C C . ASP A 1 343 ? 6.309 -27.422 -0.341 1 97.88 343 ASP A C 1
ATOM 2733 O O . ASP A 1 343 ? 6.555 -26.938 0.761 1 97.88 343 ASP A O 1
ATOM 2737 N N . LEU A 1 344 ? 5.711 -26.766 -1.258 1 98.5 344 LEU A N 1
ATOM 2738 C CA . LEU A 1 344 ? 5.168 -25.422 -1.131 1 98.5 344 LEU A CA 1
ATOM 2739 C C . LEU A 1 344 ? 4.012 -25.203 -2.104 1 98.5 344 LEU A C 1
ATOM 2741 O O . LEU A 1 344 ? 4.078 -25.641 -3.258 1 98.5 344 LEU A O 1
ATOM 2745 N N . ILE A 1 345 ? 2.971 -24.594 -1.609 1 98.62 345 ILE A N 1
ATOM 2746 C CA . ILE A 1 345 ? 1.811 -24.297 -2.439 1 98.62 345 ILE A CA 1
ATOM 2747 C C . ILE A 1 345 ? 1.501 -22.797 -2.359 1 98.62 345 ILE A C 1
ATOM 2749 O O . ILE A 1 345 ? 1.459 -22.219 -1.27 1 98.62 345 ILE A O 1
ATOM 2753 N N . GLU A 1 346 ? 1.358 -22.188 -3.443 1 98.75 346 GLU A N 1
ATOM 2754 C CA . GLU A 1 346 ? 0.923 -20.797 -3.504 1 98.75 346 GLU A CA 1
ATOM 2755 C C . GLU A 1 346 ? -0.431 -20.672 -4.195 1 98.75 346 GLU A C 1
ATOM 2757 O O . GLU A 1 346 ? -0.637 -21.234 -5.273 1 98.75 346 GLU A O 1
ATOM 2762 N N . VAL A 1 347 ? -1.329 -19.984 -3.535 1 98.38 347 VAL A N 1
ATOM 2763 C CA . VAL A 1 347 ? -2.689 -19.797 -4.035 1 98.38 347 VAL A CA 1
ATOM 2764 C C . VAL A 1 347 ? -2.988 -18.312 -4.188 1 98.38 347 VAL A C 1
ATOM 2766 O O . VAL A 1 347 ? -2.615 -17.5 -3.334 1 98.38 347 VAL A O 1
ATOM 2769 N N . SER A 1 348 ? -3.598 -17.953 -5.266 1 96.44 348 SER A N 1
ATOM 2770 C CA . SER A 1 348 ? -4.102 -16.594 -5.492 1 96.44 348 SER A CA 1
ATOM 2771 C C . SER A 1 348 ? -5.398 -16.625 -6.289 1 96.44 348 SER A C 1
ATOM 2773 O O . SER A 1 348 ? -5.582 -17.469 -7.168 1 96.44 348 SER A O 1
ATOM 2775 N N . SER A 1 349 ? -6.285 -15.688 -5.984 1 90.44 349 SER A N 1
ATOM 2776 C CA . SER A 1 349 ? -7.473 -15.555 -6.82 1 90.44 349 SER A CA 1
ATOM 2777 C C . SER A 1 349 ? -7.199 -14.672 -8.031 1 90.44 349 SER A C 1
ATOM 2779 O O . SER A 1 349 ? -8 -14.625 -8.969 1 90.44 349 SER A O 1
ATOM 2781 N N . GLY A 1 350 ? -6.07 -14.031 -8.008 1 92.69 350 GLY A N 1
ATOM 2782 C CA . GLY A 1 350 ? -5.73 -13.133 -9.102 1 92.69 350 GLY A CA 1
ATOM 2783 C C . GLY A 1 350 ? -6.688 -11.969 -9.234 1 92.69 350 GLY A C 1
ATOM 2784 O O . GLY A 1 350 ? -7.238 -11.492 -8.242 1 92.69 350 GLY A O 1
ATOM 2785 N N . LEU A 1 351 ? -6.793 -11.445 -10.469 1 93.19 351 LEU A N 1
ATOM 2786 C CA . LEU A 1 351 ? -7.559 -10.227 -10.688 1 93.19 351 LEU A CA 1
ATOM 2787 C C . LEU A 1 351 ? -8.883 -10.531 -11.383 1 93.19 351 LEU A C 1
ATOM 2789 O O . LEU A 1 351 ? -9.648 -9.617 -11.688 1 93.19 351 LEU A O 1
ATOM 2793 N N . TRP A 1 352 ? -9.188 -11.766 -11.539 1 90.81 352 TRP A N 1
ATOM 2794 C CA . TRP A 1 352 ? -10.328 -12.164 -12.359 1 90.81 352 TRP A CA 1
ATOM 2795 C C . TRP A 1 352 ? -11.641 -11.852 -11.648 1 90.81 352 TRP A C 1
ATOM 2797 O O . TRP A 1 352 ? -12.633 -11.516 -12.297 1 90.81 352 TRP A O 1
ATOM 2807 N N . ASP A 1 353 ? -11.695 -12.039 -10.344 1 90.94 353 ASP A N 1
ATOM 2808 C CA . ASP A 1 353 ? -12.891 -11.656 -9.602 1 90.94 353 ASP A CA 1
ATOM 2809 C C . ASP A 1 353 ? -13.18 -10.164 -9.742 1 90.94 353 ASP A C 1
ATOM 2811 O O . ASP A 1 353 ? -14.32 -9.766 -9.984 1 90.94 353 ASP A O 1
ATOM 2815 N N . LEU A 1 354 ? -12.156 -9.383 -9.602 1 91.44 354 LEU A N 1
ATOM 2816 C CA . LEU A 1 354 ? -12.297 -7.938 -9.719 1 91.44 354 LEU A CA 1
ATOM 2817 C C . LEU A 1 354 ? -12.727 -7.551 -11.133 1 91.44 354 LEU A C 1
ATOM 2819 O O . LEU A 1 354 ? -13.555 -6.656 -11.312 1 91.44 354 LEU A O 1
ATOM 2823 N N . ARG A 1 355 ? -12.125 -8.18 -12.109 1 89.62 355 ARG A N 1
ATOM 2824 C CA . ARG A 1 355 ? -12.508 -7.902 -13.492 1 89.62 355 ARG A CA 1
ATOM 2825 C C . ARG A 1 355 ? -13.984 -8.18 -13.719 1 89.62 355 ARG A C 1
ATOM 2827 O O . ARG A 1 355 ? -14.695 -7.363 -14.305 1 89.62 355 ARG A O 1
ATOM 2834 N N . GLN A 1 356 ? -14.414 -9.297 -13.281 1 88.94 356 GLN A N 1
ATOM 2835 C CA . GLN A 1 356 ? -15.82 -9.648 -13.445 1 88.94 356 GLN A CA 1
ATOM 2836 C C . GLN A 1 356 ? -16.734 -8.617 -12.789 1 88.94 356 GLN A C 1
ATOM 2838 O O . GLN A 1 356 ? -17.719 -8.188 -13.375 1 88.94 356 GLN A O 1
ATOM 2843 N N . TRP A 1 357 ? -16.406 -8.266 -11.57 1 89.81 357 TRP A N 1
ATOM 2844 C CA . TRP A 1 357 ? -17.25 -7.324 -10.828 1 89.81 357 TRP A CA 1
ATOM 2845 C C . TRP A 1 357 ? -17.234 -5.945 -11.492 1 89.81 357 TRP A C 1
ATOM 2847 O O . TRP A 1 357 ? -18.25 -5.262 -11.531 1 89.81 357 TRP A O 1
ATOM 2857 N N . SER A 1 358 ? -16.078 -5.566 -11.984 1 88.56 358 SER A N 1
ATOM 2858 C CA . SER A 1 358 ? -15.992 -4.285 -12.68 1 88.56 358 SER A CA 1
ATOM 2859 C C . SER A 1 358 ? -16.812 -4.301 -13.969 1 88.56 358 SER A C 1
ATOM 2861 O O . SER A 1 358 ? -17.469 -3.316 -14.297 1 88.56 358 SER A O 1
ATOM 2863 N N . GLU A 1 359 ? -16.75 -5.363 -14.664 1 86.56 359 GLU A N 1
ATOM 2864 C CA . GLU A 1 359 ? -17.531 -5.496 -15.891 1 86.56 359 GLU A CA 1
ATOM 2865 C C . GLU A 1 359 ? -19.016 -5.535 -15.594 1 86.56 359 GLU A C 1
ATOM 2867 O O . GLU A 1 359 ? -19.828 -4.949 -16.328 1 86.56 359 GLU A O 1
ATOM 2872 N N . GLU A 1 360 ? -19.344 -6.227 -14.578 1 86.75 360 GLU A N 1
ATOM 2873 C CA . GLU A 1 360 ? -20.75 -6.262 -14.148 1 86.75 360 GLU A CA 1
ATOM 2874 C C . GLU A 1 360 ? -21.25 -4.867 -13.781 1 86.75 360 GLU A C 1
ATOM 2876 O O . GLU A 1 360 ? -22.344 -4.477 -14.172 1 86.75 360 GLU A O 1
ATOM 2881 N N . ASP A 1 361 ? -20.438 -4.219 -13.031 1 86.81 361 ASP A N 1
ATOM 2882 C CA . ASP A 1 361 ? -20.812 -2.865 -12.633 1 86.81 361 ASP A CA 1
ATOM 2883 C C . ASP A 1 361 ? -20.969 -1.957 -13.844 1 86.81 361 ASP A C 1
ATOM 2885 O O . ASP A 1 361 ? -21.891 -1.141 -13.898 1 86.81 361 ASP A O 1
ATOM 2889 N N . SER A 1 362 ? -20.062 -2.1 -14.719 1 84.81 362 SER A N 1
ATOM 2890 C CA . SER A 1 362 ? -20.125 -1.316 -15.945 1 84.81 362 SER A CA 1
ATOM 2891 C C . SER A 1 362 ? -21.422 -1.587 -16.703 1 84.81 362 SER A C 1
ATOM 2893 O O . SER A 1 362 ? -22.062 -0.659 -17.203 1 84.81 362 SER A O 1
ATOM 2895 N N . ARG A 1 363 ? -21.812 -2.725 -16.781 1 84.88 363 ARG A N 1
ATOM 2896 C CA . ARG A 1 363 ? -23.047 -3.098 -17.469 1 84.88 363 ARG A CA 1
ATOM 2897 C C . ARG A 1 363 ? -24.266 -2.576 -16.719 1 84.88 363 ARG A C 1
ATOM 2899 O O . ARG A 1 363 ? -25.188 -2.02 -17.344 1 84.88 363 ARG A O 1
ATOM 2906 N N . GLU A 1 364 ? -24.234 -2.809 -15.469 1 85.56 364 GLU A N 1
ATOM 2907 C CA . GLU A 1 364 ? -25.375 -2.406 -14.656 1 85.56 364 GLU A CA 1
ATOM 2908 C C . GLU A 1 364 ? -25.547 -0.891 -14.664 1 85.56 364 GLU A C 1
ATOM 2910 O O . GLU A 1 364 ? -26.672 -0.394 -14.727 1 85.56 364 GLU A O 1
ATOM 2915 N N . LEU A 1 365 ? -24.469 -0.219 -14.594 1 83.12 365 LEU A N 1
ATOM 2916 C CA . LEU A 1 365 ? -24.516 1.236 -14.523 1 83.12 365 LEU A CA 1
ATOM 2917 C C . LEU A 1 365 ? -24.516 1.851 -15.922 1 83.12 365 LEU A C 1
ATOM 2919 O O . LEU A 1 365 ? -24.688 3.062 -16.062 1 83.12 365 LEU A O 1
ATOM 2923 N N . LYS A 1 366 ? -24.344 1.044 -16.938 1 83.12 366 LYS A N 1
ATOM 2924 C CA . LYS A 1 366 ? -24.297 1.49 -18.328 1 83.12 366 LYS A CA 1
ATOM 2925 C C . LYS A 1 366 ? -23.188 2.51 -18.531 1 83.12 366 LYS A C 1
ATOM 2927 O O . LYS A 1 366 ? -23.406 3.57 -19.125 1 83.12 366 LYS A O 1
ATOM 2932 N N . LEU A 1 367 ? -22.062 2.18 -17.875 1 78.69 367 LEU A N 1
ATOM 2933 C CA . LEU A 1 367 ? -20.859 3.006 -18.016 1 78.69 367 LEU A CA 1
ATOM 2934 C C . LEU A 1 367 ? -19.734 2.223 -18.688 1 78.69 367 LEU A C 1
ATOM 2936 O O . LEU A 1 367 ? -19.594 1.02 -18.453 1 78.69 367 LEU A O 1
ATOM 2940 N N . PRO A 1 368 ? -19.062 2.986 -19.531 1 77.44 368 PRO A N 1
ATOM 2941 C CA . PRO A 1 368 ? -17.922 2.301 -20.125 1 77.44 368 PRO A CA 1
ATOM 2942 C C . PRO A 1 368 ? -16.844 1.935 -19.094 1 77.44 368 PRO A C 1
ATOM 2944 O O . PRO A 1 368 ? -16.688 2.631 -18.094 1 77.44 368 PRO A O 1
ATOM 2947 N N . LEU A 1 369 ? -16.234 0.748 -19.422 1 78.12 369 LEU A N 1
ATOM 2948 C CA . LEU A 1 369 ? -15.125 0.318 -18.578 1 78.12 369 LEU A CA 1
ATOM 2949 C C . LEU A 1 369 ? -13.867 1.113 -18.906 1 78.12 369 LEU A C 1
ATOM 2951 O O . LEU A 1 369 ? -12.961 0.606 -19.562 1 78.12 369 LEU A O 1
ATOM 2955 N N . ASP A 1 370 ? -13.922 2.412 -18.703 1 70.62 370 ASP A N 1
ATOM 2956 C CA . ASP A 1 370 ? -12.75 3.238 -18.953 1 70.62 370 ASP A CA 1
ATOM 2957 C C . ASP A 1 370 ? -12.32 3.998 -17.703 1 70.62 370 ASP A C 1
ATOM 2959 O O . ASP A 1 370 ? -13.047 4.027 -16.719 1 70.62 370 ASP A O 1
ATOM 2963 N N . ASP A 1 371 ? -11.07 4.293 -17.719 1 62.72 371 ASP A N 1
ATOM 2964 C CA . ASP A 1 371 ? -10.43 4.902 -16.547 1 62.72 371 ASP A CA 1
ATOM 2965 C C . ASP A 1 371 ? -10.938 6.32 -16.328 1 62.72 371 ASP A C 1
ATOM 2967 O O . ASP A 1 371 ? -10.492 7.008 -15.406 1 62.72 371 ASP A O 1
ATOM 2971 N N . SER A 1 372 ? -11.93 6.594 -17.125 1 60.25 372 SER A N 1
ATOM 2972 C CA . SER A 1 372 ? -12.367 7.98 -17.031 1 60.25 372 SER A CA 1
ATOM 2973 C C . SER A 1 372 ? -13.539 8.125 -16.062 1 60.25 372 SER A C 1
ATOM 2975 O O . SER A 1 372 ? -13.844 9.227 -15.617 1 60.25 372 SER A O 1
ATOM 2977 N N . THR A 1 373 ? -14.023 6.969 -15.797 1 62.75 373 THR A N 1
ATOM 2978 C CA . THR A 1 373 ? -15.219 7.098 -14.969 1 62.75 373 THR A CA 1
ATOM 2979 C C . THR A 1 373 ? -14.914 6.715 -13.523 1 62.75 373 THR A C 1
ATOM 2981 O O . THR A 1 373 ? -14.266 5.699 -13.266 1 62.75 373 THR A O 1
ATOM 2984 N N . GLU A 1 374 ? -15.43 7.539 -12.656 1 62.59 374 GLU A N 1
ATOM 2985 C CA . GLU A 1 374 ? -15.18 7.387 -11.219 1 62.59 374 GLU A CA 1
ATOM 2986 C C . GLU A 1 374 ? -15.914 6.176 -10.656 1 62.59 374 GLU A C 1
ATOM 2988 O O . GLU A 1 374 ? -15.492 5.598 -9.656 1 62.59 374 GLU A O 1
ATOM 2993 N N . GLU A 1 375 ? -16.906 5.855 -11.289 1 62.44 375 GLU A N 1
ATOM 2994 C CA . GLU A 1 375 ? -17.797 4.836 -10.75 1 62.44 375 GLU A CA 1
ATOM 2995 C C . GLU A 1 375 ? -17.125 3.467 -10.727 1 62.44 375 GLU A C 1
ATOM 2997 O O . GLU A 1 375 ? -17.5 2.604 -9.93 1 62.44 375 GLU A O 1
ATOM 3002 N N . VAL A 1 376 ? -16.219 3.439 -11.562 1 62.34 376 VAL A N 1
ATOM 3003 C CA . VAL A 1 376 ? -15.523 2.156 -11.641 1 62.34 376 VAL A CA 1
ATOM 3004 C C . VAL A 1 376 ? -14.672 1.95 -10.383 1 62.34 376 VAL A C 1
ATOM 3006 O O . VAL A 1 376 ? -14.336 0.817 -10.039 1 62.34 376 VAL A O 1
ATOM 3009 N N . TYR A 1 377 ? -14.672 2.941 -9.609 1 69.75 377 TYR A N 1
ATOM 3010 C CA . TYR A 1 377 ? -13.773 2.922 -8.461 1 69.75 377 TYR A CA 1
ATOM 3011 C C . TYR A 1 377 ? -14.547 2.732 -7.164 1 69.75 377 TYR A C 1
ATOM 3013 O O . TYR A 1 377 ? -13.961 2.725 -6.078 1 69.75 377 TYR A O 1
ATOM 3021 N N . LEU A 1 378 ? -15.82 2.443 -7.348 1 78.88 378 LEU A N 1
ATOM 3022 C CA . LEU A 1 378 ? -16.625 2.258 -6.141 1 78.88 378 LEU A CA 1
ATOM 3023 C C . LEU A 1 378 ? -16.188 1.003 -5.391 1 78.88 378 LEU A C 1
ATOM 3025 O O . LEU A 1 378 ? -15.836 -0.005 -6.012 1 78.88 378 LEU A O 1
ATOM 3029 N N . PRO A 1 379 ? -16.328 1.099 -4.086 1 85.38 379 PRO A N 1
ATOM 3030 C CA . PRO A 1 379 ? -15.898 -0.053 -3.283 1 85.38 379 PRO A CA 1
ATOM 3031 C C . PRO A 1 379 ? -16.75 -1.296 -3.545 1 85.38 379 PRO A C 1
ATOM 3033 O O . PRO A 1 379 ? -17.906 -1.185 -3.965 1 85.38 379 PRO A O 1
ATOM 3036 N N . LEU A 1 380 ? -16.156 -2.398 -3.273 1 91.62 380 LEU A N 1
ATOM 3037 C CA . LEU A 1 380 ? -16.875 -3.666 -3.322 1 91.62 380 LEU A CA 1
ATOM 3038 C C . LEU A 1 380 ? -17.953 -3.721 -2.24 1 91.62 380 LEU A C 1
ATOM 3040 O O . LEU A 1 380 ? -17.734 -3.258 -1.118 1 91.62 380 LEU A O 1
ATOM 3044 N N . SER A 1 381 ? -19.078 -4.277 -2.611 1 90.06 381 SER A N 1
ATOM 3045 C CA . SER A 1 381 ? -20.188 -4.395 -1.658 1 90.06 381 SER A CA 1
ATOM 3046 C C . SER A 1 381 ? -19.891 -5.465 -0.61 1 90.06 381 SER A C 1
ATOM 3048 O O . SER A 1 381 ? -19.078 -6.363 -0.84 1 90.06 381 SER A O 1
ATOM 3050 N N . GLU A 1 382 ? -20.594 -5.391 0.456 1 89.94 382 GLU A N 1
ATOM 3051 C CA . GLU A 1 382 ? -20.469 -6.402 1.503 1 89.94 382 GLU A CA 1
ATOM 3052 C C . GLU A 1 382 ? -20.906 -7.773 0.996 1 89.94 382 GLU A C 1
ATOM 3054 O O . GLU A 1 382 ? -20.344 -8.797 1.381 1 89.94 382 GLU A O 1
ATOM 3059 N N . ALA A 1 383 ? -21.891 -7.762 0.171 1 92.12 383 ALA A N 1
ATOM 3060 C CA . ALA A 1 383 ? -22.375 -9.023 -0.388 1 92.12 383 ALA A CA 1
ATOM 3061 C C . ALA A 1 383 ? -21.297 -9.711 -1.211 1 92.12 383 ALA A C 1
ATOM 3063 O O . ALA A 1 383 ? -21.156 -10.938 -1.149 1 92.12 383 ALA A O 1
ATOM 3064 N N . ARG A 1 384 ? -20.594 -8.914 -1.991 1 92.25 384 ARG A N 1
ATOM 3065 C CA . ARG A 1 384 ? -19.5 -9.469 -2.791 1 92.25 384 ARG A CA 1
ATOM 3066 C C . ARG A 1 384 ? -18.375 -9.984 -1.903 1 92.25 384 ARG A C 1
ATOM 3068 O O . ARG A 1 384 ? -17.812 -11.055 -2.158 1 92.25 384 ARG A O 1
ATOM 3075 N N . LEU A 1 385 ? -18.094 -9.258 -0.872 1 94.31 385 LEU A N 1
ATOM 3076 C CA . LEU A 1 385 ? -17.047 -9.68 0.047 1 94.31 385 LEU A CA 1
ATOM 3077 C C . LEU A 1 385 ? -17.453 -10.938 0.805 1 94.31 385 LEU A C 1
ATOM 3079 O O . LEU A 1 385 ? -16.625 -11.82 1.049 1 94.31 385 LEU A O 1
ATOM 3083 N N . ASP A 1 386 ? -18.688 -11.055 1.189 1 93.19 386 ASP A N 1
ATOM 3084 C CA . ASP A 1 386 ? -19.188 -12.25 1.861 1 93.19 386 ASP A CA 1
ATOM 3085 C C . ASP A 1 386 ? -19.078 -13.477 0.953 1 93.19 386 ASP A C 1
ATOM 3087 O O . ASP A 1 386 ? -18.641 -14.539 1.386 1 93.19 386 ASP A O 1
ATOM 3091 N N . TRP A 1 387 ? -19.516 -13.273 -0.202 1 92.5 387 TRP A N 1
ATOM 3092 C CA . TRP A 1 387 ? -19.406 -14.352 -1.181 1 92.5 387 TRP A CA 1
ATOM 3093 C C . TRP A 1 387 ? -17.938 -14.766 -1.354 1 92.5 387 TRP A C 1
ATOM 3095 O O . TRP A 1 387 ? -17.625 -15.961 -1.364 1 92.5 387 TRP A O 1
ATOM 3105 N N . TRP A 1 388 ? -17.156 -13.758 -1.552 1 94.56 388 TRP A N 1
ATOM 3106 C CA . TRP A 1 388 ? -15.734 -14.008 -1.773 1 94.56 388 TRP A CA 1
ATOM 3107 C C . TRP A 1 388 ? -15.117 -14.742 -0.588 1 94.56 388 TRP A C 1
ATOM 3109 O O . TRP A 1 388 ? -14.305 -15.648 -0.769 1 94.56 388 TRP A O 1
ATOM 3119 N N . SER A 1 389 ? -15.492 -14.375 0.603 1 94.69 389 SER A N 1
ATOM 3120 C CA . SER A 1 389 ? -15.023 -15.023 1.821 1 94.69 389 SER A CA 1
ATOM 3121 C C . SER A 1 389 ? -15.391 -16.5 1.836 1 94.69 389 SER A C 1
ATOM 3123 O O . SER A 1 389 ? -14.547 -17.359 2.133 1 94.69 389 SER A O 1
ATOM 3125 N N . GLU A 1 390 ? -16.547 -16.781 1.54 1 93.31 390 GLU A N 1
ATOM 3126 C CA . GLU A 1 390 ? -17.016 -18.172 1.513 1 93.31 390 GLU A CA 1
ATOM 3127 C C . GLU A 1 390 ? -16.25 -18.984 0.468 1 93.31 390 GLU A C 1
ATOM 3129 O O . GLU A 1 390 ? -15.828 -20.109 0.736 1 93.31 390 GLU A O 1
ATOM 3134 N N . ARG A 1 391 ? -16.094 -18.375 -0.662 1 93.31 391 ARG A N 1
ATOM 3135 C CA . ARG A 1 391 ? -15.406 -19.062 -1.755 1 93.31 391 ARG A CA 1
ATOM 3136 C C . ARG A 1 391 ? -13.938 -19.297 -1.43 1 93.31 391 ARG A C 1
ATOM 3138 O O . ARG A 1 391 ? -13.391 -20.359 -1.703 1 93.31 391 ARG A O 1
ATOM 3145 N N . ALA A 1 392 ? -13.312 -18.297 -0.879 1 95.12 392 ALA A N 1
ATOM 3146 C CA . ALA A 1 392 ? -11.898 -18.406 -0.528 1 95.12 392 ALA A CA 1
ATOM 3147 C C . ALA A 1 392 ? -11.68 -19.5 0.519 1 95.12 392 ALA A C 1
ATOM 3149 O O . ALA A 1 392 ? -10.734 -20.281 0.413 1 95.12 392 ALA A O 1
ATOM 3150 N N . ARG A 1 393 ? -12.547 -19.562 1.482 1 94.25 393 ARG A N 1
ATOM 3151 C CA . ARG A 1 393 ? -12.453 -20.594 2.516 1 94.25 393 ARG A CA 1
ATOM 3152 C C . ARG A 1 393 ? -12.617 -21.984 1.917 1 94.25 393 ARG A C 1
ATOM 3154 O O . ARG A 1 393 ? -11.883 -22.906 2.266 1 94.25 393 ARG A O 1
ATOM 3161 N N . LYS A 1 394 ? -13.555 -22.062 1.081 1 92.75 394 LYS A N 1
ATOM 3162 C CA . LYS A 1 394 ? -13.797 -23.344 0.436 1 92.75 394 LYS A CA 1
ATOM 3163 C C . LYS A 1 394 ? -12.609 -23.766 -0.416 1 92.75 394 LYS A C 1
ATOM 3165 O O . LYS A 1 394 ? -12.203 -24.938 -0.388 1 92.75 394 LYS A O 1
ATOM 3170 N N . ALA A 1 395 ? -12.102 -22.859 -1.176 1 94.44 395 ALA A N 1
ATOM 3171 C CA . ALA A 1 395 ? -10.945 -23.125 -2.031 1 94.44 395 ALA A CA 1
ATOM 3172 C C . ALA A 1 395 ? -9.742 -23.562 -1.203 1 94.44 395 ALA A C 1
ATOM 3174 O O . ALA A 1 395 ? -9.102 -24.562 -1.507 1 94.44 395 ALA A O 1
ATOM 3175 N N . LEU A 1 396 ? -9.461 -22.812 -0.181 1 96.56 396 LEU A N 1
ATOM 3176 C CA . LEU A 1 396 ? -8.312 -23.094 0.668 1 96.56 396 LEU A CA 1
ATOM 3177 C C . LEU A 1 396 ? -8.484 -24.438 1.39 1 96.56 396 LEU A C 1
ATOM 3179 O O . LEU A 1 396 ? -7.516 -25.188 1.548 1 96.56 396 LEU A O 1
ATOM 3183 N N . ARG A 1 397 ? -9.664 -24.719 1.785 1 94.38 397 ARG A N 1
ATOM 3184 C CA . ARG A 1 397 ? -9.93 -26.016 2.424 1 94.38 397 ARG A CA 1
ATOM 3185 C C . ARG A 1 397 ? -9.703 -27.156 1.449 1 94.38 397 ARG A C 1
ATOM 3187 O O . ARG A 1 397 ? -9.18 -28.203 1.831 1 94.38 397 ARG A O 1
ATOM 3194 N N . HIS A 1 398 ? -10.148 -26.969 0.302 1 95.06 398 HIS A N 1
ATOM 3195 C CA . HIS A 1 398 ? -9.961 -28 -0.712 1 95.06 398 HIS A CA 1
ATOM 3196 C C . HIS A 1 398 ? -8.477 -28.25 -0.979 1 95.06 398 HIS A C 1
ATOM 3198 O O . HIS A 1 398 ? -8.047 -29.406 -1.087 1 95.06 398 HIS A O 1
ATOM 3204 N N . VAL A 1 399 ? -7.715 -27.188 -1.086 1 96.94 399 VAL A N 1
ATOM 3205 C CA . VAL A 1 399 ? -6.273 -27.297 -1.287 1 96.94 399 VAL A CA 1
ATOM 3206 C C . VAL A 1 399 ? -5.641 -28.016 -0.103 1 96.94 399 VAL A C 1
ATOM 3208 O O . VAL A 1 399 ? -4.805 -28.906 -0.286 1 96.94 399 VAL A O 1
ATOM 3211 N N . ASP A 1 400 ? -6.039 -27.672 1.051 1 96.38 400 ASP A N 1
ATOM 3212 C CA . ASP A 1 400 ? -5.535 -28.266 2.281 1 96.38 400 ASP A CA 1
ATOM 3213 C C . ASP A 1 400 ? -5.797 -29.766 2.309 1 96.38 400 ASP A C 1
ATOM 3215 O O . ASP A 1 400 ? -4.918 -30.547 2.678 1 96.38 400 ASP A O 1
ATOM 3219 N N . ARG A 1 401 ? -6.926 -30.188 1.867 1 94 401 ARG A N 1
ATOM 3220 C CA . ARG A 1 401 ? -7.32 -31.578 1.886 1 94 401 ARG A CA 1
ATOM 3221 C C . ARG A 1 401 ? -6.613 -32.375 0.783 1 94 401 ARG A C 1
ATOM 3223 O O . ARG A 1 401 ? -6.254 -33.531 0.973 1 94 401 ARG A O 1
ATOM 3230 N N . LEU A 1 402 ? -6.5 -31.688 -0.272 1 95.25 402 LEU A N 1
ATOM 3231 C CA . LEU A 1 402 ? -5.91 -32.344 -1.436 1 95.25 402 LEU A CA 1
ATOM 3232 C C . LEU A 1 402 ? -4.441 -32.688 -1.189 1 95.25 402 LEU A C 1
ATOM 3234 O O . LEU A 1 402 ? -3.961 -33.719 -1.598 1 95.25 402 LEU A O 1
ATOM 3238 N N . PHE A 1 403 ? -3.76 -31.703 -0.637 1 94.5 403 PHE A N 1
ATOM 3239 C CA . PHE A 1 403 ? -2.34 -31.891 -0.363 1 94.5 403 PHE A CA 1
ATOM 3240 C C . PHE A 1 403 ? -2.092 -32.031 1.133 1 94.5 403 PHE A C 1
ATOM 3242 O O . PHE A 1 403 ? -1.803 -31.062 1.825 1 94.5 403 PHE A O 1
ATOM 3249 N N . ASN A 1 404 ? -2.156 -33.156 1.564 1 81.56 404 ASN A N 1
ATOM 3250 C CA . ASN A 1 404 ? -2.129 -33.469 2.992 1 81.56 404 ASN A CA 1
ATOM 3251 C C . ASN A 1 404 ? -0.701 -33.5 3.531 1 81.56 404 ASN A C 1
ATOM 3253 O O . ASN A 1 404 ? -0.412 -34.188 4.5 1 81.56 404 ASN A O 1
ATOM 3257 N N . THR A 1 405 ? 0.048 -32.75 2.846 1 79.19 405 THR A N 1
ATOM 3258 C CA . THR A 1 405 ? 1.379 -32.562 3.41 1 79.19 405 THR A CA 1
ATOM 3259 C C . THR A 1 405 ? 1.398 -31.375 4.352 1 79.19 405 THR A C 1
ATOM 3261 O O . THR A 1 405 ? 0.41 -30.641 4.457 1 79.19 405 THR A O 1
ATOM 3264 N N . ASN A 1 406 ? 2.355 -31.25 5.227 1 87.94 406 ASN A N 1
ATOM 3265 C CA . ASN A 1 406 ? 2.498 -30.094 6.105 1 87.94 406 ASN A CA 1
ATOM 3266 C C . ASN A 1 406 ? 3.219 -28.938 5.41 1 87.94 406 ASN A C 1
ATOM 3268 O O . ASN A 1 406 ? 3.807 -28.078 6.07 1 87.94 406 ASN A O 1
ATOM 3272 N N . ALA A 1 407 ? 3.029 -29.016 4.02 1 95.88 407 ALA A N 1
ATOM 3273 C CA . ALA A 1 407 ? 3.646 -27.938 3.244 1 95.88 407 ALA A CA 1
ATOM 3274 C C . ALA A 1 407 ? 2.971 -26.609 3.525 1 95.88 407 ALA A C 1
ATOM 3276 O O . ALA A 1 407 ? 1.753 -26.547 3.705 1 95.88 407 ALA A O 1
ATOM 3277 N N . THR A 1 408 ? 3.73 -25.609 3.559 1 97.44 408 THR A N 1
ATOM 3278 C CA . THR A 1 408 ? 3.207 -24.25 3.707 1 97.44 408 THR A CA 1
ATOM 3279 C C . THR A 1 408 ? 2.305 -23.891 2.531 1 97.44 408 THR A C 1
ATOM 3281 O O . THR A 1 408 ? 2.611 -24.219 1.384 1 97.44 408 THR A O 1
ATOM 3284 N N . ILE A 1 409 ? 1.171 -23.266 2.824 1 98.38 409 ILE A N 1
ATOM 3285 C CA . ILE A 1 409 ? 0.267 -22.703 1.828 1 98.38 409 ILE A CA 1
ATOM 3286 C C . ILE A 1 409 ? 0.323 -21.188 1.885 1 98.38 409 ILE A C 1
ATOM 3288 O O . ILE A 1 409 ? 0.006 -20.578 2.914 1 98.38 409 ILE A O 1
ATOM 3292 N N . LEU A 1 410 ? 0.755 -20.625 0.79 1 98.5 410 LEU A N 1
ATOM 3293 C CA . LEU A 1 410 ? 0.85 -19.172 0.694 1 98.5 410 LEU A CA 1
ATOM 3294 C C . LEU A 1 410 ? -0.357 -18.594 -0.038 1 98.5 410 LEU A C 1
ATOM 3296 O O . LEU A 1 410 ? -0.714 -19.062 -1.121 1 98.5 410 LEU A O 1
ATOM 3300 N N . TRP A 1 411 ? -0.974 -17.625 0.582 1 98.44 411 TRP A N 1
ATOM 3301 C CA . TRP A 1 411 ? -1.908 -16.781 -0.156 1 98.44 411 TRP A CA 1
ATOM 3302 C C . TRP A 1 411 ? -1.2 -15.562 -0.731 1 98.44 411 TRP A C 1
ATOM 3304 O O . TRP A 1 411 ? -0.798 -14.664 0.012 1 98.44 411 TRP A O 1
ATOM 3314 N N . ARG A 1 412 ? -1.091 -15.438 -1.97 1 98.06 412 ARG A N 1
ATOM 3315 C CA . ARG A 1 412 ? -0.333 -14.352 -2.58 1 98.06 412 ARG A CA 1
ATOM 3316 C C . ARG A 1 412 ? -1.178 -13.086 -2.68 1 98.06 412 ARG A C 1
ATOM 3318 O O . ARG A 1 412 ? -2.297 -13.117 -3.195 1 98.06 412 ARG A O 1
ATOM 3325 N N . SER A 1 413 ? -0.645 -11.984 -2.322 1 97 413 SER A N 1
ATOM 3326 C CA . SER A 1 413 ? -1.302 -10.688 -2.43 1 97 413 SER A CA 1
ATOM 3327 C C . SER A 1 413 ? -1.391 -10.234 -3.881 1 97 413 SER A C 1
ATOM 3329 O O . SER A 1 413 ? -0.598 -10.656 -4.723 1 97 413 SER A O 1
ATOM 3331 N N . LEU A 1 414 ? -2.324 -9.375 -4.109 1 96.56 414 LEU A N 1
ATOM 3332 C CA . LEU A 1 414 ? -2.52 -8.828 -5.445 1 96.56 414 LEU A CA 1
ATOM 3333 C C . LEU A 1 414 ? -1.577 -7.652 -5.695 1 96.56 414 LEU A C 1
ATOM 3335 O O . LEU A 1 414 ? -1.271 -6.891 -4.777 1 96.56 414 LEU A O 1
ATOM 3339 N N . HIS A 1 415 ? -1.109 -7.594 -6.906 1 94.88 415 HIS A N 1
ATOM 3340 C CA . HIS A 1 415 ? -0.375 -6.398 -7.309 1 94.88 415 HIS A CA 1
ATOM 3341 C C . HIS A 1 415 ? -1.302 -5.379 -7.961 1 94.88 415 HIS A C 1
ATOM 3343 O O . HIS A 1 415 ? -2.389 -5.727 -8.43 1 94.88 415 HIS A O 1
ATOM 3349 N N . HIS A 1 416 ? -0.873 -4.172 -7.957 1 90.75 416 HIS A N 1
ATOM 3350 C CA . HIS A 1 416 ? -1.606 -3.131 -8.672 1 90.75 416 HIS A CA 1
ATOM 3351 C C . HIS A 1 416 ? -1.249 -3.121 -10.148 1 90.75 416 HIS A C 1
ATOM 3353 O O . HIS A 1 416 ? -0.111 -3.42 -10.523 1 90.75 416 HIS A O 1
ATOM 3359 N N . THR A 1 417 ? -2.26 -2.791 -10.938 1 90.44 417 THR A N 1
ATOM 3360 C CA . THR A 1 417 ? -2.049 -2.805 -12.375 1 90.44 417 THR A CA 1
ATOM 3361 C C . THR A 1 417 ? -2.256 -1.412 -12.969 1 90.44 417 THR A C 1
ATOM 3363 O O . THR A 1 417 ? -2.754 -0.512 -12.289 1 90.44 417 THR A O 1
ATOM 3366 N N . ARG A 1 418 ? -1.844 -1.242 -14.203 1 84.56 418 ARG A N 1
ATOM 3367 C CA . ARG A 1 418 ? -2.104 -0.012 -14.945 1 84.56 418 ARG A CA 1
ATOM 3368 C C . ARG A 1 418 ? -3.504 -0.021 -15.547 1 84.56 418 ARG A C 1
ATOM 3370 O O . ARG A 1 418 ? -4.008 1.02 -15.977 1 84.56 418 ARG A O 1
ATOM 3377 N N . ARG A 1 419 ? -4.027 -1.189 -15.562 1 81.56 419 ARG A N 1
ATOM 3378 C CA . ARG A 1 419 ? -5.395 -1.304 -16.062 1 81.56 419 ARG A CA 1
ATOM 3379 C C . ARG A 1 419 ? -6.406 -1.039 -14.945 1 81.56 419 ARG A C 1
ATOM 3381 O O . ARG A 1 419 ? -7.102 -1.954 -14.5 1 81.56 419 ARG A O 1
ATOM 3388 N N . HIS A 1 420 ? -6.676 0.135 -14.68 1 79.31 420 HIS A N 1
ATOM 3389 C CA . HIS A 1 420 ? -7.48 0.54 -13.539 1 79.31 420 HIS A CA 1
ATOM 3390 C C . HIS A 1 420 ? -8.969 0.315 -13.797 1 79.31 420 HIS A C 1
ATOM 3392 O O . HIS A 1 420 ? -9.758 0.235 -12.859 1 79.31 420 HIS A O 1
ATOM 3398 N N . SER A 1 421 ? -9.266 0.131 -15.102 1 78.06 421 SER A N 1
ATOM 3399 C CA . SER A 1 421 ? -10.672 -0.032 -15.453 1 78.06 421 SER A CA 1
ATOM 3400 C C . SER A 1 421 ? -11.219 -1.36 -14.945 1 78.06 421 SER A C 1
ATOM 3402 O O . SER A 1 421 ? -12.406 -1.462 -14.617 1 78.06 421 SER A O 1
ATOM 3404 N N . VAL A 1 422 ? -10.344 -2.301 -14.836 1 82.69 422 VAL A N 1
ATOM 3405 C CA . VAL A 1 422 ? -10.844 -3.613 -14.445 1 82.69 422 VAL A CA 1
ATOM 3406 C C . VAL A 1 422 ? -10.359 -3.945 -13.031 1 82.69 422 VAL A C 1
ATOM 3408 O O . VAL A 1 422 ? -10.969 -4.773 -12.344 1 82.69 422 VAL A O 1
ATOM 3411 N N . ALA A 1 423 ? -9.328 -3.311 -12.68 1 88.69 423 ALA A N 1
ATOM 3412 C CA . ALA A 1 423 ? -8.797 -3.533 -11.336 1 88.69 423 ALA A CA 1
ATOM 3413 C C . ALA A 1 423 ? -8.312 -2.225 -10.711 1 88.69 423 ALA A C 1
ATOM 3415 O O . ALA A 1 423 ? -7.113 -2.041 -10.492 1 88.69 423 ALA A O 1
ATOM 3416 N N . PRO A 1 424 ? -9.312 -1.415 -10.375 1 87 424 PRO A N 1
ATOM 3417 C CA . PRO A 1 424 ? -8.906 -0.147 -9.766 1 87 424 PRO A CA 1
ATOM 3418 C C . PRO A 1 424 ? -8.148 -0.339 -8.453 1 87 424 PRO A C 1
ATOM 3420 O O . PRO A 1 424 ? -8.445 -1.271 -7.699 1 87 424 PRO A O 1
ATOM 3423 N N . TYR A 1 425 ? -7.262 0.607 -8.156 1 85.94 425 TYR A N 1
ATOM 3424 C CA . TYR A 1 425 ? -6.41 0.499 -6.977 1 85.94 425 TYR A CA 1
ATOM 3425 C C . TYR A 1 425 ? -7.246 0.34 -5.711 1 85.94 425 TYR A C 1
ATOM 3427 O O . TYR A 1 425 ? -6.887 -0.424 -4.812 1 85.94 425 TYR A O 1
ATOM 3435 N N . SER A 1 426 ? -8.344 1.047 -5.629 1 88.12 426 SER A N 1
ATOM 3436 C CA . SER A 1 426 ? -9.172 1.009 -4.43 1 88.12 426 SER A CA 1
ATOM 3437 C C . SER A 1 426 ? -9.742 -0.386 -4.191 1 88.12 426 SER A C 1
ATOM 3439 O O . SER A 1 426 ? -9.758 -0.87 -3.059 1 88.12 426 SER A O 1
ATOM 3441 N N . ARG A 1 427 ? -10.133 -1.052 -5.266 1 92.06 427 ARG A N 1
ATOM 3442 C CA . ARG A 1 427 ? -10.719 -2.381 -5.133 1 92.06 427 ARG A CA 1
ATOM 3443 C C . ARG A 1 427 ? -9.641 -3.434 -4.898 1 92.06 427 ARG A C 1
ATOM 3445 O O . ARG A 1 427 ? -9.859 -4.41 -4.18 1 92.06 427 ARG A O 1
ATOM 3452 N N . VAL A 1 428 ? -8.508 -3.242 -5.582 1 93.56 428 VAL A N 1
ATOM 3453 C CA . VAL A 1 428 ? -7.387 -4.141 -5.332 1 93.56 428 VAL A CA 1
ATOM 3454 C C . VAL A 1 428 ? -6.992 -4.078 -3.859 1 93.56 428 VAL A C 1
ATOM 3456 O O . VAL A 1 428 ? -6.82 -5.113 -3.211 1 93.56 428 VAL A O 1
ATOM 3459 N N . GLN A 1 429 ? -6.914 -2.834 -3.367 1 92.06 429 GLN A N 1
ATOM 3460 C CA . GLN A 1 429 ? -6.555 -2.645 -1.965 1 92.06 429 GLN A CA 1
ATOM 3461 C C . GLN A 1 429 ? -7.605 -3.248 -1.041 1 92.06 429 GLN A C 1
ATOM 3463 O O . GLN A 1 429 ? -7.27 -3.881 -0.038 1 92.06 429 GLN A O 1
ATOM 3468 N N . GLN A 1 430 ? -8.812 -3.018 -1.325 1 94.12 430 GLN A N 1
ATOM 3469 C CA . GLN A 1 430 ? -9.906 -3.533 -0.507 1 94.12 430 GLN A CA 1
ATOM 3470 C C . GLN A 1 430 ? -9.883 -5.059 -0.449 1 94.12 430 GLN A C 1
ATOM 3472 O O . GLN A 1 430 ? -9.984 -5.645 0.63 1 94.12 430 GLN A O 1
ATOM 3477 N N . LEU A 1 431 ? -9.742 -5.629 -1.562 1 95.38 431 LEU A N 1
ATOM 3478 C CA . LEU A 1 431 ? -9.758 -7.09 -1.621 1 95.38 431 LEU A CA 1
ATOM 3479 C C . LEU A 1 431 ? -8.516 -7.676 -0.959 1 95.38 431 LEU A C 1
ATOM 3481 O O . LEU A 1 431 ? -8.594 -8.719 -0.302 1 95.38 431 LEU A O 1
ATOM 3485 N N . ASP A 1 432 ? -7.438 -7.082 -1.182 1 94 432 ASP A N 1
ATOM 3486 C CA . ASP A 1 432 ? -6.199 -7.543 -0.563 1 94 432 ASP A CA 1
ATOM 3487 C C . ASP A 1 432 ? -6.273 -7.441 0.958 1 94 432 ASP A C 1
ATOM 3489 O O . ASP A 1 432 ? -5.832 -8.344 1.67 1 94 432 ASP A O 1
ATOM 3493 N N . GLN A 1 433 ? -6.746 -6.328 1.438 1 93.81 433 GLN A N 1
ATOM 3494 C CA . GLN A 1 433 ? -6.945 -6.18 2.877 1 93.81 433 GLN A CA 1
ATOM 3495 C C . GLN A 1 433 ? -7.93 -7.215 3.41 1 93.81 433 GLN A C 1
ATOM 3497 O O . GLN A 1 433 ? -7.762 -7.723 4.52 1 93.81 433 GLN A O 1
ATOM 3502 N N . PHE A 1 434 ? -8.906 -7.48 2.631 1 96.88 434 PHE A N 1
ATOM 3503 C CA . PHE A 1 434 ? -9.898 -8.469 3.051 1 96.88 434 PHE A CA 1
ATOM 3504 C C . PHE A 1 434 ? -9.289 -9.859 3.084 1 96.88 434 PHE A C 1
ATOM 3506 O O . PHE A 1 434 ? -9.562 -10.641 3.998 1 96.88 434 PHE A O 1
ATOM 3513 N N . ALA A 1 435 ? -8.523 -10.156 2.107 1 96.88 435 ALA A N 1
ATOM 3514 C CA . ALA A 1 435 ? -7.82 -11.438 2.084 1 96.88 435 ALA A CA 1
ATOM 3515 C C . ALA A 1 435 ? -6.918 -11.586 3.305 1 96.88 435 ALA A C 1
ATOM 3517 O O . ALA A 1 435 ? -6.879 -12.656 3.926 1 96.88 435 ALA A O 1
ATOM 3518 N N . ALA A 1 436 ? -6.23 -10.547 3.588 1 93.75 436 ALA A N 1
ATOM 3519 C CA . ALA A 1 436 ? -5.359 -10.578 4.762 1 93.75 436 ALA A CA 1
ATOM 3520 C C . ALA A 1 436 ? -6.168 -10.812 6.035 1 93.75 436 ALA A C 1
ATOM 3522 O O . ALA A 1 436 ? -5.754 -11.586 6.902 1 93.75 436 ALA A O 1
ATOM 3523 N N . TYR A 1 437 ? -7.277 -10.109 6.117 1 94.94 437 TYR A N 1
ATOM 3524 C CA . TYR A 1 437 ? -8.18 -10.289 7.25 1 94.94 437 TYR A CA 1
ATOM 3525 C C . TYR A 1 437 ? -8.656 -11.734 7.34 1 94.94 437 TYR A C 1
ATOM 3527 O O . TYR A 1 437 ? -8.672 -12.328 8.422 1 94.94 437 TYR A O 1
ATOM 3535 N N . LEU A 1 438 ? -9.008 -12.289 6.254 1 95.81 438 LEU A N 1
ATOM 3536 C CA . LEU A 1 438 ? -9.516 -13.656 6.211 1 95.81 438 LEU A CA 1
ATOM 3537 C C . LEU A 1 438 ? -8.438 -14.656 6.605 1 95.81 438 LEU A C 1
ATOM 3539 O O . LEU A 1 438 ? -8.68 -15.562 7.406 1 95.81 438 LEU A O 1
ATOM 3543 N N . VAL A 1 439 ? -7.27 -14.555 6.066 1 95.44 439 VAL A N 1
ATOM 3544 C CA . VAL A 1 439 ? -6.152 -15.445 6.363 1 95.44 439 VAL A CA 1
ATOM 3545 C C . VAL A 1 439 ? -5.824 -15.383 7.855 1 95.44 439 VAL A C 1
ATOM 3547 O O . VAL A 1 439 ? -5.664 -16.422 8.508 1 95.44 439 VAL A O 1
ATOM 3550 N N . ARG A 1 440 ? -5.801 -14.172 8.359 1 91.94 440 ARG A N 1
ATOM 3551 C CA . ARG A 1 440 ? -5.523 -14.008 9.781 1 91.94 440 ARG A CA 1
ATOM 3552 C C . ARG A 1 440 ? -6.625 -14.633 10.633 1 91.94 440 ARG A C 1
ATOM 3554 O O . ARG A 1 440 ? -6.352 -15.211 11.688 1 91.94 440 ARG A O 1
ATOM 3561 N N . SER A 1 441 ? -7.805 -14.438 10.156 1 93 441 SER A N 1
ATOM 3562 C CA . SER A 1 441 ? -8.938 -15.008 10.875 1 93 441 SER A CA 1
ATOM 3563 C C . SER A 1 441 ? -8.859 -16.531 10.906 1 93 441 SER A C 1
ATOM 3565 O O . SER A 1 441 ? -9.18 -17.156 11.922 1 93 441 SER A O 1
ATOM 3567 N N . ILE A 1 442 ? -8.461 -17.141 9.867 1 95 442 ILE A N 1
ATOM 3568 C CA . ILE A 1 442 ? -8.32 -18.594 9.781 1 95 442 ILE A CA 1
ATOM 3569 C C . ILE A 1 442 ? -7.207 -19.062 10.711 1 95 442 ILE A C 1
ATOM 3571 O O . ILE A 1 442 ? -7.375 -20.031 11.453 1 95 442 ILE A O 1
ATOM 3575 N N . ILE A 1 443 ? -6.117 -18.375 10.742 1 93.75 443 ILE A N 1
ATOM 3576 C CA . ILE A 1 443 ? -4.969 -18.719 11.57 1 93.75 443 ILE A CA 1
ATOM 3577 C C . ILE A 1 443 ? -5.348 -18.594 13.047 1 93.75 443 ILE A C 1
ATOM 3579 O O . ILE A 1 443 ? -4.949 -19.422 13.867 1 93.75 443 ILE A O 1
ATOM 3583 N N . ALA A 1 444 ? -6.129 -17.594 13.305 1 90.31 444 ALA A N 1
ATOM 3584 C CA . ALA A 1 444 ? -6.484 -17.297 14.688 1 90.31 444 ALA A CA 1
ATOM 3585 C C . ALA A 1 444 ? -7.555 -18.266 15.203 1 90.31 444 ALA A C 1
ATOM 3587 O O . ALA A 1 444 ? -7.789 -18.359 16.406 1 90.31 444 ALA A O 1
ATOM 3588 N N . ASN A 1 445 ? -8.148 -19 14.328 1 89.56 445 ASN A N 1
ATOM 3589 C CA . ASN A 1 445 ? -9.195 -19.938 14.727 1 89.56 445 ASN A CA 1
ATOM 3590 C C . ASN A 1 445 ? -8.898 -21.359 14.258 1 89.56 445 ASN A C 1
ATOM 3592 O O . ASN A 1 445 ? -9.648 -21.922 13.461 1 89.56 445 ASN A O 1
ATOM 3596 N N . PRO A 1 446 ? -8.023 -21.938 14.953 1 89.81 446 PRO A N 1
ATOM 3597 C CA . PRO A 1 446 ? -7.586 -23.25 14.484 1 89.81 446 PRO A CA 1
ATOM 3598 C C . PRO A 1 446 ? -8.648 -24.328 14.688 1 89.81 446 PRO A C 1
ATOM 3600 O O . PRO A 1 446 ? -8.547 -25.422 14.117 1 89.81 446 PRO A O 1
ATOM 3603 N N . LYS A 1 447 ? -9.617 -24.016 15.461 1 89.94 447 LYS A N 1
ATOM 3604 C CA . LYS A 1 447 ? -10.648 -25.016 15.703 1 89.94 447 LYS A CA 1
ATOM 3605 C C . LYS A 1 447 ? -11.422 -25.328 14.422 1 89.94 447 LYS A C 1
ATOM 3607 O O . LYS A 1 447 ? -11.812 -26.469 14.18 1 89.94 447 LYS A O 1
ATOM 3612 N N . GLU A 1 448 ? -11.609 -24.406 13.625 1 85.56 448 GLU A N 1
ATOM 3613 C CA . GLU A 1 448 ? -12.383 -24.578 12.398 1 85.56 448 GLU A CA 1
ATOM 3614 C C . GLU A 1 448 ? -11.578 -25.312 11.336 1 85.56 448 GLU A C 1
ATOM 3616 O O . GLU A 1 448 ? -12.109 -26.188 10.633 1 85.56 448 GLU A O 1
ATOM 3621 N N . PHE A 1 449 ? -10.352 -24.922 11.18 1 87.75 449 PHE A N 1
ATOM 3622 C CA . PHE A 1 449 ? -9.461 -25.516 10.18 1 87.75 449 PHE A CA 1
ATOM 3623 C C . PHE A 1 449 ? -8.078 -25.766 10.773 1 87.75 449 PHE A C 1
ATOM 3625 O O . PHE A 1 449 ? -7.117 -25.062 10.422 1 87.75 449 PHE A O 1
ATOM 3632 N N . PRO A 1 450 ? -7.914 -26.766 11.547 1 90.88 450 PRO A N 1
ATOM 3633 C CA . PRO A 1 450 ? -6.668 -26.922 12.297 1 90.88 450 PRO A CA 1
ATOM 3634 C C . PRO A 1 450 ? -5.445 -27.062 11.391 1 90.88 450 PRO A C 1
ATOM 3636 O O . PRO A 1 450 ? -4.434 -26.391 11.602 1 90.88 450 PRO A O 1
ATOM 3639 N N . SER A 1 451 ? -5.617 -27.938 10.406 1 93.69 451 SER A N 1
ATOM 3640 C CA . SER A 1 451 ? -4.492 -28.156 9.5 1 93.69 451 SER A CA 1
ATOM 3641 C C . SER A 1 451 ? -4.172 -26.906 8.703 1 93.69 451 SER A C 1
ATOM 3643 O O . SER A 1 451 ? -3.014 -26.484 8.633 1 93.69 451 SER A O 1
ATOM 3645 N N . LEU A 1 452 ? -5.164 -26.281 8.203 1 95.31 452 LEU A N 1
ATOM 3646 C CA . LEU A 1 452 ? -4.996 -25.078 7.383 1 95.31 452 LEU A CA 1
ATOM 3647 C C . LEU A 1 452 ? -4.426 -23.938 8.211 1 95.31 452 LEU A C 1
ATOM 3649 O O . LEU A 1 452 ? -3.555 -23.203 7.734 1 95.31 452 LEU A O 1
ATOM 3653 N N . ALA A 1 453 ? -4.836 -23.781 9.414 1 95.06 453 ALA A N 1
ATOM 3654 C CA . ALA A 1 453 ? -4.418 -22.688 10.289 1 95.06 453 ALA A CA 1
ATOM 3655 C C . ALA A 1 453 ? -2.918 -22.75 10.57 1 95.06 453 ALA A C 1
ATOM 3657 O O . ALA A 1 453 ? -2.264 -21.719 10.719 1 95.06 453 ALA A O 1
ATOM 3658 N N . ARG A 1 454 ? -2.375 -23.859 10.5 1 93.06 454 ARG A N 1
ATOM 3659 C CA . ARG A 1 454 ? -0.977 -24.047 10.867 1 93.06 454 ARG A CA 1
ATOM 3660 C C . ARG A 1 454 ? -0.056 -23.75 9.688 1 93.06 454 ARG A C 1
ATOM 3662 O O . ARG A 1 454 ? 1.121 -23.438 9.883 1 93.06 454 ARG A O 1
ATOM 3669 N N . ARG A 1 455 ? -0.581 -23.859 8.539 1 95.06 455 ARG A N 1
ATOM 3670 C CA . ARG A 1 455 ? 0.356 -23.828 7.418 1 95.06 455 ARG A CA 1
ATOM 3671 C C . ARG A 1 455 ? 0.058 -22.641 6.496 1 95.06 455 ARG A C 1
ATOM 3673 O O . ARG A 1 455 ? 0.839 -22.344 5.594 1 95.06 455 ARG A O 1
ATOM 3680 N N . LEU A 1 456 ? -1.039 -21.938 6.785 1 97.19 456 LEU A N 1
ATOM 3681 C CA . LEU A 1 456 ? -1.442 -20.828 5.938 1 97.19 456 LEU A CA 1
ATOM 3682 C C . LEU A 1 456 ? -0.639 -19.578 6.27 1 97.19 456 LEU A C 1
ATOM 3684 O O . LEU A 1 456 ? -0.411 -19.266 7.445 1 97.19 456 LEU A O 1
ATOM 3688 N N . LYS A 1 457 ? -0.156 -18.906 5.223 1 96.5 457 LYS A N 1
ATOM 3689 C CA . LYS A 1 457 ? 0.591 -17.656 5.359 1 96.5 457 LYS A CA 1
ATOM 3690 C C . LYS A 1 457 ? 0.286 -16.703 4.211 1 96.5 457 LYS A C 1
ATOM 3692 O O . LYS A 1 457 ? -0.181 -17.125 3.15 1 96.5 457 LYS A O 1
ATOM 3697 N N . ILE A 1 458 ? 0.586 -15.461 4.449 1 96.06 458 ILE A N 1
ATOM 3698 C CA . ILE A 1 458 ? 0.426 -14.469 3.398 1 96.06 458 ILE A CA 1
ATOM 3699 C C . ILE A 1 458 ? 1.75 -14.273 2.662 1 96.06 458 ILE A C 1
ATOM 3701 O O . ILE A 1 458 ? 2.814 -14.234 3.285 1 96.06 458 ILE A O 1
ATOM 3705 N N . ASP A 1 459 ? 1.709 -14.273 1.382 1 97.44 459 ASP A N 1
ATOM 3706 C CA . ASP A 1 459 ? 2.803 -13.844 0.515 1 97.44 459 ASP A CA 1
ATOM 3707 C C . ASP A 1 459 ? 2.609 -12.398 0.064 1 97.44 459 ASP A C 1
ATOM 3709 O O . ASP A 1 459 ? 1.685 -12.094 -0.692 1 97.44 459 ASP A O 1
ATOM 3713 N N . THR A 1 460 ? 3.564 -11.508 0.382 1 96.75 460 THR A N 1
ATOM 3714 C CA . THR A 1 460 ? 3.365 -10.07 0.224 1 96.75 460 THR A CA 1
ATOM 3715 C C . THR A 1 460 ? 3.969 -9.578 -1.091 1 96.75 460 THR A C 1
ATOM 3717 O O . THR A 1 460 ? 4.219 -8.383 -1.259 1 96.75 460 THR A O 1
ATOM 3720 N N . TRP A 1 461 ? 4.262 -10.445 -1.991 1 97.94 461 TRP A N 1
ATOM 3721 C CA . TRP A 1 461 ? 4.902 -10.086 -3.252 1 97.94 461 TRP A CA 1
ATOM 3722 C C . TRP A 1 461 ? 4.117 -8.984 -3.965 1 97.94 461 TRP A C 1
ATOM 3724 O O . TRP A 1 461 ? 4.695 -7.984 -4.402 1 97.94 461 TRP A O 1
ATOM 3734 N N . GLY A 1 462 ? 2.795 -9.188 -4.117 1 96.56 462 GLY A N 1
ATOM 3735 C CA . GLY A 1 462 ? 1.983 -8.211 -4.828 1 96.56 462 GLY A CA 1
ATOM 3736 C C . GLY A 1 462 ? 2.082 -6.82 -4.242 1 96.56 462 GLY A C 1
ATOM 3737 O O . GLY A 1 462 ? 2.154 -5.832 -4.977 1 96.56 462 GLY A O 1
ATOM 3738 N N . GLN A 1 463 ? 2.123 -6.711 -2.961 1 93.62 463 GLN A N 1
ATOM 3739 C CA . GLN A 1 463 ? 2.238 -5.43 -2.275 1 93.62 463 GLN A CA 1
ATOM 3740 C C . GLN A 1 463 ? 3.596 -4.785 -2.537 1 93.62 463 GLN A C 1
ATOM 3742 O O . GLN A 1 463 ? 3.695 -3.562 -2.658 1 93.62 463 GLN A O 1
ATOM 3747 N N . LYS A 1 464 ? 4.59 -5.594 -2.65 1 95.12 464 LYS A N 1
ATOM 3748 C CA . LYS A 1 464 ? 5.949 -5.102 -2.832 1 95.12 464 LYS A CA 1
ATOM 3749 C C . LYS A 1 464 ? 6.168 -4.59 -4.254 1 95.12 464 LYS A C 1
ATOM 3751 O O . LYS A 1 464 ? 7.113 -3.844 -4.516 1 95.12 464 LYS A O 1
ATOM 3756 N N . MET A 1 465 ? 5.238 -4.887 -5.125 1 93.88 465 MET A N 1
ATOM 3757 C CA . MET A 1 465 ? 5.336 -4.469 -6.523 1 93.88 465 MET A CA 1
ATOM 3758 C C . MET A 1 465 ? 4.719 -3.088 -6.719 1 93.88 465 MET A C 1
ATOM 3760 O O . MET A 1 465 ? 4.793 -2.521 -7.809 1 93.88 465 MET A O 1
ATOM 3764 N N . LEU A 1 466 ? 4.176 -2.52 -5.68 1 90.44 466 LEU A N 1
ATOM 3765 C CA . LEU A 1 466 ? 3.566 -1.2 -5.801 1 90.44 466 LEU A CA 1
ATOM 3766 C C . LEU A 1 466 ? 4.59 -0.17 -6.27 1 90.44 466 LEU A C 1
ATOM 3768 O O . LEU A 1 466 ? 5.672 -0.057 -5.691 1 90.44 466 LEU A O 1
ATOM 3772 N N . GLY A 1 467 ? 4.234 0.524 -7.336 1 85.25 467 GLY A N 1
ATOM 3773 C CA . GLY A 1 467 ? 5.094 1.576 -7.855 1 85.25 467 GLY A CA 1
ATOM 3774 C C . GLY A 1 467 ? 6.004 1.106 -8.977 1 85.25 467 GLY A C 1
ATOM 3775 O O . GLY A 1 467 ? 6.746 1.902 -9.555 1 85.25 467 GLY A O 1
ATOM 3776 N N . PHE A 1 468 ? 5.914 -0.103 -9.344 1 89.12 468 PHE A N 1
ATOM 3777 C CA . PHE A 1 468 ? 6.805 -0.636 -10.367 1 89.12 468 PHE A CA 1
ATOM 3778 C C . PHE A 1 468 ? 6.035 -0.946 -11.648 1 89.12 468 PHE A C 1
ATOM 3780 O O . PHE A 1 468 ? 6.496 -1.729 -12.484 1 89.12 468 PHE A O 1
ATOM 3787 N N . GLU A 1 469 ? 4.941 -0.277 -11.797 1 85.75 469 GLU A N 1
ATOM 3788 C CA . GLU A 1 469 ? 4.07 -0.546 -12.938 1 85.75 469 GLU A CA 1
ATOM 3789 C C . GLU A 1 469 ? 4.754 -0.193 -14.258 1 85.75 469 GLU A C 1
ATOM 3791 O O . GLU A 1 469 ? 4.375 -0.699 -15.312 1 85.75 469 GLU A O 1
ATOM 3796 N N . ASN A 1 470 ? 5.785 0.613 -14.195 1 81.38 470 ASN A N 1
ATOM 3797 C CA . ASN A 1 470 ? 6.543 0.953 -15.398 1 81.38 470 ASN A CA 1
ATOM 3798 C C . ASN A 1 470 ? 7.418 -0.211 -15.859 1 81.38 470 ASN A C 1
ATOM 3800 O O . ASN A 1 470 ? 7.961 -0.186 -16.969 1 81.38 470 ASN A O 1
ATOM 3804 N N . HIS A 1 471 ? 7.469 -1.222 -15.094 1 86.75 471 HIS A N 1
ATOM 3805 C CA . HIS A 1 471 ? 8.25 -2.406 -15.43 1 86.75 471 HIS A CA 1
ATOM 3806 C C . HIS A 1 471 ? 7.344 -3.6 -15.719 1 86.75 471 HIS A C 1
ATOM 3808 O O . HIS A 1 471 ? 7.68 -4.734 -15.383 1 86.75 471 HIS A O 1
ATOM 3814 N N . PHE A 1 472 ? 6.227 -3.279 -16.266 1 88.75 472 PHE A N 1
ATOM 3815 C CA . PHE A 1 472 ? 5.297 -4.32 -16.688 1 88.75 472 PHE A CA 1
ATOM 3816 C C . PHE A 1 472 ? 5.434 -4.602 -18.188 1 88.75 472 PHE A C 1
ATOM 3818 O O . PHE A 1 472 ? 5.805 -3.717 -18.953 1 88.75 472 PHE A O 1
ATOM 3825 N N . ARG A 1 473 ? 5.219 -5.836 -18.609 1 89.81 473 ARG A N 1
ATOM 3826 C CA . ARG A 1 473 ? 5.262 -6.207 -20.016 1 89.81 473 ARG A CA 1
ATOM 3827 C C . ARG A 1 473 ? 4.004 -5.738 -20.75 1 89.81 473 ARG A C 1
ATOM 3829 O O . ARG A 1 473 ? 4.02 -5.543 -21.969 1 89.81 473 ARG A O 1
ATOM 3836 N N . ASP A 1 474 ? 2.932 -5.609 -20.078 1 89.25 474 ASP A N 1
ATOM 3837 C CA . ASP A 1 474 ? 1.648 -5.062 -20.5 1 89.25 474 ASP A CA 1
ATOM 3838 C C . ASP A 1 474 ? 0.909 -4.41 -19.344 1 89.25 474 ASP A C 1
ATOM 3840 O O . ASP A 1 474 ? 1.485 -4.207 -18.266 1 89.25 474 ASP A O 1
ATOM 3844 N N . PRO A 1 475 ? -0.266 -4.008 -19.438 1 88.5 475 PRO A N 1
ATOM 3845 C CA . PRO A 1 475 ? -0.915 -3.242 -18.359 1 88.5 475 PRO A CA 1
ATOM 3846 C C . PRO A 1 475 ? -1.159 -4.074 -17.109 1 88.5 475 PRO A C 1
ATOM 3848 O O . PRO A 1 475 ? -1.52 -3.525 -16.062 1 88.5 475 PRO A O 1
ATOM 3851 N N . VAL A 1 476 ? -0.927 -5.383 -17.188 1 92 476 VAL A N 1
ATOM 3852 C CA . VAL A 1 476 ? -1.341 -6.223 -16.062 1 92 476 VAL A CA 1
ATOM 3853 C C . VAL A 1 476 ? -0.14 -6.996 -15.523 1 92 476 VAL A C 1
ATOM 3855 O O . VAL A 1 476 ? -0.027 -7.215 -14.312 1 92 476 VAL A O 1
ATOM 3858 N N . HIS A 1 477 ? 0.802 -7.336 -16.359 1 93.25 477 HIS A N 1
ATOM 3859 C CA . HIS A 1 477 ? 1.784 -8.344 -15.984 1 93.25 477 HIS A CA 1
ATOM 3860 C C . HIS A 1 477 ? 3.158 -7.727 -15.758 1 93.25 477 HIS A C 1
ATOM 3862 O O . HIS A 1 477 ? 3.725 -7.117 -16.672 1 93.25 477 HIS A O 1
ATOM 3868 N N . PRO A 1 478 ? 3.742 -7.926 -14.617 1 92.38 478 PRO A N 1
ATOM 3869 C CA . PRO A 1 478 ? 5.117 -7.477 -14.406 1 92.38 478 PRO A CA 1
ATOM 3870 C C . PRO A 1 478 ? 6.125 -8.211 -15.289 1 92.38 478 PRO A C 1
ATOM 3872 O O . PRO A 1 478 ? 5.922 -9.375 -15.625 1 92.38 478 PRO A O 1
ATOM 3875 N N . LYS A 1 479 ? 7.168 -7.504 -15.609 1 90.88 479 LYS A N 1
ATOM 3876 C CA . LYS A 1 479 ? 8.305 -8.141 -16.281 1 90.88 479 LYS A CA 1
ATOM 3877 C C . LYS A 1 479 ? 9.055 -9.062 -15.32 1 90.88 479 LYS A C 1
ATOM 3879 O O . LYS A 1 479 ? 8.844 -9.008 -14.102 1 90.88 479 LYS A O 1
ATOM 3884 N N . ALA A 1 480 ? 9.898 -9.852 -15.961 1 91.62 480 ALA A N 1
ATOM 3885 C CA . ALA A 1 480 ? 10.727 -10.734 -15.133 1 91.62 480 ALA A CA 1
ATOM 3886 C C . ALA A 1 480 ? 11.57 -9.93 -14.148 1 91.62 480 ALA A C 1
ATOM 3888 O O . ALA A 1 480 ? 11.828 -10.375 -13.031 1 91.62 480 ALA A O 1
ATOM 3889 N N . ILE A 1 481 ? 12.008 -8.812 -14.688 1 89.38 481 ILE A N 1
ATOM 3890 C CA . ILE A 1 481 ? 12.82 -7.906 -13.875 1 89.38 481 ILE A CA 1
ATOM 3891 C C . ILE A 1 481 ? 12.047 -6.609 -13.625 1 89.38 481 ILE A C 1
ATOM 3893 O O . ILE A 1 481 ? 11.727 -5.879 -14.562 1 89.38 481 ILE A O 1
ATOM 3897 N N . PRO A 1 482 ? 11.742 -6.25 -12.453 1 91.44 482 PRO A N 1
ATOM 3898 C CA . PRO A 1 482 ? 12.195 -6.93 -11.234 1 91.44 482 PRO A CA 1
ATOM 3899 C C . PRO A 1 482 ? 11.18 -7.949 -10.719 1 91.44 482 PRO A C 1
ATOM 3901 O O . PRO A 1 482 ? 11.438 -8.641 -9.727 1 91.44 482 PRO A O 1
ATOM 3904 N N . GLY A 1 483 ? 10.062 -8.125 -11.336 1 94.44 483 GLY A N 1
ATOM 3905 C CA . GLY A 1 483 ? 8.898 -8.797 -10.773 1 94.44 483 GLY A CA 1
ATOM 3906 C C . GLY A 1 483 ? 9.148 -10.258 -10.445 1 94.44 483 GLY A C 1
ATOM 3907 O O . GLY A 1 483 ? 9.062 -10.664 -9.289 1 94.44 483 GLY A O 1
ATOM 3908 N N . SER A 1 484 ? 9.562 -11.031 -11.383 1 95 484 SER A N 1
ATOM 3909 C CA . SER A 1 484 ? 9.727 -12.469 -11.18 1 95 484 SER A CA 1
ATOM 3910 C C . SER A 1 484 ? 11.016 -12.773 -10.43 1 95 484 SER A C 1
ATOM 3912 O O . SER A 1 484 ? 11.141 -13.828 -9.797 1 95 484 SER A O 1
ATOM 3914 N N . VAL A 1 485 ? 11.969 -11.867 -10.484 1 95.12 485 VAL A N 1
ATOM 3915 C CA . VAL A 1 485 ? 13.188 -12.055 -9.695 1 95.12 485 VAL A CA 1
ATOM 3916 C C . VAL A 1 485 ? 12.852 -11.953 -8.211 1 95.12 485 VAL A C 1
ATOM 3918 O O . VAL A 1 485 ? 13.242 -12.82 -7.422 1 95.12 485 VAL A O 1
ATOM 3921 N N . LEU A 1 486 ? 12.141 -10.891 -7.875 1 97.19 486 LEU A N 1
ATOM 3922 C CA . LEU A 1 486 ? 11.719 -10.75 -6.484 1 97.19 486 LEU A CA 1
ATOM 3923 C C . LEU A 1 486 ? 10.883 -11.945 -6.047 1 97.19 486 LEU A C 1
ATOM 3925 O O . LEU A 1 486 ? 11.125 -12.516 -4.98 1 97.19 486 LEU A O 1
ATOM 3929 N N . TRP A 1 487 ? 9.953 -12.32 -6.863 1 97.94 487 TRP A N 1
ATOM 3930 C CA . TRP A 1 487 ? 9.102 -13.461 -6.535 1 97.94 487 TRP A CA 1
ATOM 3931 C C . TRP A 1 487 ? 9.938 -14.719 -6.32 1 97.94 487 TRP A C 1
ATOM 3933 O O . TRP A 1 487 ? 9.695 -15.469 -5.375 1 97.94 487 TRP A O 1
ATOM 3943 N N . SER A 1 488 ? 10.883 -14.961 -7.207 1 97.69 488 SER A N 1
ATOM 3944 C CA . SER A 1 488 ? 11.719 -16.156 -7.133 1 97.69 488 SER A CA 1
ATOM 3945 C C . SER A 1 488 ? 12.445 -16.25 -5.793 1 97.69 488 SER A C 1
ATOM 3947 O O . SER A 1 488 ? 12.445 -17.297 -5.156 1 97.69 488 SER A O 1
ATOM 3949 N N . ASP A 1 489 ? 12.977 -15.156 -5.398 1 98.12 489 ASP A N 1
ATOM 3950 C CA . ASP A 1 489 ? 13.703 -15.148 -4.129 1 98.12 489 ASP A CA 1
ATOM 3951 C C . ASP A 1 489 ? 12.75 -15.336 -2.953 1 98.12 489 ASP A C 1
ATOM 3953 O O . ASP A 1 489 ? 13.07 -16.031 -1.984 1 98.12 489 ASP A O 1
ATOM 3957 N N . MET A 1 490 ? 11.633 -14.688 -3.033 1 98.38 490 MET A N 1
ATOM 3958 C CA . MET A 1 490 ? 10.641 -14.844 -1.967 1 98.38 490 MET A CA 1
ATOM 3959 C C . MET A 1 490 ? 10.141 -16.281 -1.904 1 98.38 490 MET A C 1
ATOM 3961 O O . MET A 1 490 ? 10 -16.844 -0.819 1 98.38 490 MET A O 1
ATOM 3965 N N . MET A 1 491 ? 9.898 -16.875 -3.059 1 98.5 491 MET A N 1
ATOM 3966 C CA . MET A 1 491 ? 9.422 -18.25 -3.133 1 98.5 491 MET A CA 1
ATOM 3967 C C . MET A 1 491 ? 10.477 -19.219 -2.6 1 98.5 491 MET A C 1
ATOM 3969 O O . MET A 1 491 ? 10.164 -20.109 -1.805 1 98.5 491 MET A O 1
ATOM 3973 N N . LEU A 1 492 ? 11.695 -19.016 -2.994 1 98.5 492 LEU A N 1
ATOM 3974 C CA . LEU A 1 492 ? 12.773 -19.891 -2.527 1 98.5 492 LEU A CA 1
ATOM 3975 C C . LEU A 1 492 ? 12.961 -19.75 -1.02 1 98.5 492 LEU A C 1
ATOM 3977 O O . LEU A 1 492 ? 13.227 -20.734 -0.332 1 98.5 492 LEU A O 1
ATOM 3981 N N . TRP A 1 493 ? 12.82 -18.547 -0.575 1 97.88 493 TRP A N 1
ATOM 3982 C CA . TRP A 1 493 ? 12.938 -18.297 0.86 1 97.88 493 TRP A CA 1
ATOM 3983 C C . TRP A 1 493 ? 11.867 -19.062 1.628 1 97.88 493 TRP A C 1
ATOM 3985 O O . TRP A 1 493 ? 12.156 -19.734 2.617 1 97.88 493 TRP A O 1
ATOM 3995 N N . GLU A 1 494 ? 10.648 -18.984 1.163 1 97.75 494 GLU A N 1
ATOM 3996 C CA . GLU A 1 494 ? 9.547 -19.672 1.829 1 97.75 494 GLU A CA 1
ATOM 3997 C C . GLU A 1 494 ? 9.648 -21.172 1.674 1 97.75 494 GLU A C 1
ATOM 3999 O O . GLU A 1 494 ? 9.289 -21.922 2.582 1 97.75 494 GLU A O 1
ATOM 4004 N N . LEU A 1 495 ? 10.102 -21.594 0.529 1 98.25 495 LEU A N 1
ATOM 4005 C CA . LEU A 1 495 ? 10.297 -23.031 0.306 1 98.25 495 LEU A CA 1
ATOM 4006 C C . LEU A 1 495 ? 11.336 -23.594 1.271 1 98.25 495 LEU A C 1
ATOM 4008 O O . LEU A 1 495 ? 11.133 -24.672 1.844 1 98.25 495 LEU A O 1
ATOM 4012 N N . ARG A 1 496 ? 12.414 -22.906 1.426 1 97.31 496 ARG A N 1
ATOM 4013 C CA . ARG A 1 496 ? 13.445 -23.328 2.363 1 97.31 496 ARG A CA 1
ATOM 4014 C C . ARG A 1 496 ? 12.875 -23.531 3.762 1 97.31 496 ARG A C 1
ATOM 4016 O O . ARG A 1 496 ? 13.156 -24.531 4.418 1 97.31 496 ARG A O 1
ATOM 4023 N N . LYS A 1 497 ? 12.07 -22.625 4.152 1 95.25 497 LYS A N 1
ATOM 4024 C CA . LYS A 1 497 ? 11.453 -22.703 5.473 1 95.25 497 LYS A CA 1
ATOM 4025 C C . LYS A 1 497 ? 10.469 -23.875 5.539 1 95.25 497 LYS A C 1
ATOM 4027 O O . LYS A 1 497 ? 10.414 -24.578 6.547 1 95.25 497 LYS A O 1
ATOM 4032 N N . SER A 1 498 ? 9.742 -24 4.496 1 95.88 498 SER A N 1
ATOM 4033 C CA . SER A 1 498 ? 8.758 -25.078 4.445 1 95.88 498 SER A CA 1
ATOM 4034 C C . SER A 1 498 ? 9.438 -26.438 4.523 1 95.88 498 SER A C 1
ATOM 4036 O O . SER A 1 498 ? 8.992 -27.312 5.273 1 95.88 498 SER A O 1
ATOM 4038 N N . VAL A 1 499 ? 10.5 -26.625 3.807 1 95.62 499 VAL A N 1
ATOM 4039 C CA . VAL A 1 499 ? 11.242 -27.875 3.768 1 95.62 499 VAL A CA 1
ATOM 4040 C C . VAL A 1 499 ? 11.844 -28.172 5.145 1 95.62 499 VAL A C 1
ATOM 4042 O O . VAL A 1 499 ? 11.844 -29.312 5.598 1 95.62 499 VAL A O 1
ATOM 4045 N N . ALA A 1 500 ? 12.32 -27.141 5.789 1 92.06 500 ALA A N 1
ATOM 4046 C CA . ALA A 1 500 ? 12.875 -27.312 7.129 1 92.06 500 ALA A CA 1
ATOM 4047 C C . ALA A 1 500 ? 11.812 -27.828 8.102 1 92.06 500 ALA A C 1
ATOM 4049 O O . ALA A 1 500 ? 12.094 -28.672 8.953 1 92.06 500 ALA A O 1
ATOM 4050 N N . LYS A 1 501 ? 10.672 -27.328 7.945 1 88.25 501 LYS A N 1
ATOM 4051 C CA . LYS A 1 501 ? 9.57 -27.766 8.797 1 88.25 501 LYS A CA 1
ATOM 4052 C C . LYS A 1 501 ? 9.172 -29.203 8.5 1 88.25 501 LYS A C 1
ATOM 4054 O O . LYS A 1 501 ? 8.852 -29.969 9.414 1 88.25 501 LYS A O 1
ATOM 4059 N N . LEU A 1 502 ? 9.164 -29.531 7.25 1 86.06 502 LEU A N 1
ATOM 4060 C CA . LEU A 1 502 ? 8.773 -30.859 6.82 1 86.06 502 LEU A CA 1
ATOM 4061 C C . LEU A 1 502 ? 9.797 -31.906 7.273 1 86.06 502 LEU A C 1
ATOM 4063 O O . LEU A 1 502 ? 9.422 -33.031 7.66 1 86.06 502 LEU A O 1
ATOM 4067 N N . THR A 1 503 ? 11.008 -31.531 7.277 1 82 503 THR A N 1
ATOM 4068 C CA . THR A 1 503 ? 12.07 -32.438 7.672 1 82 503 THR A CA 1
ATOM 4069 C C . THR A 1 503 ? 12.062 -32.656 9.18 1 82 503 THR A C 1
ATOM 4071 O O . THR A 1 503 ? 12.328 -33.781 9.656 1 82 503 THR A O 1
ATOM 4074 N N . GLN A 1 504 ? 11.828 -31.672 9.914 1 73.38 504 GLN A N 1
ATOM 4075 C CA . GLN A 1 504 ? 11.766 -31.797 11.367 1 73.38 504 GLN A CA 1
ATOM 4076 C C . GLN A 1 504 ? 10.617 -32.719 11.789 1 73.38 504 GLN A C 1
ATOM 4078 O O . GLN A 1 504 ? 10.758 -33.5 12.719 1 73.38 504 GLN A O 1
ATOM 4083 N N . ARG A 1 505 ? 9.641 -32.625 11.086 1 68.81 505 ARG A N 1
ATOM 4084 C CA . ARG A 1 505 ? 8.477 -33.438 11.438 1 68.81 505 ARG A CA 1
ATOM 4085 C C . ARG A 1 505 ? 8.695 -34.906 11.023 1 68.81 505 ARG A C 1
ATOM 4087 O O . ARG A 1 505 ? 8.305 -35.812 11.75 1 68.81 505 ARG A O 1
ATOM 4094 N N . ASP A 1 506 ? 9.258 -35.031 9.867 1 63 506 ASP A N 1
ATOM 4095 C CA . ASP A 1 506 ? 9.57 -36.375 9.43 1 63 506 ASP A CA 1
ATOM 4096 C C . ASP A 1 506 ? 10.625 -37.031 10.328 1 63 506 ASP A C 1
ATOM 4098 O O . ASP A 1 506 ? 10.578 -38.219 10.594 1 63 506 ASP A O 1
ATOM 4102 N N . GLY A 1 507 ? 11.594 -36.188 10.68 1 52.03 507 GLY A N 1
ATOM 4103 C CA . GLY A 1 507 ? 12.547 -36.719 11.648 1 52.03 507 GLY A CA 1
ATOM 4104 C C . GLY A 1 507 ? 11.93 -36.969 13.008 1 52.03 507 GLY A C 1
ATOM 4105 O O . GLY A 1 507 ? 12.352 -37.906 13.711 1 52.03 507 GLY A O 1
ATOM 4106 N N . GLY A 1 508 ? 11.055 -36.188 13.352 1 44.25 508 GLY A N 1
ATOM 4107 C CA . GLY A 1 508 ? 10.344 -36.5 14.578 1 44.25 508 GLY A CA 1
ATOM 4108 C C . GLY A 1 508 ? 9.5 -37.75 14.469 1 44.25 508 GLY A C 1
ATOM 4109 O O . GLY A 1 508 ? 9.32 -38.469 15.461 1 44.25 508 GLY A O 1
ATOM 4110 N N . SER A 1 509 ? 8.953 -37.938 13.422 1 40.28 509 SER A N 1
ATOM 4111 C CA . SER A 1 509 ? 8.227 -39.188 13.25 1 40.28 509 SER A CA 1
ATOM 4112 C C . SER A 1 509 ? 9.172 -40.375 13.148 1 40.28 509 SER A C 1
ATOM 4114 O O . SER A 1 509 ? 8.781 -41.531 13.398 1 40.28 509 SER A O 1
ATOM 4116 N N . ARG A 1 510 ? 10.344 -40.344 12.672 1 37.34 510 ARG A N 1
ATOM 4117 C CA . ARG A 1 510 ? 11.305 -41.438 12.742 1 37.34 510 ARG A CA 1
ATOM 4118 C C . ARG A 1 510 ? 11.758 -41.656 14.18 1 37.34 510 ARG A C 1
ATOM 4120 O O . ARG A 1 510 ? 12.047 -42.812 14.57 1 37.34 510 ARG A O 1
ATOM 4127 N N . ASN A 1 511 ? 11.906 -40.75 15.016 1 32.75 511 ASN A N 1
ATOM 4128 C CA . ASN A 1 511 ? 12.344 -40.969 16.391 1 32.75 511 ASN A CA 1
ATOM 4129 C C . ASN A 1 511 ? 11.242 -41.625 17.219 1 32.75 511 ASN A C 1
ATOM 4131 O O . ASN A 1 511 ? 11.492 -42.094 18.344 1 32.75 511 ASN A O 1
ATOM 4135 N N . ARG A 1 512 ? 10.055 -41.469 16.859 1 33.62 512 ARG A N 1
ATOM 4136 C CA . ARG A 1 512 ? 9.086 -42.25 17.625 1 33.62 512 ARG A CA 1
ATOM 4137 C C . ARG A 1 512 ? 9.047 -43.688 17.141 1 33.62 512 ARG A C 1
ATOM 4139 O O . ARG A 1 512 ? 8.406 -44.531 17.75 1 33.62 512 ARG A O 1
ATOM 4146 N N . ARG A 1 513 ? 9.312 -43.938 15.93 1 29.83 513 ARG A N 1
ATOM 4147 C CA . ARG A 1 513 ? 9.305 -45.344 15.531 1 29.83 513 ARG A CA 1
ATOM 4148 C C . ARG A 1 513 ? 10.602 -46.031 15.922 1 29.83 513 ARG A C 1
ATOM 4150 O O . ARG A 1 513 ? 10.773 -47.219 15.68 1 29.83 513 ARG A O 1
ATOM 4157 N N . ALA A 1 514 ? 11.531 -45.188 16.391 1 26.27 514 ALA A N 1
ATOM 4158 C CA . ALA A 1 514 ? 12.594 -45.969 17.016 1 26.27 514 ALA A CA 1
ATOM 4159 C C . ALA A 1 514 ? 12.32 -46.188 18.5 1 26.27 514 ALA A C 1
ATOM 4161 O O . ALA A 1 514 ? 11.914 -45.281 19.203 1 26.27 514 ALA A O 1
ATOM 4162 N N . MET B 1 1 ? -67.375 14.703 -3.129 1 20.53 1 MET B N 1
ATOM 4163 C CA . MET B 1 1 ? -67.062 15.672 -4.172 1 20.53 1 MET B CA 1
ATOM 4164 C C . MET B 1 1 ? -65.562 15.898 -4.258 1 20.53 1 MET B C 1
ATOM 4166 O O . MET B 1 1 ? -65 16.562 -3.396 1 20.53 1 MET B O 1
ATOM 4170 N N . ILE B 1 2 ? -64.812 14.922 -4.582 1 22.92 2 ILE B N 1
ATOM 4171 C CA . ILE B 1 2 ? -63.469 14.383 -4.383 1 22.92 2 ILE B CA 1
ATOM 4172 C C . ILE B 1 2 ? -62.469 15.102 -5.297 1 22.92 2 ILE B C 1
ATOM 4174 O O . ILE B 1 2 ? -62.562 14.984 -6.523 1 22.92 2 ILE B O 1
ATOM 4178 N N . ILE B 1 3 ? -62.281 16.375 -4.918 1 21.09 3 ILE B N 1
ATOM 4179 C CA . ILE B 1 3 ? -61.656 17.484 -5.656 1 21.09 3 ILE B CA 1
ATOM 4180 C C . ILE B 1 3 ? -60.281 17.078 -6.117 1 21.09 3 ILE B C 1
ATOM 4182 O O . ILE B 1 3 ? -59.438 16.625 -5.312 1 21.09 3 ILE B O 1
ATOM 4186 N N . ILE B 1 4 ? -60.094 16.797 -7.406 1 21.98 4 ILE B N 1
ATOM 4187 C CA . ILE B 1 4 ? -59.125 16.547 -8.469 1 21.98 4 ILE B CA 1
ATOM 4188 C C . ILE B 1 4 ? -57.938 17.531 -8.352 1 21.98 4 ILE B C 1
ATOM 4190 O O . ILE B 1 4 ? -58.094 18.703 -8.656 1 21.98 4 ILE B O 1
ATOM 4194 N N . ARG B 1 5 ? -57.375 17.516 -7.066 1 20.56 5 ARG B N 1
ATOM 4195 C CA . ARG B 1 5 ? -56.469 18.609 -6.719 1 20.56 5 ARG B CA 1
ATOM 4196 C C . ARG B 1 5 ? -55.375 18.766 -7.781 1 20.56 5 ARG B C 1
ATOM 4198 O O . ARG B 1 5 ? -54.875 17.781 -8.312 1 20.56 5 ARG B O 1
ATOM 4205 N N . ALA B 1 6 ? -55.219 19.969 -8.242 1 20.59 6 ALA B N 1
ATOM 4206 C CA . ALA B 1 6 ? -54.625 20.734 -9.344 1 20.59 6 ALA B CA 1
ATOM 4207 C C . ALA B 1 6 ? -53.125 20.578 -9.391 1 20.59 6 ALA B C 1
ATOM 4209 O O . ALA B 1 6 ? -52.438 20.859 -8.406 1 20.59 6 ALA B O 1
ATOM 4210 N N . LEU B 1 7 ? -52.562 19.531 -10 1 22.17 7 LEU B N 1
ATOM 4211 C CA . LEU B 1 7 ? -51.219 19.078 -10.281 1 22.17 7 LEU B CA 1
ATOM 4212 C C . LEU B 1 7 ? -50.406 20.172 -10.953 1 22.17 7 LEU B C 1
ATOM 4214 O O . LEU B 1 7 ? -49.562 19.891 -11.828 1 22.17 7 LEU B O 1
ATOM 4218 N N . SER B 1 8 ? -50.844 21.453 -10.836 1 17.48 8 SER B N 1
ATOM 4219 C CA . SER B 1 8 ? -50.438 22.328 -11.945 1 17.48 8 SER B CA 1
ATOM 4220 C C . SER B 1 8 ? -48.938 22.438 -12.047 1 17.48 8 SER B C 1
ATOM 4222 O O . SER B 1 8 ? -48.375 22.406 -13.148 1 17.48 8 SER B O 1
ATOM 4224 N N . ARG B 1 9 ? -48.188 22.984 -11.023 1 17.3 9 ARG B N 1
ATOM 4225 C CA . ARG B 1 9 ? -47.594 24.312 -11.25 1 17.3 9 ARG B CA 1
ATOM 4226 C C . ARG B 1 9 ? -46.281 24.219 -12.016 1 17.3 9 ARG B C 1
ATOM 4228 O O . ARG B 1 9 ? -46.125 24.891 -13.031 1 17.3 9 ARG B O 1
ATOM 4235 N N . PHE B 1 10 ? -44.938 24.125 -11.344 1 19.69 10 PHE B N 1
ATOM 4236 C CA . PHE B 1 10 ? -43.906 25.172 -11.43 1 19.69 10 PHE B CA 1
ATOM 4237 C C . PHE B 1 10 ? -42.906 24.859 -12.523 1 19.69 10 PHE B C 1
ATOM 4239 O O . PHE B 1 10 ? -42.344 23.75 -12.57 1 19.69 10 PHE B O 1
ATOM 4246 N N . THR B 1 11 ? -42.906 25.391 -13.703 1 20.98 11 THR B N 1
ATOM 4247 C CA . THR B 1 11 ? -42.188 25.344 -14.977 1 20.98 11 THR B CA 1
ATOM 4248 C C . THR B 1 11 ? -40.719 25.719 -14.781 1 20.98 11 THR B C 1
ATOM 4250 O O . THR B 1 11 ? -40 25.953 -15.758 1 20.98 11 THR B O 1
ATOM 4253 N N . ALA B 1 12 ? -40 25.391 -13.797 1 20.34 12 ALA B N 1
ATOM 4254 C CA . ALA B 1 12 ? -38.75 26.078 -13.531 1 20.34 12 ALA B CA 1
ATOM 4255 C C . ALA B 1 12 ? -37.781 25.922 -14.695 1 20.34 12 ALA B C 1
ATOM 4257 O O . ALA B 1 12 ? -37.5 24.797 -15.133 1 20.34 12 ALA B O 1
ATOM 4258 N N . THR B 1 13 ? -37.719 26.906 -15.578 1 22.95 13 THR B N 1
ATOM 4259 C CA . THR B 1 13 ? -36.938 27.016 -16.812 1 22.95 13 THR B CA 1
ATOM 4260 C C . THR B 1 13 ? -35.438 26.906 -16.531 1 22.95 13 THR B C 1
ATOM 4262 O O . THR B 1 13 ? -34.875 27.766 -15.867 1 22.95 13 THR B O 1
ATOM 4265 N N . PRO B 1 14 ? -34.938 25.906 -16.203 1 22.19 14 PRO B N 1
ATOM 4266 C CA . PRO B 1 14 ? -33.594 25.969 -15.656 1 22.19 14 PRO B CA 1
ATOM 4267 C C . PRO B 1 14 ? -32.562 26.484 -16.656 1 22.19 14 PRO B C 1
ATOM 4269 O O . PRO B 1 14 ? -32.438 25.953 -17.75 1 22.19 14 PRO B O 1
ATOM 4272 N N . THR B 1 15 ? -32.344 27.859 -16.656 1 21.69 15 THR B N 1
ATOM 4273 C CA . THR B 1 15 ? -31.469 28.516 -17.609 1 21.69 15 THR B CA 1
ATOM 4274 C C . THR B 1 15 ? -30.094 27.844 -17.641 1 21.69 15 THR B C 1
ATOM 4276 O O . THR B 1 15 ? -29.672 27.266 -16.641 1 21.69 15 THR B O 1
ATOM 4279 N N . PRO B 1 16 ? -29.328 28.188 -18.734 1 22.66 16 PRO B N 1
ATOM 4280 C CA . PRO B 1 16 ? -28.172 27.641 -19.469 1 22.66 16 PRO B CA 1
ATOM 4281 C C . PRO B 1 16 ? -26.891 27.688 -18.656 1 22.66 16 PRO B C 1
ATOM 4283 O O . PRO B 1 16 ? -26.703 28.578 -17.812 1 22.66 16 PRO B O 1
ATOM 4286 N N . THR B 1 17 ? -26.344 26.625 -18.391 1 22.92 17 THR B N 1
ATOM 4287 C CA . THR B 1 17 ? -25.219 26.125 -17.625 1 22.92 17 THR B CA 1
ATOM 4288 C C . THR B 1 17 ? -23.906 26.719 -18.125 1 22.92 17 THR B C 1
ATOM 4290 O O . THR B 1 17 ? -22.828 26.297 -17.703 1 22.92 17 THR B O 1
ATOM 4293 N N . THR B 1 18 ? -23.891 27.859 -18.859 1 21.75 18 THR B N 1
ATOM 4294 C CA . THR B 1 18 ? -22.656 28.047 -19.641 1 21.75 18 THR B CA 1
ATOM 4295 C C . THR B 1 18 ? -21.484 28.359 -18.719 1 21.75 18 THR B C 1
ATOM 4297 O O . THR B 1 18 ? -21.109 29.516 -18.531 1 21.75 18 THR B O 1
ATOM 4300 N N . THR B 1 19 ? -21.328 27.828 -17.641 1 19.89 19 THR B N 1
ATOM 4301 C CA . THR B 1 19 ? -20.391 28.594 -16.828 1 19.89 19 THR B CA 1
ATOM 4302 C C . THR B 1 19 ? -19.016 28.656 -17.5 1 19.89 19 THR B C 1
ATOM 4304 O O . THR B 1 19 ? -18.281 27.656 -17.531 1 19.89 19 THR B O 1
ATOM 4307 N N . LYS B 1 20 ? -18.828 29.25 -18.688 1 21.73 20 LYS B N 1
ATOM 4308 C CA . LYS B 1 20 ? -17.547 29.422 -19.359 1 21.73 20 LYS B CA 1
ATOM 4309 C C . LYS B 1 20 ? -16.516 30.047 -18.422 1 21.73 20 LYS B C 1
ATOM 4311 O O . LYS B 1 20 ? -16.703 31.172 -17.953 1 21.73 20 LYS B O 1
ATOM 4316 N N . ASN B 1 21 ? -15.938 29.359 -17.516 1 18.55 21 ASN B N 1
ATOM 4317 C CA . ASN B 1 21 ? -14.992 30 -16.594 1 18.55 21 ASN B CA 1
ATOM 4318 C C . ASN B 1 21 ? -13.953 30.812 -17.359 1 18.55 21 ASN B C 1
ATOM 4320 O O . ASN B 1 21 ? -13.203 30.266 -18.172 1 18.55 21 ASN B O 1
ATOM 4324 N N . ASN B 1 22 ? -14.047 32.094 -17.672 1 19.56 22 ASN B N 1
ATOM 4325 C CA . ASN B 1 22 ? -13.422 33.125 -18.469 1 19.56 22 ASN B CA 1
ATOM 4326 C C . ASN B 1 22 ? -11.969 33.375 -18.062 1 19.56 22 ASN B C 1
ATOM 4328 O O . ASN B 1 22 ? -11.523 34.5 -17.969 1 19.56 22 ASN B O 1
ATOM 4332 N N . TYR B 1 23 ? -11.109 32.531 -17.75 1 17.16 23 TYR B N 1
ATOM 4333 C CA . TYR B 1 23 ? -10.023 33.312 -17.141 1 17.16 23 TYR B CA 1
ATOM 4334 C C . TYR B 1 23 ? -9.312 34.156 -18.172 1 17.16 23 TYR B C 1
ATOM 4336 O O . TYR B 1 23 ? -8.336 33.719 -18.797 1 17.16 23 TYR B O 1
ATOM 4344 N N . ILE B 1 24 ? -9.797 34.938 -19.266 1 19.53 24 ILE B N 1
ATOM 4345 C CA . ILE B 1 24 ? -8.992 35.281 -20.422 1 19.53 24 ILE B CA 1
ATOM 4346 C C . ILE B 1 24 ? -8.016 36.406 -20.094 1 19.53 24 ILE B C 1
ATOM 4348 O O . ILE B 1 24 ? -7.082 36.688 -20.844 1 19.53 24 ILE B O 1
ATOM 4352 N N . PRO B 1 25 ? -7.531 36.969 -19.047 1 17.33 25 PRO B N 1
ATOM 4353 C CA . PRO B 1 25 ? -7.539 38.406 -19.25 1 17.33 25 PRO B CA 1
ATOM 4354 C C . PRO B 1 25 ? -6.598 38.844 -20.375 1 17.33 25 PRO B C 1
ATOM 4356 O O . PRO B 1 25 ? -5.77 38.062 -20.828 1 17.33 25 PRO B O 1
ATOM 4359 N N . LEU B 1 26 ? -5.504 39.938 -19.984 1 17.83 26 LEU B N 1
ATOM 4360 C CA . LEU B 1 26 ? -5.504 41.344 -20.375 1 17.83 26 LEU B CA 1
ATOM 4361 C C . LEU B 1 26 ? -4.621 41.562 -21.594 1 17.83 26 LEU B C 1
ATOM 4363 O O . LEU B 1 26 ? -3.73 40.781 -21.875 1 17.83 26 LEU B O 1
ATOM 4367 N N . HIS B 1 27 ? -4.281 42.938 -22.047 1 17.09 27 HIS B N 1
ATOM 4368 C CA . HIS B 1 27 ? -4.34 43.812 -23.203 1 17.09 27 HIS B CA 1
ATOM 4369 C C . HIS B 1 27 ? -2.959 44 -23.828 1 17.09 27 HIS B C 1
ATOM 4371 O O . HIS B 1 27 ? -2.824 44.031 -25.047 1 17.09 27 HIS B O 1
ATOM 4377 N N . THR B 1 28 ? -1.689 44.312 -23.203 1 17.97 28 THR B N 1
ATOM 4378 C CA . THR B 1 28 ? -1.11 45.594 -23.562 1 17.97 28 THR B CA 1
ATOM 4379 C C . THR B 1 28 ? -0.433 45.5 -24.938 1 17.97 28 THR B C 1
ATOM 4381 O O . THR B 1 28 ? 0.538 44.75 -25.109 1 17.97 28 THR B O 1
ATOM 4384 N N . THR B 1 29 ? -0.98 45.938 -26.062 1 17.72 29 THR B N 1
ATOM 4385 C CA . THR B 1 29 ? -0.59 45.844 -27.469 1 17.72 29 THR B CA 1
ATOM 4386 C C . THR B 1 29 ? 0.455 46.906 -27.812 1 17.72 29 THR B C 1
ATOM 4388 O O . THR B 1 29 ? 0.8 47.094 -28.969 1 17.72 29 THR B O 1
ATOM 4391 N N . THR B 1 30 ? 1.505 47.25 -26.953 1 17.7 30 THR B N 1
ATOM 4392 C CA . THR B 1 30 ? 2.027 48.531 -27.391 1 17.7 30 THR B CA 1
ATOM 4393 C C . THR B 1 30 ? 2.514 48.438 -28.844 1 17.7 30 THR B C 1
ATOM 4395 O O . THR B 1 30 ? 3.273 47.531 -29.203 1 17.7 30 THR B O 1
ATOM 4398 N N . THR B 1 31 ? 2.156 49.375 -29.734 1 16.98 31 THR B N 1
ATOM 4399 C CA . THR B 1 31 ? 2.045 49.594 -31.172 1 16.98 31 THR B CA 1
ATOM 4400 C C . THR B 1 31 ? 3.408 49.938 -31.781 1 16.98 31 THR B C 1
ATOM 4402 O O . THR B 1 31 ? 3.785 49.375 -32.812 1 16.98 31 THR B O 1
ATOM 4405 N N . ASN B 1 32 ? 3.992 51.156 -31.516 1 16.16 32 ASN B N 1
ATOM 4406 C CA . ASN B 1 32 ? 4.02 52.031 -32.688 1 16.16 32 ASN B CA 1
ATOM 4407 C C . ASN B 1 32 ? 5.215 51.719 -33.594 1 16.16 32 ASN B C 1
ATOM 4409 O O . ASN B 1 32 ? 5.727 50.594 -33.594 1 16.16 32 ASN B O 1
ATOM 4413 N N . ASN B 1 33 ? 6.281 52.844 -33.688 1 16.19 33 ASN B N 1
ATOM 4414 C CA . ASN B 1 33 ? 6.512 53.688 -34.875 1 16.19 33 ASN B CA 1
ATOM 4415 C C . ASN B 1 33 ? 7.652 53.156 -35.719 1 16.19 33 ASN B C 1
ATOM 4417 O O . ASN B 1 33 ? 8.422 52.281 -35.281 1 16.19 33 ASN B O 1
ATOM 4421 N N . ASN B 1 34 ? 8.656 54.188 -36.25 1 16.58 34 ASN B N 1
ATOM 4422 C CA . ASN B 1 34 ? 9.055 54.656 -37.562 1 16.58 34 ASN B CA 1
ATOM 4423 C C . ASN B 1 34 ? 10.344 54 -38.031 1 16.58 34 ASN B C 1
ATOM 4425 O O . ASN B 1 34 ? 11.023 53.312 -37.25 1 16.58 34 ASN B O 1
ATOM 4429 N N . ASN B 1 35 ? 11.43 54.906 -38.5 1 16.94 35 ASN B N 1
ATOM 4430 C CA . ASN B 1 35 ? 11.961 55.156 -39.844 1 16.94 35 ASN B CA 1
ATOM 4431 C C . ASN B 1 35 ? 13.258 54.406 -40.062 1 16.94 35 ASN B C 1
ATOM 4433 O O . ASN B 1 35 ? 13.375 53.656 -41.062 1 16.94 35 ASN B O 1
ATOM 4437 N N . ASN B 1 36 ? 14.523 55.094 -39.812 1 17.98 36 ASN B N 1
ATOM 4438 C CA . ASN B 1 36 ? 15.492 55.438 -40.844 1 17.98 36 ASN B CA 1
ATOM 4439 C C . ASN B 1 36 ? 16.625 54.438 -40.938 1 17.98 36 ASN B C 1
ATOM 4441 O O . ASN B 1 36 ? 16.906 53.719 -39.969 1 17.98 36 ASN B O 1
ATOM 4445 N N . HIS B 1 37 ? 17.281 54.25 -42.094 1 17.8 37 HIS B N 1
ATOM 4446 C CA . HIS B 1 37 ? 18.047 53.281 -42.906 1 17.8 37 HIS B CA 1
ATOM 4447 C C . HIS B 1 37 ? 19.484 53.156 -42.406 1 17.8 37 HIS B C 1
ATOM 4449 O O . HIS B 1 37 ? 20.141 52.125 -42.625 1 17.8 37 HIS B O 1
ATOM 4455 N N . PRO B 1 38 ? 20.094 54.094 -41.469 1 18.98 38 PRO B N 1
ATOM 4456 C CA . PRO B 1 38 ? 21.328 54.406 -42.188 1 18.98 38 PRO B CA 1
ATOM 4457 C C . PRO B 1 38 ? 22.344 53.25 -42.156 1 18.98 38 PRO B C 1
ATOM 4459 O O . PRO B 1 38 ? 22.266 52.375 -41.281 1 18.98 38 PRO B O 1
ATOM 4462 N N . GLU B 1 39 ? 23.391 53.281 -43 1 19.22 39 GLU B N 1
ATOM 4463 C CA . GLU B 1 39 ? 24.328 52.531 -43.844 1 19.22 39 GLU B CA 1
ATOM 4464 C C . GLU B 1 39 ? 25.531 52.062 -43.031 1 19.22 39 GLU B C 1
ATOM 4466 O O . GLU B 1 39 ? 26.219 51.125 -43.406 1 19.22 39 GLU B O 1
ATOM 4471 N N . GLN B 1 40 ? 25.734 52.625 -41.688 1 18.34 40 GLN B N 1
ATOM 4472 C CA . GLN B 1 40 ? 27.156 52.938 -41.625 1 18.34 40 GLN B CA 1
ATOM 4473 C C . GLN B 1 40 ? 28 51.656 -41.625 1 18.34 40 GLN B C 1
ATOM 4475 O O . GLN B 1 40 ? 27.594 50.625 -41.062 1 18.34 40 GLN B O 1
ATOM 4480 N N . GLN B 1 41 ? 29.203 51.688 -42.125 1 19.48 41 GLN B N 1
ATOM 4481 C CA . GLN B 1 41 ? 30.281 51 -42.844 1 19.48 41 GLN B CA 1
ATOM 4482 C C . GLN B 1 41 ? 31.203 50.25 -41.875 1 19.48 41 GLN B C 1
ATOM 4484 O O . GLN B 1 41 ? 32.125 49.562 -42.312 1 19.48 41 GLN B O 1
ATOM 4489 N N . HIS B 1 42 ? 30.812 50.25 -40.469 1 18.3 42 HIS B N 1
ATOM 4490 C CA . HIS B 1 42 ? 32.094 50.219 -39.75 1 18.3 42 HIS B CA 1
ATOM 4491 C C . HIS B 1 42 ? 32.875 48.938 -40.031 1 18.3 42 HIS B C 1
ATOM 4493 O O . HIS B 1 42 ? 32.25 47.875 -40.188 1 18.3 42 HIS B O 1
ATOM 4499 N N . GLN B 1 43 ? 34.25 49.031 -40.062 1 20.34 43 GLN B N 1
ATOM 4500 C CA . GLN B 1 43 ? 35.469 48.438 -40.594 1 20.34 43 GLN B CA 1
ATOM 4501 C C . GLN B 1 43 ? 35.875 47.219 -39.75 1 20.34 43 GLN B C 1
ATOM 4503 O O . GLN B 1 43 ? 35.719 47.219 -38.531 1 20.34 43 GLN B O 1
ATOM 4508 N N . PRO B 1 44 ? 36.188 46.031 -40.375 1 19.55 44 PRO B N 1
ATOM 4509 C CA . PRO B 1 44 ? 36.344 44.594 -40.125 1 19.55 44 PRO B CA 1
ATOM 4510 C C . PRO B 1 44 ? 37.562 44.281 -39.25 1 19.55 44 PRO B C 1
ATOM 4512 O O . PRO B 1 44 ? 37.906 43.125 -39.094 1 19.55 44 PRO B O 1
ATOM 4515 N N . ASN B 1 45 ? 38.062 45.219 -38.25 1 19.5 45 ASN B N 1
ATOM 4516 C CA . ASN B 1 45 ? 39.469 44.938 -38.031 1 19.5 45 ASN B CA 1
ATOM 4517 C C . ASN B 1 45 ? 39.688 43.594 -37.375 1 19.5 45 ASN B C 1
ATOM 4519 O O . ASN B 1 45 ? 39 43.25 -36.406 1 19.5 45 ASN B O 1
ATOM 4523 N N . HIS B 1 46 ? 40.406 42.562 -37.969 1 18.92 46 HIS B N 1
ATOM 4524 C CA . HIS B 1 46 ? 40.719 41.156 -38 1 18.92 46 HIS B CA 1
ATOM 4525 C C . HIS B 1 46 ? 41.625 40.781 -36.844 1 18.92 46 HIS B C 1
ATOM 4527 O O . HIS B 1 46 ? 42.125 39.625 -36.781 1 18.92 46 HIS B O 1
ATOM 4533 N N . LEU B 1 47 ? 41.906 41.594 -35.688 1 19.36 47 LEU B N 1
ATOM 4534 C CA . LEU B 1 47 ? 43.25 41.312 -35.125 1 19.36 47 LEU B CA 1
ATOM 4535 C C . LEU B 1 47 ? 43.281 39.938 -34.469 1 19.36 47 LEU B C 1
ATOM 4537 O O . LEU B 1 47 ? 42.25 39.438 -34 1 19.36 47 LEU B O 1
ATOM 4541 N N . PRO B 1 48 ? 44.562 39.219 -34.219 1 21.27 48 PRO B N 1
ATOM 4542 C CA . PRO B 1 48 ? 45.25 37.938 -34.156 1 21.27 48 PRO B CA 1
ATOM 4543 C C . PRO B 1 48 ? 45.156 37.281 -32.781 1 21.27 48 PRO B C 1
ATOM 4545 O O . PRO B 1 48 ? 45.844 36.25 -32.562 1 21.27 48 PRO B O 1
ATOM 4548 N N . VAL B 1 49 ? 44.062 37.344 -31.922 1 20.38 49 VAL B N 1
ATOM 4549 C CA . VAL B 1 49 ? 44.219 37.156 -30.484 1 20.38 49 VAL B CA 1
ATOM 4550 C C . VAL B 1 49 ? 44.594 35.719 -30.172 1 20.38 49 VAL B C 1
ATOM 4552 O O . VAL B 1 49 ? 43.719 34.844 -30.141 1 20.38 49 VAL B O 1
ATOM 4555 N N . ARG B 1 50 ? 45.562 35 -30.719 1 18.98 50 ARG B N 1
ATOM 4556 C CA . ARG B 1 50 ? 45.938 33.562 -30.719 1 18.98 50 ARG B CA 1
ATOM 4557 C C . ARG B 1 50 ? 46.312 33.094 -29.312 1 18.98 50 ARG B C 1
ATOM 4559 O O . ARG B 1 50 ? 46.062 31.938 -28.953 1 18.98 50 ARG B O 1
ATOM 4566 N N . CYS B 1 51 ? 47.188 33.75 -28.531 1 19.33 51 CYS B N 1
ATOM 4567 C CA . CYS B 1 51 ? 48.312 33.125 -27.844 1 19.33 51 CYS B CA 1
ATOM 4568 C C . CYS B 1 51 ? 47.844 32.438 -26.562 1 19.33 51 CYS B C 1
ATOM 4570 O O . CYS B 1 51 ? 48.531 31.547 -26.078 1 19.33 51 CYS B O 1
ATOM 4572 N N . LEU B 1 52 ? 47.031 33.062 -25.641 1 18.89 52 LEU B N 1
ATOM 4573 C CA . LEU B 1 52 ? 47.281 32.969 -24.203 1 18.89 52 LEU B CA 1
ATOM 4574 C C . LEU B 1 52 ? 46.781 31.641 -23.656 1 18.89 52 LEU B C 1
ATOM 4576 O O . LEU B 1 52 ? 45.75 31.609 -22.969 1 18.89 52 LEU B O 1
ATOM 4580 N N . THR B 1 53 ? 46.562 30.531 -24.375 1 20 53 THR B N 1
ATOM 4581 C CA . THR B 1 53 ? 45.781 29.359 -24.016 1 20 53 THR B CA 1
ATOM 4582 C C . THR B 1 53 ? 46.469 28.531 -22.938 1 20 53 THR B C 1
ATOM 4584 O O . THR B 1 53 ? 45.812 27.75 -22.234 1 20 53 THR B O 1
ATOM 4587 N N . ILE B 1 54 ? 47.812 28.438 -22.859 1 21.53 54 ILE B N 1
ATOM 4588 C CA . ILE B 1 54 ? 48.562 27.234 -22.516 1 21.53 54 ILE B CA 1
ATOM 4589 C C . ILE B 1 54 ? 48.594 27.078 -21 1 21.53 54 ILE B C 1
ATOM 4591 O O . ILE B 1 54 ? 48.531 25.953 -20.484 1 21.53 54 ILE B O 1
ATOM 4595 N N . THR B 1 55 ? 48.938 28.109 -20.188 1 19.91 55 THR B N 1
ATOM 4596 C CA . THR B 1 55 ? 49.719 27.938 -18.953 1 19.91 55 THR B CA 1
ATOM 4597 C C . THR B 1 55 ? 48.844 27.344 -17.859 1 19.91 55 THR B C 1
ATOM 4599 O O . THR B 1 55 ? 49.344 26.688 -16.938 1 19.91 55 THR B O 1
ATOM 4602 N N . LEU B 1 56 ? 47.531 27.641 -17.719 1 19.95 56 LEU B N 1
ATOM 4603 C CA . LEU B 1 56 ? 46.906 27.547 -16.406 1 19.95 56 LEU B CA 1
ATOM 4604 C C . LEU B 1 56 ? 46.656 26.094 -16.016 1 19.95 56 LEU B C 1
ATOM 4606 O O . LEU B 1 56 ? 45.969 25.828 -15.031 1 19.95 56 LEU B O 1
ATOM 4610 N N . LEU B 1 57 ? 47.156 25.125 -16.75 1 23.33 57 LEU B N 1
ATOM 4611 C CA . LEU B 1 57 ? 46.875 23.703 -16.531 1 23.33 57 LEU B CA 1
ATOM 4612 C C . LEU B 1 57 ? 47.531 23.203 -15.25 1 23.33 57 LEU B C 1
ATOM 4614 O O . LEU B 1 57 ? 47.062 22.219 -14.656 1 23.33 57 LEU B O 1
ATOM 4618 N N . ALA B 1 58 ? 48.688 23.688 -14.859 1 21.53 58 ALA B N 1
ATOM 4619 C CA . ALA B 1 58 ? 49.656 22.953 -14.047 1 21.53 58 ALA B CA 1
ATOM 4620 C C . ALA B 1 58 ? 49.156 22.844 -12.602 1 21.53 58 ALA B C 1
ATOM 4622 O O . ALA B 1 58 ? 49.344 21.797 -11.961 1 21.53 58 ALA B O 1
ATOM 4623 N N . LEU B 1 59 ? 48.906 23.953 -11.906 1 22.14 59 LEU B N 1
ATOM 4624 C CA . LEU B 1 59 ? 49.094 24.031 -10.469 1 22.14 59 LEU B CA 1
ATOM 4625 C C . LEU B 1 59 ? 48.031 23.234 -9.727 1 22.14 59 LEU B C 1
ATOM 4627 O O . LEU B 1 59 ? 48.031 23.188 -8.492 1 22.14 59 LEU B O 1
ATOM 4631 N N . SER B 1 60 ? 46.906 22.938 -10.25 1 19.92 60 SER B N 1
ATOM 4632 C CA . SER B 1 60 ? 45.812 22.547 -9.383 1 19.92 60 SER B CA 1
ATOM 4633 C C . SER B 1 60 ? 46.031 21.156 -8.812 1 19.92 60 SER B C 1
ATOM 4635 O O . SER B 1 60 ? 45.125 20.578 -8.195 1 19.92 60 SER B O 1
ATOM 4637 N N . LEU B 1 61 ? 47.188 20.5 -9.031 1 24.48 61 LEU B N 1
ATOM 4638 C CA . LEU B 1 61 ? 47.406 19.109 -8.688 1 24.48 61 LEU B CA 1
ATOM 4639 C C . LEU B 1 61 ? 47.594 18.938 -7.18 1 24.48 61 LEU B C 1
ATOM 4641 O O . LEU B 1 61 ? 47.469 17.828 -6.652 1 24.48 61 LEU B O 1
ATOM 4645 N N . GLY B 1 62 ? 48.219 19.906 -6.508 1 21.86 62 GLY B N 1
ATOM 4646 C CA . GLY B 1 62 ? 48.906 19.594 -5.262 1 21.86 62 GLY B CA 1
ATOM 4647 C C . GLY B 1 62 ? 47.969 19.25 -4.129 1 21.86 62 GLY B C 1
ATOM 4648 O O . GLY B 1 62 ? 48.25 18.344 -3.334 1 21.86 62 GLY B O 1
ATOM 4649 N N . THR B 1 63 ? 47.188 20.234 -3.799 1 22.59 63 THR B N 1
ATOM 4650 C CA . THR B 1 63 ? 46.656 20.266 -2.434 1 22.59 63 THR B CA 1
ATOM 4651 C C . THR B 1 63 ? 45.688 19.094 -2.189 1 22.59 63 THR B C 1
ATOM 4653 O O . THR B 1 63 ? 45.062 19.016 -1.131 1 22.59 63 THR B O 1
ATOM 4656 N N . LEU B 1 64 ? 45.469 18.266 -3.148 1 23.36 64 LEU B N 1
ATOM 4657 C CA . LEU B 1 64 ? 44.5 17.188 -2.92 1 23.36 64 LEU B CA 1
ATOM 4658 C C . LEU B 1 64 ? 45.062 16.172 -1.925 1 23.36 64 LEU B C 1
ATOM 4660 O O . LEU B 1 64 ? 44.344 15.273 -1.48 1 23.36 64 LEU B O 1
ATOM 4664 N N . LEU B 1 65 ? 46.406 16.203 -1.759 1 23.64 65 LEU B N 1
ATOM 4665 C CA . LEU B 1 65 ? 47.031 15.102 -1.054 1 23.64 65 LEU B CA 1
ATOM 4666 C C . LEU B 1 65 ? 46.719 15.164 0.441 1 23.64 65 LEU B C 1
ATOM 4668 O O . LEU B 1 65 ? 46.594 14.133 1.1 1 23.64 65 LEU B O 1
ATOM 4672 N N . THR B 1 66 ? 46.938 16.359 1.013 1 24.11 66 THR B N 1
ATOM 4673 C CA . THR B 1 66 ? 47.125 16.312 2.455 1 24.11 66 THR B CA 1
ATOM 4674 C C . THR B 1 66 ? 45.875 15.875 3.176 1 24.11 66 THR B C 1
ATOM 4676 O O . THR B 1 66 ? 45.938 15.352 4.289 1 24.11 66 THR B O 1
ATOM 4679 N N . LEU B 1 67 ? 44.719 16.406 2.748 1 22.64 67 LEU B N 1
ATOM 4680 C CA . LEU B 1 67 ? 43.625 16.219 3.682 1 22.64 67 LEU B CA 1
ATOM 4681 C C . LEU B 1 67 ? 43.312 14.734 3.852 1 22.64 67 LEU B C 1
ATOM 4683 O O . LEU B 1 67 ? 42.312 14.383 4.484 1 22.64 67 LEU B O 1
ATOM 4687 N N . TRP B 1 68 ? 44.125 13.844 3.221 1 24.19 68 TRP B N 1
ATOM 4688 C CA . TRP B 1 68 ? 43.906 12.406 3.334 1 24.19 68 TRP B CA 1
ATOM 4689 C C . TRP B 1 68 ? 44.094 11.938 4.773 1 24.19 68 TRP B C 1
ATOM 4691 O O . TRP B 1 68 ? 43.562 10.898 5.176 1 24.19 68 TRP B O 1
ATOM 4701 N N . ALA B 1 69 ? 45.094 12.516 5.383 1 24.55 69 ALA B N 1
ATOM 4702 C CA . ALA B 1 69 ? 45.656 11.773 6.516 1 24.55 69 ALA B CA 1
ATOM 4703 C C . ALA B 1 69 ? 44.625 11.633 7.633 1 24.55 69 ALA B C 1
ATOM 4705 O O . ALA B 1 69 ? 44.562 10.602 8.305 1 24.55 69 ALA B O 1
ATOM 4706 N N . HIS B 1 70 ? 44.219 12.781 8.156 1 24.62 70 HIS B N 1
ATOM 4707 C CA . HIS B 1 70 ? 43.75 12.68 9.531 1 24.62 70 HIS B CA 1
ATOM 4708 C C . HIS B 1 70 ? 42.375 12.008 9.578 1 24.62 70 HIS B C 1
ATOM 4710 O O . HIS B 1 70 ? 41.688 12.094 10.594 1 24.62 70 HIS B O 1
ATOM 4716 N N . THR B 1 71 ? 41.875 11.633 8.43 1 24.09 71 THR B N 1
ATOM 4717 C CA . THR B 1 71 ? 40.469 11.211 8.562 1 24.09 71 THR B CA 1
ATOM 4718 C C . THR B 1 71 ? 40.375 9.977 9.453 1 24.09 71 THR B C 1
ATOM 4720 O O . THR B 1 71 ? 40.812 8.891 9.062 1 24.09 71 THR B O 1
ATOM 4723 N N . GLY B 1 72 ? 40.562 10.211 10.742 1 22.19 72 GLY B N 1
ATOM 4724 C CA . GLY B 1 72 ? 40.594 9.211 11.805 1 22.19 72 GLY B CA 1
ATOM 4725 C C . GLY B 1 72 ? 39.469 8.203 11.703 1 22.19 72 GLY B C 1
ATOM 4726 O O . GLY B 1 72 ? 38.531 8.406 10.953 1 22.19 72 GLY B O 1
ATOM 4727 N N . GLY B 1 73 ? 39.688 7.035 12.453 1 23.11 73 GLY B N 1
ATOM 4728 C CA . GLY B 1 73 ? 39 5.758 12.586 1 23.11 73 GLY B CA 1
ATOM 4729 C C . GLY B 1 73 ? 37.562 5.891 12.977 1 23.11 73 GLY B C 1
ATOM 4730 O O . GLY B 1 73 ? 37.25 6.402 14.055 1 23.11 73 GLY B O 1
ATOM 4731 N N . GLY B 1 74 ? 36.781 6.34 12.078 1 23.91 74 GLY B N 1
ATOM 4732 C CA . GLY B 1 74 ? 35.375 6.512 12.414 1 23.91 74 GLY B CA 1
ATOM 4733 C C . GLY B 1 74 ? 34.812 5.336 13.188 1 23.91 74 GLY B C 1
ATOM 4734 O O . GLY B 1 74 ? 34.969 4.184 12.781 1 23.91 74 GLY B O 1
ATOM 4735 N N . ARG B 1 75 ? 34.75 5.504 14.484 1 27.31 75 ARG B N 1
ATOM 4736 C CA . ARG B 1 75 ? 34.188 4.504 15.391 1 27.31 75 ARG B CA 1
ATOM 4737 C C . ARG B 1 75 ? 32.906 3.928 14.852 1 27.31 75 ARG B C 1
ATOM 4739 O O . ARG B 1 75 ? 32.031 4.672 14.398 1 27.31 75 ARG B O 1
ATOM 4746 N N . PRO B 1 76 ? 32.938 2.654 14.461 1 23.33 76 PRO B N 1
ATOM 4747 C CA . PRO B 1 76 ? 31.781 1.933 13.953 1 23.33 76 PRO B CA 1
ATOM 4748 C C . PRO B 1 76 ? 30.531 2.137 14.805 1 23.33 76 PRO B C 1
ATOM 4750 O O . PRO B 1 76 ? 30.625 2.16 16.031 1 23.33 76 PRO B O 1
ATOM 4753 N N . ALA B 1 77 ? 29.656 2.99 14.359 1 25.3 77 ALA B N 1
ATOM 4754 C CA . ALA B 1 77 ? 28.391 3.156 15.062 1 25.3 77 ALA B CA 1
ATOM 4755 C C . ALA B 1 77 ? 27.938 1.845 15.703 1 25.3 77 ALA B C 1
ATOM 4757 O O . ALA B 1 77 ? 28.109 0.772 15.117 1 25.3 77 ALA B O 1
ATOM 4758 N N . ASP B 1 78 ? 27.953 1.806 16.984 1 24.58 78 ASP B N 1
ATOM 4759 C CA . ASP B 1 78 ? 27.547 0.716 17.875 1 24.58 78 ASP B CA 1
ATOM 4760 C C . ASP B 1 78 ? 26.328 -0.014 17.297 1 24.58 78 ASP B C 1
ATOM 4762 O O . ASP B 1 78 ? 25.344 0.618 16.922 1 24.58 78 ASP B O 1
ATOM 4766 N N . ARG B 1 79 ? 26.578 -1.177 16.812 1 28.69 79 ARG B N 1
ATOM 4767 C CA . ARG B 1 79 ? 25.641 -2.186 16.328 1 28.69 79 ARG B CA 1
ATOM 4768 C C . ARG B 1 79 ? 24.516 -2.4 17.328 1 28.69 79 ARG B C 1
ATOM 4770 O O . ARG B 1 79 ? 24.719 -2.979 18.391 1 28.69 79 ARG B O 1
ATOM 4777 N N . ILE B 1 80 ? 23.688 -1.395 17.422 1 24.77 80 ILE B N 1
ATOM 4778 C CA . ILE B 1 80 ? 22.562 -1.715 18.297 1 24.77 80 ILE B CA 1
ATOM 4779 C C . ILE B 1 80 ? 21.906 -3.008 17.844 1 24.77 80 ILE B C 1
ATOM 4781 O O . ILE B 1 80 ? 21.578 -3.158 16.656 1 24.77 80 ILE B O 1
ATOM 4785 N N . ASP B 1 81 ? 22.266 -4.062 18.484 1 25.72 81 ASP B N 1
ATOM 4786 C CA . ASP B 1 81 ? 21.625 -5.371 18.375 1 25.72 81 ASP B CA 1
ATOM 4787 C C . ASP B 1 81 ? 20.094 -5.234 18.344 1 25.72 81 ASP B C 1
ATOM 4789 O O . ASP B 1 81 ? 19.484 -4.91 19.359 1 25.72 81 ASP B O 1
ATOM 4793 N N . LEU B 1 82 ? 19.734 -4.789 17.312 1 27.17 82 LEU B N 1
ATOM 4794 C CA . LEU B 1 82 ? 18.312 -4.59 17.109 1 27.17 82 LEU B CA 1
ATOM 4795 C C . LEU B 1 82 ? 17.562 -5.914 17.219 1 27.17 82 LEU B C 1
ATOM 4797 O O . LEU B 1 82 ? 16.375 -5.988 16.875 1 27.17 82 LEU B O 1
ATOM 4801 N N . SER B 1 83 ? 18.281 -7.043 17.453 1 29.03 83 SER B N 1
ATOM 4802 C CA . SER B 1 83 ? 17.609 -8.328 17.578 1 29.03 83 SER B CA 1
ATOM 4803 C C . SER B 1 83 ? 16.406 -8.227 18.531 1 29.03 83 SER B C 1
ATOM 4805 O O . SER B 1 83 ? 15.555 -9.109 18.547 1 29.03 83 SER B O 1
ATOM 4807 N N . GLU B 1 84 ? 16.594 -7.383 19.578 1 26 84 GLU B N 1
ATOM 4808 C CA . GLU B 1 84 ? 15.562 -7.316 20.609 1 26 84 GLU B CA 1
ATOM 4809 C C . GLU B 1 84 ? 14.438 -6.367 20.203 1 26 84 GLU B C 1
ATOM 4811 O O . GLU B 1 84 ? 13.664 -5.914 21.047 1 26 84 GLU B O 1
ATOM 4816 N N . LEU B 1 85 ? 14.617 -5.941 19.078 1 26.53 85 LEU B N 1
ATOM 4817 C CA . LEU B 1 85 ? 13.523 -4.984 18.953 1 26.53 85 LEU B CA 1
ATOM 4818 C C . LEU B 1 85 ? 12.172 -5.691 18.938 1 26.53 85 LEU B C 1
ATOM 4820 O O . LEU B 1 85 ? 11.945 -6.586 18.125 1 26.53 85 LEU B O 1
ATOM 4824 N N . PRO B 1 86 ? 11.477 -5.664 19.906 1 26 86 PRO B N 1
ATOM 4825 C CA . PRO B 1 86 ? 10.164 -6.305 19.953 1 26 86 PRO B CA 1
ATOM 4826 C C . PRO B 1 86 ? 9.289 -5.949 18.75 1 26 86 PRO B C 1
ATOM 4828 O O . PRO B 1 86 ? 9.453 -4.879 18.156 1 26 86 PRO B O 1
ATOM 4831 N N . ALA B 1 87 ? 8.883 -6.898 17.891 1 30.02 87 ALA B N 1
ATOM 4832 C CA . ALA B 1 87 ? 7.73 -6.633 17.031 1 30.02 87 ALA B CA 1
ATOM 4833 C C . ALA B 1 87 ? 6.84 -5.547 17.625 1 30.02 87 ALA B C 1
ATOM 4835 O O . ALA B 1 87 ? 6.531 -5.574 18.828 1 30.02 87 ALA B O 1
ATOM 4836 N N . ILE B 1 88 ? 7.012 -4.383 17.141 1 28.25 88 ILE B N 1
ATOM 4837 C CA . ILE B 1 88 ? 6.094 -3.355 17.625 1 28.25 88 ILE B CA 1
ATOM 4838 C C . ILE B 1 88 ? 4.734 -3.98 17.922 1 28.25 88 ILE B C 1
ATOM 4840 O O . ILE B 1 88 ? 4.016 -4.391 17 1 28.25 88 ILE B O 1
ATOM 4844 N N . SER B 1 89 ? 4.781 -4.848 18.812 1 26.23 89 SER B N 1
ATOM 4845 C CA . SER B 1 89 ? 3.475 -5.031 19.438 1 26.23 89 SER B CA 1
ATOM 4846 C C . SER B 1 89 ? 2.77 -3.693 19.641 1 26.23 89 SER B C 1
ATOM 4848 O O . SER B 1 89 ? 3.307 -2.801 20.297 1 26.23 89 SER B O 1
ATOM 4850 N N . THR B 1 90 ? 2.195 -3.129 18.484 1 30.73 90 THR B N 1
ATOM 4851 C CA . THR B 1 90 ? 1.256 -2.166 19.047 1 30.73 90 THR B CA 1
ATOM 4852 C C . THR B 1 90 ? 0.759 -2.631 20.406 1 30.73 90 THR B C 1
ATOM 4854 O O . THR B 1 90 ? -0.012 -3.588 20.5 1 30.73 90 THR B O 1
ATOM 4857 N N . ASP B 1 91 ? 1.655 -2.721 21.188 1 28.69 91 ASP B N 1
ATOM 4858 C CA . ASP B 1 91 ? 1.132 -2.818 22.547 1 28.69 91 ASP B CA 1
ATOM 4859 C C . ASP B 1 91 ? -0.203 -2.088 22.672 1 28.69 91 ASP B C 1
ATOM 4861 O O . ASP B 1 91 ? -0.301 -0.902 22.359 1 28.69 91 ASP B O 1
ATOM 4865 N N . PRO B 1 92 ? -1.267 -2.809 22.547 1 33.09 92 PRO B N 1
ATOM 4866 C CA . PRO B 1 92 ? -2.373 -1.996 23.047 1 33.09 92 PRO B CA 1
ATOM 4867 C C . PRO B 1 92 ? -1.97 -1.135 24.25 1 33.09 92 PRO B C 1
ATOM 4869 O O . PRO B 1 92 ? -1.388 -1.641 25.203 1 33.09 92 PRO B O 1
ATOM 4872 N N . ASP B 1 93 ? -1.249 -0.065 24.016 1 32.41 93 ASP B N 1
ATOM 4873 C CA . ASP B 1 93 ? -1.265 0.773 25.203 1 32.41 93 ASP B CA 1
ATOM 4874 C C . ASP B 1 93 ? -2.393 0.363 26.141 1 32.41 93 ASP B C 1
ATOM 4876 O O . ASP B 1 93 ? -3.568 0.407 25.781 1 32.41 93 ASP B O 1
ATOM 4880 N N . SER B 1 94 ? -2.104 -0.511 26.984 1 33.69 94 SER B N 1
ATOM 4881 C CA . SER B 1 94 ? -2.896 -0.905 28.141 1 33.69 94 SER B CA 1
ATOM 4882 C C . SER B 1 94 ? -3.562 0.303 28.781 1 33.69 94 SER B C 1
ATOM 4884 O O . SER B 1 94 ? -4.102 0.202 29.891 1 33.69 94 SER B O 1
ATOM 4886 N N . SER B 1 95 ? -2.963 1.471 28.547 1 33.66 95 SER B N 1
ATOM 4887 C CA . SER B 1 95 ? -3.637 2.355 29.484 1 33.66 95 SER B CA 1
ATOM 4888 C C . SER B 1 95 ? -5.152 2.229 29.375 1 33.66 95 SER B C 1
ATOM 4890 O O . SER B 1 95 ? -5.832 2.004 30.375 1 33.66 95 SER B O 1
ATOM 4892 N N . SER B 1 96 ? -5.742 3.477 28.812 1 36.47 96 SER B N 1
ATOM 4893 C CA . SER B 1 96 ? -7.168 3.646 29.078 1 36.47 96 SER B CA 1
ATOM 4894 C C . SER B 1 96 ? -7.977 2.5 28.484 1 36.47 96 SER B C 1
ATOM 4896 O O . SER B 1 96 ? -7.664 2.01 27.391 1 36.47 96 SER B O 1
ATOM 4898 N N . ASN B 1 97 ? -8.875 1.863 29.203 1 41.75 97 ASN B N 1
ATOM 4899 C CA . ASN B 1 97 ? -9.859 0.79 29.25 1 41.75 97 ASN B CA 1
ATOM 4900 C C . ASN B 1 97 ? -10.453 0.513 27.875 1 41.75 97 ASN B C 1
ATOM 4902 O O . ASN B 1 97 ? -10.594 -0.644 27.469 1 41.75 97 ASN B O 1
ATOM 4906 N N . HIS B 1 98 ? -11.391 1.46 27.328 1 49.12 98 HIS B N 1
ATOM 4907 C CA . HIS B 1 98 ? -12.703 1.14 26.766 1 49.12 98 HIS B CA 1
ATOM 4908 C C . HIS B 1 98 ? -12.617 0.828 25.281 1 49.12 98 HIS B C 1
ATOM 4910 O O . HIS B 1 98 ? -13.617 0.465 24.656 1 49.12 98 HIS B O 1
ATOM 4916 N N . ASP B 1 99 ? -11.445 1.282 24.656 1 64.06 99 ASP B N 1
ATOM 4917 C CA . ASP B 1 99 ? -11.758 0.977 23.266 1 64.06 99 ASP B CA 1
ATOM 4918 C C . ASP B 1 99 ? -11.25 -0.41 22.875 1 64.06 99 ASP B C 1
ATOM 4920 O O . ASP B 1 99 ? -10.055 -0.685 22.969 1 64.06 99 ASP B O 1
ATOM 4924 N N . PRO B 1 100 ? -12.031 -1.343 22.719 1 65.81 100 PRO B N 1
ATOM 4925 C CA . PRO B 1 100 ? -11.695 -2.727 22.375 1 65.81 100 PRO B CA 1
ATOM 4926 C C . PRO B 1 100 ? -10.773 -2.826 21.172 1 65.81 100 PRO B C 1
ATOM 4928 O O . PRO B 1 100 ? -10 -3.779 21.047 1 65.81 100 PRO B O 1
ATOM 4931 N N . CYS B 1 101 ? -10.781 -1.793 20.328 1 87.19 101 CYS B N 1
ATOM 4932 C CA . CYS B 1 101 ? -9.969 -1.853 19.125 1 87.19 101 CYS B CA 1
ATOM 4933 C C . CYS B 1 101 ? -9.75 -0.461 18.547 1 87.19 101 CYS B C 1
ATOM 4935 O O . CYS B 1 101 ? -10.359 0.509 19 1 87.19 101 CYS B O 1
ATOM 4937 N N . ASP B 1 102 ? -8.734 -0.248 17.875 1 93.12 102 ASP B N 1
ATOM 4938 C CA . ASP B 1 102 ? -8.562 0.942 17.047 1 93.12 102 ASP B CA 1
ATOM 4939 C C . ASP B 1 102 ? -9.047 0.69 15.617 1 93.12 102 ASP B C 1
ATOM 4941 O O . ASP B 1 102 ? -8.383 0.001 14.844 1 93.12 102 ASP B O 1
ATOM 4945 N N . PRO B 1 103 ? -10.148 1.245 15.32 1 94.94 103 PRO B N 1
ATOM 4946 C CA . PRO B 1 103 ? -10.711 0.949 14 1 94.94 103 PRO B CA 1
ATOM 4947 C C . PRO B 1 103 ? -9.797 1.391 12.852 1 94.94 103 PRO B C 1
ATOM 4949 O O . PRO B 1 103 ? -9.789 0.766 11.789 1 94.94 103 PRO B O 1
ATOM 4952 N N . PHE B 1 104 ? -9.047 2.387 13.078 1 96.06 104 PHE B N 1
ATOM 4953 C CA . PHE B 1 104 ? -8.242 2.953 12 1 96.06 104 PHE B CA 1
ATOM 4954 C C . PHE B 1 104 ? -6.969 2.145 11.797 1 96.06 104 PHE B C 1
ATOM 4956 O O . PHE B 1 104 ? -6.266 2.328 10.797 1 96.06 104 PHE B O 1
ATOM 4963 N N . LEU B 1 105 ? -6.695 1.262 12.703 1 92 105 LEU B N 1
ATOM 4964 C CA . LEU B 1 105 ? -5.539 0.386 12.547 1 92 105 LEU B CA 1
ATOM 4965 C C . LEU B 1 105 ? -5.969 -1.013 12.117 1 92 105 LEU B C 1
ATOM 4967 O O . LEU B 1 105 ? -5.129 -1.847 11.773 1 92 105 LEU B O 1
ATOM 4971 N N . SER B 1 106 ? -7.242 -1.223 12.094 1 90.56 106 SER B N 1
ATOM 4972 C CA . SER B 1 106 ? -7.781 -2.514 11.68 1 90.56 106 SER B CA 1
ATOM 4973 C C . SER B 1 106 ? -7.863 -2.619 10.156 1 90.56 106 SER B C 1
ATOM 4975 O O . SER B 1 106 ? -8.148 -1.632 9.477 1 90.56 106 SER B O 1
ATOM 4977 N N . PRO B 1 107 ? -7.598 -3.877 9.617 1 91.75 107 PRO B N 1
ATOM 4978 C CA . PRO B 1 107 ? -7.844 -4.027 8.18 1 91.75 107 PRO B CA 1
ATOM 4979 C C . PRO B 1 107 ? -9.25 -3.598 7.773 1 91.75 107 PRO B C 1
ATOM 4981 O O . PRO B 1 107 ? -10.219 -3.863 8.5 1 91.75 107 PRO B O 1
ATOM 4984 N N . GLY B 1 108 ? -9.336 -2.898 6.785 1 94.88 108 GLY B N 1
ATOM 4985 C CA . GLY B 1 108 ? -10.602 -2.35 6.32 1 94.88 108 GLY B CA 1
ATOM 4986 C C . GLY B 1 108 ? -10.484 -1.612 5 1 94.88 108 GLY B C 1
ATOM 4987 O O . GLY B 1 108 ? -9.594 -1.906 4.199 1 94.88 108 GLY B O 1
ATOM 4988 N N . TYR B 1 109 ? -11.469 -0.812 4.715 1 93.81 109 TYR B N 1
ATOM 4989 C CA . TYR B 1 109 ? -11.477 -0.017 3.492 1 93.81 109 TYR B CA 1
ATOM 4990 C C . TYR B 1 109 ? -12.125 1.343 3.729 1 93.81 109 TYR B C 1
ATOM 4992 O O . TYR B 1 109 ? -12.836 1.535 4.719 1 93.81 109 TYR B O 1
ATOM 5000 N N . LEU B 1 110 ? -11.742 2.277 2.895 1 94.31 110 LEU B N 1
ATOM 5001 C CA . LEU B 1 110 ? -12.336 3.609 2.932 1 94.31 110 LEU B CA 1
ATOM 5002 C C . LEU B 1 110 ? -13.648 3.639 2.164 1 94.31 110 LEU B C 1
ATOM 5004 O O . LEU B 1 110 ? -13.68 3.361 0.962 1 94.31 110 LEU B O 1
ATOM 5008 N N . ARG B 1 111 ? -14.68 3.963 2.889 1 92.19 111 ARG B N 1
ATOM 5009 C CA . ARG B 1 111 ? -16 4.117 2.277 1 92.19 111 ARG B CA 1
ATOM 5010 C C . ARG B 1 111 ? -16.078 5.418 1.479 1 92.19 111 ARG B C 1
ATOM 5012 O O . ARG B 1 111 ? -15.547 6.445 1.898 1 92.19 111 ARG B O 1
ATOM 5019 N N . PHE B 1 112 ? -16.797 5.312 0.363 1 89.5 112 PHE B N 1
ATOM 5020 C CA . PHE B 1 112 ? -17.094 6.523 -0.39 1 89.5 112 PHE B CA 1
ATOM 5021 C C . PHE B 1 112 ? -18.594 6.676 -0.589 1 89.5 112 PHE B C 1
ATOM 5023 O O . PHE B 1 112 ? -19.234 5.809 -1.188 1 89.5 112 PHE B O 1
ATOM 5030 N N . ASP B 1 113 ? -19.078 7.66 -0.044 1 84.94 113 ASP B N 1
ATOM 5031 C CA . ASP B 1 113 ? -20.484 8.031 -0.178 1 84.94 113 ASP B CA 1
ATOM 5032 C C . ASP B 1 113 ? -20.625 9.5 -0.55 1 84.94 113 ASP B C 1
ATOM 5034 O O . ASP B 1 113 ? -20.469 10.383 0.299 1 84.94 113 ASP B O 1
ATOM 5038 N N . PRO B 1 114 ? -21 9.719 -1.796 1 78.12 114 PRO B N 1
ATOM 5039 C CA . PRO B 1 114 ? -21.125 11.117 -2.217 1 78.12 114 PRO B CA 1
ATOM 5040 C C . PRO B 1 114 ? -22.375 11.789 -1.669 1 78.12 114 PRO B C 1
ATOM 5042 O O . PRO B 1 114 ? -22.469 13.016 -1.669 1 78.12 114 PRO B O 1
ATOM 5045 N N . ILE B 1 115 ? -23.359 10.984 -1.259 1 82.06 115 ILE B N 1
ATOM 5046 C CA . ILE B 1 115 ? -24.641 11.516 -0.807 1 82.06 115 ILE B CA 1
ATOM 5047 C C . ILE B 1 115 ? -24.516 11.984 0.641 1 82.06 115 ILE B C 1
ATOM 5049 O O . ILE B 1 115 ? -24.984 13.07 0.986 1 82.06 115 ILE B O 1
ATOM 5053 N N . ASP B 1 116 ? -23.875 11.195 1.423 1 86.19 116 ASP B N 1
ATOM 5054 C CA . ASP B 1 116 ? -23.656 11.531 2.826 1 86.19 116 ASP B CA 1
ATOM 5055 C C . ASP B 1 116 ? -22.172 11.742 3.121 1 86.19 116 ASP B C 1
ATOM 5057 O O . ASP B 1 116 ? -21.5 10.836 3.611 1 86.19 116 ASP B O 1
ATOM 5061 N N . PRO B 1 117 ? -21.688 12.938 2.984 1 85.88 117 PRO B N 1
ATOM 5062 C CA . PRO B 1 117 ? -20.25 13.227 3.049 1 85.88 117 PRO B CA 1
ATOM 5063 C C . PRO B 1 117 ? -19.625 12.789 4.367 1 85.88 117 PRO B C 1
ATOM 5065 O O . PRO B 1 117 ? -18.484 12.336 4.387 1 85.88 117 PRO B O 1
ATOM 5068 N N . LEU B 1 118 ? -20.328 12.875 5.441 1 90.38 118 LEU B N 1
ATOM 5069 C CA . LEU B 1 118 ? -19.734 12.609 6.75 1 90.38 118 LEU B CA 1
ATOM 5070 C C . LEU B 1 118 ? -19.672 11.117 7.027 1 90.38 118 LEU B C 1
ATOM 5072 O O . LEU B 1 118 ? -19.078 10.688 8.023 1 90.38 118 LEU B O 1
ATOM 5076 N N . ASP B 1 119 ? -20.172 10.305 6.086 1 89.88 119 ASP B N 1
ATOM 5077 C CA . ASP B 1 119 ? -20.141 8.859 6.238 1 89.88 119 ASP B CA 1
ATOM 5078 C C . ASP B 1 119 ? -18.938 8.258 5.523 1 89.88 119 ASP B C 1
ATOM 5080 O O . ASP B 1 119 ? -18.734 7.039 5.551 1 89.88 119 ASP B O 1
ATOM 5084 N N . ASN B 1 120 ? -18.172 9.125 4.91 1 92.31 120 ASN B N 1
ATOM 5085 C CA . ASN B 1 120 ? -16.953 8.664 4.238 1 92.31 120 ASN B CA 1
ATOM 5086 C C . ASN B 1 120 ? -15.836 8.398 5.234 1 92.31 120 ASN B C 1
ATOM 5088 O O . ASN B 1 120 ? -15 9.273 5.48 1 92.31 120 ASN B O 1
ATOM 5092 N N . ASN B 1 121 ? -15.82 7.172 5.727 1 94.88 121 ASN B N 1
ATOM 5093 C CA . ASN B 1 121 ? -14.906 6.793 6.797 1 94.88 121 ASN B CA 1
ATOM 5094 C C . ASN B 1 121 ? -14.32 5.402 6.574 1 94.88 121 ASN B C 1
ATOM 5096 O O . ASN B 1 121 ? -14.672 4.727 5.605 1 94.88 121 ASN B O 1
ATOM 5100 N N . TRP B 1 122 ? -13.289 5.113 7.402 1 96.44 122 TRP B N 1
ATOM 5101 C CA . TRP B 1 122 ? -12.664 3.797 7.355 1 96.44 122 TRP B CA 1
ATOM 5102 C C . TRP B 1 122 ? -13.578 2.738 7.961 1 96.44 122 TRP B C 1
ATOM 5104 O O . TRP B 1 122 ? -14.047 2.887 9.094 1 96.44 122 TRP B O 1
ATOM 5114 N N . LEU B 1 123 ? -13.844 1.677 7.219 1 95.5 123 LEU B N 1
ATOM 5115 C CA . LEU B 1 123 ? -14.703 0.584 7.676 1 95.5 123 LEU B CA 1
ATOM 5116 C C . LEU B 1 123 ? -13.883 -0.687 7.891 1 95.5 123 LEU B C 1
ATOM 5118 O O . LEU B 1 123 ? -13.492 -1.349 6.93 1 95.5 123 LEU B O 1
ATOM 5122 N N . PRO B 1 124 ? -13.695 -1.055 9.172 1 94.81 124 PRO B N 1
ATOM 5123 C CA . PRO B 1 124 ? -13.023 -2.33 9.438 1 94.81 124 PRO B CA 1
ATOM 5124 C C . PRO B 1 124 ? -13.836 -3.533 8.953 1 94.81 124 PRO B C 1
ATOM 5126 O O . PRO B 1 124 ? -15.07 -3.514 9.008 1 94.81 124 PRO B O 1
ATOM 5129 N N . PHE B 1 125 ? -13.133 -4.598 8.539 1 94.94 125 PHE B N 1
ATOM 5130 C CA . PHE B 1 125 ? -13.805 -5.828 8.133 1 94.94 125 PHE B CA 1
ATOM 5131 C C . PHE B 1 125 ? -14.297 -6.602 9.352 1 94.94 125 PHE B C 1
ATOM 5133 O O . PHE B 1 125 ? -15.297 -7.32 9.266 1 94.94 125 PHE B O 1
ATOM 5140 N N . ASP B 1 126 ? -13.539 -6.438 10.438 1 90.81 126 ASP B N 1
ATOM 5141 C CA . ASP B 1 126 ? -13.898 -7.098 11.688 1 90.81 126 ASP B CA 1
ATOM 5142 C C . ASP B 1 126 ? -15.07 -6.387 12.367 1 90.81 126 ASP B C 1
ATOM 5144 O O . ASP B 1 126 ? -14.922 -5.27 12.867 1 90.81 126 ASP B O 1
ATOM 5148 N N . HIS B 1 127 ? -16.109 -7.031 12.531 1 89.25 127 HIS B N 1
ATOM 5149 C CA . HIS B 1 127 ? -17.312 -6.426 13.086 1 89.25 127 HIS B CA 1
ATOM 5150 C C . HIS B 1 127 ? -17.172 -6.195 14.586 1 89.25 127 HIS B C 1
ATOM 5152 O O . HIS B 1 127 ? -17.938 -5.418 15.172 1 89.25 127 HIS B O 1
ATOM 5158 N N . SER B 1 128 ? -16.234 -6.836 15.172 1 88.75 128 SER B N 1
ATOM 5159 C CA . SER B 1 128 ? -15.992 -6.621 16.594 1 88.75 128 SER B CA 1
ATOM 5160 C C . SER B 1 128 ? -15.297 -5.285 16.844 1 88.75 128 SER B C 1
ATOM 5162 O O . SER B 1 128 ? -15.258 -4.801 17.969 1 88.75 128 SER B O 1
ATOM 5164 N N . CYS B 1 129 ? -14.82 -4.691 15.828 1 92.12 129 CYS B N 1
ATOM 5165 C CA . CYS B 1 129 ? -14.219 -3.359 15.875 1 92.12 129 CYS B CA 1
ATOM 5166 C C . CYS B 1 129 ? -15.008 -2.381 15.008 1 92.12 129 CYS B C 1
ATOM 5168 O O . CYS B 1 129 ? -14.578 -2.051 13.898 1 92.12 129 CYS B O 1
ATOM 5170 N N . PRO B 1 130 ? -15.992 -1.883 15.484 1 91.81 130 PRO B N 1
ATOM 5171 C CA . PRO B 1 130 ? -16.875 -1.055 14.656 1 91.81 130 PRO B CA 1
ATOM 5172 C C . PRO B 1 130 ? -16.219 0.261 14.242 1 91.81 130 PRO B C 1
ATOM 5174 O O . PRO B 1 130 ? -15.32 0.751 14.922 1 91.81 130 PRO B O 1
ATOM 5177 N N . PRO B 1 131 ? -16.75 0.777 13.086 1 93.88 131 PRO B N 1
ATOM 5178 C CA . PRO B 1 131 ? -16.25 2.092 12.664 1 93.88 131 PRO B CA 1
ATOM 5179 C C . PRO B 1 131 ? -16.609 3.199 13.656 1 93.88 131 PRO B C 1
ATOM 5181 O O . PRO B 1 131 ? -17.594 3.072 14.398 1 93.88 131 PRO B O 1
ATOM 5184 N N . VAL B 1 132 ? -15.773 4.242 13.633 1 93 132 VAL B N 1
ATOM 5185 C CA . VAL B 1 132 ? -16 5.375 14.523 1 93 132 VAL B CA 1
ATOM 5186 C C . VAL B 1 132 ? -16.062 6.668 13.711 1 93 132 VAL B C 1
ATOM 5188 O O . VAL B 1 132 ? -15.203 6.914 12.859 1 93 132 VAL B O 1
ATOM 5191 N N . SER B 1 133 ? -17.156 7.41 13.938 1 94.62 133 SER B N 1
ATOM 5192 C CA . SER B 1 133 ? -17.281 8.766 13.391 1 94.62 133 SER B CA 1
ATOM 5193 C C . SER B 1 133 ? -17.391 9.797 14.508 1 94.62 133 SER B C 1
ATOM 5195 O O . SER B 1 133 ? -18.328 9.75 15.312 1 94.62 133 SER B O 1
ATOM 5197 N N . LEU B 1 134 ? -16.484 10.703 14.523 1 97 134 LEU B N 1
ATOM 5198 C CA . LEU B 1 134 ? -16.484 11.758 15.531 1 97 134 LEU B CA 1
ATOM 5199 C C . LEU B 1 134 ? -16.812 13.109 14.906 1 97 134 LEU B C 1
ATOM 5201 O O . LEU B 1 134 ? -17.281 14.023 15.594 1 97 134 LEU B O 1
ATOM 5205 N N . LEU B 1 135 ? -16.641 13.18 13.656 1 95.75 135 LEU B N 1
ATOM 5206 C CA . LEU B 1 135 ? -16.953 14.398 12.93 1 95.75 135 LEU B CA 1
ATOM 5207 C C . LEU B 1 135 ? -18.453 14.625 12.859 1 95.75 135 LEU B C 1
ATOM 5209 O O . LEU B 1 135 ? -18.922 15.766 12.969 1 95.75 135 LEU B O 1
ATOM 5213 N N . LYS B 1 136 ? -19.188 13.57 12.68 1 92.88 136 LYS B N 1
ATOM 5214 C CA . LYS B 1 136 ? -20.625 13.656 12.5 1 92.88 136 LYS B CA 1
ATOM 5215 C C . LYS B 1 136 ? -21.312 14.18 13.766 1 92.88 136 LYS B C 1
ATOM 5217 O O . LYS B 1 136 ? -22.094 15.125 13.711 1 92.88 136 LYS B O 1
ATOM 5222 N N . PRO B 1 137 ? -21.062 13.594 14.914 1 95.38 137 PRO B N 1
ATOM 5223 C CA . PRO B 1 137 ? -21.672 14.164 16.109 1 95.38 137 PRO B CA 1
ATOM 5224 C C . PRO B 1 137 ? -21.234 15.594 16.391 1 95.38 137 PRO B C 1
ATOM 5226 O O . PRO B 1 137 ? -22.016 16.391 16.922 1 95.38 137 PRO B O 1
ATOM 5229 N N . LEU B 1 138 ? -20.016 15.953 16.031 1 96.44 138 LEU B N 1
ATOM 5230 C CA . LEU B 1 138 ? -19.547 17.328 16.188 1 96.44 138 LEU B CA 1
ATOM 5231 C C . LEU B 1 138 ? -20.344 18.266 15.297 1 96.44 138 LEU B C 1
ATOM 5233 O O . LEU B 1 138 ? -20.797 19.312 15.75 1 96.44 138 LEU B O 1
ATOM 5237 N N . SER B 1 139 ? -20.438 17.891 14.055 1 92.88 139 SER B N 1
ATOM 5238 C CA . SER B 1 139 ? -21.188 18.703 13.094 1 92.88 139 SER B CA 1
ATOM 5239 C C . SER B 1 139 ? -22.641 18.875 13.547 1 92.88 139 SER B C 1
ATOM 5241 O O . SER B 1 139 ? -23.172 19.984 13.492 1 92.88 139 SER B O 1
ATOM 5243 N N . ASN B 1 140 ? -23.234 17.797 13.984 1 91.44 140 ASN B N 1
ATOM 5244 C CA . ASN B 1 140 ? -24.609 17.844 14.461 1 91.44 140 ASN B CA 1
ATOM 5245 C C . ASN B 1 140 ? -24.766 18.766 15.664 1 91.44 140 ASN B C 1
ATOM 5247 O O . ASN B 1 140 ? -25.75 19.484 15.781 1 91.44 140 ASN B O 1
ATOM 5251 N N . ASP B 1 141 ? -23.828 18.641 16.516 1 94.5 141 ASP B N 1
ATOM 5252 C CA . ASP B 1 141 ? -23.844 19.469 17.719 1 94.5 141 ASP B CA 1
ATOM 5253 C C . ASP B 1 141 ? -23.797 20.953 17.359 1 94.5 141 ASP B C 1
ATOM 5255 O O . ASP B 1 141 ? -24.562 21.734 17.906 1 94.5 141 ASP B O 1
ATOM 5259 N N . LEU B 1 142 ? -22.984 21.328 16.484 1 93.62 142 LEU B N 1
ATOM 5260 C CA . LEU B 1 142 ? -22.844 22.703 16.047 1 93.62 142 LEU B CA 1
ATOM 5261 C C . LEU B 1 142 ? -24.125 23.203 15.367 1 93.62 142 LEU B C 1
ATOM 5263 O O . LEU B 1 142 ? -24.531 24.344 15.555 1 93.62 142 LEU B O 1
ATOM 5267 N N . GLN B 1 143 ? -24.703 22.328 14.625 1 88.62 143 GLN B N 1
ATOM 5268 C CA . GLN B 1 143 ? -25.953 22.688 13.984 1 88.62 143 GLN B CA 1
ATOM 5269 C C . GLN B 1 143 ? -27.047 22.969 15.016 1 88.62 143 GLN B C 1
ATOM 5271 O O . GLN B 1 143 ? -27.875 23.859 14.828 1 88.62 143 GLN B O 1
ATOM 5276 N N . GLN B 1 144 ? -27 22.219 16.047 1 91.56 144 GLN B N 1
ATOM 5277 C CA . GLN B 1 144 ? -27.969 22.438 17.125 1 91.56 144 GLN B CA 1
ATOM 5278 C C . GLN B 1 144 ? -27.719 23.781 17.812 1 91.56 144 GLN B C 1
ATOM 5280 O O . GLN B 1 144 ? -28.672 24.469 18.188 1 91.56 144 GLN B O 1
ATOM 5285 N N . PHE B 1 145 ? -26.453 24.125 18 1 92.38 145 PHE B N 1
ATOM 5286 C CA . PHE B 1 145 ? -26.141 25.406 18.594 1 92.38 145 PHE B CA 1
ATOM 5287 C C . PHE B 1 145 ? -26.672 26.547 17.75 1 92.38 145 PHE B C 1
ATOM 5289 O O . PHE B 1 145 ? -27.172 27.547 18.281 1 92.38 145 PHE B O 1
ATOM 5296 N N . VAL B 1 146 ? -26.516 26.375 16.438 1 88.06 146 VAL B N 1
ATOM 5297 C CA . VAL B 1 146 ? -26.984 27.406 15.516 1 88.06 146 VAL B CA 1
ATOM 5298 C C . VAL B 1 146 ? -28.516 27.516 15.586 1 88.06 146 VAL B C 1
ATOM 5300 O O . VAL B 1 146 ? -29.062 28.609 15.656 1 88.06 146 VAL B O 1
ATOM 5303 N N . THR B 1 147 ? -29.172 26.391 15.586 1 87.44 147 THR B N 1
ATOM 5304 C CA . THR B 1 147 ? -30.625 26.344 15.617 1 87.44 147 THR B CA 1
ATOM 5305 C C . THR B 1 147 ? -31.156 26.984 16.891 1 87.44 147 THR B C 1
ATOM 5307 O O . THR B 1 147 ? -32.156 27.703 16.875 1 87.44 147 THR B O 1
ATOM 5310 N N . ARG B 1 148 ? -30.438 26.781 17.922 1 91.44 148 ARG B N 1
ATOM 5311 C CA . ARG B 1 148 ? -30.875 27.281 19.219 1 91.44 148 ARG B CA 1
ATOM 5312 C C . ARG B 1 148 ? -30.328 28.688 19.469 1 91.44 148 ARG B C 1
ATOM 5314 O O . ARG B 1 148 ? -30.703 29.344 20.438 1 91.44 148 ARG B O 1
ATOM 5321 N N . ASN B 1 149 ? -29.453 29.125 18.594 1 89.56 149 ASN B N 1
ATOM 5322 C CA . ASN B 1 149 ? -28.766 30.406 18.734 1 89.56 149 ASN B CA 1
ATOM 5323 C C . ASN B 1 149 ? -28.078 30.516 20.094 1 89.56 149 ASN B C 1
ATOM 5325 O O . ASN B 1 149 ? -28.141 31.578 20.734 1 89.56 149 ASN B O 1
ATOM 5329 N N . ALA B 1 150 ? -27.625 29.375 20.578 1 90.75 150 ALA B N 1
ATOM 5330 C CA . ALA B 1 150 ? -26.922 29.328 21.859 1 90.75 150 ALA B CA 1
ATOM 5331 C C . ALA B 1 150 ? -26.016 28.094 21.938 1 90.75 150 ALA B C 1
ATOM 5333 O O . ALA B 1 150 ? -26.375 27.016 21.453 1 90.75 150 ALA B O 1
ATOM 5334 N N . SER B 1 151 ? -24.859 28.297 22.453 1 91.62 151 SER B N 1
ATOM 5335 C CA . SER B 1 151 ? -23.938 27.203 22.766 1 91.62 151 SER B CA 1
ATOM 5336 C C . SER B 1 151 ? -23.75 27.062 24.281 1 91.62 151 SER B C 1
ATOM 5338 O O . SER B 1 151 ? -23.891 28.031 25.016 1 91.62 151 SER B O 1
ATOM 5340 N N . PRO B 1 152 ? -23.469 25.906 24.734 1 92.5 152 PRO B N 1
ATOM 5341 C CA . PRO B 1 152 ? -23.125 25.75 26.141 1 92.5 152 PRO B CA 1
ATOM 5342 C C . PRO B 1 152 ? -21.875 26.531 26.547 1 92.5 152 PRO B C 1
ATOM 5344 O O . PRO B 1 152 ? -21.078 26.891 25.688 1 92.5 152 PRO B O 1
ATOM 5347 N N . ALA B 1 153 ? -21.859 26.719 27.875 1 94.12 153 ALA B N 1
ATOM 5348 C CA . ALA B 1 153 ? -20.641 27.312 28.391 1 94.12 153 ALA B CA 1
ATOM 5349 C C . ALA B 1 153 ? -19.5 26.297 28.406 1 94.12 153 ALA B C 1
ATOM 5351 O O . ALA B 1 153 ? -19.703 25.141 28.766 1 94.12 153 ALA B O 1
ATOM 5352 N N . ARG B 1 154 ? -18.359 26.703 28.078 1 93.38 154 ARG B N 1
ATOM 5353 C CA . ARG B 1 154 ? -17.219 25.812 27.953 1 93.38 154 ARG B CA 1
ATOM 5354 C C . ARG B 1 154 ? -16.781 25.281 29.312 1 93.38 154 ARG B C 1
ATOM 5356 O O . ARG B 1 154 ? -16.078 24.266 29.391 1 93.38 154 ARG B O 1
ATOM 5363 N N . ASN B 1 155 ? -17.172 25.938 30.344 1 92.5 155 ASN B N 1
ATOM 5364 C CA . ASN B 1 155 ? -16.859 25.453 31.688 1 92.5 155 ASN B CA 1
ATOM 5365 C C . ASN B 1 155 ? -17.719 24.234 32.062 1 92.5 155 ASN B C 1
ATOM 5367 O O . ASN B 1 155 ? -17.469 23.594 33.094 1 92.5 155 ASN B O 1
ATOM 5371 N N . HIS B 1 156 ? -18.656 23.859 31.234 1 94.25 156 HIS B N 1
ATOM 5372 C CA . HIS B 1 156 ? -19.453 22.641 31.391 1 94.25 156 HIS B CA 1
ATOM 5373 C C . HIS B 1 156 ? -19.266 21.703 30.203 1 94.25 156 HIS B C 1
ATOM 5375 O O . HIS B 1 156 ? -20.203 21.453 29.453 1 94.25 156 HIS B O 1
ATOM 5381 N N . PRO B 1 157 ? -18.188 21.109 30.188 1 94.75 157 PRO B N 1
ATOM 5382 C CA . PRO B 1 157 ? -17.859 20.297 29 1 94.75 157 PRO B CA 1
ATOM 5383 C C . PRO B 1 157 ? -18.828 19.141 28.781 1 94.75 157 PRO B C 1
ATOM 5385 O O . PRO B 1 157 ? -19.031 18.719 27.641 1 94.75 157 PRO B O 1
ATOM 5388 N N . SER B 1 158 ? -19.453 18.703 29.781 1 95.06 158 SER B N 1
ATOM 5389 C CA . SER B 1 158 ? -20.375 17.578 29.672 1 95.06 158 SER B CA 1
ATOM 5390 C C . SER B 1 158 ? -21.594 17.938 28.828 1 95.06 158 SER B C 1
ATOM 5392 O O . SER B 1 158 ? -22.328 17.047 28.375 1 95.06 158 SER B O 1
ATOM 5394 N N . SER B 1 159 ? -21.766 19.172 28.578 1 95.31 159 SER B N 1
ATOM 5395 C CA . SER B 1 159 ? -22.922 19.641 27.812 1 95.31 159 SER B CA 1
ATOM 5396 C C . SER B 1 159 ? -22.656 19.547 26.312 1 95.31 159 SER B C 1
ATOM 5398 O O . SER B 1 159 ? -23.562 19.766 25.5 1 95.31 159 SER B O 1
ATOM 5400 N N . PHE B 1 160 ? -21.484 19.219 25.938 1 97.44 160 PHE B N 1
ATOM 5401 C CA . PHE B 1 160 ? -21.109 19.094 24.531 1 97.44 160 PHE B CA 1
ATOM 5402 C C . PHE B 1 160 ? -21.188 17.641 24.078 1 97.44 160 PHE B C 1
ATOM 5404 O O . PHE B 1 160 ? -21.062 16.719 24.891 1 97.44 160 PHE B O 1
ATOM 5411 N N . ALA B 1 161 ? -21.391 17.391 22.75 1 96.81 161 ALA B N 1
ATOM 5412 C CA . ALA B 1 161 ? -21.406 16.031 22.203 1 96.81 161 ALA B CA 1
ATOM 5413 C C . ALA B 1 161 ? -20.047 15.359 22.375 1 96.81 161 ALA B C 1
ATOM 5415 O O . ALA B 1 161 ? -19.969 14.141 22.562 1 96.81 161 ALA B O 1
ATOM 5416 N N . LEU B 1 162 ? -19 16.172 22.234 1 98.06 162 LEU B N 1
ATOM 5417 C CA . LEU B 1 162 ? -17.625 15.711 22.453 1 98.06 162 LEU B CA 1
ATOM 5418 C C . LEU B 1 162 ? -16.969 16.484 23.578 1 98.06 162 LEU B C 1
ATOM 5420 O O . LEU B 1 162 ? -16.141 17.375 23.328 1 98.06 162 LEU B O 1
ATOM 5424 N N . PRO B 1 163 ? -17.172 16.062 24.828 1 97.69 163 PRO B N 1
ATOM 5425 C CA . PRO B 1 163 ? -16.688 16.844 25.969 1 97.69 163 PRO B CA 1
ATOM 5426 C C . PRO B 1 163 ? -15.172 16.969 26 1 97.69 163 PRO B C 1
ATOM 5428 O O . PRO B 1 163 ? -14.641 18 26.406 1 97.69 163 PRO B O 1
ATOM 5431 N N . TRP B 1 164 ? -14.508 15.977 25.578 1 97 164 TRP B N 1
ATOM 5432 C CA . TRP B 1 164 ? -13.047 15.953 25.625 1 97 164 TRP B CA 1
ATOM 5433 C C . TRP B 1 164 ? -12.453 16.938 24.609 1 97 164 TRP B C 1
ATOM 5435 O O . TRP B 1 164 ? -11.266 17.25 24.672 1 97 164 TRP B O 1
ATOM 5445 N N . LEU B 1 165 ? -13.234 17.453 23.672 1 98.25 165 LEU B N 1
ATOM 5446 C CA . LEU B 1 165 ? -12.766 18.328 22.594 1 98.25 165 LEU B CA 1
ATOM 5447 C C . LEU B 1 165 ? -12.742 19.781 23.047 1 98.25 165 LEU B C 1
ATOM 5449 O O . LEU B 1 165 ? -12.117 20.625 22.406 1 98.25 165 LEU B O 1
ATOM 5453 N N . VAL B 1 166 ? -13.391 20.156 24.156 1 97.94 166 VAL B N 1
ATOM 5454 C CA . VAL B 1 166 ? -13.547 21.531 24.609 1 97.94 166 VAL B CA 1
ATOM 5455 C C . VAL B 1 166 ? -12.188 22.094 25 1 97.94 166 VAL B C 1
ATOM 5457 O O . VAL B 1 166 ? -11.445 21.484 25.766 1 97.94 166 VAL B O 1
ATOM 5460 N N . ASN B 1 167 ? -11.812 23.219 24.406 1 97.38 167 ASN B N 1
ATOM 5461 C CA . ASN B 1 167 ? -10.609 23.984 24.688 1 97.38 167 ASN B CA 1
ATOM 5462 C C . ASN B 1 167 ? -9.352 23.203 24.328 1 97.38 167 ASN B C 1
ATOM 5464 O O . ASN B 1 167 ? -8.391 23.172 25.109 1 97.38 167 ASN B O 1
ATOM 5468 N N . ARG B 1 168 ? -9.406 22.547 23.203 1 97.69 168 ARG B N 1
ATOM 5469 C CA . ARG B 1 168 ? -8.242 21.797 22.75 1 97.69 168 ARG B CA 1
ATOM 5470 C C . ARG B 1 168 ? -7.598 22.469 21.531 1 97.69 168 ARG B C 1
ATOM 5472 O O . ARG B 1 168 ? -8.242 23.234 20.828 1 97.69 168 ARG B O 1
ATOM 5479 N N . THR B 1 169 ? -6.312 22.156 21.375 1 98.25 169 THR B N 1
ATOM 5480 C CA . THR B 1 169 ? -5.531 22.734 20.281 1 98.25 169 THR B CA 1
ATOM 5481 C C . THR B 1 169 ? -4.758 21.641 19.531 1 98.25 169 THR B C 1
ATOM 5483 O O . THR B 1 169 ? -4.137 20.781 20.156 1 98.25 169 THR B O 1
ATOM 5486 N N . VAL B 1 170 ? -4.832 21.641 18.234 1 98.69 170 VAL B N 1
ATOM 5487 C CA . VAL B 1 170 ? -4.062 20.75 17.359 1 98.69 170 VAL B CA 1
ATOM 5488 C C . VAL B 1 170 ? -3.117 21.578 16.5 1 98.69 170 VAL B C 1
ATOM 5490 O O . VAL B 1 170 ? -3.506 22.625 15.961 1 98.69 170 VAL B O 1
ATOM 5493 N N . VAL B 1 171 ? -1.862 21.156 16.406 1 98.69 171 VAL B N 1
ATOM 5494 C CA . VAL B 1 171 ? -0.888 21.797 15.523 1 98.69 171 VAL B CA 1
ATOM 5495 C C . VAL B 1 171 ? -0.49 20.828 14.406 1 98.69 171 VAL B C 1
ATOM 5497 O O . VAL B 1 171 ? -0.14 19.672 14.672 1 98.69 171 VAL B O 1
ATOM 5500 N N . LEU B 1 172 ? -0.599 21.312 13.211 1 98.69 172 LEU B N 1
ATOM 5501 C CA . LEU B 1 172 ? -0.2 20.562 12.031 1 98.69 172 LEU B CA 1
ATOM 5502 C C . LEU B 1 172 ? 1.032 21.172 11.375 1 98.69 172 LEU B C 1
ATOM 5504 O O . LEU B 1 172 ? 0.996 22.328 10.93 1 98.69 172 LEU B O 1
ATOM 5508 N N . ILE B 1 173 ? 2.072 20.422 11.297 1 97.75 173 ILE B N 1
ATOM 5509 C CA . ILE B 1 173 ? 3.299 20.859 10.633 1 97.75 173 ILE B CA 1
ATOM 5510 C C . ILE B 1 173 ? 3.52 20.047 9.359 1 97.75 173 ILE B C 1
ATOM 5512 O O . ILE B 1 173 ? 3.707 18.828 9.422 1 97.75 173 ILE B O 1
ATOM 5516 N N . GLY B 1 174 ? 3.449 20.672 8.273 1 95.88 174 GLY B N 1
ATOM 5517 C CA . GLY B 1 174 ? 3.582 19.984 6.996 1 95.88 174 GLY B CA 1
ATOM 5518 C C . GLY B 1 174 ? 3.488 20.922 5.809 1 95.88 174 GLY B C 1
ATOM 5519 O O . GLY B 1 174 ? 4.168 21.953 5.766 1 95.88 174 GLY B O 1
ATOM 5520 N N . ASP B 1 175 ? 2.688 20.547 4.855 1 93.25 175 ASP B N 1
ATOM 5521 C CA . ASP B 1 175 ? 2.623 21.344 3.637 1 93.25 175 ASP B CA 1
ATOM 5522 C C . ASP B 1 175 ? 1.176 21.656 3.258 1 93.25 175 ASP B C 1
ATOM 5524 O O . ASP B 1 175 ? 0.351 21.953 4.125 1 93.25 175 ASP B O 1
ATOM 5528 N N . SER B 1 176 ? 0.894 21.672 1.976 1 93.44 176 SER B N 1
ATOM 5529 C CA . SER B 1 176 ? -0.436 22.047 1.506 1 93.44 176 SER B CA 1
ATOM 5530 C C . SER B 1 176 ? -1.484 21.031 1.953 1 93.44 176 SER B C 1
ATOM 5532 O O . SER B 1 176 ? -2.66 21.375 2.096 1 93.44 176 SER B O 1
ATOM 5534 N N . ILE B 1 177 ? -1.081 19.828 2.191 1 95.81 177 ILE B N 1
ATOM 5535 C CA . ILE B 1 177 ? -2.029 18.812 2.637 1 95.81 177 ILE B CA 1
ATOM 5536 C C . ILE B 1 177 ? -2.584 19.188 4.008 1 95.81 177 ILE B C 1
ATOM 5538 O O . ILE B 1 177 ? -3.795 19.125 4.234 1 95.81 177 ILE B O 1
ATOM 5542 N N . GLU B 1 178 ? -1.752 19.625 4.926 1 96.38 178 GLU B N 1
ATOM 5543 C CA . GLU B 1 178 ? -2.18 20.062 6.254 1 96.38 178 GLU B CA 1
ATOM 5544 C C . GLU B 1 178 ? -3.061 21.297 6.176 1 96.38 178 GLU B C 1
ATOM 5546 O O . GLU B 1 178 ? -4.035 21.422 6.918 1 96.38 178 GLU B O 1
ATOM 5551 N N . ARG B 1 179 ? -2.701 22.172 5.305 1 93.94 179 ARG B N 1
ATOM 5552 C CA . ARG B 1 179 ? -3.539 23.344 5.09 1 93.94 179 ARG B CA 1
ATOM 5553 C C . ARG B 1 179 ? -4.949 22.938 4.672 1 93.94 179 ARG B C 1
ATOM 5555 O O . ARG B 1 179 ? -5.93 23.438 5.223 1 93.94 179 ARG B O 1
ATOM 5562 N N . PHE B 1 180 ? -5.035 22.047 3.727 1 94.12 180 PHE B N 1
ATOM 5563 C CA . PHE B 1 180 ? -6.336 21.625 3.229 1 94.12 180 PHE B CA 1
ATOM 5564 C C . PHE B 1 180 ? -7.102 20.844 4.297 1 94.12 180 PHE B C 1
ATOM 5566 O O . PHE B 1 180 ? -8.32 20.969 4.402 1 94.12 180 PHE B O 1
ATOM 5573 N N . HIS B 1 181 ? -6.398 20.078 5.055 1 95.5 181 HIS B N 1
ATOM 5574 C CA . HIS B 1 181 ? -7.059 19.375 6.148 1 95.5 181 HIS B CA 1
ATOM 5575 C C . HIS B 1 181 ? -7.703 20.344 7.129 1 95.5 181 HIS B C 1
ATOM 5577 O O . HIS B 1 181 ? -8.867 20.188 7.492 1 95.5 181 HIS B O 1
ATOM 5583 N N . ALA B 1 182 ? -6.965 21.359 7.5 1 95.31 182 ALA B N 1
ATOM 5584 C CA . ALA B 1 182 ? -7.48 22.344 8.453 1 95.31 182 ALA B CA 1
ATOM 5585 C C . ALA B 1 182 ? -8.641 23.125 7.855 1 95.31 182 ALA B C 1
ATOM 5587 O O . ALA B 1 182 ? -9.68 23.297 8.5 1 95.31 182 ALA B O 1
ATOM 5588 N N . ARG B 1 183 ? -8.422 23.562 6.684 1 92.69 183 ARG B N 1
ATOM 5589 C CA . ARG B 1 183 ? -9.453 24.344 5.996 1 92.69 183 ARG B CA 1
ATOM 5590 C C . ARG B 1 183 ? -10.719 23.516 5.797 1 92.69 183 ARG B C 1
ATOM 5592 O O . ARG B 1 183 ? -11.82 23.969 6.105 1 92.69 183 ARG B O 1
ATOM 5599 N N . ASP B 1 184 ? -10.555 22.328 5.254 1 92.31 184 ASP B N 1
ATOM 5600 C CA . ASP B 1 184 ? -11.695 21.469 4.961 1 92.31 184 ASP B CA 1
ATOM 5601 C C . ASP B 1 184 ? -12.43 21.078 6.238 1 92.31 184 ASP B C 1
ATOM 5603 O O . ASP B 1 184 ? -13.648 20.922 6.234 1 92.31 184 ASP B O 1
ATOM 5607 N N . PHE B 1 185 ? -11.695 20.891 7.312 1 94.44 185 PHE B N 1
ATOM 5608 C CA . PHE B 1 185 ? -12.312 20.562 8.594 1 94.44 185 PHE B CA 1
ATOM 5609 C C . PHE B 1 185 ? -13.328 21.625 8.992 1 94.44 185 PHE B C 1
ATOM 5611 O O . PHE B 1 185 ? -14.477 21.312 9.32 1 94.44 185 PHE B O 1
ATOM 5618 N N . CYS B 1 186 ? -12.953 22.859 8.914 1 93.44 186 CYS B N 1
ATOM 5619 C CA . CYS B 1 186 ? -13.836 23.969 9.281 1 93.44 186 CYS B CA 1
ATOM 5620 C C . CYS B 1 186 ? -14.969 24.125 8.273 1 93.44 186 CYS B C 1
ATOM 5622 O O . CYS B 1 186 ? -16.109 24.422 8.648 1 93.44 186 CYS B O 1
ATOM 5624 N N . ASP B 1 187 ? -14.617 23.859 7.004 1 90.38 187 ASP B N 1
ATOM 5625 C CA . ASP B 1 187 ? -15.648 23.969 5.977 1 90.38 187 ASP B CA 1
ATOM 5626 C C . ASP B 1 187 ? -16.719 22.891 6.164 1 90.38 187 ASP B C 1
ATOM 5628 O O . ASP B 1 187 ? -17.906 23.156 5.996 1 90.38 187 ASP B O 1
ATOM 5632 N N . LEU B 1 188 ? -16.266 21.719 6.504 1 89.81 188 LEU B N 1
ATOM 5633 C CA . LEU B 1 188 ? -17.172 20.609 6.727 1 89.81 188 LEU B CA 1
ATOM 5634 C C . LEU B 1 188 ? -18.094 20.891 7.91 1 89.81 188 LEU B C 1
ATOM 5636 O O . LEU B 1 188 ? -19.281 20.562 7.867 1 89.81 188 LEU B O 1
ATOM 5640 N N . LEU B 1 189 ? -17.578 21.5 8.93 1 91.56 189 LEU B N 1
ATOM 5641 C CA . LEU B 1 189 ? -18.344 21.781 10.141 1 91.56 189 LEU B CA 1
ATOM 5642 C C . LEU B 1 189 ? -19.344 22.906 9.914 1 91.56 189 LEU B C 1
ATOM 5644 O O . LEU B 1 189 ? -20.312 23.047 10.656 1 91.56 189 LEU B O 1
ATOM 5648 N N . SER B 1 190 ? -19.031 23.703 8.984 1 85.94 190 SER B N 1
ATOM 5649 C CA . SER B 1 190 ? -19.891 24.859 8.719 1 85.94 190 SER B CA 1
ATOM 5650 C C . SER B 1 190 ? -20.812 24.594 7.531 1 85.94 190 SER B C 1
ATOM 5652 O O . SER B 1 190 ? -21.656 25.422 7.199 1 85.94 190 SER B O 1
ATOM 5654 N N . SER B 1 191 ? -20.469 23.438 6.918 1 71.81 191 SER B N 1
ATOM 5655 C CA . SER B 1 191 ? -21.25 23.141 5.73 1 71.81 191 SER B CA 1
ATOM 5656 C C . SER B 1 191 ? -22.656 22.672 6.105 1 71.81 191 SER B C 1
ATOM 5658 O O . SER B 1 191 ? -22.844 22.016 7.141 1 71.81 191 SER B O 1
ATOM 5660 N N . SER B 1 192 ? -23.75 23.438 5.832 1 53.72 192 SER B N 1
ATOM 5661 C CA . SER B 1 192 ? -25.125 22.984 6.074 1 53.72 192 SER B CA 1
ATOM 5662 C C . SER B 1 192 ? -25.344 21.578 5.527 1 53.72 192 SER B C 1
ATOM 5664 O O . SER B 1 192 ? -24.703 21.172 4.559 1 53.72 192 SER B O 1
ATOM 5666 N N . THR B 1 193 ? -25.672 20.562 6.59 1 42.5 193 THR B N 1
ATOM 5667 C CA . THR B 1 193 ? -26 19.172 6.289 1 42.5 193 THR B CA 1
ATOM 5668 C C . THR B 1 193 ? -26.938 19.094 5.086 1 42.5 193 THR B C 1
ATOM 5670 O O . THR B 1 193 ? -27.188 18.016 4.555 1 42.5 193 THR B O 1
ATOM 5673 N N . GLU B 1 194 ? -28 19.969 4.941 1 36.56 194 GLU B N 1
ATOM 5674 C CA . GLU B 1 194 ? -28.812 19.953 3.727 1 36.56 194 GLU B CA 1
ATOM 5675 C C . GLU B 1 194 ? -28.016 20.469 2.531 1 36.56 194 GLU B C 1
ATOM 5677 O O . GLU B 1 194 ? -27.188 21.359 2.674 1 36.56 194 GLU B O 1
ATOM 5682 N N . PRO B 1 195 ? -28.328 19.953 1.404 1 37.66 195 PRO B N 1
ATOM 5683 C CA . PRO B 1 195 ? -27.953 20.797 0.258 1 37.66 195 PRO B CA 1
ATOM 5684 C C . PRO B 1 195 ? -28.328 22.266 0.453 1 37.66 195 PRO B C 1
ATOM 5686 O O . PRO B 1 195 ? -29.281 22.578 1.172 1 37.66 195 PRO B O 1
ATOM 5689 N N . PRO B 1 196 ? -27.797 23.469 -0.182 1 36.41 196 PRO B N 1
ATOM 5690 C CA . PRO B 1 196 ? -26.453 23.562 -0.776 1 36.41 196 PRO B CA 1
ATOM 5691 C C . PRO B 1 196 ? -25.344 23.625 0.271 1 36.41 196 PRO B C 1
ATOM 5693 O O . PRO B 1 196 ? -25.391 24.453 1.174 1 36.41 196 PRO B O 1
ATOM 5696 N N . PHE B 1 197 ? -24.641 22.547 0.841 1 41.88 197 PHE B N 1
ATOM 5697 C CA . PHE B 1 197 ? -23.344 22.562 1.49 1 41.88 197 PHE B CA 1
ATOM 5698 C C . PHE B 1 197 ? -22.547 23.812 1.104 1 41.88 197 PHE B C 1
ATOM 5700 O O . PHE B 1 197 ? -22.641 24.281 -0.033 1 41.88 197 PHE B O 1
ATOM 5707 N N . HIS B 1 198 ? -22.547 24.766 1.94 1 49.38 198 HIS B N 1
ATOM 5708 C CA . HIS B 1 198 ? -21.562 25.594 1.231 1 49.38 198 HIS B CA 1
ATOM 5709 C C . HIS B 1 198 ? -20.5 24.734 0.57 1 49.38 198 HIS B C 1
ATOM 5711 O O . HIS B 1 198 ? -20.203 23.625 1.034 1 49.38 198 HIS B O 1
ATOM 5717 N N . GLY B 1 199 ? -20.453 24.984 -0.469 1 60.19 199 GLY B N 1
ATOM 5718 C CA . GLY B 1 199 ? -19.5 24.25 -1.289 1 60.19 199 GLY B CA 1
ATOM 5719 C C . GLY B 1 199 ? -18.141 24.094 -0.627 1 60.19 199 GLY B C 1
ATOM 5720 O O . GLY B 1 199 ? -17.703 24.969 0.129 1 60.19 199 GLY B O 1
ATOM 5721 N N . ILE B 1 200 ? -17.859 22.922 -0.15 1 64.75 200 ILE B N 1
ATOM 5722 C CA . ILE B 1 200 ? -16.469 22.672 0.2 1 64.75 200 ILE B CA 1
ATOM 5723 C C . ILE B 1 200 ? -15.555 23.141 -0.931 1 64.75 200 ILE B C 1
ATOM 5725 O O . ILE B 1 200 ? -15.711 22.734 -2.08 1 64.75 200 ILE B O 1
ATOM 5729 N N . SER B 1 201 ? -14.875 24.281 -0.567 1 65.31 201 SER B N 1
ATOM 5730 C CA . SER B 1 201 ? -14.031 24.812 -1.634 1 65.31 201 SER B CA 1
ATOM 5731 C C . SER B 1 201 ? -12.945 23.828 -2.025 1 65.31 201 SER B C 1
ATOM 5733 O O . SER B 1 201 ? -12.18 23.359 -1.173 1 65.31 201 SER B O 1
ATOM 5735 N N . GLU B 1 202 ? -13.031 23.531 -3.209 1 68.19 202 GLU B N 1
ATOM 5736 C CA . GLU B 1 202 ? -11.977 22.656 -3.713 1 68.19 202 GLU B CA 1
ATOM 5737 C C . GLU B 1 202 ? -10.773 23.469 -4.199 1 68.19 202 GLU B C 1
ATOM 5739 O O . GLU B 1 202 ? -9.727 22.906 -4.508 1 68.19 202 GLU B O 1
ATOM 5744 N N . ASN B 1 203 ? -11.016 24.766 -4.051 1 66.94 203 ASN B N 1
ATOM 5745 C CA . ASN B 1 203 ? -9.898 25.656 -4.379 1 66.94 203 ASN B CA 1
ATOM 5746 C C . ASN B 1 203 ? -9.141 26.094 -3.129 1 66.94 203 ASN B C 1
ATOM 5748 O O . ASN B 1 203 ? -9.672 26.844 -2.314 1 66.94 203 ASN B O 1
ATOM 5752 N N . GLY B 1 204 ? -8 25.641 -3 1 64.56 204 GLY B N 1
ATOM 5753 C CA . GLY B 1 204 ? -7.207 25.922 -1.811 1 64.56 204 GLY B CA 1
ATOM 5754 C C . GLY B 1 204 ? -6.535 27.281 -1.836 1 64.56 204 GLY B C 1
ATOM 5755 O O . GLY B 1 204 ? -5.801 27.625 -0.911 1 64.56 204 GLY B O 1
ATOM 5756 N N . PHE B 1 205 ? -6.945 28.062 -2.859 1 73.06 205 PHE B N 1
ATOM 5757 C CA . PHE B 1 205 ? -6.234 29.328 -3.004 1 73.06 205 PHE B CA 1
ATOM 5758 C C . PHE B 1 205 ? -7.184 30.5 -2.83 1 73.06 205 PHE B C 1
ATOM 5760 O O . PHE B 1 205 ? -6.844 31.641 -3.166 1 73.06 205 PHE B O 1
ATOM 5767 N N . SER B 1 206 ? -8.367 30.172 -2.4 1 75.25 206 SER B N 1
ATOM 5768 C CA . SER B 1 206 ? -9.336 31.203 -2.039 1 75.25 206 SER B CA 1
ATOM 5769 C C . SER B 1 206 ? -9.656 31.156 -0.548 1 75.25 206 SER B C 1
ATOM 5771 O O . SER B 1 206 ? -9.438 30.141 0.11 1 75.25 206 SER B O 1
ATOM 5773 N N . PRO B 1 207 ? -10.016 32.312 -0.109 1 78.06 207 PRO B N 1
ATOM 5774 C CA . PRO B 1 207 ? -10.445 32.281 1.29 1 78.06 207 PRO B CA 1
ATOM 5775 C C . PRO B 1 207 ? -11.531 31.234 1.552 1 78.06 207 PRO B C 1
ATOM 5777 O O . PRO B 1 207 ? -12.305 30.906 0.65 1 78.06 207 PRO B O 1
ATOM 5780 N N . SER B 1 208 ? -11.516 30.75 2.701 1 82.75 208 SER B N 1
ATOM 5781 C CA . SER B 1 208 ? -12.484 29.734 3.105 1 82.75 208 SER B CA 1
ATOM 5782 C C . SER B 1 208 ? -13.891 30.328 3.195 1 82.75 208 SER B C 1
ATOM 5784 O O . SER B 1 208 ? -14.062 31.469 3.637 1 82.75 208 SER B O 1
ATOM 5786 N N . PRO B 1 209 ? -14.859 29.516 2.812 1 81.88 209 PRO B N 1
ATOM 5787 C CA . PRO B 1 209 ? -16.234 29.984 3.023 1 81.88 209 PRO B CA 1
ATOM 5788 C C . PRO B 1 209 ? -16.625 30 4.5 1 81.88 209 PRO B C 1
ATOM 5790 O O . PRO B 1 209 ? -17.625 30.641 4.867 1 81.88 209 PRO B O 1
ATOM 5793 N N . SER B 1 210 ? -15.844 29.328 5.27 1 84.88 210 SER B N 1
ATOM 5794 C CA . SER B 1 210 ? -16.062 29.375 6.711 1 84.88 210 SER B CA 1
ATOM 5795 C C . SER B 1 210 ? -15.469 30.625 7.328 1 84.88 210 SER B C 1
ATOM 5797 O O . SER B 1 210 ? -14.258 30.828 7.293 1 84.88 210 SER B O 1
ATOM 5799 N N . ASN B 1 211 ? -16.422 31.375 7.965 1 83.81 211 ASN B N 1
ATOM 5800 C CA . ASN B 1 211 ? -15.992 32.656 8.508 1 83.81 211 ASN B CA 1
ATOM 5801 C C . ASN B 1 211 ? -16.609 32.938 9.875 1 83.81 211 ASN B C 1
ATOM 5803 O O . ASN B 1 211 ? -17.062 32 10.547 1 83.81 211 ASN B O 1
ATOM 5807 N N . SER B 1 212 ? -16.562 34.188 10.297 1 82.19 212 SER B N 1
ATOM 5808 C CA . SER B 1 212 ? -16.953 34.531 11.656 1 82.19 212 SER B CA 1
ATOM 5809 C C . SER B 1 212 ? -18.453 34.344 11.875 1 82.19 212 SER B C 1
ATOM 5811 O O . SER B 1 212 ? -18.906 34.312 13.016 1 82.19 212 SER B O 1
ATOM 5813 N N . THR B 1 213 ? -19.188 34.188 10.789 1 84 213 THR B N 1
ATOM 5814 C CA . THR B 1 213 ? -20.641 34.062 10.906 1 84 213 THR B CA 1
ATOM 5815 C C . THR B 1 213 ? -21.062 32.625 10.875 1 84 213 THR B C 1
ATOM 5817 O O . THR B 1 213 ? -22.25 32.312 11.023 1 84 213 THR B O 1
ATOM 5820 N N . THR B 1 214 ? -20.094 31.797 10.602 1 87.88 214 THR B N 1
ATOM 5821 C CA . THR B 1 214 ? -20.375 30.375 10.547 1 87.88 214 THR B CA 1
ATOM 5822 C C . THR B 1 214 ? -19.938 29.672 11.836 1 87.88 214 THR B C 1
ATOM 5824 O O . THR B 1 214 ? -19.219 30.266 12.641 1 87.88 214 THR B O 1
ATOM 5827 N N . PRO B 1 215 ? -20.406 28.453 12.07 1 90.56 215 PRO B N 1
ATOM 5828 C CA . PRO B 1 215 ? -20.078 27.75 13.312 1 90.56 215 PRO B CA 1
ATOM 5829 C C . PRO B 1 215 ? -18.578 27.531 13.5 1 90.56 215 PRO B C 1
ATOM 5831 O O . PRO B 1 215 ? -18.109 27.391 14.625 1 90.56 215 PRO B O 1
ATOM 5834 N N . SER B 1 216 ? -17.938 27.469 12.398 1 92.94 216 SER B N 1
ATOM 5835 C CA . SER B 1 216 ? -16.484 27.406 12.375 1 92.94 216 SER B CA 1
ATOM 5836 C C . SER B 1 216 ? -15.906 28.406 11.391 1 92.94 216 SER B C 1
ATOM 5838 O O . SER B 1 216 ? -16.625 28.922 10.523 1 92.94 216 SER B O 1
ATOM 5840 N N . ARG B 1 217 ? -14.633 28.703 11.609 1 91.25 217 ARG B N 1
ATOM 5841 C CA . ARG B 1 217 ? -14 29.641 10.688 1 91.25 217 ARG B CA 1
ATOM 5842 C C . ARG B 1 217 ? -12.555 29.234 10.406 1 91.25 217 ARG B C 1
ATOM 5844 O O . ARG B 1 217 ? -11.852 28.75 11.297 1 91.25 217 ARG B O 1
ATOM 5851 N N . SER B 1 218 ? -12.164 29.375 9.156 1 91.38 218 SER B N 1
ATOM 5852 C CA . SER B 1 218 ? -10.789 29.141 8.734 1 91.38 218 SER B CA 1
ATOM 5853 C C . SER B 1 218 ? -10.227 30.312 7.961 1 91.38 218 SER B C 1
ATOM 5855 O O . SER B 1 218 ? -10.93 30.938 7.16 1 91.38 218 SER B O 1
ATOM 5857 N N . PHE B 1 219 ? -8.961 30.656 8.297 1 89.69 219 PHE B N 1
ATOM 5858 C CA . PHE B 1 219 ? -8.312 31.781 7.645 1 89.69 219 PHE B CA 1
ATOM 5859 C C . PHE B 1 219 ? -6.809 31.578 7.578 1 89.69 219 PHE B C 1
ATOM 5861 O O . PHE B 1 219 ? -6.234 30.875 8.406 1 89.69 219 PHE B O 1
ATOM 5868 N N . TYR B 1 220 ? -6.184 32.125 6.555 1 89.12 220 TYR B N 1
ATOM 5869 C CA . TYR B 1 220 ? -4.727 32.219 6.527 1 89.12 220 TYR B CA 1
ATOM 5870 C C . TYR B 1 220 ? -4.234 33.469 7.223 1 89.12 220 TYR B C 1
ATOM 5872 O O . TYR B 1 220 ? -4.918 34.5 7.223 1 89.12 220 TYR B O 1
ATOM 5880 N N . VAL B 1 221 ? -3.104 33.344 7.805 1 86.62 221 VAL B N 1
ATOM 5881 C CA . VAL B 1 221 ? -2.553 34.438 8.586 1 86.62 221 VAL B CA 1
ATOM 5882 C C . VAL B 1 221 ? -1.971 35.5 7.645 1 86.62 221 VAL B C 1
ATOM 5884 O O . VAL B 1 221 ? -1.028 35.219 6.898 1 86.62 221 VAL B O 1
ATOM 5887 N N . SER B 1 222 ? -2.697 36.5 7.559 1 78.56 222 SER B N 1
ATOM 5888 C CA . SER B 1 222 ? -2.293 37.625 6.738 1 78.56 222 SER B CA 1
ATOM 5889 C C . SER B 1 222 ? -2.721 38.938 7.375 1 78.56 222 SER B C 1
ATOM 5891 O O . SER B 1 222 ? -3.525 38.969 8.305 1 78.56 222 SER B O 1
ATOM 5893 N N . THR B 1 223 ? -2.174 39.969 6.777 1 66.69 223 THR B N 1
ATOM 5894 C CA . THR B 1 223 ? -2.586 41.281 7.246 1 66.69 223 THR B CA 1
ATOM 5895 C C . THR B 1 223 ? -4.047 41.562 6.895 1 66.69 223 THR B C 1
ATOM 5897 O O . THR B 1 223 ? -4.762 42.219 7.652 1 66.69 223 THR B O 1
ATOM 5900 N N . ALA B 1 224 ? -4.422 41.031 5.852 1 65.25 224 ALA B N 1
ATOM 5901 C CA . ALA B 1 224 ? -5.77 41.281 5.348 1 65.25 224 ALA B CA 1
ATOM 5902 C C . ALA B 1 224 ? -6.801 40.438 6.074 1 65.25 224 ALA B C 1
ATOM 5904 O O . ALA B 1 224 ? -7.859 40.938 6.469 1 65.25 224 ALA B O 1
ATOM 5905 N N . GLU B 1 225 ? -6.48 39.281 6.301 1 63.38 225 GLU B N 1
ATOM 5906 C CA . GLU B 1 225 ? -7.469 38.344 6.805 1 63.38 225 GLU B CA 1
ATOM 5907 C C . GLU B 1 225 ? -7.512 38.344 8.328 1 63.38 225 GLU B C 1
ATOM 5909 O O . GLU B 1 225 ? -8.531 38 8.93 1 63.38 225 GLU B O 1
ATOM 5914 N N . THR B 1 226 ? -6.422 38.656 8.812 1 67.56 226 THR B N 1
ATOM 5915 C CA . THR B 1 226 ? -6.387 38.562 10.273 1 67.56 226 THR B CA 1
ATOM 5916 C C . THR B 1 226 ? -5.887 39.875 10.867 1 67.56 226 THR B C 1
ATOM 5918 O O . THR B 1 226 ? -4.898 39.906 11.602 1 67.56 226 THR B O 1
ATOM 5921 N N . PRO B 1 227 ? -6.688 40.844 10.57 1 62.25 227 PRO B N 1
ATOM 5922 C CA . PRO B 1 227 ? -6.246 42.156 11.086 1 62.25 227 PRO B CA 1
ATOM 5923 C C . PRO B 1 227 ? -6.145 42.188 12.609 1 62.25 227 PRO B C 1
ATOM 5925 O O . PRO B 1 227 ? -5.348 42.938 13.172 1 62.25 227 PRO B O 1
ATOM 5928 N N . GLU B 1 228 ? -6.93 41.281 13.062 1 65.44 228 GLU B N 1
ATOM 5929 C CA . GLU B 1 228 ? -6.949 41.219 14.516 1 65.44 228 GLU B CA 1
ATOM 5930 C C . GLU B 1 228 ? -5.625 40.719 15.07 1 65.44 228 GLU B C 1
ATOM 5932 O O . GLU B 1 228 ? -5.285 40.969 16.234 1 65.44 228 GLU B O 1
ATOM 5937 N N . LEU B 1 229 ? -5.109 39.875 14.188 1 65.06 229 LEU B N 1
ATOM 5938 C CA . LEU B 1 229 ? -3.77 39.469 14.586 1 65.06 229 LEU B CA 1
ATOM 5939 C C . LEU B 1 229 ? -2.748 40.562 14.297 1 65.06 229 LEU B C 1
ATOM 5941 O O . LEU B 1 229 ? -2.1 40.531 13.242 1 65.06 229 LEU B O 1
ATOM 5945 N N . LYS B 1 230 ? -2.973 41.844 14.766 1 54.22 230 LYS B N 1
ATOM 5946 C CA . LYS B 1 230 ? -2.229 43.094 14.547 1 54.22 230 LYS B CA 1
ATOM 5947 C C . LYS B 1 230 ? -0.81 42.781 14.07 1 54.22 230 LYS B C 1
ATOM 5949 O O . LYS B 1 230 ? -0.27 43.531 13.234 1 54.22 230 LYS B O 1
ATOM 5954 N N . ARG B 1 231 ? -0.171 41.875 14.758 1 61.31 231 ARG B N 1
ATOM 5955 C CA . ARG B 1 231 ? 1.22 41.594 14.43 1 61.31 231 ARG B CA 1
ATOM 5956 C C . ARG B 1 231 ? 1.365 40.156 13.898 1 61.31 231 ARG B C 1
ATOM 5958 O O . ARG B 1 231 ? 1.086 39.188 14.609 1 61.31 231 ARG B O 1
ATOM 5965 N N . ARG B 1 232 ? 1.401 40.125 12.562 1 63.94 232 ARG B N 1
ATOM 5966 C CA . ARG B 1 232 ? 1.749 38.844 11.938 1 63.94 232 ARG B CA 1
ATOM 5967 C C . ARG B 1 232 ? 3.238 38.562 12.094 1 63.94 232 ARG B C 1
ATOM 5969 O O . ARG B 1 232 ? 4.035 39.469 12.336 1 63.94 232 ARG B O 1
ATOM 5976 N N . PRO B 1 233 ? 3.516 37.344 12.023 1 66.12 233 PRO B N 1
ATOM 5977 C CA . PRO B 1 233 ? 4.957 37.062 12.008 1 66.12 233 PRO B CA 1
ATOM 5978 C C . PRO B 1 233 ? 5.672 37.75 10.836 1 66.12 233 PRO B C 1
ATOM 5980 O O . PRO B 1 233 ? 5.109 37.844 9.742 1 66.12 233 PRO B O 1
ATOM 5983 N N . SER B 1 234 ? 6.664 38.562 11.133 1 66.31 234 SER B N 1
ATOM 5984 C CA . SER B 1 234 ? 7.398 39.281 10.086 1 66.31 234 SER B CA 1
ATOM 5985 C C . SER B 1 234 ? 8.062 38.312 9.117 1 66.31 234 SER B C 1
ATOM 5987 O O . SER B 1 234 ? 8.68 38.719 8.133 1 66.31 234 SER B O 1
ATOM 5989 N N . TYR B 1 235 ? 7.625 37.125 8.875 1 73 235 TYR B N 1
ATOM 5990 C CA . TYR B 1 235 ? 8.18 36.094 8.023 1 73 235 TYR B CA 1
ATOM 5991 C C . TYR B 1 235 ? 9.625 36.375 7.664 1 73 235 TYR B C 1
ATOM 5993 O O . TYR B 1 235 ? 10 36.344 6.488 1 73 235 TYR B O 1
ATOM 6001 N N . LEU B 1 236 ? 10.453 36.812 8.633 1 72.31 236 LEU B N 1
ATOM 6002 C CA . LEU B 1 236 ? 11.883 37.062 8.523 1 72.31 236 LEU B CA 1
ATOM 6003 C C . LEU B 1 236 ? 12.68 35.938 9.125 1 72.31 236 LEU B C 1
ATOM 6005 O O . LEU B 1 236 ? 12.188 35.219 10 1 72.31 236 LEU B O 1
ATOM 6009 N N . PHE B 1 237 ? 13.867 35.812 8.531 1 72.75 237 PHE B N 1
ATOM 6010 C CA . PHE B 1 237 ? 14.766 34.844 9.125 1 72.75 237 PHE B CA 1
ATOM 6011 C C . PHE B 1 237 ? 15.039 35.188 10.586 1 72.75 237 PHE B C 1
ATOM 6013 O O . PHE B 1 237 ? 15.047 34.281 11.445 1 72.75 237 PHE B O 1
ATOM 6020 N N . ASP B 1 238 ? 15.344 36.438 10.82 1 73.81 238 ASP B N 1
ATOM 6021 C CA . ASP B 1 238 ? 15.508 37 12.156 1 73.81 238 ASP B CA 1
ATOM 6022 C C . ASP B 1 238 ? 14.711 38.312 12.305 1 73.81 238 ASP B C 1
ATOM 6024 O O . ASP B 1 238 ? 15.047 39.312 11.688 1 73.81 238 ASP B O 1
ATOM 6028 N N . PRO B 1 239 ? 13.68 38.219 13.133 1 72.94 239 PRO B N 1
ATOM 6029 C CA . PRO B 1 239 ? 12.836 39.406 13.234 1 72.94 239 PRO B CA 1
ATOM 6030 C C . PRO B 1 239 ? 13.594 40.625 13.758 1 72.94 239 PRO B C 1
ATOM 6032 O O . PRO B 1 239 ? 13.219 41.75 13.469 1 72.94 239 PRO B O 1
ATOM 6035 N N . ASP B 1 240 ? 14.625 40.375 14.523 1 77.25 240 ASP B N 1
ATOM 6036 C CA . ASP B 1 240 ? 15.383 41.5 15.109 1 77.25 240 ASP B CA 1
ATOM 6037 C C . ASP B 1 240 ? 16.453 42 14.148 1 77.25 240 ASP B C 1
ATOM 6039 O O . ASP B 1 240 ? 17 43.094 14.328 1 77.25 240 ASP B O 1
ATOM 6043 N N . ARG B 1 241 ? 16.766 41.188 13.148 1 85 241 ARG B N 1
ATOM 6044 C CA . ARG B 1 241 ? 17.734 41.531 12.109 1 85 241 ARG B CA 1
ATOM 6045 C C . ARG B 1 241 ? 17.172 41.25 10.719 1 85 241 ARG B C 1
ATOM 6047 O O . ARG B 1 241 ? 17.484 40.25 10.109 1 85 241 ARG B O 1
ATOM 6054 N N . PRO B 1 242 ? 16.5 42.188 10.141 1 78.5 242 PRO B N 1
ATOM 6055 C CA . PRO B 1 242 ? 15.789 41.969 8.875 1 78.5 242 PRO B CA 1
ATOM 6056 C C . PRO B 1 242 ? 16.734 41.594 7.73 1 78.5 242 PRO B C 1
ATOM 6058 O O . PRO B 1 242 ? 16.297 40.969 6.75 1 78.5 242 PRO B O 1
ATOM 6061 N N . ASP B 1 243 ? 17.953 41.906 7.961 1 79.69 243 ASP B N 1
ATOM 6062 C CA . ASP B 1 243 ? 18.891 41.656 6.879 1 79.69 243 ASP B CA 1
ATOM 6063 C C . ASP B 1 243 ? 19.688 40.375 7.129 1 79.69 243 ASP B C 1
ATOM 6065 O O . ASP B 1 243 ? 20.594 40.031 6.371 1 79.69 243 ASP B O 1
ATOM 6069 N N . ALA B 1 244 ? 19.266 39.719 8.109 1 81 244 ALA B N 1
ATOM 6070 C CA . ALA B 1 244 ? 20 38.5 8.43 1 81 244 ALA B CA 1
ATOM 6071 C C . ALA B 1 244 ? 19.75 37.406 7.383 1 81 244 ALA B C 1
ATOM 6073 O O . ALA B 1 244 ? 18.625 37.219 6.914 1 81 244 ALA B O 1
ATOM 6074 N N . VAL B 1 245 ? 20.891 36.75 6.98 1 77.56 245 VAL B N 1
ATOM 6075 C CA . VAL B 1 245 ? 20.844 35.625 6.055 1 77.56 245 VAL B CA 1
ATOM 6076 C C . VAL B 1 245 ? 21.266 34.344 6.777 1 77.56 245 VAL B C 1
ATOM 6078 O O . VAL B 1 245 ? 22.203 34.375 7.582 1 77.56 245 VAL B O 1
ATOM 6081 N N . PRO B 1 246 ? 20.516 33.25 6.504 1 76.31 246 PRO B N 1
ATOM 6082 C CA . PRO B 1 246 ? 20.984 32 7.113 1 76.31 246 PRO B CA 1
ATOM 6083 C C . PRO B 1 246 ? 22.422 31.641 6.711 1 76.31 246 PRO B C 1
ATOM 6085 O O . PRO B 1 246 ? 22.766 31.703 5.531 1 76.31 246 PRO B O 1
ATOM 6088 N N . PRO B 1 247 ? 23.188 31.297 7.766 1 74.56 247 PRO B N 1
ATOM 6089 C CA . PRO B 1 247 ? 24.594 31 7.465 1 74.56 247 PRO B CA 1
ATOM 6090 C C . PRO B 1 247 ? 24.75 29.781 6.551 1 74.56 247 PRO B C 1
ATOM 6092 O O . PRO B 1 247 ? 25.797 29.609 5.918 1 74.56 247 PRO B O 1
ATOM 6095 N N . THR B 1 248 ? 23.703 28.938 6.398 1 72.69 248 THR B N 1
ATOM 6096 C CA . THR B 1 248 ? 23.781 27.703 5.613 1 72.69 248 THR B CA 1
ATOM 6097 C C . THR B 1 248 ? 23.5 27.984 4.141 1 72.69 248 THR B C 1
ATOM 6099 O O . THR B 1 248 ? 23.703 27.125 3.289 1 72.69 248 THR B O 1
ATOM 6102 N N . TRP B 1 249 ? 23.094 29.141 3.859 1 77.5 249 TRP B N 1
ATOM 6103 C CA . TRP B 1 249 ? 22.812 29.469 2.469 1 77.5 249 TRP B CA 1
ATOM 6104 C C . TRP B 1 249 ? 24.094 29.625 1.67 1 77.5 249 TRP B C 1
ATOM 6106 O O . TRP B 1 249 ? 25.078 30.203 2.164 1 77.5 249 TRP B O 1
ATOM 6116 N N . PRO B 1 250 ? 24.062 29.188 0.438 1 73.56 250 PRO B N 1
ATOM 6117 C CA . PRO B 1 250 ? 25.25 29.406 -0.404 1 73.56 250 PRO B CA 1
ATOM 6118 C C . PRO B 1 250 ? 25.547 30.891 -0.605 1 73.56 250 PRO B C 1
ATOM 6120 O O . PRO B 1 250 ? 24.625 31.703 -0.755 1 73.56 250 PRO B O 1
ATOM 6123 N N . VAL B 1 251 ? 26.859 31.172 -0.678 1 78.12 251 VAL B N 1
ATOM 6124 C CA . VAL B 1 251 ? 27.328 32.562 -0.731 1 78.12 251 VAL B CA 1
ATOM 6125 C C . VAL B 1 251 ? 26.766 33.25 -1.966 1 78.12 251 VAL B C 1
ATOM 6127 O O . VAL B 1 251 ? 26.375 34.406 -1.901 1 78.12 251 VAL B O 1
ATOM 6130 N N . ASP B 1 252 ? 26.703 32.469 -2.996 1 79.56 252 ASP B N 1
ATOM 6131 C CA . ASP B 1 252 ? 26.281 33.031 -4.266 1 79.56 252 ASP B CA 1
ATOM 6132 C C . ASP B 1 252 ? 24.781 33.281 -4.285 1 79.56 252 ASP B C 1
ATOM 6134 O O . ASP B 1 252 ? 24.266 34 -5.16 1 79.56 252 ASP B O 1
ATOM 6138 N N . GLN B 1 253 ? 24.109 32.875 -3.279 1 79.5 253 GLN B N 1
ATOM 6139 C CA . GLN B 1 253 ? 22.656 33 -3.26 1 79.5 253 GLN B CA 1
ATOM 6140 C C . GLN B 1 253 ? 22.203 33.969 -2.154 1 79.5 253 GLN B C 1
ATOM 6142 O O . GLN B 1 253 ? 21.016 34.281 -2.049 1 79.5 253 GLN B O 1
ATOM 6147 N N . ARG B 1 254 ? 23.094 34.469 -1.429 1 81.19 254 ARG B N 1
ATOM 6148 C CA . ARG B 1 254 ? 22.75 35.25 -0.242 1 81.19 254 ARG B CA 1
ATOM 6149 C C . ARG B 1 254 ? 22.078 36.562 -0.624 1 81.19 254 ARG B C 1
ATOM 6151 O O . ARG B 1 254 ? 21.172 37 0.062 1 81.19 254 ARG B O 1
ATOM 6158 N N . GLN B 1 255 ? 22.609 37.094 -1.691 1 82.19 255 GLN B N 1
ATOM 6159 C CA . GLN B 1 255 ? 21.984 38.344 -2.131 1 82.19 255 GLN B CA 1
ATOM 6160 C C . GLN B 1 255 ? 20.547 38.094 -2.59 1 82.19 255 GLN B C 1
ATOM 6162 O O . GLN B 1 255 ? 19.656 38.875 -2.303 1 82.19 255 GLN B O 1
ATOM 6167 N N . ARG B 1 256 ? 20.391 37.062 -3.26 1 78.06 256 ARG B N 1
ATOM 6168 C CA . ARG B 1 256 ? 19.047 36.688 -3.713 1 78.06 256 ARG B CA 1
ATOM 6169 C C . ARG B 1 256 ? 18.109 36.5 -2.529 1 78.06 256 ARG B C 1
ATOM 6171 O O . ARG B 1 256 ? 16.953 36.906 -2.562 1 78.06 256 ARG B O 1
ATOM 6178 N N . TYR B 1 257 ? 18.625 35.844 -1.525 1 77.81 257 TYR B N 1
ATOM 6179 C CA . TYR B 1 257 ? 17.844 35.656 -0.309 1 77.81 257 TYR B CA 1
ATOM 6180 C C . TYR B 1 257 ? 17.453 36.969 0.315 1 77.81 257 TYR B C 1
ATOM 6182 O O . TYR B 1 257 ? 16.297 37.156 0.707 1 77.81 257 TYR B O 1
ATOM 6190 N N . LEU B 1 258 ? 18.375 37.812 0.36 1 80.19 258 LEU B N 1
ATOM 6191 C CA . LEU B 1 258 ? 18.125 39.094 0.969 1 80.19 258 LEU B CA 1
ATOM 6192 C C . LEU B 1 258 ? 17.047 39.875 0.209 1 80.19 258 LEU B C 1
ATOM 6194 O O . LEU B 1 258 ? 16.156 40.469 0.819 1 80.19 258 LEU B O 1
ATOM 6198 N N . ASP B 1 259 ? 17.141 39.781 -1.054 1 77.75 259 ASP B N 1
ATOM 6199 C CA . ASP B 1 259 ? 16.172 40.469 -1.888 1 77.75 259 ASP B CA 1
ATOM 6200 C C . ASP B 1 259 ? 14.773 39.875 -1.711 1 77.75 259 ASP B C 1
ATOM 6202 O O . ASP B 1 259 ? 13.805 40.625 -1.497 1 77.75 259 ASP B O 1
ATOM 6206 N N . HIS B 1 260 ? 14.727 38.625 -1.718 1 75.19 260 HIS B N 1
ATOM 6207 C CA . HIS B 1 260 ? 13.438 37.969 -1.609 1 75.19 260 HIS B CA 1
ATOM 6208 C C . HIS B 1 260 ? 12.844 38.125 -0.214 1 75.19 260 HIS B C 1
ATOM 6210 O O . HIS B 1 260 ? 11.633 38.312 -0.069 1 75.19 260 HIS B O 1
ATOM 6216 N N . HIS B 1 261 ? 13.781 38.031 0.713 1 76 261 HIS B N 1
ATOM 6217 C CA . HIS B 1 261 ? 13.352 38.094 2.107 1 76 261 HIS B CA 1
ATOM 6218 C C . HIS B 1 261 ? 12.75 39.469 2.422 1 76 261 HIS B C 1
ATOM 6220 O O . HIS B 1 261 ? 11.75 39.562 3.145 1 76 261 HIS B O 1
ATOM 6226 N N . ARG B 1 262 ? 13.242 40.438 1.892 1 75.38 262 ARG B N 1
ATOM 6227 C CA . ARG B 1 262 ? 12.727 41.781 2.107 1 75.38 262 ARG B CA 1
ATOM 6228 C C . ARG B 1 262 ? 11.43 42 1.328 1 75.38 262 ARG B C 1
ATOM 6230 O O . ARG B 1 262 ? 10.492 42.594 1.839 1 75.38 262 ARG B O 1
ATOM 6237 N N . GLU B 1 263 ? 11.453 41.406 0.177 1 74.25 263 GLU B N 1
ATOM 6238 C CA . GLU B 1 263 ? 10.297 41.562 -0.696 1 74.25 263 GLU B CA 1
ATOM 6239 C C . GLU B 1 263 ? 9.078 40.844 -0.137 1 74.25 263 GLU B C 1
ATOM 6241 O O . GLU B 1 263 ? 7.949 41.312 -0.251 1 74.25 263 GLU B O 1
ATOM 6246 N N . TRP B 1 264 ? 9.391 39.75 0.525 1 73.38 264 TRP B N 1
ATOM 6247 C CA . TRP B 1 264 ? 8.281 38.875 0.869 1 73.38 264 TRP B CA 1
ATOM 6248 C C . TRP B 1 264 ? 7.938 39 2.352 1 73.38 264 TRP B C 1
ATOM 6250 O O . TRP B 1 264 ? 7.016 38.312 2.832 1 73.38 264 TRP B O 1
ATOM 6260 N N . ALA B 1 265 ? 8.656 39.75 3.068 1 72.5 265 ALA B N 1
ATOM 6261 C CA . ALA B 1 265 ? 8.477 39.875 4.512 1 72.5 265 ALA B CA 1
ATOM 6262 C C . ALA B 1 265 ? 7.035 40.25 4.859 1 72.5 265 ALA B C 1
ATOM 6264 O O . ALA B 1 265 ? 6.531 39.875 5.922 1 72.5 265 ALA B O 1
ATOM 6265 N N . ASP B 1 266 ? 6.34 40.844 3.918 1 69 266 ASP B N 1
ATOM 6266 C CA . ASP B 1 266 ? 4.984 41.281 4.23 1 69 266 ASP B CA 1
ATOM 6267 C C . ASP B 1 266 ? 3.979 40.719 3.23 1 69 266 ASP B C 1
ATOM 6269 O O . ASP B 1 266 ? 2.846 41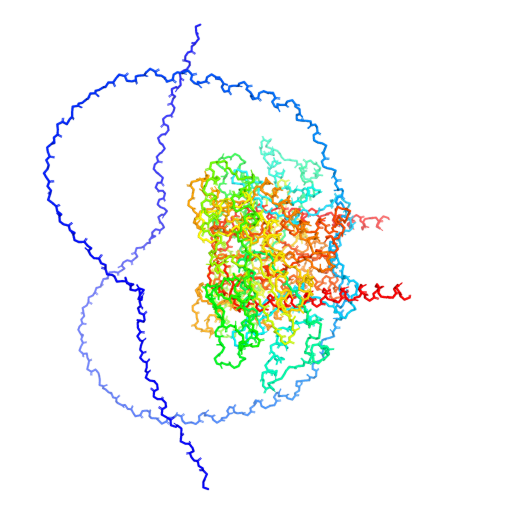.188 3.141 1 69 266 ASP B O 1
ATOM 6273 N N . ARG B 1 267 ? 4.461 39.75 2.512 1 68.31 267 ARG B N 1
ATOM 6274 C CA . ARG B 1 267 ? 3.598 39.188 1.472 1 68.31 267 ARG B CA 1
ATOM 6275 C C . ARG B 1 267 ? 2.545 38.281 2.068 1 68.31 267 ARG B C 1
ATOM 6277 O O . ARG B 1 267 ? 2.836 37.5 2.99 1 68.31 267 ARG B O 1
ATOM 6284 N N . ASP B 1 268 ? 1.372 38.594 1.625 1 67.62 268 ASP B N 1
ATOM 6285 C CA . ASP B 1 268 ? 0.273 37.688 1.896 1 67.62 268 ASP B CA 1
ATOM 6286 C C . ASP B 1 268 ? 0.239 36.562 0.869 1 67.62 268 ASP B C 1
ATOM 6288 O O . ASP B 1 268 ? 0.062 36.812 -0.326 1 67.62 268 ASP B O 1
ATOM 6292 N N . ASN B 1 269 ? 0.695 35.406 1.406 1 79.25 269 ASN B N 1
ATOM 6293 C CA . ASN B 1 269 ? 0.665 34.25 0.508 1 79.25 269 ASN B CA 1
ATOM 6294 C C . ASN B 1 269 ? -0.23 33.156 1.05 1 79.25 269 ASN B C 1
ATOM 6296 O O . ASN B 1 269 ? 0.16 32.438 1.964 1 79.25 269 ASN B O 1
ATOM 6300 N N . ILE B 1 270 ? -1.302 33.031 0.427 1 83.25 270 ILE B N 1
ATOM 6301 C CA . ILE B 1 270 ? -2.338 32.125 0.899 1 83.25 270 ILE B CA 1
ATOM 6302 C C . ILE B 1 270 ? -1.829 30.688 0.837 1 83.25 270 ILE B C 1
ATOM 6304 O O . ILE B 1 270 ? -2.275 29.828 1.603 1 83.25 270 ILE B O 1
ATOM 6308 N N . ARG B 1 271 ? -0.79 30.438 0.098 1 85.94 271 ARG B N 1
ATOM 6309 C CA . ARG B 1 271 ? -0.359 29.078 -0.168 1 85.94 271 ARG B CA 1
ATOM 6310 C C . ARG B 1 271 ? 0.568 28.562 0.933 1 85.94 271 ARG B C 1
ATOM 6312 O O . ARG B 1 271 ? 0.514 27.391 1.306 1 85.94 271 ARG B O 1
ATOM 6319 N N . THR B 1 272 ? 1.403 29.453 1.428 1 87.81 272 THR B N 1
ATOM 6320 C CA . THR B 1 272 ? 2.43 28.953 2.338 1 87.81 272 THR B CA 1
ATOM 6321 C C . THR B 1 272 ? 2.328 29.641 3.695 1 87.81 272 THR B C 1
ATOM 6323 O O . THR B 1 272 ? 3.076 29.312 4.621 1 87.81 272 THR B O 1
ATOM 6326 N N . SER B 1 273 ? 1.314 30.531 3.854 1 87.62 273 SER B N 1
ATOM 6327 C CA . SER B 1 273 ? 1.042 31.109 5.164 1 87.62 273 SER B CA 1
ATOM 6328 C C . SER B 1 273 ? 0.413 30.078 6.105 1 87.62 273 SER B C 1
ATOM 6330 O O . SER B 1 273 ? -0.257 29.156 5.656 1 87.62 273 SER B O 1
ATOM 6332 N N . PRO B 1 274 ? 0.652 30.297 7.348 1 91.56 274 PRO B N 1
ATOM 6333 C CA . PRO B 1 274 ? -0.086 29.438 8.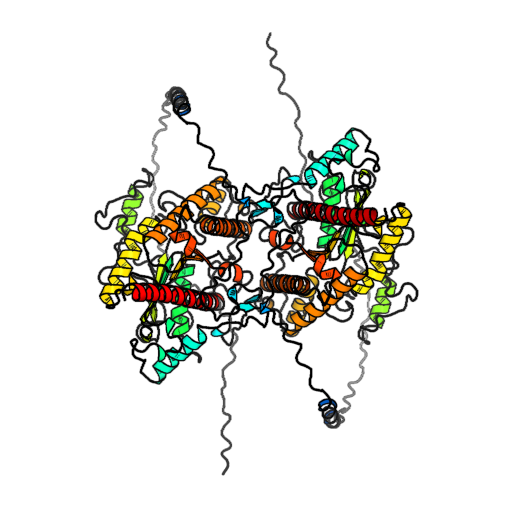281 1 91.56 274 PRO B CA 1
ATOM 6334 C C . PRO B 1 274 ? -1.6 29.609 8.164 1 91.56 274 PRO B C 1
ATOM 6336 O O . PRO B 1 274 ? -2.078 30.688 7.816 1 91.56 274 PRO B O 1
ATOM 6339 N N . TRP B 1 275 ? -2.264 28.547 8.414 1 92.88 275 TRP B N 1
ATOM 6340 C CA . TRP B 1 275 ? -3.723 28.562 8.461 1 92.88 275 TRP B CA 1
ATOM 6341 C C . TRP B 1 275 ? -4.23 28.234 9.859 1 92.88 275 TRP B C 1
ATOM 6343 O O . TRP B 1 275 ? -3.582 27.484 10.594 1 92.88 275 TRP B O 1
ATOM 6353 N N . VAL B 1 276 ? -5.371 28.844 10.203 1 95 276 VAL B N 1
ATOM 6354 C CA . VAL B 1 276 ? -6.023 28.594 11.484 1 95 276 VAL B CA 1
ATOM 6355 C C . VAL B 1 276 ? -7.477 28.172 11.258 1 95 276 VAL B C 1
ATOM 6357 O O . VAL B 1 276 ? -8.18 28.797 10.445 1 95 276 VAL B O 1
ATOM 6360 N N . CYS B 1 277 ? -7.891 27.094 11.797 1 96.5 277 CYS B N 1
ATOM 6361 C CA . CYS B 1 277 ? -9.289 26.688 11.891 1 96.5 277 CYS B CA 1
ATOM 6362 C C . CYS B 1 277 ? -9.781 26.75 13.336 1 96.5 277 CYS B C 1
ATOM 6364 O O . CYS B 1 277 ? -9.188 26.141 14.227 1 96.5 277 CYS B O 1
ATOM 6366 N N . GLU B 1 278 ? -10.875 27.531 13.547 1 96.38 278 GLU B N 1
ATOM 6367 C CA . GLU B 1 278 ? -11.422 27.703 14.891 1 96.38 278 GLU B CA 1
ATOM 6368 C C . GLU B 1 278 ? -12.883 27.266 14.945 1 96.38 278 GLU B C 1
ATOM 6370 O O . GLU B 1 278 ? -13.648 27.5 14.016 1 96.38 278 GLU B O 1
ATOM 6375 N N . VAL B 1 279 ? -13.141 26.578 15.945 1 96.38 279 VAL B N 1
ATOM 6376 C CA . VAL B 1 279 ? -14.508 26.281 16.344 1 96.38 279 VAL B CA 1
ATOM 6377 C C . VAL B 1 279 ? -14.82 26.953 17.672 1 96.38 279 VAL B C 1
ATOM 6379 O O . VAL B 1 279 ? -14.758 26.328 18.734 1 96.38 279 VAL B O 1
ATOM 6382 N N . PRO B 1 280 ? -15.328 28.156 17.625 1 94.88 280 PRO B N 1
ATOM 6383 C CA . PRO B 1 280 ? -15.391 29.016 18.812 1 94.88 280 PRO B CA 1
ATOM 6384 C C . PRO B 1 280 ? -16.234 28.406 19.938 1 94.88 280 PRO B C 1
ATOM 6386 O O . PRO B 1 280 ? -15.852 28.484 21.109 1 94.88 280 PRO B O 1
ATOM 6389 N N . SER B 1 281 ? -17.344 27.797 19.672 1 95.5 281 SER B N 1
ATOM 6390 C CA . SER B 1 281 ? -18.203 27.25 20.703 1 95.5 281 SER B CA 1
ATOM 6391 C C . SER B 1 281 ? -17.469 26.203 21.531 1 95.5 281 SER B C 1
ATOM 6393 O O . SER B 1 281 ? -17.688 26.094 22.75 1 95.5 281 SER B O 1
ATOM 6395 N N . TYR B 1 282 ? -16.594 25.422 20.922 1 97.38 282 TYR B N 1
ATOM 6396 C CA . TYR B 1 282 ? -15.828 24.375 21.594 1 97.38 282 TYR B CA 1
ATOM 6397 C C . TYR B 1 282 ? -14.508 24.922 22.125 1 97.38 282 TYR B C 1
ATOM 6399 O O . TYR B 1 282 ? -13.828 24.266 22.906 1 97.38 282 TYR B O 1
ATOM 6407 N N . GLY B 1 283 ? -14.156 26.141 21.734 1 97.19 283 GLY B N 1
ATOM 6408 C CA . GLY B 1 283 ? -12.812 26.625 22.031 1 97.19 283 GLY B CA 1
ATOM 6409 C C . GLY B 1 283 ? -11.734 25.781 21.391 1 97.19 283 GLY B C 1
ATOM 6410 O O . GLY B 1 283 ? -10.633 25.656 21.922 1 97.19 283 GLY B O 1
ATOM 6411 N N . PHE B 1 284 ? -12.117 25.078 20.297 1 98 284 PHE B N 1
ATOM 6412 C CA . PHE B 1 284 ? -11.203 24.188 19.594 1 98 284 PHE B CA 1
ATOM 6413 C C . PHE B 1 284 ? -10.484 24.938 18.469 1 98 284 PHE B C 1
ATOM 6415 O O . PHE B 1 284 ? -11.094 25.719 17.75 1 98 284 PHE B O 1
ATOM 6422 N N . THR B 1 285 ? -9.141 24.672 18.359 1 98.44 285 THR B N 1
ATOM 6423 C CA . THR B 1 285 ? -8.352 25.375 17.359 1 98.44 285 THR B CA 1
ATOM 6424 C C . THR B 1 285 ? -7.355 24.438 16.688 1 98.44 285 THR B C 1
ATOM 6426 O O . THR B 1 285 ? -6.723 23.625 17.359 1 98.44 285 THR B O 1
ATOM 6429 N N . ILE B 1 286 ? -7.25 24.531 15.359 1 98.56 286 ILE B N 1
ATOM 6430 C CA . ILE B 1 286 ? -6.199 23.891 14.57 1 98.56 286 ILE B CA 1
ATOM 6431 C C . ILE B 1 286 ? -5.301 24.969 13.953 1 98.56 286 ILE B C 1
ATOM 6433 O O . ILE B 1 286 ? -5.789 25.922 13.352 1 98.56 286 ILE B O 1
ATOM 6437 N N . VAL B 1 287 ? -4.008 24.828 14.133 1 97.88 287 VAL B N 1
ATOM 6438 C CA . VAL B 1 287 ? -3.041 25.734 13.531 1 97.88 287 VAL B CA 1
ATOM 6439 C C . VAL B 1 287 ? -2.082 24.953 12.633 1 97.88 287 VAL B C 1
ATOM 6441 O O . VAL B 1 287 ? -1.617 23.875 13.008 1 97.88 287 VAL B O 1
ATOM 6444 N N . THR B 1 288 ? -1.816 25.469 11.445 1 96.94 288 THR B N 1
ATOM 6445 C CA . THR B 1 288 ? -0.93 24.766 10.523 1 96.94 288 THR B CA 1
ATOM 6446 C C . THR B 1 288 ? 0.338 25.562 10.266 1 96.94 288 THR B C 1
ATOM 6448 O O . THR B 1 288 ? 0.328 26.797 10.375 1 96.94 288 THR B O 1
ATOM 6451 N N . LEU B 1 289 ? 1.413 24.938 10.008 1 95.25 289 LEU B N 1
ATOM 6452 C CA . LEU B 1 289 ? 2.67 25.516 9.555 1 95.25 289 LEU B CA 1
ATOM 6453 C C . LEU B 1 289 ? 3.154 24.828 8.281 1 95.25 289 LEU B C 1
ATOM 6455 O O . LEU B 1 289 ? 3.287 23.609 8.234 1 95.25 289 LEU B O 1
ATOM 6459 N N . PHE B 1 290 ? 3.41 25.609 7.289 1 92.38 290 PHE B N 1
ATOM 6460 C CA . PHE B 1 290 ? 3.91 25.109 6.02 1 92.38 290 PHE B CA 1
ATOM 6461 C C . PHE B 1 290 ? 5.426 24.953 6.059 1 92.38 290 PHE B C 1
ATOM 6463 O O . PHE B 1 290 ? 6.137 25.859 6.469 1 92.38 290 PHE B O 1
ATOM 6470 N N . THR B 1 291 ? 5.902 23.797 5.617 1 90.81 291 THR B N 1
ATOM 6471 C CA . THR B 1 291 ? 7.336 23.562 5.465 1 90.81 291 THR B CA 1
ATOM 6472 C C . THR B 1 291 ? 7.645 22.984 4.082 1 90.81 291 THR B C 1
ATOM 6474 O O . THR B 1 291 ? 6.801 22.344 3.467 1 90.81 291 THR B O 1
ATOM 6477 N N . PHE B 1 292 ? 8.836 23.281 3.562 1 88.31 292 PHE B N 1
ATOM 6478 C CA . PHE B 1 292 ? 9.305 22.719 2.307 1 88.31 292 PHE B CA 1
ATOM 6479 C C . PHE B 1 292 ? 10.016 21.391 2.549 1 88.31 292 PHE B C 1
ATOM 6481 O O . PHE B 1 292 ? 11.188 21.234 2.189 1 88.31 292 PHE B O 1
ATOM 6488 N N . GLY B 1 293 ? 9.266 20.422 3.176 1 91.06 293 GLY B N 1
ATOM 6489 C CA . GLY B 1 293 ? 9.883 19.156 3.529 1 91.06 293 GLY B CA 1
ATOM 6490 C C . GLY B 1 293 ? 10.898 19.281 4.652 1 91.06 293 GLY B C 1
ATOM 6491 O O . GLY B 1 293 ? 10.727 20.094 5.562 1 91.06 293 GLY B O 1
ATOM 6492 N N . LEU B 1 294 ? 11.805 18.344 4.684 1 89.25 294 LEU B N 1
ATOM 6493 C CA . LEU B 1 294 ? 12.844 18.375 5.703 1 89.25 294 LEU B CA 1
ATOM 6494 C C . LEU B 1 294 ? 14.078 19.125 5.203 1 89.25 294 LEU B C 1
ATOM 6496 O O . LEU B 1 294 ? 15.109 19.156 5.883 1 89.25 294 LEU B O 1
ATOM 6500 N N . GLU B 1 295 ? 13.867 19.906 4.172 1 70.56 295 GLU B N 1
ATOM 6501 C CA . GLU B 1 295 ? 14.711 20.953 3.602 1 70.56 295 GLU B CA 1
ATOM 6502 C C . GLU B 1 295 ? 16.078 20.406 3.207 1 70.56 295 GLU B C 1
ATOM 6504 O O . GLU B 1 295 ? 17.094 20.75 3.828 1 70.56 295 GLU B O 1
ATOM 6509 N N . PRO B 1 296 ? 16.062 19.391 2.209 1 53.16 296 PRO B N 1
ATOM 6510 C CA . PRO B 1 296 ? 17.359 18.75 1.931 1 53.16 296 PRO B CA 1
ATOM 6511 C C . PRO B 1 296 ? 18.469 19.766 1.68 1 53.16 296 PRO B C 1
ATOM 6513 O O . PRO B 1 296 ? 19.641 19.5 1.99 1 53.16 296 PRO B O 1
ATOM 6516 N N . TYR B 1 297 ? 18.141 20.812 0.924 1 56.91 297 TYR B N 1
ATOM 6517 C CA . TYR B 1 297 ? 19.328 21.547 0.471 1 56.91 297 TYR B CA 1
ATOM 6518 C C . TYR B 1 297 ? 19.297 22.984 0.959 1 56.91 297 TYR B C 1
ATOM 6520 O O . TYR B 1 297 ? 18.562 23.812 0.431 1 56.91 297 TYR B O 1
ATOM 6528 N N . GLN B 1 298 ? 20.141 23.312 2.006 1 59.75 298 GLN B N 1
ATOM 6529 C CA . GLN B 1 298 ? 20.734 24.594 2.34 1 59.75 298 GLN B CA 1
ATOM 6530 C C . GLN B 1 298 ? 19.672 25.578 2.82 1 59.75 298 GLN B C 1
ATOM 6532 O O . GLN B 1 298 ? 19.578 26.703 2.305 1 59.75 298 GLN B O 1
ATOM 6537 N N . ALA B 1 299 ? 18.859 25.172 3.656 1 59.12 299 ALA B N 1
ATOM 6538 C CA . ALA B 1 299 ? 17.891 25.984 4.375 1 59.12 299 ALA B CA 1
ATOM 6539 C C . ALA B 1 299 ? 16.766 26.453 3.451 1 59.12 299 ALA B C 1
ATOM 6541 O O . ALA B 1 299 ? 16.375 27.609 3.479 1 59.12 299 ALA B O 1
ATOM 6542 N N . GLY B 1 300 ? 16.359 25.5 2.459 1 63.25 300 GLY B N 1
ATOM 6543 C CA . GLY B 1 300 ? 15.211 25.781 1.606 1 63.25 300 GLY B CA 1
ATOM 6544 C C . GLY B 1 300 ? 15.562 26.609 0.388 1 63.25 300 GLY B C 1
ATOM 6545 O O . GLY B 1 300 ? 14.672 27.078 -0.326 1 63.25 300 GLY B O 1
ATOM 6546 N N . SER B 1 301 ? 16.828 26.797 0.126 1 70.5 301 SER B N 1
ATOM 6547 C CA . SER B 1 301 ? 17.266 27.625 -0.986 1 70.5 301 SER B CA 1
ATOM 6548 C C . SER B 1 301 ? 16.75 27.094 -2.318 1 70.5 301 SER B C 1
ATOM 6550 O O . SER B 1 301 ? 16.547 27.859 -3.266 1 70.5 301 SER B O 1
ATOM 6552 N N . TYR B 1 302 ? 16.406 25.922 -2.301 1 77.06 302 TYR B N 1
ATOM 6553 C CA . TYR B 1 302 ? 15.984 25.281 -3.545 1 77.06 302 TYR B CA 1
ATOM 6554 C C . TYR B 1 302 ? 14.695 25.906 -4.074 1 77.06 302 TYR B C 1
ATOM 6556 O O . TYR B 1 302 ? 14.523 26.047 -5.285 1 77.06 302 TYR B O 1
ATOM 6564 N N . TYR B 1 303 ? 13.906 26.359 -3.184 1 80.44 303 TYR B N 1
ATOM 6565 C CA . TYR B 1 303 ? 12.602 26.875 -3.594 1 80.44 303 TYR B CA 1
ATOM 6566 C C . TYR B 1 303 ? 12.539 28.391 -3.465 1 80.44 303 TYR B C 1
ATOM 6568 O O . TYR B 1 303 ? 11.469 28.984 -3.557 1 80.44 303 TYR B O 1
ATOM 6576 N N . SER B 1 304 ? 13.633 29.031 -3.293 1 77 304 SER B N 1
ATOM 6577 C CA . SER B 1 304 ? 13.672 30.453 -2.977 1 77 304 SER B CA 1
ATOM 6578 C C . SER B 1 304 ? 13.211 31.297 -4.164 1 77 304 SER B C 1
ATOM 6580 O O . SER B 1 304 ? 12.844 32.469 -3.998 1 77 304 SER B O 1
ATOM 6582 N N . ASP B 1 305 ? 13.133 30.641 -5.324 1 75.06 305 ASP B N 1
ATOM 6583 C CA . ASP B 1 305 ? 12.742 31.406 -6.512 1 75.06 305 ASP B CA 1
ATOM 6584 C C . ASP B 1 305 ? 11.242 31.281 -6.77 1 75.06 305 ASP B C 1
ATOM 6586 O O . ASP B 1 305 ? 10.727 31.891 -7.715 1 75.06 305 ASP B O 1
ATOM 6590 N N . GLN B 1 306 ? 10.609 30.625 -5.875 1 77.69 306 GLN B N 1
ATOM 6591 C CA . GLN B 1 306 ? 9.172 30.453 -6.051 1 77.69 306 GLN B CA 1
ATOM 6592 C C . GLN B 1 306 ? 8.398 31.609 -5.398 1 77.69 306 GLN B C 1
ATOM 6594 O O . GLN B 1 306 ? 8.797 32.094 -4.344 1 77.69 306 GLN B O 1
ATOM 6599 N N . ASP B 1 307 ? 7.262 32 -6.016 1 72.69 307 ASP B N 1
ATOM 6600 C CA . ASP B 1 307 ? 6.477 33.125 -5.543 1 72.69 307 ASP B CA 1
ATOM 6601 C C . ASP B 1 307 ? 5.762 32.812 -4.234 1 72.69 307 ASP B C 1
ATOM 6603 O O . ASP B 1 307 ? 5.258 33.688 -3.551 1 72.69 307 ASP B O 1
ATOM 6607 N N . TRP B 1 308 ? 5.863 31.609 -3.916 1 78 308 TRP B N 1
ATOM 6608 C CA . TRP B 1 308 ? 5.168 31.219 -2.693 1 78 308 TRP B CA 1
ATOM 6609 C C . TRP B 1 308 ? 6.156 30.938 -1.569 1 78 308 TRP B C 1
ATOM 6611 O O . TRP B 1 308 ? 5.77 30.469 -0.496 1 78 308 TRP B O 1
ATOM 6621 N N . PHE B 1 309 ? 7.359 31.297 -1.819 1 79.94 309 PHE B N 1
ATOM 6622 C CA . PHE B 1 309 ? 8.398 31.078 -0.818 1 79.94 309 PHE B CA 1
ATOM 6623 C C . PHE B 1 309 ? 8.305 32.125 0.284 1 79.94 309 PHE B C 1
ATOM 6625 O O . PHE B 1 309 ? 8.422 33.344 0.018 1 79.94 309 PHE B O 1
ATOM 6632 N N . ILE B 1 310 ? 8 31.672 1.547 1 77.25 310 ILE B N 1
ATOM 6633 C CA . ILE B 1 310 ? 7.988 32.562 2.711 1 77.25 310 ILE B CA 1
ATOM 6634 C C . ILE B 1 310 ? 9.102 32.156 3.676 1 77.25 310 ILE B C 1
ATOM 6636 O O . ILE B 1 310 ? 9.203 30.984 4.059 1 77.25 310 ILE B O 1
ATOM 6640 N N . THR B 1 311 ? 9.898 33.094 3.961 1 77.56 311 THR B N 1
ATOM 6641 C CA . THR B 1 311 ? 10.992 32.875 4.906 1 77.56 311 THR B CA 1
ATOM 6642 C C . THR B 1 311 ? 10.453 32.75 6.328 1 77.56 311 THR B C 1
ATOM 6644 O O . THR B 1 311 ? 9.359 33.219 6.629 1 77.56 311 THR B O 1
ATOM 6647 N N . PRO B 1 312 ? 11.25 32.125 7.352 1 78.81 312 PRO B N 1
ATOM 6648 C CA . PRO B 1 312 ? 12.445 31.328 7.074 1 78.81 312 PRO B CA 1
ATOM 6649 C C . PRO B 1 312 ? 12.125 30.016 6.367 1 78.81 312 PRO B C 1
ATOM 6651 O O . PRO B 1 312 ? 10.953 29.672 6.199 1 78.81 312 PRO B O 1
ATOM 6654 N N . SER B 1 313 ? 13.227 29.359 5.914 1 73.62 313 SER B N 1
ATOM 6655 C CA . SER B 1 313 ? 12.945 28.172 5.098 1 73.62 313 SER B CA 1
ATOM 6656 C C . SER B 1 313 ? 13.195 26.891 5.875 1 73.62 313 SER B C 1
ATOM 6658 O O . SER B 1 313 ? 12.586 25.859 5.586 1 73.62 313 SER B O 1
ATOM 6660 N N . SER B 1 314 ? 14.086 27.016 6.879 1 80.56 314 SER B N 1
ATOM 6661 C CA . SER B 1 314 ? 14.391 25.75 7.547 1 80.56 314 SER B CA 1
ATOM 6662 C C . SER B 1 314 ? 13.242 25.297 8.438 1 80.56 314 SER B C 1
ATOM 6664 O O . SER B 1 314 ? 12.523 26.125 9 1 80.56 314 SER B O 1
ATOM 6666 N N . PHE B 1 315 ? 13.141 24.031 8.594 1 89.06 315 PHE B N 1
ATOM 6667 C CA . PHE B 1 315 ? 12.086 23.422 9.398 1 89.06 315 PHE B CA 1
ATOM 6668 C C . PHE B 1 315 ? 12.094 24 10.812 1 89.06 315 PHE B C 1
ATOM 6670 O O . PHE B 1 315 ? 11.055 24.438 11.312 1 89.06 315 PHE B O 1
ATOM 6677 N N . GLU B 1 316 ? 13.258 24.125 11.484 1 88.44 316 GLU B N 1
ATOM 6678 C CA . GLU B 1 316 ? 13.391 24.578 12.859 1 88.44 316 GLU B CA 1
ATOM 6679 C C . GLU B 1 316 ? 13.102 26.078 12.984 1 88.44 316 GLU B C 1
ATOM 6681 O O . GLU B 1 316 ? 12.422 26.5 13.922 1 88.44 316 GLU B O 1
ATOM 6686 N N . ASP B 1 317 ? 13.562 26.781 11.977 1 85.56 317 ASP B N 1
ATOM 6687 C CA . ASP B 1 317 ? 13.359 28.234 12.039 1 85.56 317 ASP B CA 1
ATOM 6688 C C . ASP B 1 317 ? 11.883 28.578 11.852 1 85.56 317 ASP B C 1
ATOM 6690 O O . ASP B 1 317 ? 11.391 29.547 12.43 1 85.56 317 ASP B O 1
ATOM 6694 N N . LYS B 1 318 ? 11.219 27.828 11.062 1 88.62 318 LYS B N 1
ATOM 6695 C CA . LYS B 1 318 ? 9.789 28.078 10.867 1 88.62 318 LYS B CA 1
ATOM 6696 C C . LYS B 1 318 ? 9.008 27.797 12.148 1 88.62 318 LYS B C 1
ATOM 6698 O O . LYS B 1 318 ? 7.988 28.438 12.414 1 88.62 318 LYS B O 1
ATOM 6703 N N . LEU B 1 319 ? 9.461 26.828 12.852 1 92.5 319 LEU B N 1
ATOM 6704 C CA . LEU B 1 319 ? 8.836 26.531 14.133 1 92.5 319 LEU B CA 1
ATOM 6705 C C . LEU B 1 319 ? 9.07 27.672 15.125 1 92.5 319 LEU B C 1
ATOM 6707 O O . LEU B 1 319 ? 8.117 28.172 15.742 1 92.5 319 LEU B O 1
ATOM 6711 N N . ASP B 1 320 ? 10.258 28.172 15.188 1 88.69 320 ASP B N 1
ATOM 6712 C CA . ASP B 1 320 ? 10.664 29.109 16.234 1 88.69 320 ASP B CA 1
ATOM 6713 C C . ASP B 1 320 ? 10.219 30.531 15.891 1 88.69 320 ASP B C 1
ATOM 6715 O O . ASP B 1 320 ? 9.875 31.297 16.781 1 88.69 320 ASP B O 1
ATOM 6719 N N . GLN B 1 321 ? 10.219 30.797 14.57 1 84.75 321 GLN B N 1
ATOM 6720 C CA . GLN B 1 321 ? 10.07 32.188 14.203 1 84.75 321 GLN B CA 1
ATOM 6721 C C . GLN B 1 321 ? 8.695 32.469 13.594 1 84.75 321 GLN B C 1
ATOM 6723 O O . GLN B 1 321 ? 8.281 33.625 13.469 1 84.75 321 GLN B O 1
ATOM 6728 N N . THR B 1 322 ? 8.039 31.406 13.258 1 87.31 322 THR B N 1
ATOM 6729 C CA . THR B 1 322 ? 6.711 31.594 12.672 1 87.31 322 THR B CA 1
ATOM 6730 C C . THR B 1 322 ? 5.637 30.969 13.555 1 87.31 322 THR B C 1
ATOM 6732 O O . THR B 1 322 ? 4.73 31.656 14.023 1 87.31 322 THR B O 1
ATOM 6735 N N . LEU B 1 323 ? 5.789 29.75 13.891 1 92.94 323 LEU B N 1
ATOM 6736 C CA . LEU B 1 323 ? 4.719 29.031 14.57 1 92.94 323 LEU B CA 1
ATOM 6737 C C . LEU B 1 323 ? 4.578 29.5 16.016 1 92.94 323 LEU B C 1
ATOM 6739 O O . LEU B 1 323 ? 3.477 29.812 16.469 1 92.94 323 LEU B O 1
ATOM 6743 N N . VAL B 1 324 ? 5.684 29.531 16.766 1 92.25 324 VAL B N 1
ATOM 6744 C CA . VAL B 1 324 ? 5.637 29.859 18.188 1 92.25 324 VAL B CA 1
ATOM 6745 C C . VAL B 1 324 ? 5.113 31.281 18.375 1 92.25 324 VAL B C 1
ATOM 6747 O O . VAL B 1 324 ? 4.191 31.516 19.156 1 92.25 324 VAL B O 1
ATOM 6750 N N . PRO B 1 325 ? 5.629 32.25 17.609 1 88.94 325 PRO B N 1
ATOM 6751 C CA . PRO B 1 325 ? 5.066 33.594 17.75 1 88.94 325 PRO B CA 1
ATOM 6752 C C . PRO B 1 325 ? 3.588 33.656 17.375 1 88.94 325 PRO B C 1
ATOM 6754 O O . PRO B 1 325 ? 2.822 34.406 17.984 1 88.94 325 PRO B O 1
ATOM 6757 N N . LEU B 1 326 ? 3.189 32.938 16.406 1 91.44 326 LEU B N 1
ATOM 6758 C CA . LEU B 1 326 ? 1.786 32.906 16.016 1 91.44 326 LEU B CA 1
ATOM 6759 C C . LEU B 1 326 ? 0.915 32.344 17.141 1 91.44 326 LEU B C 1
ATOM 6761 O O . LEU B 1 326 ? -0.141 32.906 17.438 1 91.44 326 LEU B O 1
ATOM 6765 N N . LEU B 1 327 ? 1.349 31.297 17.734 1 94.31 327 LEU B N 1
ATOM 6766 C CA . LEU B 1 327 ? 0.603 30.703 18.828 1 94.31 327 LEU B CA 1
ATOM 6767 C C . LEU B 1 327 ? 0.495 31.672 20 1 94.31 327 LEU B C 1
ATOM 6769 O O . LEU B 1 327 ? -0.562 31.781 20.625 1 94.31 327 LEU B O 1
ATOM 6773 N N . LYS B 1 328 ? 1.546 32.375 20.297 1 91.5 328 LYS B N 1
ATOM 6774 C CA . LYS B 1 328 ? 1.54 33.375 21.359 1 91.5 328 LYS B CA 1
ATOM 6775 C C . LYS B 1 328 ? 0.535 34.5 21.062 1 91.5 328 LYS B C 1
ATOM 6777 O O . LYS B 1 328 ? -0.22 34.906 21.938 1 91.5 328 LYS B O 1
ATOM 6782 N N . ARG B 1 329 ? 0.508 34.938 19.875 1 90.44 329 ARG B N 1
ATOM 6783 C CA . ARG B 1 329 ? -0.397 36 19.484 1 90.44 329 ARG B CA 1
ATOM 6784 C C . ARG B 1 329 ? -1.851 35.531 19.531 1 90.44 329 ARG B C 1
ATOM 6786 O O . ARG B 1 329 ? -2.723 36.281 20 1 90.44 329 ARG B O 1
ATOM 6793 N N . LEU B 1 330 ? -2.066 34.375 19 1 93 330 LEU B N 1
ATOM 6794 C CA . LEU B 1 330 ? -3.414 33.812 19.078 1 93 330 LEU B CA 1
ATOM 6795 C C . LEU B 1 330 ? -3.869 33.656 20.516 1 93 330 LEU B C 1
ATOM 6797 O O . LEU B 1 330 ? -5.016 33.969 20.844 1 93 330 LEU B O 1
ATOM 6801 N N . ALA B 1 331 ? -2.967 33.188 21.359 1 94.12 331 ALA B N 1
ATOM 6802 C CA . ALA B 1 331 ? -3.273 33 22.766 1 94.12 331 ALA B CA 1
ATOM 6803 C C . ALA B 1 331 ? -3.652 34.312 23.438 1 94.12 331 ALA B C 1
ATOM 6805 O O . ALA B 1 331 ? -4.613 34.375 24.203 1 94.12 331 ALA B O 1
ATOM 6806 N N . GLU B 1 332 ? -2.941 35.312 23.141 1 91.44 332 GLU B N 1
ATOM 6807 C CA . GLU B 1 332 ? -3.193 36.625 23.688 1 91.44 332 GLU B CA 1
ATOM 6808 C C . GLU B 1 332 ? -4.52 37.219 23.188 1 91.44 332 GLU B C 1
ATOM 6810 O O . GLU B 1 332 ? -5.336 37.688 23.984 1 91.44 332 GLU B O 1
ATOM 6815 N N . GLN B 1 333 ? -4.723 37.125 21.922 1 89.38 333 GLN B N 1
ATOM 6816 C CA . GLN B 1 333 ? -5.895 37.719 21.297 1 89.38 333 GLN B CA 1
ATOM 6817 C C . GLN B 1 333 ? -7.172 37 21.703 1 89.38 333 GLN B C 1
ATOM 6819 O O . GLN B 1 333 ? -8.227 37.625 21.844 1 89.38 333 GLN B O 1
ATOM 6824 N N . ARG B 1 334 ? -7.066 35.719 21.938 1 91.88 334 ARG B N 1
ATOM 6825 C CA . ARG B 1 334 ? -8.242 34.906 22.266 1 91.88 334 ARG B CA 1
ATOM 6826 C C . ARG B 1 334 ? -8.383 34.75 23.781 1 91.88 334 ARG B C 1
ATOM 6828 O O . ARG B 1 334 ? -9.352 34.156 24.266 1 91.88 334 ARG B O 1
ATOM 6835 N N . GLY B 1 335 ? -7.379 35.281 24.531 1 92.38 335 GLY B N 1
ATOM 6836 C CA . GLY B 1 335 ? -7.371 35 25.953 1 92.38 335 GLY B CA 1
ATOM 6837 C C . GLY B 1 335 ? -7.312 33.531 26.281 1 92.38 335 GLY B C 1
ATOM 6838 O O . GLY B 1 335 ? -8.031 33.031 27.156 1 92.38 335 GLY B O 1
ATOM 6839 N N . ALA B 1 336 ? -6.578 32.812 25.484 1 94.75 336 ALA B N 1
ATOM 6840 C CA . ALA B 1 336 ? -6.52 31.359 25.578 1 94.75 336 ALA B CA 1
ATOM 6841 C C . ALA B 1 336 ? -5.074 30.875 25.672 1 94.75 336 ALA B C 1
ATOM 6843 O O . ALA B 1 336 ? -4.539 30.328 24.688 1 94.75 336 ALA B O 1
ATOM 6844 N N . PRO B 1 337 ? -4.438 30.938 26.844 1 94.19 337 PRO B N 1
ATOM 6845 C CA . PRO B 1 337 ? -3.043 30.531 27 1 94.19 337 PRO B CA 1
ATOM 6846 C C . PRO B 1 337 ? -2.818 29.062 26.641 1 94.19 337 PRO B C 1
ATOM 6848 O O . PRO B 1 337 ? -1.702 28.672 26.281 1 94.19 337 PRO B O 1
ATOM 6851 N N . ARG B 1 338 ? -3.873 28.281 26.688 1 91.69 338 ARG B N 1
ATOM 6852 C CA . ARG B 1 338 ? -3.795 26.859 26.375 1 91.69 338 ARG B CA 1
ATOM 6853 C C . ARG B 1 338 ? -3.32 26.641 24.953 1 91.69 338 ARG B C 1
ATOM 6855 O O . ARG B 1 338 ? -2.799 25.562 24.625 1 91.69 338 ARG B O 1
ATOM 6862 N N . LEU B 1 339 ? -3.416 27.609 24.078 1 95.56 339 LEU B N 1
ATOM 6863 C CA . LEU B 1 339 ? -3.01 27.5 22.688 1 95.56 339 LEU B CA 1
ATOM 6864 C C . LEU B 1 339 ? -1.503 27.281 22.578 1 95.56 339 LEU B C 1
ATOM 6866 O O . LEU B 1 339 ? -1.014 26.812 21.547 1 95.56 339 LEU B O 1
ATOM 6870 N N . LEU B 1 340 ? -0.781 27.594 23.641 1 94.88 340 LEU B N 1
ATOM 6871 C CA . LEU B 1 340 ? 0.67 27.438 23.656 1 94.88 340 LEU B CA 1
ATOM 6872 C C . LEU B 1 340 ? 1.068 26 23.922 1 94.88 340 LEU B C 1
ATOM 6874 O O . LEU B 1 340 ? 2.223 25.609 23.719 1 94.88 340 LEU B O 1
ATOM 6878 N N . ALA B 1 341 ? 0.091 25.219 24.359 1 95.44 341 ALA B N 1
ATOM 6879 C CA . ALA B 1 341 ? 0.32 23.812 24.688 1 95.44 341 ALA B CA 1
ATOM 6880 C C . ALA B 1 341 ? -0.619 22.906 23.906 1 95.44 341 ALA B C 1
ATOM 6882 O O . ALA B 1 341 ? -1.586 22.375 24.453 1 95.44 341 ALA B O 1
ATOM 6883 N N . PRO B 1 342 ? -0.201 22.656 22.688 1 97.38 342 PRO B N 1
ATOM 6884 C CA . PRO B 1 342 ? -1.082 21.812 21.859 1 97.38 342 PRO B CA 1
ATOM 6885 C C . PRO B 1 342 ? -1.322 20.438 22.484 1 97.38 342 PRO B C 1
ATOM 6887 O O . PRO B 1 342 ? -0.448 19.906 23.172 1 97.38 342 PRO B O 1
ATOM 6890 N N . ASP B 1 343 ? -2.518 19.891 22.203 1 97.88 343 ASP B N 1
ATOM 6891 C CA . ASP B 1 343 ? -2.932 18.609 22.75 1 97.88 343 ASP B CA 1
ATOM 6892 C C . ASP B 1 343 ? -2.625 17.469 21.781 1 97.88 343 ASP B C 1
ATOM 6894 O O . ASP B 1 343 ? -2.645 16.297 22.156 1 97.88 343 ASP B O 1
ATOM 6898 N N . LEU B 1 344 ? -2.359 17.797 20.562 1 98.56 344 LEU B N 1
ATOM 6899 C CA . LEU B 1 344 ? -1.957 16.875 19.5 1 98.56 344 LEU B CA 1
ATOM 6900 C C . LEU B 1 344 ? -1.114 17.594 18.453 1 98.56 344 LEU B C 1
ATOM 6902 O O . LEU B 1 344 ? -1.418 18.734 18.078 1 98.56 344 LEU B O 1
ATOM 6906 N N . ILE B 1 345 ? -0.059 16.953 18.047 1 98.69 345 ILE B N 1
ATOM 6907 C CA . ILE B 1 345 ? 0.81 17.516 17.016 1 98.69 345 ILE B CA 1
ATOM 6908 C C . ILE B 1 345 ? 0.952 16.5 15.875 1 98.69 345 ILE B C 1
ATOM 6910 O O . ILE B 1 345 ? 1.191 15.32 16.109 1 98.69 345 ILE B O 1
ATOM 6914 N N . GLU B 1 346 ? 0.75 16.922 14.703 1 98.75 346 GLU B N 1
ATOM 6915 C CA . GLU B 1 346 ? 0.992 16.109 13.523 1 98.75 346 GLU B CA 1
ATOM 6916 C C . GLU B 1 346 ? 2.107 16.688 12.664 1 98.75 346 GLU B C 1
ATOM 6918 O O . GLU B 1 346 ? 2.098 17.891 12.359 1 98.75 346 GLU B O 1
ATOM 6923 N N . VAL B 1 347 ? 3.061 15.852 12.328 1 98.38 347 VAL B N 1
ATOM 6924 C CA . VAL B 1 347 ? 4.223 16.266 11.539 1 98.38 347 VAL B CA 1
ATOM 6925 C C . VAL B 1 347 ? 4.293 15.438 10.258 1 98.38 347 VAL B C 1
ATOM 6927 O O . VAL B 1 347 ? 4.055 14.227 10.281 1 98.38 347 VAL B O 1
ATOM 6930 N N . SER B 1 348 ? 4.562 16.062 9.18 1 96.56 348 SER B N 1
ATOM 6931 C CA . SER B 1 348 ? 4.832 15.406 7.906 1 96.56 348 SER B CA 1
ATOM 6932 C C . SER B 1 348 ? 5.887 16.156 7.105 1 96.56 348 SER B C 1
ATOM 6934 O O . SER B 1 348 ? 5.938 17.391 7.145 1 96.56 348 SER B O 1
ATOM 6936 N N . SER B 1 349 ? 6.715 15.43 6.391 1 90.56 349 SER B N 1
ATOM 6937 C CA . SER B 1 349 ? 7.629 16.109 5.477 1 90.56 349 SER B CA 1
ATOM 6938 C C . SER B 1 349 ? 6.961 16.391 4.137 1 90.56 349 SER B C 1
ATOM 6940 O O . SER B 1 349 ? 7.492 17.156 3.322 1 90.56 349 SER B O 1
ATOM 6942 N N . GLY B 1 350 ? 5.816 15.82 3.963 1 92.69 350 GLY B N 1
ATOM 6943 C CA . GLY B 1 350 ? 5.113 16 2.701 1 92.69 350 GLY B CA 1
ATOM 6944 C C . GLY B 1 350 ? 5.871 15.438 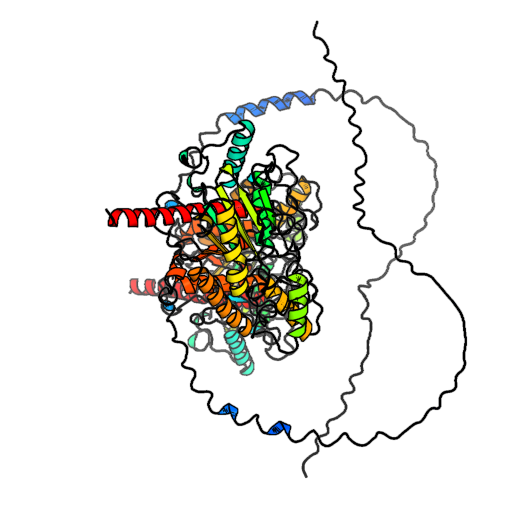1.512 1 92.69 350 GLY B C 1
ATOM 6945 O O . GLY B 1 350 ? 6.594 14.445 1.642 1 92.69 350 GLY B O 1
ATOM 6946 N N . LEU B 1 351 ? 5.605 16.031 0.331 1 93.19 351 LEU B N 1
ATOM 6947 C CA . LEU B 1 351 ? 6.145 15.469 -0.904 1 93.19 351 LEU B CA 1
ATOM 6948 C C . LEU B 1 351 ? 7.281 16.328 -1.438 1 93.19 351 LEU B C 1
ATOM 6950 O O . LEU B 1 351 ? 7.84 16.047 -2.502 1 93.19 351 LEU B O 1
ATOM 6954 N N . TRP B 1 352 ? 7.676 17.297 -0.696 1 90.69 352 TRP B N 1
ATOM 6955 C CA . TRP B 1 352 ? 8.609 18.297 -1.189 1 90.69 352 TRP B CA 1
ATOM 6956 C C . TRP B 1 352 ? 10.016 17.719 -1.317 1 90.69 352 TRP B C 1
ATOM 6958 O O . TRP B 1 352 ? 10.773 18.094 -2.217 1 90.69 352 TRP B O 1
ATOM 6968 N N . ASP B 1 353 ? 10.414 16.875 -0.382 1 91 353 ASP B N 1
ATOM 6969 C CA . ASP B 1 353 ? 11.703 16.203 -0.502 1 91 353 ASP B CA 1
ATOM 6970 C C . ASP B 1 353 ? 11.773 15.367 -1.774 1 91 353 ASP B C 1
ATOM 6972 O O . ASP B 1 353 ? 12.766 15.406 -2.502 1 91 353 ASP B O 1
ATOM 6976 N N . LEU B 1 354 ? 10.727 14.633 -2.023 1 91.19 354 LEU B N 1
ATOM 6977 C CA . LEU B 1 354 ? 10.664 13.789 -3.213 1 91.19 354 LEU B CA 1
ATOM 6978 C C . LEU B 1 354 ? 10.68 14.641 -4.48 1 91.19 354 LEU B C 1
ATOM 6980 O O . LEU B 1 354 ? 11.328 14.281 -5.465 1 91.19 354 LEU B O 1
ATOM 6984 N N . ARG B 1 355 ? 9.945 15.719 -4.453 1 89.44 355 ARG B N 1
ATOM 6985 C CA . ARG B 1 355 ? 9.93 16.609 -5.602 1 89.44 355 ARG B CA 1
ATOM 6986 C C . ARG B 1 355 ? 11.336 17.141 -5.902 1 89.44 355 ARG B C 1
ATOM 6988 O O . ARG B 1 355 ? 11.766 17.125 -7.059 1 89.44 355 ARG B O 1
ATOM 6995 N N . GLN B 1 356 ? 11.969 17.578 -4.898 1 88.81 356 GLN B N 1
ATOM 6996 C CA . GLN B 1 356 ? 13.32 18.109 -5.082 1 88.81 356 GLN B CA 1
ATOM 6997 C C . GLN B 1 356 ? 14.25 17.047 -5.668 1 88.81 356 GLN B C 1
ATOM 6999 O O . GLN B 1 356 ? 15 17.312 -6.609 1 88.81 356 GLN B O 1
ATOM 7004 N N . TRP B 1 357 ? 14.211 15.867 -5.125 1 89.62 357 TRP B N 1
ATOM 7005 C CA . TRP B 1 357 ? 15.086 14.797 -5.59 1 89.62 357 TRP B CA 1
ATOM 7006 C C . TRP B 1 357 ? 14.742 14.391 -7.02 1 89.62 357 TRP B C 1
ATOM 7008 O O . TRP B 1 357 ? 15.641 14.094 -7.816 1 89.62 357 TRP B O 1
ATOM 7018 N N . SER B 1 358 ? 13.477 14.375 -7.324 1 88.31 358 SER B N 1
ATOM 7019 C CA . SER B 1 358 ? 13.062 14.047 -8.688 1 88.31 358 SER B CA 1
ATOM 7020 C C . SER B 1 358 ? 13.531 15.109 -9.672 1 88.31 358 SER B C 1
ATOM 7022 O O . SER B 1 358 ? 13.969 14.789 -10.781 1 88.31 358 SER B O 1
ATOM 7024 N N . GLU B 1 359 ? 13.414 16.328 -9.289 1 86.31 359 GLU B N 1
ATOM 7025 C CA . GLU B 1 359 ? 13.875 17.422 -10.141 1 86.31 359 GLU B CA 1
ATOM 7026 C C . GLU B 1 359 ? 15.398 17.391 -10.305 1 86.31 359 GLU B C 1
ATOM 7028 O O . GLU B 1 359 ? 15.914 17.656 -11.391 1 86.31 359 GLU B O 1
ATOM 7033 N N . GLU B 1 360 ? 16.047 17.125 -9.242 1 86.5 360 GLU B N 1
ATOM 7034 C CA . GLU B 1 360 ? 17.5 16.984 -9.305 1 86.5 360 GLU B CA 1
ATOM 7035 C C . GLU B 1 360 ? 17.906 15.844 -10.242 1 86.5 360 GLU B C 1
ATOM 7037 O O . GLU B 1 360 ? 18.828 16 -11.055 1 86.5 360 GLU B O 1
ATOM 7042 N N . ASP B 1 361 ? 17.234 14.766 -10.062 1 86.5 361 ASP B N 1
ATOM 7043 C CA . ASP B 1 361 ? 17.531 13.617 -10.914 1 86.5 361 ASP B CA 1
ATOM 7044 C C . ASP B 1 361 ? 17.281 13.953 -12.383 1 86.5 361 ASP B C 1
ATOM 7046 O O . ASP B 1 361 ? 18.062 13.562 -13.258 1 86.5 361 ASP B O 1
ATOM 7050 N N . SER B 1 362 ? 16.219 14.602 -12.594 1 84.62 362 SER B N 1
ATOM 7051 C CA . SER B 1 362 ? 15.883 15.008 -13.953 1 84.62 362 SER B CA 1
ATOM 7052 C C . SER B 1 362 ? 16.984 15.898 -14.547 1 84.62 362 SER B C 1
ATOM 7054 O O . SER B 1 362 ? 17.359 15.727 -15.711 1 84.62 362 SER B O 1
ATOM 7056 N N . ARG B 1 363 ? 17.469 16.75 -13.836 1 84.75 363 ARG B N 1
ATOM 7057 C CA . ARG B 1 363 ? 18.531 17.641 -14.297 1 84.75 363 ARG B CA 1
ATOM 7058 C C . ARG B 1 363 ? 19.828 16.891 -14.531 1 84.75 363 ARG B C 1
ATOM 7060 O O . ARG B 1 363 ? 20.484 17.078 -15.547 1 84.75 363 ARG B O 1
ATOM 7067 N N . GLU B 1 364 ? 20.125 16.094 -13.57 1 85.12 364 GLU B N 1
ATOM 7068 C CA . GLU B 1 364 ? 21.375 15.352 -13.656 1 85.12 364 GLU B CA 1
ATOM 7069 C C . GLU B 1 364 ? 21.375 14.375 -14.828 1 85.12 364 GLU B C 1
ATOM 7071 O O . GLU B 1 364 ? 22.375 14.219 -15.516 1 85.12 364 GLU B O 1
ATOM 7076 N N . LEU B 1 365 ? 20.266 13.773 -15.008 1 82.75 365 LEU B N 1
ATOM 7077 C CA . LEU B 1 365 ? 20.156 12.766 -16.062 1 82.75 365 LEU B CA 1
ATOM 7078 C C . LEU B 1 365 ? 19.75 13.398 -17.375 1 82.75 365 LEU B C 1
ATOM 7080 O O . LEU B 1 365 ? 19.734 12.727 -18.422 1 82.75 365 LEU B O 1
ATOM 7084 N N . LYS B 1 366 ? 19.422 14.672 -17.359 1 82.62 366 LYS B N 1
ATOM 7085 C CA . LYS B 1 366 ? 18.984 15.406 -18.547 1 82.62 366 LYS B CA 1
ATOM 7086 C C . LYS B 1 366 ? 17.734 14.758 -19.156 1 82.62 366 LYS B C 1
ATOM 7088 O O . LYS B 1 366 ? 17.688 14.523 -20.359 1 82.62 366 LYS B O 1
ATOM 7093 N N . LEU B 1 367 ? 16.859 14.336 -18.219 1 78.75 367 LEU B N 1
ATOM 7094 C CA . LEU B 1 367 ? 15.586 13.758 -18.625 1 78.75 367 LEU B CA 1
ATOM 7095 C C . LEU B 1 367 ? 14.422 14.641 -18.172 1 78.75 367 LEU B C 1
ATOM 7097 O O . LEU B 1 367 ? 14.477 15.25 -17.094 1 78.75 367 LEU B O 1
ATOM 7101 N N . PRO B 1 368 ? 13.484 14.703 -19.109 1 77.31 368 PRO B N 1
ATOM 7102 C CA . PRO B 1 368 ? 12.305 15.461 -18.688 1 77.31 368 PRO B CA 1
ATOM 7103 C C . PRO B 1 368 ? 11.578 14.812 -17.5 1 77.31 368 PRO B C 1
ATOM 7105 O O . PRO B 1 368 ? 11.602 13.594 -17.359 1 77.31 368 PRO B O 1
ATOM 7108 N N . LEU B 1 369 ? 11.047 15.758 -16.688 1 78 369 LEU B N 1
ATOM 7109 C CA . LEU B 1 369 ? 10.234 15.289 -15.578 1 78 369 LEU B CA 1
ATOM 7110 C C . LEU B 1 369 ? 8.852 14.867 -16.062 1 78 369 LEU B C 1
ATOM 7112 O O . LEU B 1 369 ? 7.871 15.602 -15.883 1 78 369 LEU B O 1
ATOM 7116 N N . ASP B 1 370 ? 8.797 13.836 -16.891 1 71.12 370 ASP B N 1
ATOM 7117 C CA . ASP B 1 370 ? 7.508 13.359 -17.391 1 71.12 370 ASP B CA 1
ATOM 7118 C C . ASP B 1 370 ? 7.273 11.898 -17.016 1 71.12 370 ASP B C 1
ATOM 7120 O O . ASP B 1 370 ? 8.203 11.203 -16.609 1 71.12 370 ASP B O 1
ATOM 7124 N N . ASP B 1 371 ? 6.039 11.609 -16.922 1 63.03 371 ASP B N 1
ATOM 7125 C CA . ASP B 1 371 ? 5.594 10.305 -16.453 1 63.03 371 ASP B CA 1
ATOM 7126 C C . ASP B 1 371 ? 5.961 9.211 -17.453 1 63.03 371 ASP B C 1
ATOM 7128 O O . ASP B 1 371 ? 5.719 8.023 -17.203 1 63.03 371 ASP B O 1
ATOM 7132 N N . SER B 1 372 ? 6.637 9.688 -18.422 1 60.19 372 SER B N 1
ATOM 7133 C CA . SER B 1 372 ? 6.906 8.711 -19.469 1 60.19 372 SER B CA 1
ATOM 7134 C C . SER B 1 372 ? 8.266 8.047 -19.266 1 60.19 372 SER B C 1
ATOM 7136 O O . SER B 1 372 ? 8.547 7.004 -19.875 1 60.19 372 SER B O 1
ATOM 7138 N N . THR B 1 373 ? 8.938 8.695 -18.406 1 62.06 373 THR B N 1
ATOM 7139 C CA . THR B 1 373 ? 10.289 8.156 -18.297 1 62.06 373 THR B CA 1
ATOM 7140 C C . THR B 1 373 ? 10.43 7.277 -17.062 1 62.06 373 THR B C 1
ATOM 7142 O O . THR B 1 373 ? 9.984 7.652 -15.977 1 62.06 373 THR B O 1
ATOM 7145 N N . GLU B 1 374 ? 11.055 6.164 -17.281 1 61.94 374 GLU B N 1
ATOM 7146 C CA . GLU B 1 374 ? 11.227 5.152 -16.234 1 61.94 374 GLU B CA 1
ATOM 7147 C C . GLU B 1 374 ? 12.203 5.621 -15.164 1 61.94 374 GLU B C 1
ATOM 7149 O O . GLU B 1 374 ? 12.125 5.184 -14.016 1 61.94 374 GLU B O 1
ATOM 7154 N N . GLU B 1 375 ? 13.023 6.414 -15.57 1 61.69 375 GLU B N 1
ATOM 7155 C CA . GLU B 1 375 ? 14.125 6.812 -14.695 1 61.69 375 GLU B CA 1
ATOM 7156 C C . GLU B 1 375 ? 13.617 7.586 -13.484 1 61.69 375 GLU B C 1
ATOM 7158 O O . GLU B 1 375 ? 14.266 7.605 -12.438 1 61.69 375 GLU B O 1
ATOM 7163 N N . VAL B 1 376 ? 12.508 8.078 -13.758 1 62.09 376 VAL B N 1
ATOM 7164 C CA . VAL B 1 376 ? 11.945 8.875 -12.672 1 62.09 376 VAL B CA 1
ATOM 7165 C C . VAL B 1 376 ? 11.492 7.957 -11.539 1 62.09 376 VAL B C 1
ATOM 7167 O O . VAL B 1 376 ? 11.383 8.391 -10.391 1 62.09 376 VAL B O 1
ATOM 7170 N N . TYR B 1 377 ? 11.633 6.727 -11.797 1 68.88 377 TYR B N 1
ATOM 7171 C CA . TYR B 1 377 ? 11.086 5.762 -10.852 1 68.88 377 TYR B CA 1
ATOM 7172 C C . TYR B 1 377 ? 12.195 5.027 -10.109 1 68.88 377 TYR B C 1
ATOM 7174 O O . TYR B 1 377 ? 11.922 4.152 -9.289 1 68.88 377 TYR B O 1
ATOM 7182 N N . LEU B 1 378 ? 13.383 5.535 -10.336 1 79.12 378 LEU B N 1
ATOM 7183 C CA . LEU B 1 378 ? 14.492 4.879 -9.656 1 79.12 378 LEU B CA 1
ATOM 7184 C C . LEU B 1 378 ? 14.414 5.102 -8.148 1 79.12 378 LEU B C 1
ATOM 7186 O O . LEU B 1 378 ? 14.039 6.188 -7.695 1 79.12 378 LEU B O 1
ATOM 7190 N N . PRO B 1 379 ? 14.844 4.094 -7.445 1 85.44 379 PRO B N 1
ATOM 7191 C CA . PRO B 1 379 ? 14.781 4.211 -5.988 1 85.44 379 PRO B CA 1
ATOM 7192 C C . PRO B 1 379 ? 15.68 5.312 -5.445 1 85.44 379 PRO B C 1
ATOM 7194 O O . PRO B 1 379 ? 16.672 5.672 -6.082 1 85.44 379 PRO B O 1
ATOM 7197 N N . LEU B 1 380 ? 15.328 5.777 -4.312 1 91.56 380 LEU B N 1
ATOM 7198 C CA . LEU B 1 380 ? 16.172 6.727 -3.592 1 91.56 380 LEU B CA 1
ATOM 7199 C C . LEU B 1 380 ? 17.484 6.078 -3.156 1 91.56 380 LEU B C 1
ATOM 7201 O O . LEU B 1 380 ? 17.5 4.914 -2.752 1 91.56 380 LEU B O 1
ATOM 7205 N N . SER B 1 381 ? 18.531 6.852 -3.26 1 90.06 381 SER B N 1
ATOM 7206 C CA . SER B 1 381 ? 19.844 6.34 -2.857 1 90.06 381 SER B CA 1
ATOM 7207 C C . SER B 1 381 ? 19.953 6.227 -1.341 1 90.06 381 SER B C 1
ATOM 7209 O O . SER B 1 381 ? 19.219 6.898 -0.609 1 90.06 381 SER B O 1
ATOM 7211 N N . GLU B 1 382 ? 20.875 5.457 -0.917 1 90 382 GLU B N 1
ATOM 7212 C CA . GLU B 1 382 ? 21.141 5.32 0.511 1 90 382 GLU B CA 1
ATOM 7213 C C . GLU B 1 382 ? 21.609 6.648 1.115 1 90 382 GLU B C 1
ATOM 7215 O O . GLU B 1 382 ? 21.266 6.961 2.26 1 90 382 GLU B O 1
ATOM 7220 N N . ALA B 1 383 ? 22.344 7.379 0.352 1 92.12 383 ALA B N 1
ATOM 7221 C CA . ALA B 1 383 ? 22.828 8.672 0.827 1 92.12 383 ALA B CA 1
ATOM 7222 C C . ALA B 1 383 ? 21.672 9.625 1.108 1 92.12 383 ALA B C 1
ATOM 7224 O O . ALA B 1 383 ? 21.688 10.359 2.096 1 92.12 383 ALA B O 1
ATOM 7225 N N . ARG B 1 384 ? 20.688 9.594 0.217 1 92.38 384 ARG B N 1
ATOM 7226 C CA . ARG B 1 384 ? 19.5 10.43 0.409 1 92.38 384 ARG B CA 1
ATOM 7227 C C . ARG B 1 384 ? 18.703 9.977 1.624 1 92.38 384 ARG B C 1
ATOM 7229 O O . ARG B 1 384 ? 18.234 10.805 2.404 1 92.38 384 ARG B O 1
ATOM 7236 N N . LEU B 1 385 ? 18.609 8.703 1.791 1 94.38 385 LEU B N 1
ATOM 7237 C CA . LEU B 1 385 ? 17.875 8.172 2.934 1 94.38 385 LEU B CA 1
ATOM 7238 C C . LEU B 1 385 ? 18.609 8.484 4.238 1 94.38 385 LEU B C 1
ATOM 7240 O O . LEU B 1 385 ? 17.969 8.789 5.25 1 94.38 385 LEU B O 1
ATOM 7244 N N . ASP B 1 386 ? 19.906 8.414 4.262 1 93.25 386 ASP B N 1
ATOM 7245 C CA . ASP B 1 386 ? 20.688 8.75 5.445 1 93.25 386 ASP B CA 1
ATOM 7246 C C . ASP B 1 386 ? 20.516 10.219 5.82 1 93.25 386 ASP B C 1
ATOM 7248 O O . ASP B 1 386 ? 20.312 10.547 6.992 1 93.25 386 ASP B O 1
ATOM 7252 N N . TRP B 1 387 ? 20.609 11 4.848 1 92.69 387 TRP B N 1
ATOM 7253 C CA . TRP B 1 387 ? 20.375 12.422 5.078 1 92.69 387 TRP B CA 1
ATOM 7254 C C . TRP B 1 387 ? 18.984 12.656 5.645 1 92.69 387 TRP B C 1
ATOM 7256 O O . TRP B 1 387 ? 18.812 13.414 6.602 1 92.69 387 TRP B O 1
ATOM 7266 N N . TRP B 1 388 ? 18.062 12.055 4.973 1 94.75 388 TRP B N 1
ATOM 7267 C CA . TRP B 1 388 ? 16.672 12.227 5.371 1 94.75 388 TRP B CA 1
ATOM 7268 C C . TRP B 1 388 ? 16.453 11.758 6.805 1 94.75 388 TRP B C 1
ATOM 7270 O O . TRP B 1 388 ? 15.727 12.391 7.574 1 94.75 388 TRP B O 1
ATOM 7280 N N . SER B 1 389 ? 17.062 10.68 7.164 1 94.75 389 SER B N 1
ATOM 7281 C CA . SER B 1 389 ? 16.984 10.141 8.516 1 94.75 389 SER B CA 1
ATOM 7282 C C . SER B 1 389 ? 17.516 11.141 9.539 1 94.75 389 SER B C 1
ATOM 7284 O O . SER B 1 389 ? 16.875 11.383 10.562 1 94.75 389 SER B O 1
ATOM 7286 N N . GLU B 1 390 ? 18.594 11.672 9.273 1 93.31 390 GLU B N 1
ATOM 7287 C CA . GLU B 1 390 ? 19.188 12.648 10.172 1 93.31 390 GLU B CA 1
ATOM 7288 C C . GLU B 1 390 ? 18.297 13.875 10.328 1 93.31 390 GLU B C 1
ATOM 7290 O O . GLU B 1 390 ? 18.094 14.375 11.438 1 93.31 390 GLU B O 1
ATOM 7295 N N . ARG B 1 391 ? 17.781 14.305 9.234 1 93.38 391 ARG B N 1
ATOM 7296 C CA . ARG B 1 391 ? 16.938 15.492 9.234 1 93.38 391 ARG B CA 1
ATOM 7297 C C . ARG B 1 391 ? 15.633 15.234 9.969 1 93.38 391 ARG B C 1
ATOM 7299 O O . ARG B 1 391 ? 15.164 16.078 10.734 1 93.38 391 ARG B O 1
ATOM 7306 N N . ALA B 1 392 ? 15.055 14.109 9.719 1 95.25 392 ALA B N 1
ATOM 7307 C CA . ALA B 1 392 ? 13.789 13.758 10.375 1 95.25 392 ALA B CA 1
ATOM 7308 C C . ALA B 1 392 ? 13.969 13.672 11.891 1 95.25 392 ALA B C 1
ATOM 7310 O O . ALA B 1 392 ? 13.125 14.156 12.648 1 95.25 392 ALA B O 1
ATOM 7311 N N . ARG B 1 393 ? 15.055 13.094 12.312 1 94.12 393 ARG B N 1
ATOM 7312 C CA . ARG B 1 393 ? 15.344 12.984 13.742 1 94.12 393 ARG B CA 1
ATOM 7313 C C . ARG B 1 393 ? 15.523 14.359 14.367 1 94.12 393 ARG B C 1
ATOM 7315 O O . ARG B 1 393 ? 15.008 14.625 15.453 1 94.12 393 ARG B O 1
ATOM 7322 N N . LYS B 1 394 ? 16.219 15.141 13.672 1 92.81 394 LYS B N 1
ATOM 7323 C CA . LYS B 1 394 ? 16.438 16.5 14.172 1 92.81 394 LYS B CA 1
ATOM 7324 C C . LYS B 1 394 ? 15.133 17.281 14.266 1 92.81 394 LYS B C 1
ATOM 7326 O O . LYS B 1 394 ? 14.891 17.984 15.25 1 92.81 394 LYS B O 1
ATOM 7331 N N . ALA B 1 395 ? 14.352 17.188 13.242 1 94.56 395 ALA B N 1
ATOM 7332 C CA . ALA B 1 395 ? 13.062 17.875 13.203 1 94.56 395 ALA B CA 1
ATOM 7333 C C . ALA B 1 395 ? 12.156 17.406 14.336 1 94.56 395 ALA B C 1
ATOM 7335 O O . ALA B 1 395 ? 11.578 18.234 15.062 1 94.56 395 ALA B O 1
ATOM 7336 N N . LEU B 1 396 ? 12.055 16.125 14.492 1 96.62 396 LEU B N 1
ATOM 7337 C CA . LEU B 1 396 ? 11.195 15.555 15.516 1 96.62 396 LEU B CA 1
ATOM 7338 C C . LEU B 1 396 ? 11.688 15.906 16.906 1 96.62 396 LEU B C 1
ATOM 7340 O O . LEU B 1 396 ? 10.891 16.172 17.812 1 96.62 396 LEU B O 1
ATOM 7344 N N . ARG B 1 397 ? 12.953 15.93 17.078 1 94.44 397 ARG B N 1
ATOM 7345 C CA . ARG B 1 397 ? 13.523 16.328 18.359 1 94.44 397 ARG B CA 1
ATOM 7346 C C . ARG B 1 397 ? 13.195 17.781 18.672 1 94.44 397 ARG B C 1
ATOM 7348 O O . ARG B 1 397 ? 12.914 18.141 19.812 1 94.44 397 ARG B O 1
ATOM 7355 N N . HIS B 1 398 ? 13.312 18.578 17.703 1 95.06 398 HIS B N 1
ATOM 7356 C CA . HIS B 1 398 ? 13 19.984 17.891 1 95.06 398 HIS B CA 1
ATOM 7357 C C . HIS B 1 398 ? 11.539 20.188 18.281 1 95.06 398 HIS B C 1
ATOM 7359 O O . HIS B 1 398 ? 11.234 20.969 19.172 1 95.06 398 HIS B O 1
ATOM 7365 N N . VAL B 1 399 ? 10.648 19.484 17.609 1 97 399 VAL B N 1
ATOM 7366 C CA . VAL B 1 399 ? 9.227 19.547 17.922 1 97 399 VAL B CA 1
ATOM 7367 C C . VAL B 1 399 ? 9 19.062 19.359 1 97 399 VAL B C 1
ATOM 7369 O O . VAL B 1 399 ? 8.25 19.688 20.109 1 97 399 VAL B O 1
ATOM 7372 N N . ASP B 1 400 ? 9.625 18.016 19.703 1 96.38 400 ASP B N 1
ATOM 7373 C CA . ASP B 1 400 ? 9.508 17.422 21.047 1 96.38 400 ASP B CA 1
ATOM 7374 C C . ASP B 1 400 ? 9.945 18.422 22.109 1 96.38 400 ASP B C 1
ATOM 7376 O O . ASP B 1 400 ? 9.273 18.562 23.141 1 96.38 400 ASP B O 1
ATOM 7380 N N . ARG B 1 401 ? 10.969 19.125 21.875 1 94.19 401 ARG B N 1
ATOM 7381 C CA . ARG B 1 401 ? 11.516 20.078 22.844 1 94.19 401 ARG B CA 1
ATOM 7382 C C . ARG B 1 401 ? 10.656 21.344 22.922 1 94.19 401 ARG B C 1
ATOM 7384 O O . ARG B 1 401 ? 10.5 21.922 23.984 1 94.19 401 ARG B O 1
ATOM 7391 N N . LEU B 1 402 ? 10.203 21.672 21.781 1 95.19 402 LEU B N 1
ATOM 7392 C CA . LEU B 1 402 ? 9.43 22.906 21.703 1 95.19 402 LEU B CA 1
ATOM 7393 C C . LEU B 1 402 ? 8.109 22.766 22.469 1 95.19 402 LEU B C 1
ATOM 7395 O O . LEU B 1 402 ? 7.672 23.719 23.125 1 95.19 402 LEU B O 1
ATOM 7399 N N . PHE B 1 403 ? 7.484 21.641 22.25 1 94.62 403 PHE B N 1
ATOM 7400 C CA . PHE B 1 403 ? 6.211 21.391 22.906 1 94.62 403 PHE B CA 1
ATOM 7401 C C . PHE B 1 403 ? 6.363 20.344 24.016 1 94.62 403 PHE B C 1
ATOM 7403 O O . PHE B 1 403 ? 6.141 19.156 23.781 1 94.62 403 PHE B O 1
ATOM 7410 N N . ASN B 1 404 ? 6.645 20.766 25.094 1 82.06 404 ASN B N 1
ATOM 7411 C CA . ASN B 1 404 ? 7.008 19.891 26.203 1 82.06 404 ASN B CA 1
ATOM 7412 C C . ASN B 1 404 ? 5.77 19.344 26.906 1 82.06 404 ASN B C 1
ATOM 7414 O O . ASN B 1 404 ? 5.828 19.016 28.094 1 82.06 404 ASN B O 1
ATOM 7418 N N . THR B 1 405 ? 4.789 19.328 26.141 1 79.5 405 THR B N 1
ATOM 7419 C CA . THR B 1 405 ? 3.629 18.625 26.672 1 79.5 405 THR B CA 1
ATOM 7420 C C . THR B 1 405 ? 3.711 17.141 26.359 1 79.5 405 THR B C 1
ATOM 7422 O O . THR B 1 405 ? 4.598 16.703 25.625 1 79.5 405 THR B O 1
ATOM 7425 N N . ASN B 1 406 ? 3.018 16.297 27.078 1 88.19 406 ASN B N 1
ATOM 7426 C CA . ASN B 1 406 ? 2.971 14.859 26.797 1 88.19 406 ASN B CA 1
ATOM 7427 C C . ASN B 1 406 ? 1.966 14.539 25.703 1 88.19 406 ASN B C 1
ATOM 7429 O O . ASN B 1 406 ? 1.473 13.414 25.625 1 88.19 406 ASN B O 1
ATOM 7433 N N . ALA B 1 407 ? 1.803 15.641 24.844 1 95.88 407 ALA B N 1
ATOM 7434 C CA . ALA B 1 407 ? 0.886 15.445 23.719 1 95.88 407 ALA B CA 1
ATOM 7435 C C . ALA B 1 407 ? 1.449 14.438 22.719 1 95.88 407 ALA B C 1
ATOM 7437 O O . ALA B 1 407 ? 2.656 14.406 22.484 1 95.88 407 ALA B O 1
ATOM 7438 N N . THR B 1 408 ? 0.617 13.664 22.188 1 97.44 408 THR B N 1
ATOM 7439 C CA . THR B 1 408 ? 1 12.734 21.141 1 97.44 408 THR B CA 1
ATOM 7440 C C . THR B 1 408 ? 1.53 13.477 19.922 1 97.44 408 THR B C 1
ATOM 7442 O O . THR B 1 408 ? 0.989 14.516 19.547 1 97.44 408 THR B O 1
ATOM 7445 N N . ILE B 1 409 ? 2.613 12.984 19.344 1 98.38 409 ILE B N 1
ATOM 7446 C CA . ILE B 1 409 ? 3.166 13.461 18.094 1 98.38 409 ILE B CA 1
ATOM 7447 C C . ILE B 1 409 ? 2.953 12.414 17 1 98.38 409 ILE B C 1
ATOM 7449 O O . ILE B 1 409 ? 3.445 11.289 17.109 1 98.38 409 ILE B O 1
ATOM 7453 N N . LEU B 1 410 ? 2.197 12.797 16.016 1 98.5 410 LEU B N 1
ATOM 7454 C CA . LEU B 1 410 ? 1.92 11.906 14.891 1 98.5 410 LEU B CA 1
ATOM 7455 C C . LEU B 1 410 ? 2.836 12.219 13.711 1 98.5 410 LEU B C 1
ATOM 7457 O O . LEU B 1 410 ? 2.971 13.375 13.305 1 98.5 410 LEU B O 1
ATOM 7461 N N . TRP B 1 411 ? 3.473 11.188 13.227 1 98.44 411 TRP B N 1
ATOM 7462 C CA . TRP B 1 411 ? 4.09 11.289 11.906 1 98.44 411 TRP B CA 1
ATOM 7463 C C . TRP B 1 411 ? 3.123 10.836 10.82 1 98.44 411 TRP B C 1
ATOM 7465 O O . TRP B 1 411 ? 2.814 9.648 10.711 1 98.44 411 TRP B O 1
ATOM 7475 N N . ARG B 1 412 ? 2.697 11.672 9.992 1 98.12 412 ARG B N 1
ATOM 7476 C CA . ARG B 1 412 ? 1.688 11.328 8.992 1 98.12 412 ARG B CA 1
ATOM 7477 C C . ARG B 1 412 ? 2.326 10.664 7.777 1 98.12 412 ARG B C 1
ATOM 7479 O O . ARG B 1 412 ? 3.277 11.203 7.199 1 98.12 412 ARG B O 1
ATOM 7486 N N . SER B 1 413 ? 1.78 9.609 7.316 1 97 413 SER B N 1
ATOM 7487 C CA . SER B 1 413 ? 2.234 8.914 6.117 1 97 413 SER B CA 1
ATOM 7488 C C . SER B 1 413 ? 1.908 9.703 4.859 1 97 413 SER B C 1
ATOM 7490 O O . SER B 1 413 ? 0.989 10.531 4.855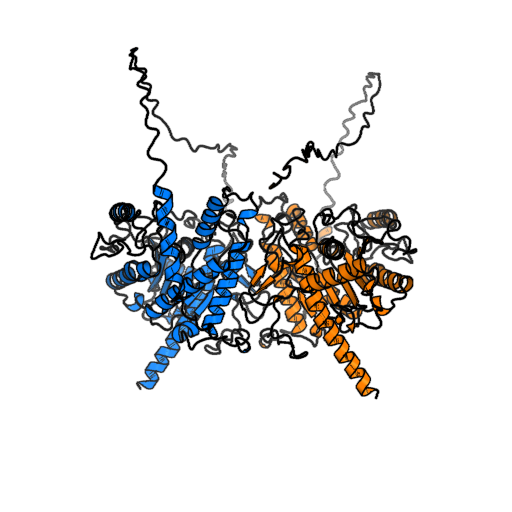 1 97 413 SER B O 1
ATOM 7492 N N . LEU B 1 414 ? 2.648 9.422 3.846 1 96.56 414 LEU B N 1
ATOM 7493 C CA . LEU B 1 414 ? 2.441 10.086 2.561 1 96.56 414 LEU B CA 1
ATOM 7494 C C . LEU B 1 414 ? 1.337 9.391 1.768 1 96.56 414 LEU B C 1
ATOM 7496 O O . LEU B 1 414 ? 1.186 8.172 1.839 1 96.56 414 LEU B O 1
ATOM 7500 N N . HIS B 1 415 ? 0.577 10.203 1.09 1 94.94 415 HIS B N 1
ATOM 7501 C CA . HIS B 1 415 ? -0.367 9.641 0.134 1 94.94 415 HIS B CA 1
ATOM 7502 C C . HIS B 1 415 ? 0.243 9.562 -1.262 1 94.94 415 HIS B C 1
ATOM 7504 O O . HIS B 1 415 ? 1.211 10.266 -1.562 1 94.94 415 HIS B O 1
ATOM 7510 N N . HIS B 1 416 ? -0.316 8.711 -2.055 1 91 416 HIS B N 1
ATOM 7511 C CA . HIS B 1 416 ? 0.09 8.641 -3.453 1 91 416 HIS B CA 1
ATOM 7512 C C . HIS B 1 416 ? -0.627 9.695 -4.289 1 91 416 HIS B C 1
ATOM 7514 O O . HIS B 1 416 ? -1.779 10.039 -4.008 1 91 416 HIS B O 1
ATOM 7520 N N . THR B 1 417 ? 0.115 10.188 -5.262 1 90.5 417 THR B N 1
ATOM 7521 C CA . THR B 1 417 ? -0.449 11.242 -6.094 1 90.5 417 THR B CA 1
ATOM 7522 C C . THR B 1 417 ? -0.568 10.781 -7.547 1 90.5 417 THR B C 1
ATOM 7524 O O . THR B 1 417 ? -0.043 9.727 -7.914 1 90.5 417 THR B O 1
ATOM 7527 N N . ARG B 1 418 ? -1.283 11.555 -8.344 1 84.56 418 ARG B N 1
ATOM 7528 C CA . ARG B 1 418 ? -1.359 11.328 -9.781 1 84.56 418 ARG B CA 1
ATOM 7529 C C . ARG B 1 418 ? -0.156 11.93 -10.5 1 84.56 418 ARG B C 1
ATOM 7531 O O . ARG B 1 418 ? 0.101 11.617 -11.664 1 84.56 418 ARG B O 1
ATOM 7538 N N . ARG B 1 419 ? 0.489 12.766 -9.773 1 81.19 419 ARG B N 1
ATOM 7539 C CA . ARG B 1 419 ? 1.695 13.367 -10.336 1 81.19 419 ARG B CA 1
ATOM 7540 C C . ARG B 1 419 ? 2.912 12.477 -10.086 1 81.19 419 ARG B C 1
ATOM 7542 O O . ARG B 1 419 ? 3.783 12.82 -9.289 1 81.19 419 ARG B O 1
ATOM 7549 N N . HIS B 1 420 ? 3.113 11.547 -10.875 1 79.19 420 HIS B N 1
ATOM 7550 C CA . HIS B 1 420 ? 4.129 10.523 -10.664 1 79.19 420 HIS B CA 1
ATOM 7551 C C . HIS B 1 420 ? 5.516 11.031 -11.039 1 79.19 420 HIS B C 1
ATOM 7553 O O . HIS B 1 420 ? 6.527 10.477 -10.602 1 79.19 420 HIS B O 1
ATOM 7559 N N . SER B 1 421 ? 5.5 12.156 -11.781 1 77.69 421 SER B N 1
ATOM 7560 C CA . SER B 1 421 ? 6.773 12.695 -12.234 1 77.69 421 SER B CA 1
ATOM 7561 C C . SER B 1 421 ? 7.594 13.242 -11.07 1 77.69 421 SER B C 1
ATOM 7563 O O . SER B 1 421 ? 8.828 13.172 -11.086 1 77.69 421 SER B O 1
ATOM 7565 N N . VAL B 1 422 ? 6.887 13.68 -10.07 1 82.56 422 VAL B N 1
ATOM 7566 C CA . VAL B 1 422 ? 7.633 14.297 -8.977 1 82.56 422 VAL B CA 1
ATOM 7567 C C . VAL B 1 422 ? 7.535 13.43 -7.727 1 82.56 422 VAL B C 1
ATOM 7569 O O . VAL B 1 422 ? 8.375 13.523 -6.828 1 82.56 422 VAL B O 1
ATOM 7572 N N . ALA B 1 423 ? 6.562 12.609 -7.734 1 88.69 423 ALA B N 1
ATOM 7573 C CA . ALA B 1 423 ? 6.395 11.695 -6.602 1 88.69 423 ALA B CA 1
ATOM 7574 C C . ALA B 1 423 ? 5.934 10.32 -7.07 1 88.69 423 ALA B C 1
ATOM 7576 O O . ALA B 1 423 ? 4.809 9.906 -6.777 1 88.69 423 ALA B O 1
ATOM 7577 N N . PRO B 1 424 ? 6.879 9.648 -7.715 1 87.12 424 PRO B N 1
ATOM 7578 C CA . PRO B 1 424 ? 6.488 8.32 -8.188 1 87.12 424 PRO B CA 1
ATOM 7579 C C . PRO B 1 424 ? 6.105 7.383 -7.043 1 87.12 424 PRO B C 1
ATOM 7581 O O . PRO B 1 424 ? 6.672 7.469 -5.949 1 87.12 424 PRO B O 1
ATOM 7584 N N . TYR B 1 425 ? 5.219 6.43 -7.348 1 85.94 425 TYR B N 1
ATOM 7585 C CA . TYR B 1 425 ? 4.703 5.52 -6.336 1 85.94 425 TYR B CA 1
ATOM 7586 C C . TYR B 1 425 ? 5.84 4.781 -5.637 1 85.94 425 TYR B C 1
ATOM 7588 O O . TYR B 1 425 ? 5.801 4.578 -4.418 1 85.94 425 TYR B O 1
ATOM 7596 N N . SER B 1 426 ? 6.844 4.402 -6.379 1 88.31 426 SER B N 1
ATOM 7597 C CA . SER B 1 426 ? 7.941 3.625 -5.812 1 88.31 426 SER B CA 1
ATOM 7598 C C . SER B 1 426 ? 8.703 4.43 -4.762 1 88.31 426 SER B C 1
ATOM 7600 O O . SER B 1 426 ? 9.055 3.902 -3.705 1 88.31 426 SER B O 1
ATOM 7602 N N . ARG B 1 427 ? 8.891 5.715 -5.031 1 92.06 427 ARG B N 1
ATOM 7603 C CA . ARG B 1 427 ? 9.641 6.555 -4.102 1 92.06 427 ARG B CA 1
ATOM 7604 C C . ARG B 1 427 ? 8.781 6.949 -2.904 1 92.06 427 ARG B C 1
ATOM 7606 O O . ARG B 1 427 ? 9.289 7.086 -1.788 1 92.06 427 ARG B O 1
ATOM 7613 N N . VAL B 1 428 ? 7.5 7.195 -3.195 1 93.56 428 VAL B N 1
ATOM 7614 C CA . VAL B 1 428 ? 6.594 7.473 -2.088 1 93.56 428 VAL B CA 1
ATOM 7615 C C . VAL B 1 428 ? 6.566 6.281 -1.132 1 93.56 428 VAL B C 1
ATOM 7617 O O . VAL B 1 428 ? 6.676 6.453 0.085 1 93.56 428 VAL B O 1
ATOM 7620 N N . GLN B 1 429 ? 6.473 5.094 -1.729 1 92.06 429 GLN B N 1
ATOM 7621 C CA . GLN B 1 429 ? 6.453 3.883 -0.918 1 92.06 429 GLN B CA 1
ATOM 7622 C C . GLN B 1 429 ? 7.762 3.709 -0.158 1 92.06 429 GLN B C 1
ATOM 7624 O O . GLN B 1 429 ? 7.762 3.332 1.016 1 92.06 429 GLN B O 1
ATOM 7629 N N . GLN B 1 430 ? 8.828 3.9 -0.802 1 94.19 430 GLN B N 1
ATOM 7630 C CA . GLN B 1 430 ? 10.141 3.752 -0.186 1 94.19 430 GLN B CA 1
ATOM 7631 C C . GLN B 1 430 ? 10.305 4.703 0.996 1 94.19 430 GLN B C 1
ATOM 7633 O O . GLN B 1 430 ? 10.742 4.293 2.074 1 94.19 430 GLN B O 1
ATOM 7638 N N . LEU B 1 431 ? 9.961 5.902 0.77 1 95.38 431 LEU B N 1
ATOM 7639 C CA . LEU B 1 431 ? 10.141 6.906 1.815 1 95.38 431 LEU B CA 1
ATOM 7640 C C . LEU B 1 431 ? 9.18 6.656 2.973 1 95.38 431 LEU B C 1
ATOM 7642 O O . LEU B 1 431 ? 9.539 6.859 4.137 1 95.38 431 LEU B O 1
ATOM 7646 N N . ASP B 1 432 ? 8.016 6.289 2.658 1 94 432 ASP B N 1
ATOM 7647 C CA . ASP B 1 432 ? 7.035 5.992 3.697 1 94 432 ASP B CA 1
ATOM 7648 C C . ASP B 1 432 ? 7.477 4.797 4.539 1 94 432 ASP B C 1
ATOM 7650 O O . ASP B 1 432 ? 7.336 4.809 5.766 1 94 432 ASP B O 1
ATOM 7654 N N . GLN B 1 433 ? 7.926 3.779 3.893 1 94 433 GLN B N 1
ATOM 7655 C CA . GLN B 1 433 ? 8.453 2.629 4.617 1 94 433 GLN B CA 1
ATOM 7656 C C . GLN B 1 433 ? 9.656 3.023 5.477 1 94 433 GLN B C 1
ATOM 7658 O O . GLN B 1 433 ? 9.828 2.512 6.582 1 94 433 GLN B O 1
ATOM 7663 N N . PHE B 1 434 ? 10.43 3.895 4.941 1 97 434 PHE B N 1
ATOM 7664 C CA . PHE B 1 434 ? 11.602 4.34 5.688 1 97 434 PHE B CA 1
ATOM 7665 C C . PHE B 1 434 ? 11.188 5.164 6.902 1 97 434 PHE B C 1
ATOM 7667 O O . PHE B 1 434 ? 11.773 5.023 7.98 1 97 434 PHE B O 1
ATOM 7674 N N . ALA B 1 435 ? 10.242 5.988 6.703 1 96.94 435 ALA B N 1
ATOM 7675 C CA . ALA B 1 435 ? 9.711 6.77 7.816 1 96.94 435 ALA B CA 1
ATOM 7676 C C . ALA B 1 435 ? 9.164 5.863 8.914 1 96.94 435 ALA B C 1
ATOM 7678 O O . ALA B 1 435 ? 9.406 6.098 10.102 1 96.94 435 ALA B O 1
ATOM 7679 N N . ALA B 1 436 ? 8.453 4.898 8.492 1 93.88 436 ALA B N 1
ATOM 7680 C CA . ALA B 1 436 ? 7.91 3.949 9.453 1 93.88 436 ALA B CA 1
ATOM 7681 C C . ALA B 1 436 ? 9.031 3.244 10.219 1 93.88 436 ALA B C 1
ATOM 7683 O O . ALA B 1 436 ? 8.938 3.059 11.438 1 93.88 436 ALA B O 1
ATOM 7684 N N . TYR B 1 437 ? 10.039 2.846 9.477 1 95 437 TYR B N 1
ATOM 7685 C CA . TYR B 1 437 ? 11.211 2.219 10.086 1 95 437 TYR B CA 1
ATOM 7686 C C . TYR B 1 437 ? 11.859 3.152 11.102 1 95 437 TYR B C 1
ATOM 7688 O O . TYR B 1 437 ? 12.211 2.73 12.203 1 95 437 TYR B O 1
ATOM 7696 N N . LEU B 1 438 ? 11.984 4.371 10.742 1 95.94 438 LEU B N 1
ATOM 7697 C CA . LEU B 1 438 ? 12.625 5.355 11.609 1 95.94 438 LEU B CA 1
ATOM 7698 C C . LEU B 1 438 ? 11.797 5.594 12.867 1 95.94 438 LEU B C 1
ATOM 7700 O O . LEU B 1 438 ? 12.344 5.625 13.977 1 95.94 438 LEU B O 1
ATOM 7704 N N . VAL B 1 439 ? 10.531 5.797 12.75 1 95.5 439 VAL B N 1
ATOM 7705 C CA . VAL B 1 439 ? 9.641 6.035 13.883 1 95.5 439 VAL B CA 1
ATOM 7706 C C . VAL B 1 439 ? 9.68 4.844 14.836 1 95.5 439 VAL B C 1
ATOM 7708 O O . VAL B 1 439 ? 9.805 5.02 16.047 1 95.5 439 VAL B O 1
ATOM 7711 N N . ARG B 1 440 ? 9.648 3.682 14.25 1 92 440 ARG B N 1
ATOM 7712 C CA . ARG B 1 440 ? 9.711 2.479 15.078 1 92 440 ARG B CA 1
ATOM 7713 C C . ARG B 1 440 ? 11.055 2.375 15.789 1 92 440 ARG B C 1
ATOM 7715 O O . ARG B 1 440 ? 11.125 1.929 16.938 1 92 440 ARG B O 1
ATOM 7722 N N . SER B 1 441 ? 12.047 2.736 15.062 1 93.06 441 SER B N 1
ATOM 7723 C CA . SER B 1 441 ? 13.383 2.701 15.648 1 93.06 441 SER B CA 1
ATOM 7724 C C . SER B 1 441 ? 13.5 3.674 16.812 1 93.06 441 SER B C 1
ATOM 7726 O O . SER B 1 441 ? 14.133 3.361 17.828 1 93.06 441 SER B O 1
ATOM 7728 N N . ILE B 1 442 ? 12.922 4.793 16.734 1 95.06 442 ILE B N 1
ATOM 7729 C CA . ILE B 1 442 ? 12.938 5.793 17.781 1 95.06 442 ILE B CA 1
ATOM 7730 C C . ILE B 1 442 ? 12.156 5.281 19 1 95.06 442 ILE B C 1
ATOM 7732 O O . ILE B 1 442 ? 12.617 5.395 20.141 1 95.06 442 ILE B O 1
ATOM 7736 N N . ILE B 1 443 ? 11.039 4.695 18.766 1 93.88 443 ILE B N 1
ATOM 7737 C CA . ILE B 1 443 ? 10.18 4.172 19.828 1 93.88 443 ILE B CA 1
ATOM 7738 C C . ILE B 1 443 ? 10.891 3.033 20.562 1 93.88 443 ILE B C 1
ATOM 7740 O O . ILE B 1 443 ? 10.812 2.924 21.781 1 93.88 443 ILE B O 1
ATOM 7744 N N . ALA B 1 444 ? 11.594 2.277 19.781 1 90.31 444 ALA B N 1
ATOM 7745 C CA . ALA B 1 444 ? 12.25 1.089 20.328 1 90.31 444 ALA B CA 1
ATOM 7746 C C . ALA B 1 444 ? 13.516 1.46 21.094 1 90.31 444 ALA B C 1
ATOM 7748 O O . ALA B 1 444 ? 14.047 0.647 21.844 1 90.31 444 ALA B O 1
ATOM 7749 N N . ASN B 1 445 ? 13.961 2.66 20.938 1 89.44 445 ASN B N 1
ATOM 7750 C CA . ASN B 1 445 ? 15.172 3.09 21.625 1 89.44 445 ASN B CA 1
ATOM 7751 C C . ASN B 1 445 ? 14.938 4.34 22.469 1 89.44 445 ASN B C 1
ATOM 7753 O O . ASN B 1 445 ? 15.523 5.391 22.203 1 89.44 445 ASN B O 1
ATOM 7757 N N . PRO B 1 446 ? 14.32 4.105 23.547 1 89.75 446 PRO B N 1
ATOM 7758 C CA . PRO B 1 446 ? 13.938 5.27 24.344 1 89.75 446 PRO B CA 1
ATOM 7759 C C . PRO B 1 446 ? 15.125 5.953 25.016 1 89.75 446 PRO B C 1
ATOM 7761 O O . PRO B 1 446 ? 15.008 7.086 25.484 1 89.75 446 PRO B O 1
ATOM 7764 N N . LYS B 1 447 ? 16.219 5.293 25.016 1 90 447 LYS B N 1
ATOM 7765 C CA . LYS B 1 447 ? 17.375 5.895 25.656 1 90 447 LYS B CA 1
ATOM 7766 C C . LYS B 1 447 ? 17.844 7.129 24.891 1 90 447 LYS B C 1
ATOM 7768 O O . LYS B 1 447 ? 18.297 8.109 25.5 1 90 447 LYS B O 1
ATOM 7773 N N . GLU B 1 448 ? 17.734 7.117 23.672 1 85.62 448 GLU B N 1
ATOM 7774 C CA . GLU B 1 448 ? 18.188 8.227 22.844 1 85.62 448 GLU B CA 1
ATOM 7775 C C . GLU B 1 448 ? 17.234 9.414 22.922 1 85.62 448 GLU B C 1
ATOM 7777 O O . GLU B 1 448 ? 17.672 10.562 22.984 1 85.62 448 GLU B O 1
ATOM 7782 N N . PHE B 1 449 ? 15.969 9.125 22.859 1 87.62 449 PHE B N 1
ATOM 7783 C CA . PHE B 1 449 ? 14.922 10.148 22.891 1 87.62 449 PHE B CA 1
ATOM 7784 C C . PHE B 1 449 ? 13.773 9.727 23.797 1 87.62 449 PHE B C 1
ATOM 7786 O O . PHE B 1 449 ? 12.68 9.422 23.312 1 87.62 449 PHE B O 1
ATOM 7793 N N . PRO B 1 450 ? 13.938 9.812 25.047 1 90.88 450 PRO B N 1
ATOM 7794 C CA . PRO B 1 450 ? 12.945 9.219 25.953 1 90.88 450 PRO B CA 1
ATOM 7795 C C . PRO B 1 450 ? 11.562 9.852 25.812 1 90.88 450 PRO B C 1
ATOM 7797 O O . PRO B 1 450 ? 10.562 9.133 25.688 1 90.88 450 PRO B O 1
ATOM 7800 N N . SER B 1 451 ? 11.57 11.172 25.812 1 93.69 451 SER B N 1
ATOM 7801 C CA . SER B 1 451 ? 10.289 11.859 25.703 1 93.69 451 SER B CA 1
ATOM 7802 C C . SER B 1 451 ? 9.633 11.594 24.344 1 93.69 451 SER B C 1
ATOM 7804 O O . SER B 1 451 ? 8.461 11.234 24.281 1 93.69 451 SER B O 1
ATOM 7806 N N . LEU B 1 452 ? 10.391 11.664 23.328 1 95.31 452 LEU B N 1
ATOM 7807 C CA . LEU B 1 452 ? 9.883 11.469 21.969 1 95.31 452 LEU B CA 1
ATOM 7808 C C . LEU B 1 452 ? 9.406 10.039 21.766 1 95.31 452 LEU B C 1
ATOM 7810 O O . LEU B 1 452 ? 8.367 9.812 21.141 1 95.31 452 LEU B O 1
ATOM 7814 N N . ALA B 1 453 ? 10.094 9.078 22.281 1 95.06 453 ALA B N 1
ATOM 7815 C CA . ALA B 1 453 ? 9.781 7.66 22.125 1 95.06 453 ALA B CA 1
ATOM 7816 C C . ALA B 1 453 ? 8.422 7.324 22.719 1 95.06 453 ALA B C 1
ATOM 7818 O O . ALA B 1 453 ? 7.707 6.461 22.188 1 95.06 453 ALA B O 1
ATOM 7819 N N . ARG B 1 454 ? 8.008 8.039 23.641 1 93.12 454 ARG B N 1
ATOM 7820 C CA . ARG B 1 454 ? 6.777 7.73 24.359 1 93.12 454 ARG B CA 1
ATOM 7821 C C . ARG B 1 454 ? 5.562 8.312 23.641 1 93.12 454 ARG B C 1
ATOM 7823 O O . ARG B 1 454 ? 4.441 7.824 23.812 1 93.12 454 ARG B O 1
ATOM 7830 N N . ARG B 1 455 ? 5.797 9.305 22.875 1 95.06 455 ARG B N 1
ATOM 7831 C CA . ARG B 1 455 ? 4.613 10.008 22.391 1 95.06 455 ARG B CA 1
ATOM 7832 C C . ARG B 1 455 ? 4.531 9.945 20.875 1 95.06 455 ARG B C 1
ATOM 7834 O O . ARG B 1 455 ? 3.512 10.312 20.281 1 95.06 455 ARG B O 1
ATOM 7841 N N . LEU B 1 456 ? 5.574 9.398 20.25 1 97.25 456 LEU B N 1
ATOM 7842 C CA . LEU B 1 456 ? 5.625 9.352 18.797 1 97.25 456 LEU B CA 1
ATOM 7843 C C . LEU B 1 456 ? 4.793 8.188 18.266 1 97.25 456 LEU B C 1
ATOM 7845 O O . LEU B 1 456 ? 4.832 7.086 18.812 1 97.25 456 LEU B O 1
ATOM 7849 N N . LYS B 1 457 ? 3.979 8.469 17.25 1 96.56 457 LYS B N 1
ATOM 7850 C CA . LYS B 1 457 ? 3.154 7.461 16.578 1 96.56 457 LYS B CA 1
ATOM 7851 C C . LYS B 1 457 ? 3.055 7.727 15.086 1 96.56 457 LYS B C 1
ATOM 7853 O O . LYS B 1 457 ? 3.291 8.852 14.633 1 96.56 457 LYS B O 1
ATOM 7858 N N . ILE B 1 458 ? 2.682 6.699 14.375 1 96.19 458 ILE B N 1
ATOM 7859 C CA . ILE B 1 458 ? 2.461 6.844 12.938 1 96.19 458 ILE B CA 1
ATOM 7860 C C . ILE B 1 458 ? 0.982 7.109 12.672 1 96.19 458 ILE B C 1
ATOM 7862 O O . ILE B 1 458 ? 0.111 6.484 13.273 1 96.19 458 ILE B O 1
ATOM 7866 N N . ASP B 1 459 ? 0.697 8.086 11.883 1 97.5 459 ASP B N 1
ATOM 7867 C CA . ASP B 1 459 ? -0.62 8.328 11.305 1 97.5 459 ASP B CA 1
ATOM 7868 C C . ASP B 1 459 ? -0.714 7.73 9.898 1 97.5 459 ASP B C 1
ATOM 7870 O O . ASP B 1 459 ? -0.048 8.203 8.977 1 97.5 459 ASP B O 1
ATOM 7874 N N . THR B 1 460 ? -1.653 6.801 9.672 1 96.81 460 THR B N 1
ATOM 7875 C CA . THR B 1 460 ? -1.67 5.996 8.453 1 96.81 460 THR B CA 1
ATOM 7876 C C . THR B 1 460 ? -2.631 6.59 7.426 1 96.81 460 THR B C 1
ATOM 7878 O O . THR B 1 460 ? -3.043 5.906 6.484 1 96.81 460 THR B O 1
ATOM 7881 N N . TRP B 1 461 ? -3.037 7.793 7.582 1 97.88 461 TRP B N 1
ATOM 7882 C CA . TRP B 1 461 ? -4.004 8.422 6.691 1 97.88 461 TRP B CA 1
ATOM 7883 C C . TRP B 1 461 ? -3.549 8.328 5.238 1 97.88 461 TRP B C 1
ATOM 7885 O O . TRP B 1 461 ? -4.324 7.934 4.363 1 97.88 461 TRP B O 1
ATOM 7895 N N . GLY B 1 462 ? -2.297 8.719 4.965 1 96.62 462 GLY B N 1
ATOM 7896 C CA . GLY B 1 462 ? -1.802 8.703 3.6 1 96.62 462 GLY B CA 1
ATOM 7897 C C . GLY B 1 462 ? -1.909 7.344 2.941 1 96.62 462 GLY B C 1
ATOM 7898 O O . GLY B 1 462 ? -2.275 7.238 1.769 1 96.62 462 GLY B O 1
ATOM 7899 N N . GLN B 1 463 ? -1.641 6.316 3.668 1 93.62 463 GLN B N 1
ATOM 7900 C CA . GLN B 1 463 ? -1.724 4.949 3.16 1 93.62 463 GLN B CA 1
ATOM 7901 C C . GLN B 1 463 ? -3.168 4.566 2.852 1 93.62 463 GLN B C 1
ATOM 7903 O O . GLN B 1 463 ? -3.432 3.842 1.889 1 93.62 463 GLN B O 1
ATOM 7908 N N . LYS B 1 464 ? -4.062 5.062 3.633 1 95.19 464 LYS B N 1
ATOM 7909 C CA . LYS B 1 464 ? -5.477 4.715 3.488 1 95.19 464 LYS B CA 1
ATOM 7910 C C . LYS B 1 464 ? -6.094 5.414 2.281 1 95.19 464 LYS B C 1
ATOM 7912 O O . LYS B 1 464 ? -7.152 5.012 1.798 1 95.19 464 LYS B O 1
ATOM 7917 N N . MET B 1 465 ? -5.379 6.371 1.733 1 94.25 465 MET B N 1
ATOM 7918 C CA . MET B 1 465 ? -5.867 7.121 0.582 1 94.25 465 MET B CA 1
ATOM 7919 C C . MET B 1 465 ? -5.484 6.434 -0.723 1 94.25 465 MET B C 1
ATOM 7921 O O . MET B 1 465 ? -5.891 6.863 -1.803 1 94.25 465 MET B O 1
ATOM 7925 N N . LEU B 1 466 ? -4.754 5.348 -0.643 1 90.56 466 LEU B N 1
ATOM 7926 C CA . LEU B 1 466 ? -4.352 4.641 -1.854 1 90.56 466 LEU B CA 1
ATOM 7927 C C . LEU B 1 466 ? -5.57 4.191 -2.652 1 90.56 466 LEU B C 1
ATOM 7929 O O . LEU B 1 466 ? -6.48 3.566 -2.104 1 90.56 466 LEU B O 1
ATOM 7933 N N . GLY B 1 467 ? -5.578 4.574 -3.926 1 85.94 467 GLY B N 1
ATOM 7934 C CA . GLY B 1 467 ? -6.656 4.168 -4.809 1 85.94 467 GLY B CA 1
ATOM 7935 C C . GLY B 1 467 ? -7.758 5.203 -4.926 1 85.94 467 GLY B C 1
ATOM 7936 O O . GLY B 1 467 ? -8.711 5.023 -5.688 1 85.94 467 GLY B O 1
ATOM 7937 N N . PHE B 1 468 ? -7.629 6.289 -4.277 1 89.62 468 PHE B N 1
ATOM 7938 C CA . PHE B 1 468 ? -8.68 7.301 -4.293 1 89.62 468 PHE B CA 1
ATOM 7939 C C . PHE B 1 468 ? -8.227 8.547 -5.047 1 89.62 468 PHE B C 1
ATOM 7941 O O . PHE B 1 468 ? -8.797 9.625 -4.867 1 89.62 468 PHE B O 1
ATOM 7948 N N . GLU B 1 469 ? -7.293 8.344 -5.914 1 86.31 469 GLU B N 1
ATOM 7949 C CA . GLU B 1 469 ? -6.711 9.477 -6.637 1 86.31 469 GLU B CA 1
ATOM 7950 C C . GLU B 1 469 ? -7.742 10.141 -7.543 1 86.31 469 GLU B C 1
ATOM 7952 O O . GLU B 1 469 ? -7.594 11.312 -7.902 1 86.31 469 GLU B O 1
ATOM 7957 N N . ASN B 1 470 ? -8.805 9.453 -7.848 1 81.81 470 ASN B N 1
ATOM 7958 C CA . ASN B 1 470 ? -9.875 10.031 -8.656 1 81.81 470 ASN B CA 1
ATOM 7959 C C . ASN B 1 470 ? -10.703 11.031 -7.852 1 81.81 470 ASN B C 1
ATOM 7961 O O . ASN B 1 470 ? -11.508 11.773 -8.414 1 81.81 470 ASN B O 1
ATOM 7965 N N . HIS B 1 471 ? -10.438 11.125 -6.617 1 87.31 471 HIS B N 1
ATOM 7966 C CA . HIS B 1 471 ? -11.141 12.062 -5.746 1 87.31 471 HIS B CA 1
ATOM 7967 C C . HIS B 1 471 ? -10.203 13.172 -5.262 1 87.31 471 HIS B C 1
ATOM 7969 O O . HIS B 1 471 ? -10.32 13.633 -4.125 1 87.31 471 HIS B O 1
ATOM 7975 N N . PHE B 1 472 ? -9.305 13.5 -6.117 1 88.88 472 PHE B N 1
ATOM 7976 C CA . PHE B 1 472 ? -8.391 14.609 -5.836 1 88.88 472 PHE B CA 1
ATOM 7977 C C . PHE B 1 472 ? -8.867 15.883 -6.516 1 88.88 472 PHE B C 1
ATOM 7979 O O . PHE B 1 472 ? -9.508 15.836 -7.566 1 88.88 472 PHE B O 1
ATOM 7986 N N . ARG B 1 473 ? -8.633 17.047 -5.906 1 89.81 473 ARG B N 1
ATOM 7987 C CA . ARG B 1 473 ? -8.992 18.328 -6.492 1 89.81 473 ARG B CA 1
ATOM 7988 C C . ARG B 1 473 ? -8.008 18.719 -7.594 1 89.81 473 ARG B C 1
ATOM 7990 O O . ARG B 1 473 ? -8.344 19.5 -8.484 1 89.81 473 ARG B O 1
ATOM 7997 N N . ASP B 1 474 ? -6.816 18.25 -7.543 1 89.25 474 ASP B N 1
ATOM 7998 C CA . ASP B 1 474 ? -5.75 18.375 -8.531 1 89.25 474 ASP B CA 1
ATOM 7999 C C . ASP B 1 474 ? -4.816 17.156 -8.477 1 89.25 474 ASP B C 1
ATOM 8001 O O . ASP B 1 474 ? -5.125 16.156 -7.824 1 89.25 474 ASP B O 1
ATOM 8005 N N . PRO B 1 475 ? -3.76 17.094 -9.133 1 88.75 475 PRO B N 1
ATOM 8006 C CA . PRO B 1 475 ? -2.957 15.875 -9.211 1 88.75 475 PRO B CA 1
ATOM 8007 C C . PRO B 1 475 ? -2.312 15.508 -7.875 1 88.75 475 PRO B C 1
ATOM 8009 O O . PRO B 1 475 ? -1.768 14.414 -7.727 1 88.75 475 PRO B O 1
ATOM 8012 N N . VAL B 1 476 ? -2.41 16.406 -6.891 1 92 476 VAL B N 1
ATOM 8013 C CA . VAL B 1 476 ? -1.636 16.172 -5.676 1 92 476 VAL B CA 1
ATOM 8014 C C . VAL B 1 476 ? -2.568 16.125 -4.465 1 92 476 VAL B C 1
ATOM 8016 O O . VAL B 1 476 ? -2.348 15.359 -3.529 1 92 476 VAL B O 1
ATOM 8019 N N . HIS B 1 477 ? -3.645 16.844 -4.492 1 93.25 477 HIS B N 1
ATOM 8020 C CA . HIS B 1 477 ? -4.379 17.109 -3.26 1 93.25 477 HIS B CA 1
ATOM 8021 C C . HIS B 1 477 ? -5.719 16.391 -3.246 1 93.25 477 HIS B C 1
ATOM 8023 O O . HIS B 1 477 ? -6.551 16.594 -4.129 1 93.25 477 HIS B O 1
ATOM 8029 N N . PRO B 1 478 ? -5.98 15.609 -2.242 1 92.44 478 PRO B N 1
ATOM 8030 C CA . PRO B 1 478 ? -7.305 14.992 -2.105 1 92.44 478 PRO B CA 1
ATOM 8031 C C . PRO B 1 478 ? -8.406 16.016 -1.862 1 92.44 478 PRO B C 1
ATOM 8033 O O . PRO B 1 478 ? -8.164 17.062 -1.245 1 92.44 478 PRO B O 1
ATOM 8036 N N . LYS B 1 479 ? -9.57 15.688 -2.33 1 91.06 479 LYS B N 1
ATOM 8037 C CA . LYS B 1 479 ? -10.758 16.469 -1.987 1 91.06 479 LYS B CA 1
ATOM 8038 C C . LYS B 1 479 ? -11.133 16.281 -0.521 1 91.06 479 LYS B C 1
ATOM 8040 O O . LYS B 1 479 ? -10.641 15.352 0.136 1 91.06 479 LYS B O 1
ATOM 8045 N N . ALA B 1 480 ? -12.008 17.172 -0.106 1 91.69 480 ALA B N 1
ATOM 8046 C CA . ALA B 1 480 ? -12.492 17.031 1.265 1 91.69 480 ALA B CA 1
ATOM 8047 C C . ALA B 1 480 ? -13.148 15.68 1.479 1 91.69 480 ALA B C 1
ATOM 8049 O O . ALA B 1 480 ? -13.062 15.109 2.568 1 91.69 480 ALA B O 1
ATOM 8050 N N . ILE B 1 481 ? -13.828 15.289 0.434 1 89.62 481 ILE B N 1
ATOM 8051 C CA . ILE B 1 481 ? -14.508 14 0.463 1 89.62 481 ILE B CA 1
ATOM 8052 C C . ILE B 1 481 ? -13.859 13.047 -0.538 1 89.62 481 ILE B C 1
ATOM 8054 O O . ILE B 1 481 ? -13.875 13.297 -1.745 1 89.62 481 ILE B O 1
ATOM 8058 N N . PRO B 1 482 ? -13.305 11.984 -0.154 1 91.56 482 PRO B N 1
ATOM 8059 C CA . PRO B 1 482 ? -13.352 11.469 1.215 1 91.56 482 PRO B CA 1
ATOM 8060 C C . PRO B 1 482 ? -12.133 11.867 2.039 1 91.56 482 PRO B C 1
ATOM 8062 O O . PRO B 1 482 ? -12.055 11.539 3.227 1 91.56 482 PRO B O 1
ATOM 8065 N N . GLY B 1 483 ? -11.188 12.57 1.505 1 94.56 483 GLY B N 1
ATOM 8066 C CA . GLY B 1 483 ? -9.852 12.727 2.061 1 94.56 483 GLY B CA 1
ATOM 8067 C C . GLY B 1 483 ? -9.844 13.406 3.414 1 94.56 483 GLY B C 1
ATOM 8068 O O . GLY B 1 483 ? -9.43 12.82 4.41 1 94.56 483 GLY B O 1
ATOM 8069 N N . SER B 1 484 ? -10.391 14.562 3.52 1 95 484 SER B N 1
ATOM 8070 C CA . SER B 1 484 ? -10.328 15.336 4.754 1 95 484 SER B CA 1
ATOM 8071 C C . SER B 1 484 ? -11.344 14.828 5.773 1 95 484 SER B C 1
ATOM 8073 O O . SER B 1 484 ? -11.188 15.031 6.977 1 95 484 SER B O 1
ATOM 8075 N N . VAL B 1 485 ? -12.391 14.172 5.293 1 95.19 485 VAL B N 1
ATOM 8076 C CA . VAL B 1 485 ? -13.344 13.57 6.219 1 95.19 485 VAL B CA 1
ATOM 8077 C C . VAL B 1 485 ? -12.664 12.43 6.984 1 95.19 485 VAL B C 1
ATOM 8079 O O . VAL B 1 485 ? -12.75 12.367 8.211 1 95.19 485 VAL B O 1
ATOM 8082 N N . LEU B 1 486 ? -12.023 11.57 6.223 1 97.25 486 LEU B N 1
ATOM 8083 C CA . LEU B 1 486 ? -11.289 10.492 6.871 1 97.25 486 LEU B CA 1
ATOM 8084 C C . LEU B 1 486 ? -10.242 11.047 7.828 1 97.25 486 LEU B C 1
ATOM 8086 O O . LEU B 1 486 ? -10.141 10.594 8.977 1 97.25 486 LEU B O 1
ATOM 8090 N N . TRP B 1 487 ? -9.5 12.008 7.375 1 97.88 487 TRP B N 1
ATOM 8091 C CA . TRP B 1 487 ? -8.461 12.609 8.211 1 97.88 487 TRP B CA 1
ATOM 8092 C C . TRP B 1 487 ? -9.07 13.172 9.492 1 97.88 487 TRP B C 1
ATOM 8094 O O . TRP B 1 487 ? -8.516 12.992 10.578 1 97.88 487 TRP B O 1
ATOM 8104 N N . SER B 1 488 ? -10.172 13.883 9.359 1 97.75 488 SER B N 1
ATOM 8105 C CA . SER B 1 488 ? -10.82 14.523 10.5 1 97.75 488 SER B CA 1
ATOM 8106 C C . SER B 1 488 ? -11.172 13.5 11.578 1 97.75 488 SER B C 1
ATOM 8108 O O . SER B 1 488 ? -10.898 13.711 12.758 1 97.75 488 SER B O 1
ATOM 8110 N N . ASP B 1 489 ? -11.711 12.414 11.148 1 98.12 489 ASP B N 1
ATOM 8111 C CA . ASP B 1 489 ? -12.094 11.391 12.109 1 98.12 489 ASP B CA 1
ATOM 8112 C C . ASP B 1 489 ? -10.859 10.734 12.734 1 98.12 489 ASP B C 1
ATOM 8114 O O . ASP B 1 489 ? -10.852 10.43 13.93 1 98.12 489 ASP B O 1
ATOM 8118 N N . MET B 1 490 ? -9.883 10.508 11.922 1 98.38 490 MET B N 1
ATOM 8119 C CA . MET B 1 490 ? -8.648 9.93 12.461 1 98.38 490 MET B CA 1
ATOM 8120 C C . MET B 1 490 ? -7.98 10.883 13.445 1 98.38 490 MET B C 1
ATOM 8122 O O . MET B 1 490 ? -7.512 10.461 14.5 1 98.38 490 MET B O 1
ATOM 8126 N N . MET B 1 491 ? -7.965 12.164 13.102 1 98.5 491 MET B N 1
ATOM 8127 C CA . MET B 1 491 ? -7.371 13.18 13.969 1 98.5 491 MET B CA 1
ATOM 8128 C C . MET B 1 491 ? -8.141 13.289 15.281 1 98.5 491 MET B C 1
ATOM 8130 O O . MET B 1 491 ? -7.539 13.32 16.359 1 98.5 491 MET B O 1
ATOM 8134 N N . LEU B 1 492 ? -9.43 13.312 15.195 1 98.56 492 LEU B N 1
ATOM 8135 C CA . LEU B 1 492 ? -10.25 13.414 16.406 1 98.56 492 LEU B CA 1
ATOM 8136 C C . LEU B 1 492 ? -10.078 12.18 17.281 1 98.56 492 LEU B C 1
ATOM 8138 O O . LEU B 1 492 ? -10.047 12.281 18.5 1 98.56 492 LEU B O 1
ATOM 8142 N N . TRP B 1 493 ? -9.969 11.062 16.609 1 97.88 493 TRP B N 1
ATOM 8143 C CA . TRP B 1 493 ? -9.75 9.828 17.344 1 97.88 493 TRP B CA 1
ATOM 8144 C C . TRP B 1 493 ? -8.438 9.883 18.125 1 97.88 493 TRP B C 1
ATOM 8146 O O . TRP B 1 493 ? -8.398 9.555 19.312 1 97.88 493 TRP B O 1
ATOM 8156 N N . GLU B 1 494 ? -7.395 10.32 17.484 1 97.75 494 GLU B N 1
ATOM 8157 C CA . GLU B 1 494 ? -6.086 10.398 18.125 1 97.75 494 GLU B CA 1
ATOM 8158 C C . GLU B 1 494 ? -6.055 11.5 19.188 1 97.75 494 GLU B C 1
ATOM 8160 O O . GLU B 1 494 ? -5.387 11.359 20.203 1 97.75 494 GLU B O 1
ATOM 8165 N N . LEU B 1 495 ? -6.738 12.578 18.906 1 98.31 495 LEU B N 1
ATOM 8166 C CA . LEU B 1 495 ? -6.816 13.656 19.875 1 98.31 495 LEU B CA 1
ATOM 8167 C C . LEU B 1 495 ? -7.508 13.188 21.156 1 98.31 495 LEU B C 1
ATOM 8169 O O . LEU B 1 495 ? -7.055 13.484 22.266 1 98.31 495 LEU B O 1
ATOM 8173 N N . ARG B 1 496 ? -8.586 12.5 21.016 1 97.38 496 ARG B N 1
ATOM 8174 C CA . ARG B 1 496 ? -9.297 11.961 22.172 1 97.38 496 ARG B CA 1
ATOM 8175 C C . ARG B 1 496 ? -8.367 11.109 23.031 1 97.38 496 ARG B C 1
ATOM 8177 O O . ARG B 1 496 ? -8.367 11.242 24.25 1 97.38 496 ARG B O 1
ATOM 8184 N N . LYS B 1 497 ? -7.613 10.312 22.391 1 95.31 497 LYS B N 1
ATOM 8185 C CA . LYS B 1 497 ? -6.676 9.453 23.109 1 95.31 497 LYS B CA 1
ATOM 8186 C C . LYS B 1 497 ? -5.578 10.281 23.781 1 95.31 497 LYS B C 1
ATOM 8188 O O . LYS B 1 497 ? -5.188 10 24.922 1 95.31 497 LYS B O 1
ATOM 8193 N N . SER B 1 498 ? -5.133 11.227 23.047 1 95.94 498 SER B N 1
ATOM 8194 C CA . SER B 1 498 ? -4.082 12.086 23.578 1 95.94 498 SER B CA 1
ATOM 8195 C C . SER B 1 498 ? -4.555 12.836 24.812 1 95.94 498 SER B C 1
ATOM 8197 O O . SER B 1 498 ? -3.842 12.898 25.828 1 95.94 498 SER B O 1
ATOM 8199 N N . VAL B 1 499 ? -5.734 13.375 24.766 1 95.56 499 VAL B N 1
ATOM 8200 C CA . VAL B 1 499 ? -6.312 14.133 25.875 1 95.56 499 VAL B CA 1
ATOM 8201 C C . VAL B 1 499 ? -6.512 13.227 27.078 1 95.56 499 VAL B C 1
ATOM 8203 O O . VAL B 1 499 ? -6.273 13.633 28.219 1 95.56 499 VAL B O 1
ATOM 8206 N N . ALA B 1 500 ? -6.922 12.023 26.828 1 92.06 500 ALA B N 1
ATOM 8207 C CA . ALA B 1 500 ? -7.098 11.062 27.922 1 92.06 500 ALA B CA 1
ATOM 8208 C C . ALA B 1 500 ? -5.777 10.789 28.641 1 92.06 500 ALA B C 1
ATOM 8210 O O . ALA B 1 500 ? -5.738 10.672 29.859 1 92.06 500 ALA B O 1
ATOM 8211 N N . LYS B 1 501 ? -4.777 10.719 27.891 1 88.12 501 LYS B N 1
ATOM 8212 C CA . LYS B 1 501 ? -3.449 10.492 28.453 1 88.12 501 LYS B CA 1
ATOM 8213 C C . LYS B 1 501 ? -2.975 11.703 29.266 1 88.12 501 LYS B C 1
ATOM 8215 O O . LYS B 1 501 ? -2.352 11.547 30.312 1 88.12 501 LYS B O 1
ATOM 8220 N N . LEU B 1 502 ? -3.25 12.852 28.734 1 86 502 LEU B N 1
ATOM 8221 C CA . LEU B 1 502 ? -2.824 14.094 29.359 1 86 502 LEU B CA 1
ATOM 8222 C C . LEU B 1 502 ? -3.57 14.312 30.672 1 86 502 LEU B C 1
ATOM 8224 O O . LEU B 1 502 ? -2.992 14.805 31.656 1 86 502 LEU B O 1
ATOM 8228 N N . THR B 1 503 ? -4.77 13.93 30.703 1 81.81 503 THR B N 1
ATOM 8229 C CA . THR B 1 503 ? -5.59 14.102 31.906 1 81.81 503 THR B CA 1
ATOM 8230 C C . THR B 1 503 ? -5.176 13.117 33 1 81.81 503 THR B C 1
ATOM 8232 O O . THR B 1 503 ? -5.188 13.453 34.188 1 81.81 503 THR B O 1
ATOM 8235 N N . GLN B 1 504 ? -4.879 11.953 32.625 1 73.12 504 GLN B N 1
ATOM 8236 C CA . GLN B 1 504 ? -4.441 10.953 33.594 1 73.12 504 GLN B CA 1
ATOM 8237 C C . GLN B 1 504 ? -3.121 11.359 34.25 1 73.12 504 GLN B C 1
ATOM 8239 O O . GLN B 1 504 ? -2.932 11.172 35.469 1 73.12 504 GLN B O 1
ATOM 8244 N N . ARG B 1 505 ? -2.373 11.938 33.5 1 68 505 ARG B N 1
ATOM 8245 C CA . ARG B 1 505 ? -1.075 12.344 34.062 1 68 505 ARG B CA 1
ATOM 8246 C C . ARG B 1 505 ? -1.206 13.578 34.938 1 68 505 ARG B C 1
ATOM 8248 O O . ARG B 1 505 ? -0.546 13.68 35.969 1 68 505 ARG B O 1
ATOM 8255 N N . ASP B 1 506 ? -2.02 14.484 34.469 1 62.28 506 ASP B N 1
ATOM 8256 C CA . ASP B 1 506 ? -2.262 15.672 35.281 1 62.28 506 ASP B CA 1
ATOM 8257 C C . ASP B 1 506 ? -2.988 15.305 36.562 1 62.28 506 ASP B C 1
ATOM 8259 O O . ASP B 1 506 ? -2.74 15.906 37.625 1 62.28 506 ASP B O 1
ATOM 8263 N N . GLY B 1 507 ? -3.934 14.375 36.406 1 51.59 507 GLY B N 1
ATOM 8264 C CA . GLY B 1 507 ? -4.562 13.891 37.625 1 51.59 507 GLY B CA 1
ATOM 8265 C C . GLY B 1 507 ? -3.615 13.109 38.531 1 51.59 507 GLY B C 1
ATOM 8266 O O . GLY B 1 507 ? -3.748 13.133 39.75 1 51.59 507 GLY B O 1
ATOM 8267 N N . GLY B 1 508 ? -2.758 12.422 37.906 1 44.03 508 GLY B N 1
ATOM 8268 C CA . GLY B 1 508 ? -1.749 11.781 38.75 1 44.03 508 GLY B CA 1
ATOM 8269 C C . GLY B 1 508 ? -0.816 12.766 39.406 1 44.03 508 GLY B C 1
ATOM 8270 O O . GLY B 1 508 ? -0.264 12.477 40.469 1 44.03 508 GLY B O 1
ATOM 8271 N N . SER B 1 509 ? -0.524 13.766 38.812 1 39.97 509 SER B N 1
ATOM 8272 C CA . SER B 1 509 ? 0.288 14.781 39.469 1 39.97 509 SER B CA 1
ATOM 8273 C C . SER B 1 509 ? -0.517 15.539 40.531 1 39.97 509 SER B C 1
ATOM 8275 O O . SER B 1 509 ? 0.054 16.156 41.438 1 39.97 509 SER B O 1
ATOM 8277 N N . ARG B 1 510 ? -1.773 15.766 40.5 1 36.69 510 ARG B N 1
ATOM 8278 C CA . ARG B 1 510 ? -2.547 16.328 41.594 1 36.69 510 ARG B CA 1
ATOM 8279 C C . ARG B 1 510 ? -2.613 15.367 42.781 1 36.69 510 ARG B C 1
ATOM 8281 O O . ARG B 1 510 ? -2.697 15.789 43.938 1 36.69 510 ARG B O 1
ATOM 8288 N N . ASN B 1 511 ? -2.641 14.133 42.656 1 32.5 511 ASN B N 1
ATOM 8289 C CA . ASN B 1 511 ? -2.703 13.227 43.781 1 32.5 511 ASN B CA 1
ATOM 8290 C C . ASN B 1 511 ? -1.364 13.156 44.531 1 32.5 511 ASN B C 1
ATOM 8292 O O . ASN B 1 511 ? -1.271 12.57 45.594 1 32.5 511 ASN B O 1
ATOM 8296 N N . ARG B 1 512 ? -0.313 13.492 43.875 1 32.47 512 ARG B N 1
ATOM 8297 C CA . ARG B 1 512 ? 0.887 13.539 44.719 1 32.47 512 ARG B CA 1
ATOM 8298 C C . ARG B 1 512 ? 0.977 14.859 45.469 1 32.47 512 ARG B C 1
ATOM 8300 O O . ARG B 1 512 ? 1.849 15.031 46.344 1 32.47 512 ARG B O 1
ATOM 8307 N N . ARG B 1 513 ? 0.449 15.891 44.969 1 29.48 513 ARG B N 1
ATOM 8308 C CA . ARG B 1 513 ? 0.535 17.109 45.75 1 29.48 513 ARG B CA 1
ATOM 8309 C C . ARG B 1 513 ? -0.559 17.156 46.812 1 29.48 513 ARG B C 1
ATOM 8311 O O . ARG B 1 513 ? -0.65 18.125 47.594 1 29.48 513 ARG B O 1
ATOM 8318 N N . ALA B 1 514 ? -1.462 16.188 46.75 1 25.2 514 ALA B N 1
ATOM 8319 C CA . ALA B 1 514 ? -2.23 16.156 48 1 25.2 514 ALA B CA 1
ATOM 8320 C C . ALA B 1 514 ? -1.573 15.242 49.031 1 25.2 514 ALA B C 1
ATOM 8322 O O . ALA B 1 514 ? -1.104 14.148 48.688 1 25.2 514 ALA B O 1
#

Foldseek 3Di:
DDDPPDPDDPPPDDDDDDPDDPPDDDDDDPDDDDDDDDDDDDDDPPDDPPDDPPDPPPDPPPPVPPVPPPPDDPDPDPPPCCVPLPPCPVPVPPPDPPQPDDQQPADFAFDFDPLQQLPGATAHPDPVHGTDGDLVLLLVQLVVCVVVVHFDDLVCLVRGSHSLQFQAEEEEEEFQQLLLLQLLSQLVSQQPSDPPGVPQDLDLQDAHPAPPVTQKHKDFDACVTPCVLVDAQQLALDPVCNQDFPPLDDPVCSVVLSVLSVVCRHDDGSRQGKMKMDRVSRSYIYIYHHALALCLGRQVSVCSPPPRDGDRHHLLSCCVRHVQVSLVSVCVSVVRVCSQAHLAYEHERELNLLQVVLVVQCVVVVHDLDPPDCSSLDEDDPVSLVSSLVSVVVSLVSVCVSRVALHAYEYEQAADFQSCSRPNPNHSVVVRVSVVVSLSVCLSCCVVPVSSNNRYDYHDLRVSCPPVNVQRSDRGYHGCVPRSSHVVRSVVVSSSVSSVVRVVVVVVVVVVVD/DPDPPPPDDDPPPPDDPPPVVPPPDDDDPDDDDDDDDDDDDDDDPPDDPPDDPPPPPPDPPPPVPPVPPPPDDPPDDPPPCCVPLPPCPVPVPPPDPPQPDDQQPADFAFDFDPLQQLPRATAHPDPVHGDDGDLVLLLVQLVVCVVVVHFDDLVCLVRGSHSLQFQAEEEEEEFQQLLLLQLLSQLVSQQPSDPPGPDSDLDLQDAHPAPPVTQKHKDFDACVTPVLLVDAQLLALDPVDNQDFPPQADPVCSVVCSVLSVVCSHPDGSRQTKMKMDRPSRSYIYIYHHALALCLHRQVSVCSPPPRDGDRHHLLSCCVRHVQVVLVSVCVSVVRVCSQAHLAYEHERELNLLQVVLVVQCVVVVHDLDPPDCSSLDEDDPVSLVSNLVSVVVSLLSVCVSRVALHAYEYEQAADFQSCSRPNPNHSVVVRVSVVVSLSVCLSCCVVPVSSNNRYDYHDLRVSCPPVNVQRSDRGYHRCVPRSSHVVRSVVVSSSVSSVVRVVVVVVVVVVVD

Secondary structure (DSSP, 8-state):
---------------------------------------------------TTSGGGGGGGGGGTGGGTT-----------GGG---------SSS---S--GGGSSEEE---SSSGGG--EEES-TTS----SHHHHHHHHHHHHHHT----TT-GGGSSSGGGTT-EEEEEESHHHHHHHHHHHHHHHS-SSS--------TTS--S--TTSSSEEEE--TTT-GGG-S-----S-TT-TT---TTS-HHHHHHHHHHHHHHTT---TTTS-EEEEEGGGTEEEEEEE--TT--STTTGGGTTSTT--S--SHHHHIIIIIHHHHHHHHHHHT-GGGGS-SEEEE--TTHHHHHHHHHHHHHHT--SSTT-GGGGPPPPHHHHHHHHHHHHHHHHHHHHH--S--EEEEEPPPP-S-TTTS-HHHHHHHHHHHHHHHHHHHH-TTTSHHHHHHEEEE-HHHHTTT-GGGBSSSS-B-IIIIIHHHHHHHHHHHHHHHHHHHHHHHHHHHHH-/---------------------------------------------------TTSGGGSGGGGGGTGGGTT-----------GGG----------SSS--S--GGGSSEEE---SSSGGG--EEES-TTS----SHHHHHHHHHHHHHHT----TT-GGGSSSGGGTT-EEEEEESHHHHHHHHHHHHHHHS-SSSS-------TTS--S--TTSSSEEEE--TTT-TTSSS-----S-TT-TT---TTS-GGGHHHHHHHHHHHTT---TTTS-EEEEEGGGTEEEEEEE--TT--STTTGGGTTSTT--S--SHHHHIIIIIHHHHHHHHHHHT-GGGGS-SEEEE--TTHHHHHHHHHHHHHHT--S-TT-GGGGPPPPHHHHHHHHHHHHHHHHHHHHH--S--EEEEEPPPP-S-TTTS-HHHHHHHHHHHHHHHHHHHH-TTTSHHHHHHEEEE-HHHHTTT-GGGBSSSS-B-IIIIIHHHHHHHHHHHHHHHHHHHHHHHHHHHHH-

Solvent-accessible surface area (backbone atoms only — not comparable to full-atom values): 58651 Å² total; per-residue (Å²): 138,80,78,78,74,78,80,76,76,83,65,79,76,82,77,86,75,73,82,69,79,64,84,63,92,90,84,90,69,90,72,87,77,84,85,89,83,88,82,84,78,88,76,79,82,76,78,80,90,70,76,91,73,71,74,82,70,64,76,78,66,61,76,70,57,64,75,58,65,74,66,62,82,72,72,72,73,77,77,69,73,58,85,68,53,67,71,78,56,76,54,70,68,75,66,83,80,81,64,90,54,59,36,88,78,40,57,39,39,66,43,82,39,90,87,46,54,77,64,11,33,59,41,31,74,50,75,91,28,57,60,76,73,56,54,48,53,48,34,53,44,46,50,49,25,60,74,64,73,50,66,67,60,70,92,45,34,81,76,43,84,56,39,85,49,48,63,34,26,37,36,34,38,15,29,63,67,44,45,48,38,39,42,37,48,17,29,58,46,40,25,49,90,55,83,81,37,57,68,73,72,73,54,77,80,52,83,54,90,18,32,94,89,39,65,11,22,25,48,46,64,26,72,82,72,28,52,84,51,72,70,64,64,51,27,30,70,30,78,92,38,78,78,53,68,69,85,66,41,54,77,90,43,45,62,58,47,50,53,49,42,62,66,36,33,76,56,73,40,70,74,46,36,34,33,38,18,37,30,66,70,43,46,25,37,37,40,30,39,52,40,62,17,70,22,85,48,47,51,29,53,81,47,60,85,42,95,61,52,59,43,33,40,27,56,66,47,30,43,64,53,39,46,50,54,47,32,52,50,51,13,61,75,66,72,35,70,61,51,69,55,43,36,26,36,38,39,36,47,65,62,44,49,46,31,50,53,34,51,49,48,20,61,74,68,72,40,74,76,39,80,80,43,70,72,64,52,54,71,78,51,68,67,57,50,50,51,47,52,53,39,50,52,51,50,53,50,49,51,44,64,72,46,78,52,81,33,31,35,30,42,48,40,63,56,71,45,71,44,39,35,38,39,21,48,33,43,51,48,34,50,42,32,46,49,51,49,50,54,50,51,42,44,71,37,36,85,83,37,51,71,50,24,72,28,56,42,80,33,61,59,18,61,62,47,52,49,46,62,87,38,32,65,50,55,72,42,63,21,50,62,44,46,31,40,34,46,48,27,54,48,51,53,51,36,52,53,22,45,54,53,48,46,52,49,52,51,50,54,50,58,66,75,94,134,84,74,80,74,80,82,71,78,89,71,79,73,78,76,83,77,73,73,68,81,67,84,66,84,90,78,89,68,88,73,86,90,90,87,86,80,83,79,82,73,85,78,80,83,78,80,78,92,71,76,91,74,74,76,85,72,68,75,82,67,61,78,74,58,64,79,60,67,72,71,64,82,72,72,73,75,77,76,70,73,60,83,68,53,66,71,79,56,74,54,69,70,73,66,82,81,81,65,91,52,58,34,88,77,42,57,38,39,66,41,82,38,91,86,48,55,79,64,11,33,59,40,30,72,51,76,90,30,56,60,77,73,58,54,48,53,48,33,52,46,47,50,50,24,60,75,64,72,49,67,68,60,72,92,45,34,82,75,44,84,55,39,84,50,49,65,34,28,36,37,33,39,15,31,65,67,44,43,48,38,40,42,38,49,17,31,59,47,42,24,49,91,52,85,80,36,52,69,70,71,72,54,79,81,52,84,55,89,16,33,94,88,39,65,10,23,26,48,47,65,28,71,81,71,24,53,82,50,75,72,62,62,54,33,32,72,31,81,92,37,79,80,52,69,68,86,63,40,54,76,90,44,45,64,58,48,51,53,48,43,62,66,37,28,77,56,72,40,71,74,46,36,36,32,38,17,36,28,67,70,42,47,26,38,36,40,30,40,53,40,62,18,71,26,88,52,43,50,31,55,80,48,62,85,40,94,60,52,57,44,33,40,30,58,66,47,31,44,63,53,39,48,50,54,46,30,50,49,51,13,61,75,66,73,33,69,62,50,68,55,44,37,26,36,37,39,36,46,65,62,44,49,46,32,51,52,36,52,48,48,20,60,75,67,70,40,76,79,40,78,82,44,67,72,61,50,54,70,77,50,67,70,56,50,52,52,48,51,54,39,51,52,51,51,51,49,50,51,44,64,71,46,77,50,82,32,31,34,29,41,47,41,62,57,69,45,71,44,35,34,39,39,20,49,31,42,51,48,35,50,41,32,46,48,51,49,49,55,50,50,40,44,72,35,35,84,82,36,50,73,50,24,74,30,55,43,81,32,60,58,18,61,63,46,52,50,46,63,86,38,33,64,49,55,73,43,64,23,52,61,44,46,32,40,34,46,49,27,54,49,49,53,51,36,52,53,22,46,53,53,47,48,52,49,53,52,51,54,50,60,67,74,96